Protein 4AN8 (pdb70)

Secondary structure (DSSP, 8-state):
--EEETTTSS-EEEEETTEEEEE-HHHHHHTGGG-SEE--S-HHHHHHHHHHHHHHHHHHTT---SHHHHHHHHHHTS--HHHHHHHHHHHGGG-EEE-SS--TTSBTTS--SS-EEGGGGS--B---PPBPHHHHHHHHHHHHHHPPPEEEEETTEEEEPPPTTSSSPEEEEE-SSHHHHHHHH------TT---GGGSPPB-HHHHGGG--EEES--HHHHHT---EEEEEEE-SSSEEEEEEEE-PEEEP-S---TT--EEE-TTS-EEE----SSS-GGGGTTTTSGGGT-B--HHHHHHHHHHHHHHTTT-----EEEEEEEEEETTEEEEEEEEEEE--TTTTSHHHHHHHHHHHHHHHHHHHHHHHHHHHHHHHH--HHHHHHHHHHSSHHHHHHHHHHHHHHHHHHTTTSTTHHHHHHHHHHHHHHHHHHHHHHHHTT-STTHHHHHHHHHHHHHHHHH-/-EEETTTSS-EEEEETTEEEEE-HHHHHHTGGG-SEE--S-HHHHHHHHHHHHHHHHHHTT---SHHHHHHHHHHTS--HHHHHHHHHHHGGG-EEE-SS--TTS-TT--SSSPEEGGGTS-----PPBPHHHHHHHHHHHHHHPPPEEEEETTEEEE---TTSSS-EEEEE-SSHHHHHHHH------TT---GGGSPPP-HHHHGGG--EEES--HHHHHT---EEEEEEE-SSSEEEEEEEE-PEEEP-S---TT--EEE-SSS-EEE---BTTB-GGGGTTTTSGGGT-B--HHHHHHHHHHHHHHHTT-----EEEEEEEEEETTEEEEEEEEEEE--TTTTSHHHHHHHHHHHHHHHHHHHHHHHHHHHHHHHH--HHHHHHHHHHHHHHHHHTTTT-THHHHHHHHHHHHHHHHHHHHHHHHHTTSGGGHHHHHHHHHHHHHH-

Foldseek 3Di:
DQADFQQADFQFWFAAPNDTTGGGLLCCAQVQLRTQAGDDPFLLLRVLVLLLSLLLVCVLVQWPQDLVQLVVCVVVVHDDNVSSVVSCVVLRSQRGCDDCFHHHLAANPQDPPPWAWLCVLDADALVFDFAFSSVSVSSSSSSQAAQDKAADPPLQDGIFHGRNANFFKFKFKHFRTRSVRSSLQRFTDHQPPADAQSVDGHDHSVCCGNLNAEDACAHARNSSRPSAWHWRFDDPPRGTTTIRTGDGNHYDYDPDDHLGWKWFADPVRDIDIQGDADQDDSCLCVLRSDVVNVMPDRNSLVSSLVSQQVCVVVVVHGFMKIWIWHFHADRSHTNGTDIDIAGNANPCPDPQLSVLSVVLSVLLVVLLVLQLVLLQLLLVQLCVVVVSVCRSVVQQQNVQLVVLVVVVVRVLNNVSNDPCSSVSSLVSSLCSNVVSVVSRCVVLVPDPSSVRSVVVSVVSSVVSNVVD/DADFQQADFQFWFAAPNDTTGGGLVCCAAVFQRTQARDDPFLLLRVLVLLVNLLLVCVLVQWPQDLVVLLVCVVVVHDPNVSSVVSCVVLRLQRACDDCFHHHLAANPQDPPPWDWLCVLPADLVFDFAASSRSVSSSSSSQAAQAWDADPPLADGIAHGQLAVWFKFKQKHDRTRSVSSSLQRQTDHQPPADAPSVDGRDHSVCCRNLNAEDACDHQRPSSRPSRWHWAFDDPPRGTTTIRTGGGHHYDYDDDDHLRWKWFQDPPRDIDTQGDADPDDSCLCVLRQAVVNPIPDRNSLVSSLVSLLVQVVVPHDDFMKIKIWHFHADRNHTNGTDIDIAGNANPCRDPLLSVLSVVLSCVLVVLLVLQVVLVVLLVVQLCQQNVQLVVQCSVCVSVLNNVSSDNVSVVVSVVSNVVSNVVSVVVVVVVLPPDPSSVRSVVVSVVSSVVSD

B-factor: mean 44.82, std 24.58, range [6.21, 211.68]

Radius of gyration: 32.59 Å; Cα contacts (8 Å, |Δi|>4): 1817; chains: 2; bounding box: 91×69×100 Å

Nearest PDB structures (foldseek):
  4an8-assembly1_A  TM=1.002E+00  e=1.949E-86  Thermus thermophilus HB8
  4ej3-assembly2_B  TM=9.986E-01  e=8.217E-79  Thermus thermophilus HB8
  4f3e-assembly2_B  TM=9.969E-01  e=1.191E-77  Thermus thermophilus HB8
  4an8-assembly2_B  TM=9.994E-01  e=1.235E-75  Thermus thermophilus HB8
  4h3t-assembly1_A  TM=8.002E-01  e=7.094E-26  Acidimicrobium ferrooxidans DSM 10331

Organism: Thermus thermophilus (strain ATCC 27634 / DSM 579 / HB8) (NCBI:txid300852)

InterPro domains:
  IPR013381 CRISPR-associated protein Cse1 [PF09481] (8-464)
  IPR013381 CRISPR-associated protein Cse1 [TIGR02547] (8-481)
  IPR013381 CRISPR-associated protein Cse1 [cd09669] (8-481)

Solvent-accessible surface area: 40034 Å² total; per-residue (Å²): 182,99,60,30,4,1,14,84,67,70,0,1,9,0,28,73,85,69,158,72,35,69,7,4,0,8,62,0,2,30,82,1,93,67,1,40,80,2,57,10,131,33,11,0,32,4,0,4,1,5,3,4,0,0,0,0,0,0,38,14,27,45,1,2,121,55,41,106,47,0,12,47,26,28,117,156,34,21,8,46,68,99,50,0,119,94,17,9,106,188,36,92,89,49,0,16,0,16,33,88,101,8,9,4,12,11,4,19,69,1,52,109,140,115,46,38,51,22,48,86,2,74,45,134,96,93,211,52,86,82,0,76,28,11,79,0,3,23,3,0,11,7,16,6,12,3,4,32,12,24,120,20,179,56,62,72,11,43,57,11,102,52,2,25,2,0,33,9,0,0,0,1,0,14,10,104,33,0,8,28,2,0,0,0,1,1,18,49,11,77,26,116,135,12,16,0,14,4,52,40,106,43,20,67,25,36,72,2,56,46,15,150,26,105,54,65,50,47,10,33,0,51,6,14,6,6,6,4,15,0,0,44,4,25,56,76,49,95,0,0,82,73,0,1,3,0,2,7,4,26,36,79,182,47,76,52,80,11,6,1,8,0,34,84,36,50,119,173,47,75,73,86,50,4,100,5,41,110,163,82,14,4,6,37,16,0,9,8,0,1,25,70,57,4,4,63,11,0,25,0,0,89,11,0,22,70,1,16,25,71,1,68,126,77,55,70,107,33,182,14,49,1,36,0,0,0,4,4,18,71,142,60,121,9,56,57,31,46,70,38,80,13,34,7,8,47,14,1,41,59,98,77,0,16,59,1,0,60,105,0,6,125,44,1,56,103,9,5,115,15,0,86,90,0,2,78,63,3,2,122,19,17,79,202,131,138,74,38,63,163,16,23,123,60,7,14,1,54,165,44,0,32,130,28,0,60,52,7,0,42,139,6,0,49,118,0,43,91,134,56,1,21,70,78,1,73,99,14,0,75,34,3,0,91,104,0,7,128,14,0,106,150,75,0,54,115,20,94,144,17,92,135,1,21,54,88,2,66,127,30,8,39,160,33,25,61,160,43,140,74,29,8,0,5,84,64,72,0,0,10,0,33,85,85,70,167,76,34,73,8,5,0,8,73,0,2,33,99,2,92,64,1,38,81,0,53,9,130,23,6,1,33,3,1,3,1,3,4,2,0,0,0,0,0,0,37,13,27,44,1,1,134,57,71,92,48,0,13,50,23,28,102,136,40,16,10,40,48,94,49,0,117,89,19,8,110,178,23,87,85,42,0,34,0,22,36,99,110,8,10,3,15,14,5,16,66,2,40,113,131,129,46,43,52,24,44,80,4,54,41,112,134,200,47,84,78,1,74,31,10,81,0,0,17,1,0,9,6,13,6,10,4,3,30,13,25,117,21,181,56,67,73,13,38,71,14,101,53,2,26,2,0,41,11,0,0,0,2,0,10,14,95,31,0,12,28,2,0,0,0,1,0,13,43,11,75,34,126,122,11,15,0,14,3,54,36,104,42,23,84,26,31,47,2,77,48,10,163,21,102,55,66,46,44,12,36,0,50,7,14,4,5,8,6,13,2,0,59,4,19,56,81,51,91,0,0,74,78,0,2,4,0,4,8,3,33,34,82,150,21,114,50,87,12,5,1,8,0,36,64,30,35,114,139,31,73,47,88,50,2,110,3,39,100,152,86,18,4,6,39,13,0,4,23,0,0,65,117,37,1,3,36,9,0,23,0,0,89,13,0,13,73,5,23,18,82,5,89,114,87,57,88,130,34,176,11,31,0,32,0,1,0,3,5,17,71,138,67,122,8,70,49,43,49,73,33,81,14,31,5,14,44,9,0,45,55,110,93,0,14,64,0,0,33,75,0,7,106,52,1,46,128,22,6,118,15,1,81,88,1,30,94,59,15,56,134,35,42,164,95,4,56,139,33,1,37,118,27,0,61,45,9,0,42,140,3,0,53,105,0,88,66,108,64,0,7,81,73,2,100,108,23,8,92,33,4,0,67,91,0,6,117,18,10,93,169,106,1,50,103,26,92,185,27,77,152,0,23,57,106,1,74,137,40,9,42,168,40,91

CATH classification: 1.10.132.100

Structure (mmCIF, N/CA/C/O backbone):
data_4AN8
#
_entry.id   4AN8
#
_cell.length_a   94.360
_cell.length_b   48.110
_cell.length_c   129.780
_cell.angle_alpha   90.00
_cell.angle_beta   97.03
_cell.angle_gamma   90.00
#
_symmetry.space_group_name_H-M   'P 1 21 1'
#
loop_
_entity.id
_entity.type
_entity.pdbx_description
1 polymer CSE1
2 non-polymer 'ACETATE ION'
3 water water
#
loop_
_atom_site.group_PDB
_atom_site.id
_atom_site.type_symbol
_atom_site.label_atom_id
_atom_site.label_alt_id
_atom_site.label_comp_id
_atom_site.label_asym_id
_atom_site.label_entity_id
_atom_site.label_seq_id
_atom_site.pdbx_PDB_ins_code
_atom_site.Cartn_x
_atom_site.Cartn_y
_atom_site.Cartn_z
_atom_site.occupancy
_atom_site.B_iso_or_equiv
_atom_site.auth_seq_id
_atom_site.auth_comp_id
_atom_site.auth_asym_id
_atom_site.auth_atom_id
_atom_site.pdbx_PDB_model_num
ATOM 1 N N . LEU A 1 8 ? 1.490 10.318 83.329 1.00 57.99 4 LEU A N 1
ATOM 2 C CA . LEU A 1 8 ? 0.538 9.522 82.551 1.00 57.99 4 LEU A CA 1
ATOM 3 C C . LEU A 1 8 ? 0.718 9.805 81.067 1.00 57.99 4 LEU A C 1
ATOM 4 O O . LEU A 1 8 ? 1.071 8.930 80.302 1.00 57.99 4 LEU A O 1
ATOM 9 N N . GLU A 1 9 ? 0.457 11.039 80.672 1.00 44.90 5 GLU A N 1
ATOM 10 C CA . GLU A 1 9 ? 0.852 11.546 79.371 1.00 44.90 5 GLU A CA 1
ATOM 11 C C . GLU A 1 9 ? 2.299 12.014 79.541 1.00 44.90 5 GLU A C 1
ATOM 12 O O . GLU A 1 9 ? 2.558 12.944 80.298 1.00 44.90 5 GLU A O 1
ATOM 18 N N . LYS A 1 10 ? 3.252 11.361 78.882 1.00 25.84 6 LYS A N 1
ATOM 19 C CA . LYS A 1 10 ? 4.663 11.669 79.136 1.00 25.84 6 LYS A CA 1
ATOM 20 C C . LYS A 1 10 ? 5.624 11.452 77.949 1.00 25.84 6 LYS A C 1
ATOM 21 O O . LYS A 1 10 ? 5.440 10.544 77.137 1.00 25.84 6 LYS A O 1
ATOM 27 N N . PHE A 1 11 ? 6.628 12.328 77.859 1.00 22.31 7 PHE A N 1
ATOM 28 C CA . PHE A 1 11 ? 7.753 12.196 76.941 1.00 22.31 7 PHE A CA 1
ATOM 29 C C . PHE A 1 11 ? 7.385 12.244 75.449 1.00 22.31 7 PHE A C 1
ATOM 30 O O . PHE A 1 11 ? 7.400 11.240 74.734 1.00 22.31 7 PHE A O 1
ATOM 38 N N . ASN A 1 12 ? 7.096 13.442 74.984 1.00 22.32 8 ASN A N 1
ATOM 39 C CA . ASN A 1 12 ? 6.750 13.650 73.604 1.00 22.32 8 ASN A CA 1
ATOM 40 C C . ASN A 1 12 ? 7.996 13.623 72.690 1.00 22.32 8 ASN A C 1
ATOM 41 O O . ASN A 1 12 ? 8.986 14.332 72.920 1.00 22.32 8 ASN A O 1
ATOM 46 N N . LEU A 1 13 ? 7.941 12.799 71.648 1.00 21.65 9 LEU A N 1
ATOM 47 C CA . LEU A 1 13 ? 9.102 12.629 70.790 1.00 21.65 9 LEU A CA 1
ATOM 48 C C . LEU A 1 13 ? 9.352 13.825 69.886 1.00 21.65 9 LEU A C 1
ATOM 49 O O . LEU A 1 13 ? 10.395 13.914 69.232 1.00 21.65 9 LEU A O 1
ATOM 54 N N . ILE A 1 14 ? 8.403 14.746 69.831 1.00 21.47 10 ILE A N 1
ATOM 55 C CA . ILE A 1 14 ? 8.613 15.945 69.024 1.00 21.47 10 ILE A CA 1
ATOM 56 C C . ILE A 1 14 ? 9.479 16.961 69.754 1.00 21.47 10 ILE A C 1
ATOM 57 O O . ILE A 1 14 ? 10.226 17.697 69.118 1.00 21.47 10 ILE A O 1
ATOM 62 N N . ASP A 1 15 ? 9.411 16.971 71.083 1.00 37.87 11 ASP A N 1
ATOM 63 C CA . ASP A 1 15 ? 10.063 18.019 71.858 1.00 37.87 11 ASP A CA 1
ATOM 64 C C . ASP A 1 15 ? 11.215 17.559 72.751 1.00 37.87 11 ASP A C 1
ATOM 65 O O . ASP A 1 15 ? 12.078 18.356 73.120 1.00 37.87 11 ASP A O 1
ATOM 70 N N . GLU A 1 16 ? 11.246 16.283 73.095 1.00 29.05 12 GLU A N 1
ATOM 71 C CA . GLU A 1 16 ? 12.254 15.813 74.040 1.00 29.05 12 GLU A CA 1
ATOM 72 C C . GLU A 1 16 ? 13.529 15.315 73.358 1.00 29.05 12 GLU A C 1
ATOM 73 O O . GLU A 1 16 ? 13.513 14.863 72.210 1.00 29.05 12 GLU A O 1
ATOM 79 N N . PRO A 1 17 ? 14.651 15.404 74.066 1.00 29.66 13 PRO A N 1
ATOM 80 C CA . PRO A 1 17 ? 15.903 14.956 73.448 1.00 29.66 13 PRO A CA 1
ATOM 81 C C . PRO A 1 17 ? 16.002 13.438 73.402 1.00 29.66 13 PRO A C 1
ATOM 82 O O . PRO A 1 17 ? 16.015 12.822 74.445 1.00 29.66 13 PRO A O 1
ATOM 86 N N . TRP A 1 18 ? 16.057 12.838 72.221 1.00 22.05 14 TRP A N 1
ATOM 87 C CA . TRP A 1 18 ? 16.197 11.382 72.133 1.00 22.05 14 TRP A CA 1
ATOM 88 C C . TRP A 1 18 ? 16.927 10.954 70.869 1.00 22.05 14 TRP A C 1
ATOM 89 O O . TRP A 1 18 ? 17.354 9.812 70.763 1.00 22.05 14 TRP A O 1
ATOM 100 N N . ILE A 1 19 ? 17.068 11.878 69.918 1.00 20.43 15 ILE A N 1
ATOM 101 C CA . ILE A 1 19 ? 17.741 11.614 68.648 1.00 20.43 15 ILE A CA 1
ATOM 102 C C . ILE A 1 19 ? 19.197 12.095 68.738 1.00 20.43 15 ILE A C 1
ATOM 103 O O . ILE A 1 19 ? 19.462 13.300 68.849 1.00 20.43 15 ILE A O 1
ATOM 108 N N . PRO A 1 20 ? 20.153 11.154 68.710 1.00 25.35 16 PRO A N 1
ATOM 109 C CA . PRO A 1 20 ? 21.558 11.551 68.845 1.00 25.35 16 PRO A CA 1
ATOM 110 C C . PRO A 1 20 ? 22.127 12.117 67.546 1.00 25.35 16 PRO A C 1
ATOM 111 O O . PRO A 1 20 ? 22.250 11.371 66.565 1.00 25.35 16 PRO A O 1
ATOM 115 N N . VAL A 1 21 ? 22.486 13.401 67.541 1.00 26.92 17 VAL A N 1
ATOM 116 C CA . VAL A 1 21 ? 23.073 14.014 66.352 1.00 26.92 17 VAL A CA 1
ATOM 117 C C . VAL A 1 21 ? 24.431 14.662 66.655 1.00 26.92 17 VAL A C 1
ATOM 118 O O . VAL A 1 21 ? 24.656 15.171 67.749 1.00 26.92 17 VAL A O 1
ATOM 122 N N . LEU A 1 22 ? 25.326 14.661 65.680 1.00 31.68 18 LEU A N 1
ATOM 123 C CA . LEU A 1 22 ? 26.619 15.303 65.847 1.00 31.68 18 LEU A CA 1
ATOM 124 C C . LEU A 1 22 ? 26.485 16.800 65.582 1.00 31.68 18 LEU A C 1
ATOM 125 O O . LEU A 1 22 ? 25.987 17.225 64.531 1.00 31.68 18 LEU A O 1
ATOM 130 N N . LYS A 1 23 ? 26.890 17.610 66.551 1.00 32.39 19 LYS A N 1
ATOM 131 C CA . LYS A 1 23 ? 26.823 19.057 66.404 1.00 32.39 19 LYS A CA 1
ATOM 132 C C . LYS A 1 23 ? 28.092 19.689 66.947 1.00 32.39 19 LYS A C 1
ATOM 133 O O . LYS A 1 23 ? 28.422 19.512 68.117 1.00 32.39 19 LYS A O 1
ATOM 139 N N . GLY A 1 24 ? 28.806 20.424 66.102 1.00 41.51 20 GLY A N 1
ATOM 140 C CA . GLY A 1 24 ? 30.067 21.021 66.501 1.00 41.51 20 GLY A CA 1
ATOM 141 C C . GLY A 1 24 ? 31.006 19.997 67.111 1.00 41.51 20 GLY A C 1
ATOM 142 O O . GLY A 1 24 ? 31.693 20.284 68.084 1.00 41.51 20 GLY A O 1
ATOM 143 N N . GLY A 1 25 ? 31.018 18.789 66.557 1.00 41.89 21 GLY A N 1
ATOM 144 C CA . GLY A 1 25 ? 31.921 17.745 67.021 1.00 41.89 21 GLY A CA 1
ATOM 145 C C . GLY A 1 25 ? 31.490 16.969 68.257 1.00 41.89 21 GLY A C 1
ATOM 146 O O . GLY A 1 25 ? 32.179 16.037 68.675 1.00 41.89 21 GLY A O 1
ATOM 147 N N . ARG A 1 26 ? 30.361 17.337 68.857 1.00 35.29 22 ARG A N 1
ATOM 148 C CA . ARG A 1 26 ? 29.866 16.592 70.019 1.00 35.29 22 ARG A CA 1
ATOM 149 C C . ARG A 1 26 ? 28.444 16.040 69.812 1.00 35.29 22 ARG A C 1
ATOM 150 O O . ARG A 1 26 ? 27.637 16.603 69.049 1.00 35.29 22 ARG A O 1
ATOM 158 N N . VAL A 1 27 ? 28.150 14.927 70.484 1.00 32.34 23 VAL A N 1
ATOM 159 C CA . VAL A 1 27 ? 26.841 14.303 70.365 1.00 32.34 23 VAL A CA 1
ATOM 160 C C . VAL A 1 27 ? 25.822 14.917 71.315 1.00 32.34 23 VAL A C 1
ATOM 161 O O . VAL A 1 27 ? 25.996 14.911 72.520 1.00 32.34 23 VAL A O 1
ATOM 165 N N . VAL A 1 28 ? 24.763 15.473 70.760 1.00 26.51 24 VAL A N 1
ATOM 166 C CA . VAL A 1 28 ? 23.684 15.997 71.585 1.00 26.51 24 VAL A CA 1
ATOM 167 C C . VAL A 1 28 ? 22.413 15.257 71.193 1.00 26.51 24 VAL A C 1
ATOM 168 O O . VAL A 1 28 ? 22.406 14.531 70.216 1.00 26.51 24 VAL A O 1
ATOM 172 N N . GLU A 1 29 ? 21.352 15.420 71.965 1.00 30.51 25 GLU A N 1
ATOM 173 C CA . GLU A 1 29 ? 20.102 14.764 71.627 1.00 30.51 25 GLU A CA 1
ATOM 174 C C . GLU A 1 29 ? 19.008 15.799 71.450 1.00 30.51 25 GLU A C 1
ATOM 175 O O . GLU A 1 29 ? 18.892 16.752 72.233 1.00 30.51 25 GLU A O 1
ATOM 181 N N . VAL A 1 30 ? 18.238 15.613 70.384 1.00 20.37 26 VAL A N 1
ATOM 182 C CA . VAL A 1 30 ? 17.185 16.518 70.003 1.00 20.37 26 VAL A CA 1
ATOM 183 C C . VAL A 1 30 ? 15.891 15.733 69.752 1.00 20.37 26 VAL A C 1
ATOM 184 O O . VAL A 1 30 ? 15.899 14.487 69.680 1.00 20.37 26 VAL A O 1
ATOM 188 N N . GLY A 1 31 ? 14.787 16.460 69.649 1.00 23.26 27 GLY A N 1
ATOM 189 C CA . GLY A 1 31 ? 13.509 15.866 69.325 1.00 23.26 27 GLY A CA 1
ATOM 190 C C . GLY A 1 31 ? 13.284 16.010 67.836 1.00 23.26 27 GLY A C 1
ATOM 191 O O . GLY A 1 31 ? 14.120 16.596 67.129 1.00 23.26 27 GLY A O 1
ATOM 192 N N . ILE A 1 32 ? 12.168 15.473 67.354 1.00 25.30 28 ILE A N 1
ATOM 193 C CA . ILE A 1 32 ? 11.866 15.476 65.933 1.00 25.30 28 ILE A CA 1
ATOM 194 C C . ILE A 1 32 ? 11.757 16.894 65.380 1.00 25.30 28 ILE A C 1
ATOM 195 O O . ILE A 1 32 ? 12.244 17.165 64.289 1.00 25.30 28 ILE A O 1
ATOM 200 N N . GLY A 1 33 ? 11.124 17.806 66.124 1.00 22.53 29 GLY A N 1
ATOM 201 C CA . GLY A 1 33 ? 10.975 19.171 65.653 1.00 22.53 29 GLY A CA 1
ATOM 202 C C . GLY A 1 33 ? 12.298 19.848 65.295 1.00 22.53 29 GLY A C 1
ATOM 203 O O . GLY A 1 33 ? 12.484 20.345 64.183 1.00 22.53 29 GLY A O 1
ATOM 204 N N . GLU A 1 34 ? 13.221 19.865 66.243 1.00 24.70 30 GLU A N 1
ATOM 205 C CA . GLU A 1 34 ? 14.531 20.450 66.027 1.00 24.70 30 GLU A CA 1
ATOM 206 C C . GLU A 1 34 ? 15.339 19.709 64.956 1.00 24.70 30 GLU A C 1
ATOM 207 O O . GLU A 1 34 ? 16.055 20.326 64.170 1.00 24.70 30 GLU A O 1
ATOM 213 N N . ALA A 1 35 ? 15.246 18.387 64.938 1.00 24.88 31 ALA A N 1
ATOM 214 C CA . ALA A 1 35 ? 15.968 17.611 63.953 1.00 24.88 31 ALA A CA 1
ATOM 215 C C . ALA A 1 35 ? 15.585 18.057 62.543 1.00 24.88 31 ALA A C 1
ATOM 216 O O . ALA A 1 35 ? 16.431 18.129 61.674 1.00 24.88 31 ALA A O 1
ATOM 218 N N . LEU A 1 36 ? 14.307 18.350 62.332 1.00 25.81 32 LEU A N 1
ATOM 219 C CA . LEU A 1 36 ? 13.798 18.740 61.021 1.00 25.81 32 LEU A CA 1
ATOM 220 C C . LEU A 1 36 ? 14.025 20.223 60.711 1.00 25.81 32 LEU A C 1
ATOM 221 O O . LEU A 1 36 ? 14.643 20.563 59.715 1.00 25.81 32 LEU A O 1
ATOM 226 N N . LEU A 1 37 ? 13.531 21.094 61.584 1.00 28.85 33 LEU A N 1
ATOM 227 C CA . LEU A 1 37 ? 13.606 22.536 61.392 1.00 28.85 33 LEU A CA 1
ATOM 228 C C . LEU A 1 37 ? 15.036 23.052 61.413 1.00 28.85 33 LEU A C 1
ATOM 229 O O . LEU A 1 37 ? 15.341 24.054 60.805 1.00 28.85 33 LEU A O 1
ATOM 234 N N . ARG A 1 38 ? 15.921 22.356 62.100 1.00 28.04 34 ARG A N 1
ATOM 235 C CA . ARG A 1 38 ? 17.321 22.785 62.140 1.00 28.04 34 ARG A CA 1
ATOM 236 C C . ARG A 1 38 ? 18.282 21.710 61.628 1.00 28.04 34 ARG A C 1
ATOM 237 O O . ARG A 1 38 ? 19.408 21.611 62.099 1.00 28.04 34 ARG A O 1
ATOM 245 N N . ALA A 1 39 ? 17.840 20.935 60.638 1.00 30.74 35 ALA A N 1
ATOM 246 C CA . ALA A 1 39 ? 18.647 19.835 60.102 1.00 30.74 35 ALA A CA 1
ATOM 247 C C . ALA A 1 39 ? 20.039 20.273 59.650 1.00 30.74 35 ALA A C 1
ATOM 248 O O . ALA A 1 39 ? 21.021 19.554 59.863 1.00 30.74 35 ALA A O 1
ATOM 250 N N . HIS A 1 40 ? 20.124 21.454 59.043 1.00 30.79 36 HIS A N 1
ATOM 251 C CA . HIS A 1 40 ? 21.388 21.943 58.494 1.00 30.79 36 HIS A CA 1
ATOM 252 C C . HIS A 1 40 ? 22.481 22.096 59.553 1.00 30.79 36 HIS A C 1
ATOM 253 O O . HIS A 1 40 ? 23.658 22.069 59.231 1.00 30.79 36 HIS A O 1
ATOM 260 N N . GLU A 1 41 ? 22.101 22.250 60.817 1.00 32.83 37 GLU A N 1
ATOM 261 C CA . GLU A 1 41 ? 23.093 22.472 61.871 1.00 32.83 37 GLU A CA 1
ATOM 262 C C . GLU A 1 41 ? 23.841 21.210 62.316 1.00 32.83 37 GLU A C 1
ATOM 263 O O . GLU A 1 41 ? 24.887 21.319 62.952 1.00 32.83 37 GLU A O 1
ATOM 269 N N . PHE A 1 42 ? 23.314 20.021 61.999 1.00 25.09 38 PHE A N 1
ATOM 270 C CA . PHE A 1 42 ? 23.948 18.762 62.451 1.00 25.09 38 PHE A CA 1
ATOM 271 C C . PHE A 1 42 ? 24.683 18.021 61.346 1.00 25.09 38 PHE A C 1
ATOM 272 O O . PHE A 1 42 ? 24.198 17.922 60.219 1.00 25.09 38 PHE A O 1
ATOM 280 N N . ALA A 1 43 ? 25.851 17.488 61.669 1.00 23.68 39 ALA A N 1
ATOM 281 C CA . ALA A 1 43 ? 26.632 16.773 60.668 1.00 23.68 39 ALA A CA 1
ATOM 282 C C . ALA A 1 43 ? 25.875 15.516 60.255 1.00 23.68 39 ALA A C 1
ATOM 283 O O . ALA A 1 43 ? 25.850 15.139 59.079 1.00 23.68 39 ALA A O 1
ATOM 285 N N . ARG A 1 44 ? 25.249 14.871 61.229 1.00 23.32 40 ARG A N 1
ATOM 286 C CA . ARG A 1 44 ? 24.527 13.634 60.967 1.00 23.32 40 ARG A CA 1
ATOM 287 C C . ARG A 1 44 ? 23.881 13.089 62.238 1.00 23.32 40 ARG A C 1
ATOM 288 O O . ARG A 1 44 ? 24.166 13.549 63.354 1.00 23.32 40 ARG A O 1
ATOM 296 N N . ILE A 1 45 ? 23.007 12.107 62.048 1.00 17.42 41 ILE A N 1
ATOM 297 C CA . ILE A 1 45 ? 22.529 11.294 63.138 1.00 17.42 41 ILE A CA 1
ATOM 298 C C . ILE A 1 45 ? 23.671 10.370 63.494 1.00 17.42 41 ILE A C 1
ATOM 299 O O . ILE A 1 45 ? 24.268 9.752 62.607 1.00 17.42 41 ILE A O 1
ATOM 304 N N . GLU A 1 46 ? 23.986 10.306 64.785 1.00 20.91 42 GLU A N 1
ATOM 305 C CA . GLU A 1 46 ? 25.208 9.697 65.271 1.00 20.91 42 GLU A CA 1
ATOM 306 C C . GLU A 1 46 ? 24.934 8.636 66.339 1.00 20.91 42 GLU A C 1
ATOM 307 O O . GLU A 1 46 ? 24.639 8.949 67.500 1.00 20.91 42 GLU A O 1
ATOM 313 N N . THR A 1 47 ? 25.067 7.378 65.958 1.00 22.81 43 THR A N 1
ATOM 314 C CA . THR A 1 47 ? 24.819 6.299 66.881 1.00 22.81 43 THR A CA 1
ATOM 315 C C . THR A 1 47 ? 25.747 5.140 66.557 1.00 22.81 43 THR A C 1
ATOM 316 O O . THR A 1 47 ? 26.091 4.926 65.396 1.00 22.81 43 THR A O 1
ATOM 320 N N . PRO A 1 48 ? 26.170 4.391 67.580 1.00 25.55 44 PRO A N 1
ATOM 321 C CA . PRO A 1 48 ? 26.943 3.183 67.290 1.00 25.55 44 PRO A CA 1
ATOM 322 C C . PRO A 1 48 ? 26.109 2.115 66.573 1.00 25.55 44 PRO A C 1
ATOM 323 O O . PRO A 1 48 ? 26.662 1.317 65.824 1.00 25.55 44 PRO A O 1
ATOM 327 N N . SER A 1 49 ? 24.798 2.109 66.789 1.00 18.33 45 SER A N 1
ATOM 328 C CA . SER A 1 49 ? 23.922 1.145 66.121 1.00 18.33 45 SER A CA 1
ATOM 329 C C . SER A 1 49 ? 23.447 1.525 64.721 1.00 18.33 45 SER A C 1
ATOM 330 O O . SER A 1 49 ? 22.706 2.496 64.543 1.00 18.33 45 SER A O 1
ATOM 333 N N . PRO A 1 50 ? 23.820 0.723 63.723 1.00 19.34 46 PRO A N 1
ATOM 334 C CA . PRO A 1 50 ? 23.347 0.994 62.358 1.00 19.34 46 PRO A CA 1
ATOM 335 C C . PRO A 1 50 ? 21.818 0.843 62.210 1.00 19.34 46 PRO A C 1
ATOM 336 O O . PRO A 1 50 ? 21.231 1.467 61.311 1.00 19.34 46 PRO A O 1
ATOM 340 N N . LEU A 1 51 ? 21.187 0.029 63.060 1.00 18.57 47 LEU A N 1
ATOM 341 C CA . LEU A 1 51 ? 19.735 -0.117 63.022 1.00 18.57 47 LEU A CA 1
ATOM 342 C C . LEU A 1 51 ? 19.088 1.170 63.538 1.00 18.57 47 LEU A C 1
ATOM 343 O O . LEU A 1 51 ? 18.118 1.647 62.969 1.00 18.57 47 LEU A O 1
ATOM 348 N N . GLU A 1 52 ? 19.626 1.716 64.620 1.00 20.61 48 GLU A N 1
ATOM 349 C CA . GLU A 1 52 ? 19.170 2.998 65.146 1.00 20.61 48 GLU A CA 1
ATOM 350 C C . GLU A 1 52 ? 19.255 4.084 64.096 1.00 20.61 48 GLU A C 1
ATOM 351 O O . GLU A 1 52 ? 18.306 4.829 63.880 1.00 20.61 48 GLU A O 1
ATOM 357 N N . GLU A 1 53 ? 20.400 4.176 63.438 1.00 19.37 49 GLU A N 1
ATOM 358 C CA . GLU A 1 53 ? 20.579 5.175 62.398 1.00 19.37 49 GLU A CA 1
ATOM 359 C C . GLU A 1 53 ? 19.516 5.007 61.304 1.00 19.37 49 GLU A C 1
ATOM 360 O O . GLU A 1 53 ? 18.938 5.993 60.837 1.00 19.37 49 GLU A O 1
ATOM 366 N N . ALA A 1 54 ? 19.285 3.765 60.877 1.00 15.16 50 ALA A N 1
ATOM 367 C CA . ALA A 1 54 ? 18.357 3.504 59.773 1.00 15.16 50 ALA A CA 1
ATOM 368 C C . ALA A 1 54 ? 16.952 3.986 60.117 1.00 15.16 50 ALA A C 1
ATOM 369 O O . ALA A 1 54 ? 16.357 4.753 59.361 1.00 15.16 50 ALA A O 1
ATOM 371 N N . VAL A 1 55 ? 16.454 3.560 61.277 1.00 13.32 51 VAL A N 1
ATOM 372 C CA . VAL A 1 55 ? 15.076 3.878 61.659 1.00 13.32 51 VAL A CA 1
ATOM 373 C C . VAL A 1 55 ? 14.874 5.333 62.032 1.00 13.32 51 VAL A C 1
ATOM 374 O O . VAL A 1 55 ? 13.812 5.878 61.762 1.00 13.32 51 VAL A O 1
ATOM 378 N N . LEU A 1 56 ? 15.883 5.982 62.604 1.00 16.64 52 LEU A N 1
ATOM 379 C CA . LEU A 1 56 ? 15.750 7.401 62.919 1.00 16.64 52 LEU A CA 1
ATOM 380 C C . LEU A 1 56 ? 15.559 8.228 61.635 1.00 16.64 52 LEU A C 1
ATOM 381 O O . LEU A 1 56 ? 14.671 9.093 61.581 1.00 16.64 52 LEU A O 1
ATOM 386 N N . HIS A 1 57 ? 16.333 7.929 60.591 1.00 19.71 53 HIS A N 1
ATOM 387 C CA . HIS A 1 57 ? 16.115 8.568 59.291 1.00 19.71 53 HIS A CA 1
ATOM 388 C C . HIS A 1 57 ? 14.747 8.245 58.717 1.00 19.71 53 HIS A C 1
ATOM 389 O O . HIS A 1 57 ? 14.112 9.128 58.145 1.00 19.71 53 HIS A O 1
ATOM 396 N N . ARG A 1 58 ? 14.301 6.992 58.841 1.00 20.44 54 ARG A N 1
ATOM 397 C CA . ARG A 1 58 ? 13.013 6.593 58.233 1.00 20.44 54 ARG A CA 1
ATOM 398 C C . ARG A 1 58 ? 11.813 7.254 58.919 1.00 20.44 54 ARG A C 1
ATOM 399 O O . ARG A 1 58 ? 10.860 7.638 58.255 1.00 20.44 54 ARG A O 1
ATOM 407 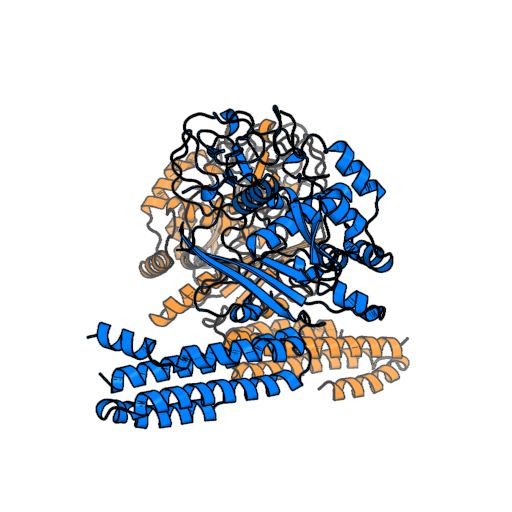N N . LEU A 1 59 ? 11.873 7.391 60.238 1.00 17.47 55 LEU A N 1
ATOM 408 C CA . LEU A 1 59 ? 10.872 8.157 60.970 1.00 17.47 55 LEU A CA 1
ATOM 409 C C . LEU A 1 59 ? 10.850 9.651 60.529 1.00 17.47 55 LEU A C 1
ATOM 410 O O . LEU A 1 59 ? 9.787 10.212 60.240 1.00 17.47 55 LEU A O 1
ATOM 415 N N . LEU A 1 60 ? 12.023 10.281 60.447 1.00 17.46 56 LEU A N 1
ATOM 416 C CA . LEU A 1 60 ? 12.089 11.672 60.007 1.00 17.46 56 LEU A CA 1
ATOM 417 C C . LEU A 1 60 ? 11.523 11.831 58.595 1.00 17.46 56 LEU A C 1
ATOM 418 O O . LEU A 1 60 ? 10.766 12.768 58.331 1.00 17.46 56 LEU A O 1
ATOM 423 N N . LEU A 1 61 ? 11.920 10.928 57.695 1.00 16.84 57 LEU A N 1
ATOM 424 C CA . LEU A 1 61 ? 11.409 10.924 56.326 1.00 16.84 57 LEU A CA 1
ATOM 425 C C . LEU A 1 61 ? 9.883 10.741 56.268 1.00 16.84 57 LEU A C 1
ATOM 426 O O . LEU A 1 61 ? 9.214 11.380 55.467 1.00 16.84 57 LEU A O 1
ATOM 431 N N . ALA A 1 62 ? 9.347 9.851 57.108 1.00 18.48 58 ALA A N 1
ATOM 432 C CA . ALA A 1 62 ? 7.908 9.644 57.163 1.00 18.48 58 ALA A CA 1
ATOM 433 C C . ALA A 1 62 ? 7.249 10.974 57.485 1.00 18.48 58 ALA A C 1
ATOM 434 O O . ALA A 1 62 ? 6.341 11.406 56.783 1.00 18.48 58 ALA A O 1
ATOM 436 N N . VAL A 1 63 ? 7.724 11.629 58.545 1.00 24.13 59 VAL A N 1
ATOM 437 C CA . VAL A 1 63 ? 7.170 12.913 58.923 1.00 24.13 59 VAL A CA 1
ATOM 438 C C . VAL A 1 63 ? 7.269 13.949 57.787 1.00 24.13 59 VAL A C 1
ATOM 439 O O . VAL A 1 63 ? 6.296 14.639 57.493 1.00 24.13 59 VAL A O 1
ATOM 443 N N . LEU A 1 64 ? 8.437 14.053 57.157 1.00 24.34 60 LEU A N 1
ATOM 444 C CA . LEU A 1 64 ? 8.639 15.009 56.067 1.00 24.34 60 LEU A CA 1
ATOM 445 C C . LEU A 1 64 ? 7.700 14.782 54.898 1.00 24.34 60 LEU A C 1
ATOM 446 O O . LEU A 1 64 ? 7.080 15.723 54.405 1.00 24.34 60 LEU A O 1
ATOM 451 N N . HIS A 1 65 ? 7.606 13.538 54.439 1.00 23.20 61 HIS A N 1
ATOM 452 C CA . HIS A 1 65 ? 6.742 13.220 53.317 1.00 23.20 61 HIS A CA 1
ATOM 453 C C . HIS A 1 65 ? 5.288 13.610 53.577 1.00 23.20 61 HIS A C 1
ATOM 454 O O . HIS A 1 65 ? 4.606 14.087 52.684 1.00 23.20 61 HIS A O 1
ATOM 461 N N . ARG A 1 66 ? 4.804 13.384 54.787 1.00 22.19 62 ARG A N 1
ATOM 462 C CA . ARG A 1 66 ? 3.419 13.666 55.072 1.00 22.19 62 ARG A CA 1
ATOM 463 C C . ARG A 1 66 ? 3.228 15.165 55.281 1.00 22.19 62 ARG A C 1
ATOM 464 O O . ARG A 1 66 ? 2.320 15.757 54.721 1.00 22.19 62 ARG A O 1
ATOM 472 N N . ALA A 1 67 ? 4.105 15.775 56.074 1.00 25.16 63 ALA A N 1
ATOM 473 C CA . ALA A 1 67 ? 3.994 17.199 56.357 1.00 25.16 63 ALA A CA 1
ATOM 474 C C . ALA A 1 67 ? 4.117 18.047 55.102 1.00 25.16 63 ALA A C 1
ATOM 475 O O . ALA A 1 67 ? 3.430 19.046 54.980 1.00 25.16 63 ALA A O 1
ATOM 477 N N . LEU A 1 68 ? 4.976 17.647 54.169 1.00 25.10 64 LEU A N 1
ATOM 478 C CA . LEU A 1 68 ? 5.190 18.413 52.938 1.00 25.10 64 LEU A CA 1
ATOM 479 C C . LEU A 1 68 ? 4.359 17.854 51.783 1.00 25.10 64 LEU A C 1
ATOM 480 O O . LEU A 1 68 ? 4.357 18.398 50.686 1.00 25.10 64 LEU A O 1
ATOM 485 N N . SER A 1 69 ? 3.680 16.746 52.029 1.00 33.89 65 SER A N 1
ATOM 486 C CA . SER A 1 69 ? 2.831 16.164 51.015 1.00 33.89 65 SER A CA 1
ATOM 487 C C . SER A 1 69 ? 3.596 15.999 49.702 1.00 33.89 65 SER A C 1
ATOM 488 O O . SER A 1 69 ? 3.076 16.266 48.626 1.00 33.89 65 SER A O 1
ATOM 491 N N . GLY A 1 70 ? 4.845 15.557 49.807 1.00 28.01 66 GLY A N 1
ATOM 492 C CA . GLY A 1 70 ? 5.766 15.475 48.674 1.00 28.01 66 GLY A CA 1
ATOM 493 C C . GLY A 1 70 ? 7.107 14.937 49.163 1.00 28.01 66 GLY A C 1
ATOM 494 O O . GLY A 1 70 ? 7.146 14.213 50.150 1.00 28.01 66 GLY A O 1
ATOM 495 N N . PRO A 1 71 ? 8.217 15.315 48.503 1.00 25.36 67 PRO A N 1
ATOM 496 C CA . PRO A 1 71 ? 8.255 16.249 47.370 1.00 25.36 67 PRO A CA 1
ATOM 497 C C . PRO A 1 71 ? 7.660 15.591 46.147 1.00 25.36 67 PRO A C 1
ATOM 498 O O . PRO A 1 71 ? 7.927 14.416 45.922 1.00 25.36 67 PRO A O 1
ATOM 502 N N . ARG A 1 72 ? 6.847 16.320 45.388 1.00 34.39 68 ARG A N 1
ATOM 503 C CA . ARG A 1 72 ? 6.263 15.779 44.169 1.00 34.39 68 ARG A CA 1
ATOM 504 C C . ARG A 1 72 ? 7.293 15.700 43.061 1.00 34.39 68 ARG A C 1
ATOM 505 O O . ARG A 1 72 ? 7.155 14.922 42.134 1.00 34.39 68 ARG A O 1
ATOM 513 N N . CYS A 1 73 ? 8.319 16.529 43.140 1.00 27.13 69 CYS A N 1
ATOM 514 C CA . CYS A 1 73 ? 9.287 16.616 42.050 1.00 27.13 69 CYS A CA 1
ATOM 515 C C . CYS A 1 73 ? 10.677 16.742 42.608 1.00 27.13 69 CYS A C 1
ATOM 516 O O . CYS A 1 73 ? 10.836 17.324 43.665 1.00 27.13 69 CYS A O 1
ATOM 519 N N . PRO A 1 74 ? 11.685 16.222 41.886 1.00 31.71 70 PRO A N 1
ATOM 520 C CA . PRO A 1 74 ? 13.067 16.400 42.335 1.00 31.71 70 PRO A CA 1
ATOM 521 C C . PRO A 1 74 ? 13.406 17.883 42.393 1.00 31.71 70 PRO A C 1
ATOM 522 O O . PRO A 1 74 ? 14.183 18.279 43.261 1.00 31.71 70 PRO A O 1
ATOM 526 N N . GLU A 1 75 ? 12.823 18.693 41.509 1.00 34.39 71 GLU A N 1
ATOM 527 C CA . GLU A 1 75 ? 13.037 20.145 41.529 1.00 34.39 71 GLU A CA 1
ATOM 528 C C . GLU A 1 75 ? 12.760 20.764 42.909 1.00 34.39 71 GLU A C 1
ATOM 529 O O . GLU A 1 75 ? 13.509 21.635 43.375 1.00 34.39 71 GLU A O 1
ATOM 535 N N . ASP A 1 76 ? 11.693 20.311 43.561 1.00 34.07 72 ASP A N 1
ATOM 536 C CA . ASP A 1 76 ? 11.378 20.758 44.912 1.00 34.07 72 ASP A CA 1
ATOM 537 C C . ASP A 1 76 ? 12.512 20.476 45.888 1.00 34.07 72 ASP A C 1
ATOM 538 O O . ASP A 1 76 ? 12.818 21.303 46.742 1.00 34.07 72 ASP A O 1
ATOM 543 N N . VAL A 1 77 ? 13.131 19.308 45.770 1.00 25.12 73 VAL A N 1
ATOM 544 C CA . VAL A 1 77 ? 14.191 18.934 46.698 1.00 25.12 73 VAL A CA 1
ATOM 545 C C . VAL A 1 77 ? 15.367 19.877 46.482 1.00 25.12 73 VAL A C 1
ATOM 546 O O . VAL A 1 77 ? 16.008 20.318 47.436 1.00 25.12 73 VAL A O 1
ATOM 550 N N . LEU A 1 78 ? 15.624 20.186 45.213 1.00 28.35 74 LEU A N 1
ATOM 551 C CA . LEU A 1 78 ? 16.679 21.107 44.804 1.00 28.35 74 LEU A CA 1
ATOM 552 C C . LEU A 1 78 ? 16.469 22.506 45.377 1.00 28.35 74 LEU A C 1
ATOM 553 O O . LEU A 1 78 ? 17.392 23.112 45.936 1.00 28.35 74 LEU A O 1
ATOM 558 N N . ASP A 1 79 ? 15.254 23.015 45.230 1.00 37.73 75 ASP A N 1
ATOM 559 C CA . ASP A 1 79 ? 14.878 24.253 45.892 1.00 37.73 75 ASP A CA 1
ATOM 560 C C . ASP A 1 79 ? 15.296 24.219 47.360 1.00 37.73 75 ASP A C 1
ATOM 561 O O . ASP A 1 79 ? 16.026 25.096 47.816 1.00 37.73 75 ASP A O 1
ATOM 566 N N . TRP A 1 80 ? 14.824 23.220 48.107 1.00 31.31 76 TRP A N 1
ATOM 567 C CA . TRP A 1 80 ? 15.096 23.187 49.540 1.00 31.31 76 TRP A CA 1
ATOM 568 C C . TRP A 1 80 ? 16.583 23.106 49.789 1.00 31.31 76 TRP A C 1
ATOM 569 O O . TRP A 1 80 ? 17.078 23.626 50.778 1.00 31.31 76 TRP A O 1
ATOM 580 N N . TRP A 1 81 ? 17.292 22.448 48.888 1.00 31.64 77 TRP A N 1
ATOM 581 C CA . TRP A 1 81 ? 18.739 22.372 48.990 1.00 31.64 77 TRP A CA 1
ATOM 582 C C . TRP A 1 81 ? 19.323 23.775 48.847 1.00 31.64 77 TRP A C 1
ATOM 583 O O . TRP A 1 81 ? 20.150 24.190 49.645 1.00 31.64 77 TRP A O 1
ATOM 594 N N . ARG A 1 82 ? 18.901 24.487 47.805 1.00 37.89 78 ARG A N 1
ATOM 595 C CA . ARG A 1 82 ? 19.370 25.851 47.561 1.00 37.89 78 ARG A CA 1
ATOM 596 C C . ARG A 1 82 ? 19.080 26.775 48.747 1.00 37.89 78 ARG A C 1
ATOM 597 O O . ARG A 1 82 ? 19.959 27.512 49.193 1.00 37.89 78 ARG A O 1
ATOM 605 N N . LYS A 1 83 ? 17.857 26.724 49.265 1.00 39.56 79 LYS A N 1
ATOM 606 C CA . LYS A 1 83 ? 17.453 27.604 50.363 1.00 39.56 79 LYS A CA 1
ATOM 607 C C . LYS A 1 83 ? 18.096 27.240 51.692 1.00 39.56 79 LYS A C 1
ATOM 608 O O . LYS A 1 83 ? 18.091 28.039 52.626 1.00 39.56 79 LYS A O 1
ATOM 614 N N . GLY A 1 84 ? 18.660 26.038 51.782 1.00 29.78 80 GLY A N 1
ATOM 615 C CA . GLY A 1 84 ? 19.300 25.632 53.016 1.00 29.78 80 GLY A CA 1
ATOM 616 C C . GLY A 1 84 ? 18.325 25.186 54.091 1.00 29.78 80 GLY A C 1
ATOM 617 O O . GLY A 1 84 ? 18.656 25.188 55.274 1.00 29.78 80 GLY A O 1
ATOM 618 N N . GLY A 1 85 ? 17.127 24.768 53.703 1.00 28.09 81 GLY A N 1
ATOM 619 C CA . GLY A 1 85 ? 16.175 24.305 54.703 1.00 28.09 81 GLY A CA 1
ATOM 620 C C . GLY A 1 85 ? 14.851 23.882 54.107 1.00 28.09 81 GLY A C 1
ATOM 621 O O . GLY A 1 85 ? 14.570 24.228 52.959 1.00 28.09 81 GLY A O 1
ATOM 622 N N . PHE A 1 86 ? 14.066 23.116 54.873 1.00 30.21 82 PHE A N 1
ATOM 623 C CA . PHE A 1 86 ? 12.705 22.735 54.499 1.00 30.21 82 PHE A CA 1
ATOM 624 C C . PHE A 1 86 ? 11.740 23.877 54.780 1.00 30.21 82 PHE A C 1
ATOM 625 O O . PHE A 1 86 ? 12.004 24.709 55.651 1.00 30.21 82 PHE A O 1
ATOM 633 N N . PRO A 1 87 ? 10.599 23.898 54.070 1.00 34.03 83 PRO A N 1
ATOM 634 C CA . PRO A 1 87 ? 9.479 24.756 54.462 1.00 34.03 83 PRO A CA 1
ATOM 635 C C . PRO A 1 87 ? 9.119 24.492 55.919 1.00 34.03 83 PRO A C 1
ATOM 636 O O . PRO A 1 87 ? 8.854 23.337 56.286 1.00 34.03 83 PRO A O 1
ATOM 640 N N . GLN A 1 88 ? 9.113 25.546 56.731 1.00 43.17 84 GLN A N 1
ATOM 641 C CA . GLN A 1 88 ? 8.976 25.408 58.178 1.00 43.17 84 GLN A CA 1
ATOM 642 C C . GLN A 1 88 ? 7.535 25.307 58.650 1.00 43.17 84 GLN A C 1
ATOM 643 O O . GLN A 1 88 ? 7.225 24.547 59.566 1.00 43.17 84 GLN A O 1
ATOM 649 N N . ASP A 1 89 ? 6.661 26.092 58.037 1.00 34.72 85 ASP A N 1
ATOM 650 C CA . ASP A 1 89 ? 5.273 26.167 58.470 1.00 34.72 85 ASP A CA 1
ATOM 651 C C . ASP A 1 89 ? 4.517 24.862 58.264 1.00 34.72 85 ASP A C 1
ATOM 652 O O . ASP A 1 89 ? 3.853 24.391 59.182 1.00 34.72 85 ASP A O 1
ATOM 657 N N . PRO A 1 90 ? 4.610 24.270 57.059 1.00 27.46 86 PRO A N 1
ATOM 658 C CA . PRO A 1 90 ? 4.013 22.945 56.870 1.00 27.46 86 PRO A CA 1
ATOM 659 C C . PRO A 1 90 ? 4.487 21.956 57.941 1.00 27.46 86 PRO A C 1
ATOM 660 O O . PRO A 1 90 ? 3.683 21.201 58.477 1.00 27.46 86 PRO A O 1
ATOM 664 N N . ILE A 1 91 ? 5.773 21.962 58.254 1.00 27.05 87 ILE A N 1
ATOM 665 C CA . ILE A 1 91 ? 6.282 21.058 59.274 1.00 27.05 87 ILE A CA 1
ATOM 666 C C . ILE A 1 91 ? 5.700 21.360 60.673 1.00 27.05 87 ILE A C 1
ATOM 667 O O . ILE A 1 91 ? 5.235 20.452 61.376 1.00 27.05 87 ILE A O 1
ATOM 672 N N . ARG A 1 92 ? 5.720 22.628 61.075 1.00 31.59 88 ARG A N 1
ATOM 673 C CA . ARG A 1 92 ? 5.094 23.025 62.330 1.00 31.59 88 ARG A CA 1
ATOM 674 C C . ARG A 1 92 ? 3.611 22.672 62.379 1.00 31.59 88 ARG A C 1
ATOM 675 O O . ARG A 1 92 ? 3.135 22.131 63.366 1.00 31.59 88 ARG A O 1
ATOM 683 N N . ASP A 1 93 ? 2.874 22.979 61.320 1.00 31.70 89 ASP A N 1
ATOM 684 C CA . ASP A 1 93 ? 1.462 22.636 61.290 1.00 31.70 89 ASP A CA 1
ATOM 685 C C . ASP A 1 93 ? 1.211 21.132 61.458 1.00 31.70 89 ASP A C 1
ATOM 686 O O . ASP A 1 93 ? 0.409 20.721 62.285 1.00 31.70 89 ASP A O 1
ATOM 691 N N . TYR A 1 94 ? 1.895 20.318 60.665 1.00 23.56 90 TYR A N 1
ATOM 692 C CA . TYR A 1 94 ? 1.771 18.872 60.775 1.00 23.56 90 TYR A CA 1
ATOM 693 C C . TYR A 1 94 ? 2.102 18.376 62.181 1.00 23.56 90 TYR A C 1
ATOM 694 O O . TYR A 1 94 ? 1.335 17.624 62.770 1.00 23.56 90 TYR A O 1
ATOM 703 N N . LEU A 1 95 ? 3.216 18.831 62.746 1.00 29.96 91 LEU A N 1
ATOM 704 C CA . LEU A 1 95 ? 3.603 18.408 64.095 1.00 29.96 91 LEU A CA 1
ATOM 705 C C . LEU A 1 95 ? 2.608 18.841 65.199 1.00 29.96 91 LEU A C 1
ATOM 706 O O . LEU A 1 95 ? 2.376 18.122 66.183 1.00 29.96 91 LEU A O 1
ATOM 711 N N . ASN A 1 96 ? 2.026 20.025 65.040 1.00 32.88 92 ASN A N 1
ATOM 712 C CA . ASN A 1 96 ? 1.017 20.502 65.979 1.00 32.88 92 ASN A CA 1
ATOM 713 C C . ASN A 1 96 ? -0.250 19.683 65.869 1.00 32.88 92 ASN A C 1
ATOM 714 O O . ASN A 1 96 ? -0.848 19.324 66.875 1.00 32.88 92 ASN A O 1
ATOM 719 N N . ARG A 1 97 ? -0.648 19.361 64.645 1.00 25.25 93 ARG A N 1
ATOM 720 C CA . ARG A 1 97 ? -1.820 18.507 64.434 1.00 25.25 93 ARG A CA 1
ATOM 721 C C . ARG A 1 97 ? -1.681 17.081 65.012 1.00 25.25 93 ARG A C 1
ATOM 722 O O . ARG A 1 97 ? -2.651 16.524 65.511 1.00 25.25 93 ARG A O 1
ATOM 730 N N . PHE A 1 98 ? -0.485 16.480 64.933 1.00 24.39 94 PHE A N 1
ATOM 731 C CA . PHE A 1 98 ? -0.326 15.092 65.391 1.00 24.39 94 PHE A CA 1
ATOM 732 C C . PHE A 1 98 ? 0.430 14.939 66.704 1.00 24.39 94 PHE A C 1
ATOM 733 O O . PHE A 1 98 ? 0.637 13.834 67.188 1.00 24.39 94 PHE A O 1
ATOM 741 N N . ARG A 1 99 ? 0.784 16.069 67.294 1.00 27.89 95 ARG A N 1
ATOM 742 C CA A ARG A 1 99 ? 1.510 16.088 68.558 0.50 27.89 95 ARG A CA 1
ATOM 743 C CA B ARG A 1 99 ? 1.502 16.104 68.566 0.50 27.89 95 ARG A CA 1
ATOM 744 C C . ARG A 1 99 ? 0.971 15.094 69.593 1.00 27.89 95 ARG A C 1
ATOM 745 O O . ARG A 1 99 ? 1.734 14.416 70.273 1.00 27.89 95 ARG A O 1
ATOM 760 N N . ASP A 1 100 ? -0.341 14.998 69.720 1.00 24.52 96 ASP A N 1
ATOM 761 C CA . ASP A 1 100 ? -0.885 14.112 70.750 1.00 24.52 96 ASP A CA 1
ATOM 762 C C . ASP A 1 100 ? -0.711 12.628 70.433 1.00 24.52 96 ASP A C 1
ATOM 763 O O . ASP A 1 100 ? -1.051 11.777 71.264 1.00 24.52 96 ASP A O 1
ATOM 768 N N . ARG A 1 101 ? -0.162 12.321 69.258 1.00 20.97 97 ARG A N 1
ATOM 769 C CA . ARG A 1 101 ? 0.159 10.933 68.913 1.00 20.97 97 ARG A CA 1
ATOM 770 C C . ARG A 1 101 ? 1.657 10.586 69.108 1.00 20.97 97 ARG A C 1
ATOM 771 O O . ARG A 1 101 ? 2.080 9.454 68.852 1.00 20.97 97 ARG A O 1
ATOM 779 N N . PHE A 1 102 ? 2.443 11.541 69.597 1.00 23.88 98 PHE A N 1
ATOM 780 C CA . PHE A 1 102 ? 3.890 11.343 69.705 1.00 23.88 98 PHE A CA 1
ATOM 781 C C . PHE A 1 102 ? 4.395 11.232 71.122 1.00 23.88 98 PHE A C 1
ATOM 782 O O . PHE A 1 102 ? 5.598 11.300 71.363 1.00 23.88 98 PHE A O 1
ATOM 790 N N . PHE A 1 103 ? 3.481 11.054 72.065 1.00 20.36 99 PHE A N 1
ATOM 791 C CA . PHE A 1 103 ? 3.886 10.749 73.434 1.00 20.36 99 PHE A CA 1
ATOM 792 C C . PHE A 1 103 ? 4.287 9.283 73.543 1.00 20.36 99 PHE A C 1
ATOM 793 O O . PHE A 1 103 ? 3.582 8.381 73.067 1.00 20.36 99 PHE A O 1
ATOM 801 N N . LEU A 1 104 ? 5.433 9.059 74.183 1.00 27.34 100 LEU A N 1
ATOM 802 C CA . LEU A 1 104 ? 5.931 7.713 74.414 1.00 27.34 100 LEU A CA 1
ATOM 803 C C . LEU A 1 104 ? 5.026 6.956 75.395 1.00 27.34 100 LEU A C 1
ATOM 804 O O . LEU A 1 104 ? 4.859 5.746 75.279 1.00 27.34 100 LEU A O 1
ATOM 809 N N . PHE A 1 105 ? 4.482 7.670 76.379 1.00 23.39 101 PHE A N 1
ATOM 810 C CA . PHE A 1 105 ? 3.493 7.114 77.325 1.00 23.39 101 PHE A CA 1
ATOM 811 C C . PHE A 1 105 ? 2.212 7.947 77.248 1.00 23.39 101 PHE A C 1
ATOM 812 O O . PHE A 1 105 ? 2.249 9.187 77.282 1.00 23.39 101 PHE A O 1
ATOM 820 N N . HIS A 1 106 ? 1.084 7.258 77.120 1.00 28.90 102 HIS A N 1
ATOM 821 C CA . HIS A 1 106 ? -0.181 7.911 76.841 1.00 28.90 102 HIS A CA 1
ATOM 822 C C . HIS A 1 106 ? -1.299 6.943 77.166 1.00 28.90 102 HIS A C 1
ATOM 823 O O . HIS A 1 106 ? -1.209 5.762 76.838 1.00 28.90 102 HIS A O 1
ATOM 830 N N . PRO A 1 107 ? -2.367 7.430 77.808 1.00 31.71 103 PRO A N 1
ATOM 831 C CA . PRO A 1 107 ? -3.425 6.484 78.200 1.00 31.71 103 PRO A CA 1
ATOM 832 C C . PRO A 1 107 ? -4.206 5.917 77.011 1.00 31.71 103 PRO A C 1
ATOM 833 O O . PRO A 1 107 ? -4.771 4.843 77.155 1.00 31.71 103 PRO A O 1
ATOM 837 N N . GLU A 1 108 ? -4.204 6.605 75.867 1.00 33.71 104 GLU A N 1
ATOM 838 C CA . GLU A 1 108 ? -5.028 6.229 74.721 1.00 33.71 104 GLU A CA 1
ATOM 839 C C . GLU A 1 108 ? -4.247 5.873 73.455 1.00 33.71 104 GLU A C 1
ATOM 840 O O . GLU A 1 108 ? -4.653 4.980 72.695 1.00 33.71 104 GLU A O 1
ATOM 846 N N . ALA A 1 109 ? -3.157 6.590 73.199 1.00 22.74 105 ALA A N 1
ATOM 847 C CA . ALA A 1 109 ? -2.446 6.444 71.929 1.00 22.74 105 ALA A CA 1
ATOM 848 C C . ALA A 1 109 ? -0.915 6.534 72.062 1.00 22.74 105 ALA A C 1
ATOM 849 O O . ALA A 1 109 ? -0.284 7.337 71.394 1.00 22.74 105 ALA A O 1
ATOM 851 N N . PRO A 1 110 ? -0.312 5.693 72.904 1.00 22.05 106 PRO A N 1
ATOM 852 C CA . PRO A 1 110 ? 1.143 5.826 73.011 1.00 22.05 106 PRO A CA 1
ATOM 853 C C . PRO A 1 110 ? 1.817 5.524 71.661 1.00 22.05 106 PRO A C 1
ATOM 854 O O . PRO A 1 110 ? 1.331 4.686 70.905 1.00 22.05 106 PRO A O 1
ATOM 858 N N . PHE A 1 111 ? 2.900 6.233 71.357 1.00 19.11 107 PHE A N 1
ATOM 859 C CA . PHE A 1 111 ? 3.558 6.159 70.059 1.00 19.11 107 PHE A CA 1
ATOM 860 C C . PHE A 1 111 ? 4.039 4.734 69.710 1.00 19.11 107 PHE A C 1
ATOM 861 O O . PHE A 1 111 ? 4.797 4.096 70.471 1.00 19.11 107 PHE A O 1
ATOM 869 N N . LEU A 1 112 ? 3.583 4.231 68.575 1.00 22.59 108 LEU A N 1
ATOM 870 C CA . LEU A 1 112 ? 3.970 2.897 68.079 1.00 22.59 108 LEU A CA 1
ATOM 871 C C . LEU A 1 112 ? 3.694 1.751 69.061 1.00 22.59 108 LEU A C 1
ATOM 872 O O . LEU A 1 112 ? 4.355 0.718 69.015 1.00 22.5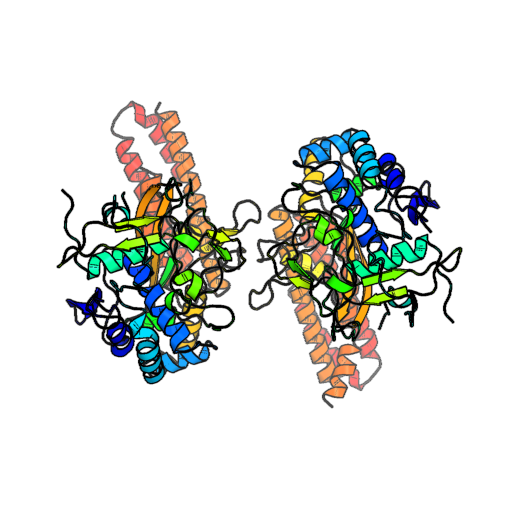9 108 LEU A O 1
ATOM 877 N N . GLN A 1 113 ? 2.694 1.914 69.914 1.00 18.86 109 GLN A N 1
ATOM 878 C CA . GLN A 1 113 ? 2.442 0.941 70.967 1.00 18.86 109 GLN A CA 1
ATOM 879 C C . GLN A 1 113 ? 0.950 0.595 71.061 1.00 18.86 109 GLN A C 1
ATOM 880 O O . GLN A 1 113 ? 0.146 1.123 70.307 1.00 18.86 109 GLN A O 1
ATOM 886 N N . VAL A 1 114 ? 0.597 -0.307 71.969 1.00 26.73 110 VAL A N 1
ATOM 887 C CA . VAL A 1 114 ? -0.783 -0.767 72.113 1.00 26.73 110 VAL A CA 1
ATOM 888 C C . VAL A 1 114 ? -1.207 -0.421 73.527 1.00 26.73 110 VAL A C 1
ATOM 889 O O . VAL A 1 114 ? -0.677 -0.988 74.491 1.00 26.73 110 VAL A O 1
ATOM 893 N N . ALA A 1 115 ? -2.140 0.519 73.654 1.00 26.29 111 ALA A N 1
ATOM 894 C CA . ALA A 1 115 ? -2.461 1.112 74.938 1.00 26.29 111 ALA A CA 1
ATOM 895 C C . ALA A 1 115 ? -2.990 0.096 75.931 1.00 26.29 111 ALA A C 1
ATOM 896 O O . ALA A 1 115 ? -2.768 0.242 77.122 1.00 26.29 111 ALA A O 1
ATOM 898 N N . ASP A 1 116 ? -3.682 -0.931 75.448 1.00 29.31 112 ASP A N 1
ATOM 899 C CA . ASP A 1 116 ? -4.321 -1.881 76.350 1.00 29.31 112 ASP A CA 1
ATOM 900 C C . ASP A 1 116 ? -3.682 -3.269 76.410 1.00 29.31 112 ASP A C 1
ATOM 901 O O . ASP A 1 116 ? -4.334 -4.236 76.814 1.00 29.31 112 ASP A O 1
ATOM 906 N N . LEU A 1 117 ? -2.416 -3.373 76.008 1.00 33.54 113 LEU A N 1
ATOM 907 C CA . LEU A 1 117 ? -1.659 -4.567 76.341 1.00 33.54 113 LEU A CA 1
ATOM 908 C C . LEU A 1 117 ? -1.644 -4.615 77.857 1.00 33.54 113 LEU A C 1
ATOM 909 O O . LEU A 1 117 ? -1.421 -3.602 78.498 1.00 33.54 113 LEU A O 1
ATOM 914 N N . PRO A 1 118 ? -1.927 -5.779 78.439 1.00 38.59 114 PRO A N 1
ATOM 915 C CA . PRO A 1 118 ? -1.845 -5.939 79.894 1.00 38.59 114 PRO A CA 1
ATOM 916 C C . PRO A 1 118 ? -0.441 -5.694 80.451 1.00 38.59 114 PRO A C 1
ATOM 917 O O . PRO A 1 118 ? 0.539 -5.971 79.771 1.00 38.59 114 PRO A O 1
ATOM 921 N N . GLU A 1 119 ? -0.356 -5.189 81.679 1.00 56.81 115 GLU A N 1
ATOM 922 C CA . GLU A 1 119 ? 0.927 -4.948 82.334 1.00 56.81 115 GLU A CA 1
ATOM 923 C C . GLU A 1 119 ? 1.430 -6.181 83.055 1.00 56.81 115 GLU A C 1
ATOM 924 O O . GLU A 1 119 ? 2.538 -6.183 83.581 1.00 56.81 115 GLU A O 1
ATOM 930 N N . GLU A 1 120 ? 0.605 -7.221 83.098 1.00 40.87 116 GLU A N 1
ATOM 931 C CA . GLU A 1 120 ? 0.921 -8.427 83.860 1.00 40.87 116 GLU A CA 1
ATOM 932 C C . GLU A 1 120 ? 1.827 -9.395 83.111 1.00 40.87 116 GLU A C 1
ATOM 933 O O . GLU A 1 120 ? 1.619 -9.677 81.928 1.00 40.87 116 GLU A O 1
ATOM 939 N N . ASN A 1 121 ? 2.820 -9.923 83.823 1.00 50.84 117 ASN A N 1
ATOM 940 C CA . ASN A 1 121 ? 3.766 -10.829 83.227 1.00 50.84 117 ASN A CA 1
ATOM 941 C C . ASN A 1 121 ? 4.455 -10.315 81.952 1.00 50.84 117 ASN A C 1
ATOM 942 O O . ASN A 1 121 ? 4.365 -10.901 80.894 1.00 50.84 117 ASN A O 1
ATOM 947 N N . PRO A 1 122 ? 5.138 -9.198 82.115 1.00 40.06 118 PRO A N 1
ATOM 948 C CA . PRO A 1 122 ? 5.786 -8.453 81.057 1.00 40.06 118 PRO A CA 1
ATOM 949 C C . PRO A 1 122 ? 7.108 -9.026 80.630 1.00 40.06 118 PRO A C 1
ATOM 950 O O . PRO A 1 122 ? 7.584 -9.896 81.263 1.00 40.06 118 PRO A O 1
ATOM 954 N N . LEU A 1 123 ? 7.658 -8.560 79.528 1.00 27.97 119 LEU A N 1
ATOM 955 C CA . LEU A 1 123 ? 8.983 -8.935 79.088 1.00 27.97 119 LEU A CA 1
ATOM 956 C C . LEU A 1 123 ? 9.950 -7.808 79.356 1.00 27.97 119 LEU A C 1
ATOM 957 O O . LEU A 1 123 ? 9.567 -6.698 79.444 1.00 27.97 119 LEU A O 1
ATOM 962 N N . PRO A 1 124 ? 11.243 -8.143 79.530 1.00 24.57 120 PRO A N 1
ATOM 963 C CA . PRO A 1 124 ? 12.277 -7.114 79.720 1.00 24.57 120 PRO A CA 1
ATOM 964 C C . PRO A 1 124 ? 12.434 -6.345 78.431 1.00 24.57 120 PRO A C 1
ATOM 965 O O . PRO A 1 124 ? 12.308 -6.960 77.369 1.00 24.57 120 PRO A O 1
ATOM 969 N N . TRP A 1 125 ? 12.703 -5.044 78.514 1.00 24.50 121 TRP A N 1
ATOM 970 C CA . TRP A 1 125 ? 12.877 -4.231 77.318 1.00 24.50 121 TRP A CA 1
ATOM 971 C C . TRP A 1 125 ? 14.028 -4.744 76.477 1.00 24.50 121 TRP A C 1
ATOM 972 O O . TRP A 1 125 ? 14.115 -4.437 75.290 1.00 24.50 121 TRP A O 1
ATOM 983 N N . SER A 1 126 ? 14.900 -5.550 77.074 1.00 29.35 122 SER A N 1
ATOM 984 C CA . SER A 1 126 ? 16.031 -6.110 76.335 1.00 29.35 122 SER A CA 1
ATOM 985 C C . SER A 1 126 ? 15.603 -6.904 75.092 1.00 29.35 122 SER A C 1
ATOM 986 O O . SER A 1 126 ? 16.367 -7.018 74.141 1.00 29.35 122 SER A O 1
ATOM 989 N N . LYS A 1 127 ? 14.383 -7.448 75.108 1.00 23.17 123 LYS A N 1
ATOM 990 C CA . LYS A 1 127 ? 13.816 -8.161 73.960 1.00 23.17 123 LYS A CA 1
ATOM 991 C C . LYS A 1 127 ? 13.646 -7.260 72.698 1.00 23.17 123 LYS A C 1
ATOM 992 O O . LYS A 1 127 ? 13.533 -7.751 71.569 1.00 23.17 123 LYS A O 1
ATOM 998 N N . LEU A 1 128 ? 13.610 -5.943 72.897 1.00 22.95 124 LEU A N 1
ATOM 999 C CA . LEU A 1 128 ? 13.525 -5.006 71.784 1.00 22.95 124 LEU A CA 1
ATOM 1000 C C . LEU A 1 128 ? 14.825 -4.925 71.010 1.00 22.95 124 LEU A C 1
ATOM 1001 O O . LEU A 1 128 ? 14.845 -4.462 69.865 1.00 22.95 124 LEU A O 1
ATOM 1006 N N . LEU A 1 129 ? 15.913 -5.373 71.635 1.00 27.53 125 LEU A N 1
ATOM 1007 C CA . LEU A 1 129 ? 17.245 -5.208 71.070 1.00 27.53 125 LEU A CA 1
ATOM 1008 C C . LEU A 1 129 ? 17.730 -6.461 70.353 1.00 27.53 125 LEU A C 1
ATOM 1009 O O . LEU A 1 129 ? 17.383 -7.579 70.723 1.00 27.53 125 LEU A O 1
ATOM 1014 N N . PRO A 1 130 ? 18.554 -6.275 69.323 1.00 33.19 126 PRO A N 1
ATOM 1015 C CA . PRO A 1 130 ? 19.143 -7.414 68.614 1.00 33.19 126 PRO A CA 1
ATOM 1016 C C . PRO A 1 130 ? 20.027 -8.232 69.547 1.00 33.19 126 PRO A C 1
ATOM 1017 O O . PRO A 1 130 ? 20.831 -7.655 70.276 1.00 33.19 126 PRO A O 1
ATOM 1021 N N . GLU A 1 131 ? 19.841 -9.548 69.531 1.00 58.26 127 GLU A N 1
ATOM 1022 C CA . GLU A 1 131 ? 20.691 -10.482 70.253 1.00 58.26 127 GLU A CA 1
ATOM 1023 C C . GLU A 1 131 ? 21.639 -11.100 69.253 1.00 58.26 127 GLU A C 1
ATOM 1024 O O . GLU A 1 131 ? 21.249 -11.989 68.493 1.00 58.26 127 GLU A O 1
ATOM 1030 N N . LEU A 1 132 ? 22.877 -10.626 69.241 1.00 69.28 128 LEU A N 1
ATOM 1031 C CA . LEU A 1 132 ? 23.870 -11.139 68.311 1.00 69.28 128 LEU A CA 1
ATOM 1032 C C . LEU A 1 132 ? 24.187 -12.610 68.604 1.00 69.28 128 LEU A C 1
ATOM 1033 O O . LEU A 1 132 ? 24.567 -12.960 69.725 1.00 69.28 128 LEU A O 1
ATOM 1038 N N . ALA A 1 133 ? 24.010 -13.460 67.592 1.00 85.18 129 ALA A N 1
ATOM 1039 C CA . ALA A 1 133 ? 24.183 -14.903 67.734 1.00 85.18 129 ALA A CA 1
ATOM 1040 C C . ALA A 1 133 ? 23.174 -15.490 68.718 1.00 85.18 129 ALA A C 1
ATOM 1041 O O . ALA A 1 133 ? 21.961 -15.407 68.508 1.00 85.18 129 ALA A O 1
ATOM 1043 N N . ASN A 1 148 ? 21.433 -7.412 86.875 1.00 78.52 144 ASN A N 1
ATOM 1044 C CA . ASN A 1 148 ? 20.994 -8.050 85.638 1.00 78.52 144 ASN A CA 1
ATOM 1045 C C . ASN A 1 148 ? 20.493 -7.054 84.596 1.00 78.52 144 ASN A C 1
ATOM 1046 O O . ASN A 1 148 ? 21.224 -6.677 83.684 1.00 78.52 144 ASN A O 1
ATOM 1051 N N . LEU A 1 149 ? 19.235 -6.639 84.748 1.00 35.35 145 LEU A N 1
ATOM 1052 C CA . LEU A 1 149 ? 18.537 -5.834 83.746 1.00 35.35 145 LEU A CA 1
ATOM 1053 C C . LEU A 1 149 ? 18.504 -4.378 84.142 1.00 35.35 145 LEU A C 1
ATOM 1054 O O . LEU A 1 149 ? 17.881 -4.010 85.131 1.00 35.35 145 LEU A O 1
ATOM 1059 N N . PRO A 1 150 ? 19.163 -3.539 83.346 1.00 29.05 146 PRO A N 1
ATOM 1060 C CA . PRO A 1 150 ? 19.238 -2.098 83.617 1.00 29.05 146 PRO A CA 1
ATOM 1061 C C . PRO A 1 150 ? 17.953 -1.364 83.221 1.00 29.05 146 PRO A C 1
ATOM 1062 O O . PRO A 1 150 ? 17.197 -1.826 82.376 1.00 29.05 146 PRO A O 1
ATOM 1066 N N . LYS A 1 151 ? 17.714 -0.234 83.858 1.00 31.46 147 LYS A N 1
ATOM 1067 C CA . LYS A 1 151 ? 16.636 0.643 83.482 1.00 31.46 147 LYS A CA 1
ATOM 1068 C C . LYS A 1 151 ? 17.068 1.503 82.283 1.00 31.46 147 LYS A C 1
ATOM 1069 O O . LYS A 1 151 ? 18.067 2.216 82.342 1.00 31.46 147 LYS A O 1
ATOM 1075 N N . ALA A 1 152 ? 16.314 1.430 81.194 1.00 26.36 148 ALA A N 1
ATOM 1076 C CA . ALA A 1 152 ? 16.520 2.340 80.073 1.00 26.36 148 ALA A CA 1
ATOM 1077 C C . ALA A 1 152 ? 15.996 3.721 80.420 1.00 26.36 148 ALA A C 1
ATOM 1078 O O . ALA A 1 152 ? 15.007 3.850 81.143 1.00 26.36 148 ALA A O 1
ATOM 1080 N N . THR A 1 153 ? 16.649 4.754 79.899 1.00 19.77 149 THR A N 1
ATOM 1081 C CA . THR A 1 153 ? 16.040 6.079 79.888 1.00 19.77 149 THR A CA 1
ATOM 1082 C C . THR A 1 153 ? 14.929 6.077 78.853 1.00 19.77 149 THR A C 1
ATOM 1083 O O . THR A 1 153 ? 14.885 5.204 78.000 1.00 19.77 149 THR A O 1
ATOM 1087 N N . TYR A 1 154 ? 14.041 7.058 78.917 1.00 22.83 150 TYR A N 1
ATOM 1088 C CA . TYR A 1 154 ? 12.995 7.181 77.915 1.00 22.83 150 TYR A CA 1
ATOM 1089 C C . TYR A 1 154 ? 13.589 7.207 76.509 1.00 22.83 150 TYR A C 1
ATOM 1090 O O . TYR A 1 154 ? 13.064 6.550 75.608 1.00 22.83 150 TYR A O 1
ATOM 1099 N N . ALA A 1 155 ? 14.688 7.945 76.328 1.00 19.88 151 ALA A N 1
ATOM 1100 C CA . ALA A 1 155 ? 15.295 8.083 75.006 1.00 19.88 151 ALA A CA 1
ATOM 1101 C C . ALA A 1 155 ? 15.751 6.721 74.498 1.00 19.88 151 ALA A C 1
ATOM 1102 O O . ALA A 1 155 ? 15.524 6.390 73.351 1.00 19.88 151 ALA A O 1
ATOM 1104 N N . GLN A 1 156 ? 16.366 5.915 75.357 1.00 20.47 152 GLN A N 1
ATOM 1105 C CA . GLN A 1 156 ? 16.819 4.600 74.919 1.00 20.47 152 GLN A CA 1
ATOM 1106 C C . GLN A 1 156 ? 15.645 3.652 74.642 1.00 20.47 152 GLN A C 1
ATOM 1107 O O . GLN A 1 156 ? 15.729 2.833 73.738 1.00 20.47 152 GLN A O 1
ATOM 1113 N N . ALA A 1 157 ? 14.561 3.746 75.416 1.00 21.41 153 ALA A N 1
ATOM 1114 C CA . ALA A 1 157 ? 13.403 2.888 75.153 1.00 21.41 153 ALA A CA 1
ATOM 1115 C C . ALA A 1 157 ? 12.736 3.290 73.844 1.00 21.41 153 ALA A C 1
ATOM 1116 O O . ALA A 1 157 ? 12.320 2.451 73.066 1.00 21.41 153 ALA A O 1
ATOM 1118 N N . ALA A 1 158 ? 12.645 4.581 73.596 1.00 17.40 154 ALA A N 1
ATOM 1119 C CA . ALA A 1 158 ? 12.084 5.054 72.328 1.00 17.40 154 ALA A CA 1
ATOM 1120 C C . ALA A 1 158 ? 12.882 4.496 71.149 1.00 17.40 154 ALA A C 1
ATOM 1121 O O . ALA A 1 158 ? 12.306 3.941 70.203 1.00 17.40 154 ALA A O 1
ATOM 1123 N N . ARG A 1 159 ? 14.214 4.599 71.229 1.00 17.57 155 ARG A N 1
ATOM 1124 C CA . ARG A 1 159 ? 15.044 4.089 70.143 1.00 17.57 155 ARG A CA 1
ATOM 1125 C C . ARG A 1 159 ? 14.961 2.566 69.963 1.00 17.57 155 ARG A C 1
ATOM 1126 O O . ARG A 1 159 ? 14.924 2.079 68.847 1.00 17.57 155 ARG A O 1
ATOM 1134 N N . ALA A 1 160 ? 14.935 1.826 71.062 1.00 15.60 156 ALA A N 1
ATOM 1135 C CA . ALA A 1 160 ? 14.836 0.384 70.989 1.00 15.60 156 ALA A CA 1
ATOM 1136 C C . ALA A 1 160 ? 13.471 -0.011 70.386 1.00 15.60 156 ALA A C 1
ATOM 1137 O O . ALA A 1 160 ? 13.378 -0.931 69.584 1.00 15.60 156 ALA A O 1
ATOM 1139 N N . LEU A 1 161 ? 12.417 0.707 70.766 1.00 15.78 157 LEU A N 1
ATOM 1140 C CA . LEU A 1 161 ? 11.099 0.470 70.180 1.00 15.78 157 LEU A CA 1
ATOM 1141 C C . LEU A 1 161 ? 11.168 0.576 68.661 1.00 15.78 157 LEU A C 1
ATOM 1142 O O . LEU A 1 161 ? 10.726 -0.308 67.944 1.00 15.78 157 LEU A O 1
ATOM 1147 N N . LEU A 1 162 ? 11.734 1.672 68.179 1.00 20.20 158 LEU A N 1
ATOM 1148 C CA . LEU A 1 162 ? 11.773 1.963 66.762 1.00 20.20 158 LEU A CA 1
ATOM 1149 C C . LEU A 1 162 ? 12.582 0.909 66.043 1.00 20.20 158 LEU A C 1
ATOM 1150 O O . LEU A 1 162 ? 12.202 0.444 64.992 1.00 20.20 158 LEU A O 1
ATOM 1155 N N . VAL A 1 163 ? 13.715 0.531 66.620 1.00 15.18 159 VAL A N 1
ATOM 1156 C CA . VAL A 1 163 ? 14.521 -0.474 65.972 1.00 15.18 159 VAL A CA 1
ATOM 1157 C C . VAL A 1 163 ? 13.709 -1.765 65.849 1.00 15.18 159 VAL A C 1
ATOM 1158 O O . VAL A 1 163 ? 13.661 -2.376 64.784 1.00 15.18 159 VAL A O 1
ATOM 1162 N N . HIS A 1 164 ? 13.074 -2.171 66.943 1.00 16.51 160 HIS A N 1
ATOM 1163 C CA . HIS A 1 164 ? 12.383 -3.463 66.951 1.00 16.51 160 HIS A CA 1
ATOM 1164 C C . HIS A 1 164 ? 11.268 -3.541 65.919 1.00 16.51 160 HIS A C 1
ATOM 1165 O O . HIS A 1 164 ? 11.087 -4.569 65.290 1.00 16.51 160 HIS A O 1
ATOM 1172 N N . GLN A 1 165 ? 10.530 -2.450 65.740 1.00 24.49 161 GLN A N 1
ATOM 1173 C CA . GLN A 1 165 ? 9.416 -2.404 64.781 1.00 24.49 161 GLN A CA 1
ATOM 1174 C C . GLN A 1 165 ? 9.873 -2.501 63.323 1.00 24.49 161 GLN A C 1
ATOM 1175 O O . GLN A 1 165 ? 9.087 -2.903 62.447 1.00 24.49 161 GLN A O 1
ATOM 1181 N N . ALA A 1 166 ? 11.121 -2.103 63.040 1.00 19.12 162 ALA A N 1
ATOM 1182 C CA . ALA A 1 166 ? 11.591 -2.157 61.659 1.00 19.12 162 ALA A CA 1
ATOM 1183 C C . ALA A 1 166 ? 12.338 -3.462 61.382 1.00 19.12 162 ALA A C 1
ATOM 1184 O O . ALA A 1 166 ? 12.255 -4.008 60.279 1.00 19.12 162 ALA A O 1
ATOM 1186 N N . PHE A 1 167 ? 13.039 -3.980 62.394 1.00 17.06 163 PHE A N 1
ATOM 1187 C CA . PHE A 1 167 ? 14.000 -5.067 62.175 1.00 17.06 163 PHE A CA 1
ATOM 1188 C C . PHE A 1 167 ? 13.704 -6.438 62.843 1.00 17.06 163 PHE A C 1
ATOM 1189 O O . PHE A 1 167 ? 14.456 -7.399 62.628 1.00 17.06 163 PHE A O 1
ATOM 1197 N N . ALA A 1 168 ? 12.652 -6.535 63.656 1.00 17.20 164 ALA A N 1
ATOM 1198 C CA . ALA A 1 168 ? 12.361 -7.831 64.291 1.00 17.20 164 ALA A CA 1
ATOM 1199 C C . ALA A 1 168 ? 12.212 -8.918 63.232 1.00 17.20 164 ALA A C 1
ATOM 1200 O O . ALA A 1 168 ? 11.367 -8.823 62.334 1.00 17.20 164 ALA A O 1
ATOM 1202 N N . PRO A 1 169 ? 13.056 -9.948 63.322 1.00 22.57 165 PRO A N 1
ATOM 1203 C CA . PRO A 1 169 ? 12.909 -11.156 62.506 1.00 22.57 165 PRO A CA 1
ATOM 1204 C C . PRO A 1 169 ? 11.693 -11.963 62.967 1.00 22.57 165 PRO A C 1
ATOM 1205 O O . PRO A 1 169 ? 11.366 -11.950 64.162 1.00 22.57 165 PRO A O 1
ATOM 1209 N N . GLY A 1 170 ? 11.024 -12.633 62.027 1.00 23.94 166 GLY A N 1
ATOM 1210 C CA . GLY A 1 170 ? 9.935 -13.534 62.372 1.00 23.94 166 GLY A CA 1
ATOM 1211 C C . GLY A 1 170 ? 10.406 -14.669 63.271 1.00 23.94 166 GLY A C 1
ATOM 1212 O O . GLY A 1 170 ? 11.601 -14.948 63.360 1.00 23.94 166 GLY A O 1
ATOM 1213 N N . GLY A 1 171 ? 9.476 -15.344 63.933 1.00 30.29 167 GLY A N 1
ATOM 1214 C CA . GLY A 1 171 ? 9.833 -16.465 64.785 1.00 30.29 167 GLY A CA 1
ATOM 1215 C C . GLY A 1 171 ? 8.814 -16.703 65.886 1.00 30.29 167 GLY A C 1
ATOM 1216 O O . GLY A 1 171 ? 7.729 -16.113 65.889 1.00 30.29 167 GLY A O 1
ATOM 1217 N N . LEU A 1 172 ? 9.171 -17.560 66.832 1.00 32.53 168 LEU A N 1
ATOM 1218 C CA . LEU A 1 172 ? 8.251 -17.957 67.888 1.00 32.53 168 LEU A CA 1
ATOM 1219 C C . LEU A 1 172 ? 7.759 -16.759 68.686 1.00 32.53 168 LEU A C 1
ATOM 1220 O O . LEU A 1 172 ? 8.538 -15.885 69.025 1.00 32.53 168 LEU A O 1
ATOM 1225 N N . LEU A 1 173 ? 6.467 -16.734 68.990 1.00 27.96 169 LEU A N 1
ATOM 1226 C CA . LEU A 1 173 ? 5.875 -15.672 69.798 1.00 27.96 169 LEU A CA 1
ATOM 1227 C C . LEU A 1 173 ? 4.997 -16.255 70.919 1.00 27.96 169 LEU A C 1
ATOM 1228 O O . LEU A 1 173 ? 5.188 -15.950 72.099 1.00 27.96 169 LEU A O 1
ATOM 1233 N N . ARG A 1 174 ? 4.015 -17.076 70.546 1.00 32.91 170 ARG A N 1
ATOM 1234 C CA . ARG A 1 174 ? 3.161 -17.750 71.532 1.00 32.91 170 ARG A CA 1
ATOM 1235 C C . ARG A 1 174 ? 2.565 -16.798 72.557 1.00 32.91 170 ARG A C 1
ATOM 1236 O O . ARG A 1 174 ? 2.677 -16.994 73.762 1.00 32.91 170 ARG A O 1
ATOM 1244 N N . ARG A 1 175 ? 1.917 -15.762 72.052 1.00 23.93 171 ARG A N 1
ATOM 1245 C CA . ARG A 1 175 ? 1.241 -14.799 72.908 1.00 23.93 171 ARG A CA 1
ATOM 1246 C C . ARG A 1 175 ? -0.042 -14.334 72.233 1.00 23.93 171 ARG A C 1
ATOM 1247 O O . ARG A 1 175 ? -0.114 -14.200 70.997 1.00 23.93 171 ARG A O 1
ATOM 1255 N N . TYR A 1 176 ? -1.059 -14.115 73.064 1.00 24.63 172 TYR A N 1
ATOM 1256 C CA . TYR A 1 176 ? -2.348 -13.628 72.613 1.00 24.63 172 TYR A CA 1
ATOM 1257 C C . TYR A 1 176 ? -2.827 -14.281 71.323 1.00 24.63 172 TYR A C 1
ATOM 1258 O O . TYR A 1 176 ? -3.339 -13.597 70.428 1.00 24.63 172 TYR A O 1
ATOM 1267 N N . GLY A 1 177 ? -2.666 -15.604 71.249 1.00 34.05 173 GLY A N 1
ATOM 1268 C CA . GLY A 1 177 ? -3.248 -16.406 70.189 1.00 34.05 173 GLY A CA 1
ATOM 1269 C C . GLY A 1 177 ? -2.424 -16.503 68.918 1.00 34.05 173 GLY A C 1
ATOM 1270 O O . GLY A 1 177 ? -2.888 -17.052 67.917 1.00 34.05 173 GLY A O 1
ATOM 1271 N N . VAL A 1 178 ? -1.203 -15.972 68.948 1.00 28.50 174 VAL A N 1
ATOM 1272 C CA . VAL A 1 178 ? -0.336 -15.989 67.782 1.00 28.50 174 VAL A CA 1
ATOM 1273 C C . VAL A 1 178 ? 0.888 -16.845 68.098 1.00 28.50 174 VAL A C 1
ATOM 1274 O O . VAL A 1 178 ? 1.666 -16.542 69.006 1.00 28.50 174 VAL A O 1
ATOM 1278 N N . GLY A 1 179 ? 1.041 -17.936 67.361 1.00 28.89 175 GLY A N 1
ATOM 1279 C CA . GLY A 1 179 ? 2.129 -18.861 67.600 1.00 28.89 175 GLY A CA 1
ATOM 1280 C C . GLY A 1 179 ? 3.457 -18.292 67.126 1.00 28.89 175 GLY A C 1
ATOM 1281 O O . GLY A 1 179 ? 4.436 -18.288 67.864 1.00 28.89 175 GLY A O 1
ATOM 1282 N N . SER A 1 180 ? 3.496 -17.805 65.890 1.00 27.95 176 SER A N 1
ATOM 1283 C CA . SER A 1 180 ? 4.723 -17.215 65.390 1.00 27.95 176 SER A CA 1
ATOM 1284 C C . SER A 1 180 ? 4.466 -15.908 64.650 1.00 27.95 176 SER A C 1
ATOM 1285 O O . SER A 1 180 ? 3.458 -15.745 63.984 1.00 27.95 176 SER A O 1
ATOM 1288 N N . ALA A 1 181 ? 5.392 -14.971 64.797 1.00 23.52 177 ALA A N 1
ATOM 1289 C CA . ALA A 1 181 ? 5.277 -13.667 64.163 1.00 23.52 177 ALA A CA 1
ATOM 1290 C C . ALA A 1 181 ? 6.066 -13.641 62.861 1.00 23.52 177 ALA A C 1
ATOM 1291 O O . ALA A 1 181 ? 7.004 -14.418 62.672 1.00 23.52 177 ALA A O 1
ATOM 1293 N N . LYS A 1 182 ? 5.676 -12.750 61.964 1.00 24.33 178 LYS A N 1
ATOM 1294 C CA . LYS A 1 182 ? 6.373 -12.540 60.699 1.00 24.33 178 LYS A CA 1
ATOM 1295 C C . LYS A 1 182 ? 7.515 -11.536 60.881 1.00 24.33 178 LYS A C 1
ATOM 1296 O O . LYS A 1 182 ? 7.579 -10.835 61.890 1.00 24.33 178 LYS A O 1
ATOM 1302 N N . ASP A 1 183 ? 8.393 -11.480 59.882 1.00 21.71 179 ASP A N 1
ATOM 1303 C CA . ASP A 1 183 ? 9.439 -10.470 59.783 1.00 21.71 179 ASP A CA 1
ATOM 1304 C C . ASP A 1 183 ? 8.830 -9.068 59.786 1.00 21.71 179 ASP A C 1
ATOM 1305 O O . ASP A 1 183 ? 7.821 -8.807 59.112 1.00 21.71 179 ASP A O 1
ATOM 1310 N N . ALA A 1 184 ? 9.450 -8.178 60.540 1.00 19.65 180 ALA A N 1
ATOM 1311 C CA . ALA A 1 184 ? 9.179 -6.762 60.411 1.00 19.65 180 ALA A CA 1
ATOM 1312 C C . ALA A 1 184 ? 9.665 -6.397 59.022 1.00 19.65 180 ALA A C 1
ATOM 1313 O O . ALA A 1 184 ? 10.359 -7.206 58.383 1.00 19.65 180 ALA A O 1
ATOM 1315 N N . PRO A 1 185 ? 9.298 -5.204 58.523 1.00 22.57 181 PRO A N 1
ATOM 1316 C CA . PRO A 1 185 ? 9.471 -4.931 57.084 1.00 22.57 181 PRO A CA 1
ATOM 1317 C C . PRO A 1 185 ? 10.903 -4.911 56.563 1.00 22.57 181 PRO A C 1
ATOM 1318 O O . PRO A 1 185 ? 11.126 -5.274 55.405 1.00 22.57 181 PRO A O 1
ATOM 1322 N N . VAL A 1 186 ? 11.866 -4.457 57.357 1.00 22.01 182 VAL A N 1
ATOM 1323 C CA . VAL A 1 186 ? 13.233 -4.433 56.864 1.00 22.01 182 VAL A CA 1
ATOM 1324 C C . VAL A 1 186 ? 14.169 -5.321 57.664 1.00 22.01 182 VAL A C 1
ATOM 1325 O O . VAL A 1 186 ? 15.353 -5.066 57.735 1.00 22.01 182 VAL A O 1
ATOM 1329 N N . ALA A 1 187 ? 13.635 -6.385 58.242 1.00 18.99 183 ALA A N 1
ATOM 1330 C CA . ALA A 1 187 ? 14.457 -7.374 58.938 1.00 18.99 183 ALA A CA 1
ATOM 1331 C C . ALA A 1 187 ? 15.607 -7.932 58.085 1.00 18.99 183 ALA A C 1
ATOM 1332 O O . ALA A 1 187 ? 16.713 -8.148 58.604 1.00 18.99 183 ALA A O 1
ATOM 1334 N N . ARG A 1 188 ? 15.344 -8.153 56.795 1.00 20.47 184 ARG A N 1
ATOM 1335 C CA . ARG A 1 188 ? 16.275 -8.865 55.907 1.00 20.47 184 ARG A CA 1
ATOM 1336 C C . ARG A 1 188 ? 17.131 -7.989 54.982 1.00 20.47 184 ARG A C 1
ATOM 1337 O O . ARG A 1 188 ? 18.292 -8.302 54.745 1.00 20.47 184 ARG A O 1
ATOM 1345 N N . PRO A 1 189 ? 16.541 -6.928 54.398 1.00 17.57 185 PRO A N 1
ATOM 1346 C CA . PRO A 1 189 ? 17.283 -6.330 53.293 1.00 17.57 185 PRO A CA 1
ATOM 1347 C C . PRO A 1 189 ? 18.305 -5.348 53.780 1.00 17.57 185 PRO A C 1
ATOM 1348 O O . PRO A 1 189 ? 18.183 -4.810 54.885 1.00 17.57 185 PRO A O 1
ATOM 1352 N N . ALA A 1 190 ? 19.296 -5.114 52.940 1.00 21.62 186 ALA A N 1
ATOM 1353 C CA . ALA A 1 190 ? 20.277 -4.077 53.173 1.00 21.62 186 ALA A CA 1
ATOM 1354 C C . ALA A 1 190 ? 19.643 -2.739 52.818 1.00 21.62 186 ALA A C 1
ATOM 1355 O O . ALA A 1 190 ? 18.988 -2.627 51.796 1.00 21.62 186 ALA A O 1
ATOM 1357 N N . LEU A 1 191 ? 19.826 -1.728 53.654 1.00 18.20 187 LEU A N 1
ATOM 1358 C CA . LEU A 1 191 ? 19.219 -0.422 53.379 1.00 18.20 187 LEU A CA 1
ATOM 1359 C C . LEU A 1 191 ? 20.220 0.571 52.775 1.00 18.20 187 LEU A C 1
ATOM 1360 O O . LEU A 1 191 ? 21.313 0.764 53.324 1.00 18.20 187 LEU A O 1
ATOM 1365 N N . PHE A 1 192 ? 19.842 1.189 51.656 1.00 17.34 188 PHE A N 1
ATOM 1366 C CA . PHE A 1 192 ? 20.678 2.207 51.019 1.00 17.34 188 PHE A CA 1
ATOM 1367 C C . PHE A 1 192 ? 20.343 3.605 51.518 1.00 17.34 188 PHE A C 1
ATOM 1368 O O . PHE A 1 192 ? 19.222 4.110 51.319 1.00 17.34 188 PHE A O 1
ATOM 1376 N N . LEU A 1 193 ? 21.324 4.228 52.159 1.00 18.07 189 LEU A N 1
ATOM 1377 C CA . LEU A 1 193 ? 21.129 5.564 52.705 1.00 18.07 189 LEU A CA 1
ATOM 1378 C C . LEU A 1 193 ? 22.184 6.544 52.226 1.00 18.07 189 LEU A C 1
ATOM 1379 O O . LEU A 1 193 ? 23.209 6.722 52.874 1.00 18.07 189 LEU A O 1
ATOM 1384 N N . PRO A 1 194 ? 21.946 7.185 51.077 1.00 19.61 190 PRO A N 1
ATOM 1385 C CA . PRO A 1 194 ? 22.859 8.234 50.627 1.00 19.61 190 PRO A CA 1
ATOM 1386 C C . PRO A 1 194 ? 22.996 9.300 51.708 1.00 19.61 190 PRO A C 1
ATOM 1387 O O . PRO A 1 194 ? 22.047 9.569 52.455 1.00 19.61 190 PRO A O 1
ATOM 1391 N N . THR A 1 195 ? 24.181 9.893 51.792 1.00 25.72 191 THR A N 1
ATOM 1392 C CA . THR A 1 195 ? 24.523 10.737 52.917 1.00 25.72 191 THR A CA 1
ATOM 1393 C C . THR A 1 195 ? 25.265 11.965 52.421 1.00 25.72 191 THR A C 1
ATOM 1394 O O . THR A 1 195 ? 26.134 11.862 51.542 1.00 25.72 191 THR A O 1
ATOM 1398 N N . GLY A 1 196 ? 24.889 13.128 52.951 1.00 22.78 192 GLY A N 1
ATOM 1399 C CA . GLY A 1 196 ? 25.514 14.373 52.550 1.00 22.78 192 GLY A CA 1
ATOM 1400 C C . GLY A 1 196 ? 26.404 14.888 53.652 1.00 22.78 192 GLY A C 1
ATOM 1401 O O . GLY A 1 196 ? 26.863 14.104 54.487 1.00 22.78 192 GLY A O 1
ATOM 1402 N N . GLN A 1 197 ? 26.615 16.197 53.700 1.00 24.68 193 GLN A N 1
ATOM 1403 C CA . GLN A 1 197 ? 27.573 16.763 54.656 1.00 24.68 193 GLN A CA 1
ATOM 1404 C C . GLN A 1 197 ? 26.897 17.266 55.925 1.00 24.68 193 GLN A C 1
ATOM 1405 O O . GLN A 1 197 ? 27.555 17.588 56.905 1.00 24.68 193 GLN A O 1
ATOM 1411 N N . ASN A 1 198 ? 25.573 17.356 55.889 1.00 20.21 194 ASN A N 1
ATOM 1412 C CA . ASN A 1 198 ? 24.816 17.599 57.102 1.00 20.21 194 ASN A CA 1
ATOM 1413 C C . ASN A 1 198 ? 23.519 16.830 57.008 1.00 20.21 194 ASN A C 1
ATOM 1414 O O . ASN A 1 198 ? 23.219 16.233 55.977 1.00 20.21 194 ASN A O 1
ATOM 1419 N N . LEU A 1 199 ? 22.762 16.851 58.092 1.00 18.00 195 LEU A N 1
ATOM 1420 C CA . LEU A 1 199 ? 21.527 16.107 58.181 1.00 18.00 195 LEU A CA 1
ATOM 1421 C C . LEU A 1 199 ? 20.512 16.607 57.160 1.00 18.00 195 LEU A C 1
ATOM 1422 O O . LEU A 1 199 ? 19.738 15.813 56.613 1.00 18.00 195 LEU A O 1
ATOM 1427 N N . LEU A 1 200 ? 20.483 17.913 56.905 1.00 19.55 196 LEU A N 1
ATOM 1428 C CA . LEU A 1 200 ? 19.583 18.413 55.868 1.00 19.55 196 LEU A CA 1
ATOM 1429 C C . LEU A 1 200 ? 19.871 17.745 54.537 1.00 19.55 196 LEU A C 1
ATOM 1430 O O . LEU A 1 200 ? 18.953 17.254 53.876 1.00 19.55 196 LEU A O 1
ATOM 1435 N N . GLU A 1 201 ? 21.135 17.710 54.139 1.00 19.63 197 GLU A N 1
ATOM 1436 C CA . GLU A 1 201 ? 21.480 17.119 52.847 1.00 19.63 197 GLU A CA 1
ATOM 1437 C C . GLU A 1 201 ? 21.080 15.646 52.815 1.00 19.63 197 GLU A C 1
ATOM 1438 O O . GLU A 1 201 ? 20.505 15.159 51.827 1.00 19.63 197 GLU A O 1
ATOM 1444 N N . THR A 1 202 ? 21.375 14.950 53.912 1.00 21.14 198 THR A N 1
ATOM 1445 C CA . THR A 1 202 ? 21.094 13.528 53.981 1.00 21.14 198 THR A CA 1
ATOM 1446 C C . THR A 1 202 ? 19.590 13.269 53.822 1.00 21.14 198 THR A C 1
ATOM 1447 O O . THR A 1 202 ? 19.192 12.504 52.947 1.00 21.14 198 THR A O 1
ATOM 1451 N N . LEU A 1 203 ? 18.766 13.925 54.628 1.00 22.00 199 LEU A N 1
ATOM 1452 C CA . LEU A 1 203 ? 17.319 13.834 54.423 1.00 22.00 199 LEU A CA 1
ATOM 1453 C C . LEU A 1 203 ? 16.922 14.145 52.975 1.00 22.00 199 LEU A C 1
ATOM 1454 O O . LEU A 1 203 ? 16.163 13.396 52.367 1.00 22.00 199 LEU A O 1
ATOM 1459 N N . LEU A 1 204 ? 17.439 15.231 52.404 1.00 22.38 200 LEU A N 1
ATOM 1460 C CA . LEU A 1 204 ? 17.121 15.570 51.007 1.00 22.38 200 LEU A CA 1
ATOM 1461 C C . LEU A 1 204 ? 17.519 14.475 49.983 1.00 22.38 200 LEU A C 1
ATOM 1462 O O . LEU A 1 204 ? 16.792 14.224 49.009 1.00 22.38 200 LEU A O 1
ATOM 1467 N N . LEU A 1 205 ? 18.682 13.849 50.206 1.00 19.77 201 LEU A N 1
ATOM 1468 C CA . LEU A 1 205 ? 19.176 12.792 49.348 1.00 19.77 201 LEU A CA 1
ATOM 1469 C C . LEU A 1 205 ? 18.329 11.521 49.441 1.00 19.77 201 LEU A C 1
ATOM 1470 O O . LEU A 1 205 ? 18.431 10.651 48.580 1.00 19.77 201 LEU A O 1
ATOM 1475 N N . ASN A 1 206 ? 17.486 11.423 50.472 1.00 19.07 202 ASN A N 1
ATOM 1476 C CA . ASN A 1 206 ? 16.628 10.247 50.650 1.00 19.07 202 ASN A CA 1
ATOM 1477 C C . ASN A 1 206 ? 15.153 10.566 50.445 1.00 19.07 202 ASN A C 1
ATOM 1478 O O . ASN A 1 206 ? 14.310 9.675 50.570 1.00 19.07 202 ASN A O 1
ATOM 1483 N N . LEU A 1 207 ? 14.855 11.829 50.119 1.00 23.48 203 LEU A N 1
ATOM 1484 C CA . LEU A 1 207 ? 13.466 12.245 49.899 1.00 23.48 203 LEU A CA 1
ATOM 1485 C C . LEU A 1 207 ? 13.012 12.004 48.476 1.00 23.48 203 LEU A C 1
ATOM 1486 O O . LEU A 1 207 ? 12.851 12.942 47.702 1.00 23.48 203 LEU A O 1
ATOM 1491 N N . VAL A 1 208 ? 12.787 10.734 48.157 1.00 24.32 204 VAL A N 1
ATOM 1492 C CA . VAL A 1 208 ? 12.332 10.297 46.850 1.00 24.32 204 VAL A CA 1
ATOM 1493 C C . VAL A 1 208 ? 10.930 10.855 46.549 1.00 24.32 204 VAL A C 1
ATOM 1494 O O . VAL A 1 208 ? 10.066 10.900 47.446 1.00 24.32 204 VAL A O 1
ATOM 1498 N N . PRO A 1 209 ? 10.711 11.307 45.298 1.00 24.49 205 PRO A N 1
ATOM 1499 C CA . PRO A 1 209 ? 9.421 11.907 44.921 1.00 24.49 205 PRO A CA 1
ATOM 1500 C C . PRO A 1 209 ? 8.283 11.064 45.417 1.00 24.49 205 PRO A C 1
ATOM 1501 O O . PRO A 1 209 ? 8.290 9.841 45.255 1.00 24.49 205 PRO A O 1
ATOM 1505 N N . TYR A 1 210 ? 7.324 11.728 46.049 1.00 23.56 206 TYR A N 1
ATOM 1506 C CA . TYR A 1 210 ? 6.273 11.051 46.779 1.00 23.56 206 TYR A CA 1
ATOM 1507 C C . TYR A 1 210 ? 4.943 11.729 46.522 1.00 23.56 206 TYR A C 1
ATOM 1508 O O . TYR A 1 210 ? 4.895 12.950 46.409 1.00 23.56 206 TYR A O 1
ATOM 1517 N N . THR A 1 211 ? 3.888 10.925 46.416 1.00 25.70 207 THR A N 1
ATOM 1518 C CA . THR A 1 211 ? 2.509 11.395 46.527 1.00 25.70 207 THR A CA 1
ATOM 1519 C C . THR A 1 211 ? 1.810 10.669 47.680 1.00 25.70 207 THR A C 1
ATOM 1520 O O . THR A 1 211 ? 2.006 9.473 47.859 1.00 25.70 207 THR A O 1
ATOM 1524 N N . PRO A 1 212 ? 1.012 11.397 48.476 1.00 34.62 208 PRO A N 1
ATOM 1525 C CA . PRO A 1 212 ? 0.413 10.853 49.706 1.00 34.62 208 PRO A CA 1
ATOM 1526 C C . PRO A 1 212 ? -0.707 9.835 49.519 1.00 34.62 208 PRO A C 1
ATOM 1527 O O . PRO A 1 212 ? -1.065 9.153 50.491 1.00 34.62 208 PRO A O 1
ATOM 1531 N N . GLU A 1 213 ? -1.250 9.716 48.313 1.00 40.65 209 GLU A N 1
ATOM 1532 C CA . GLU A 1 213 ? -2.456 8.907 48.132 1.00 40.65 209 GLU A CA 1
ATOM 1533 C C . GLU A 1 213 ? -2.309 7.441 48.590 1.00 40.65 209 GLU A C 1
ATOM 1534 O O . GLU A 1 213 ? -1.372 6.750 48.191 1.00 40.65 209 GLU A O 1
ATOM 1540 N N . ASP A 1 214 ? -3.237 6.977 49.423 1.00 46.70 210 ASP A N 1
ATOM 1541 C CA . ASP A 1 214 ? -3.319 5.557 49.782 1.00 46.70 210 ASP A CA 1
ATOM 1542 C C . ASP A 1 214 ? -2.219 5.163 50.753 1.00 46.70 210 ASP A C 1
ATOM 1543 O O . ASP A 1 214 ? -1.826 4.000 50.838 1.00 46.70 210 ASP A O 1
ATOM 1548 N N . ASP A 1 215 ? -1.711 6.145 51.480 1.00 32.12 211 ASP A N 1
ATOM 1549 C CA . ASP A 1 215 ? -0.630 5.901 52.398 1.00 32.12 211 ASP A CA 1
ATOM 1550 C C . ASP A 1 215 ? -0.936 6.704 53.640 1.00 32.12 211 ASP A C 1
ATOM 1551 O O . ASP A 1 215 ? -1.657 7.694 53.582 1.00 32.12 211 ASP A O 1
ATOM 1556 N N . ALA A 1 216 ? -0.403 6.259 54.767 1.00 20.46 212 ALA A N 1
ATOM 1557 C CA . ALA A 1 216 ? -0.555 6.973 56.017 1.00 20.46 212 ALA A CA 1
ATOM 1558 C C . ALA A 1 216 ? 0.400 6.318 56.998 1.00 20.46 212 ALA A C 1
ATOM 1559 O O . ALA A 1 216 ? 0.516 5.095 57.026 1.00 20.46 212 ALA A O 1
ATOM 1561 N N . PRO A 1 217 ? 1.105 7.129 57.777 1.00 23.65 213 PRO A N 1
ATOM 1562 C CA . PRO A 1 217 ? 1.943 6.579 58.842 1.00 23.65 213 PRO A CA 1
ATOM 1563 C C . PRO A 1 217 ? 1.054 6.137 60.008 1.00 23.65 213 PRO A C 1
ATOM 1564 O O . PRO A 1 217 ? -0.134 6.512 60.066 1.00 23.65 213 PRO A O 1
ATOM 1568 N N . ILE A 1 218 ? 1.631 5.354 60.918 1.00 23.77 214 ILE A N 1
ATOM 1569 C CA . ILE A 1 218 ? 0.885 4.759 62.003 1.00 23.77 214 ILE A CA 1
ATOM 1570 C C . ILE A 1 218 ? 0.117 5.796 62.827 1.00 23.77 214 ILE A C 1
ATOM 1571 O O . ILE A 1 218 ? -0.960 5.491 63.344 1.00 23.77 214 ILE A O 1
ATOM 1576 N N . TRP A 1 219 ? 0.640 7.019 62.945 1.00 24.18 215 TRP A N 1
ATOM 1577 C CA . TRP A 1 219 ? -0.016 8.023 63.784 1.00 24.18 215 TRP A CA 1
ATOM 1578 C C . TRP A 1 219 ? -1.200 8.744 63.114 1.00 24.18 215 TRP A C 1
ATOM 1579 O O . TRP A 1 219 ? -1.902 9.506 63.777 1.00 24.18 215 TRP A O 1
ATOM 1590 N N . GLU A 1 220 ? -1.423 8.492 61.824 1.00 25.07 216 GLU A N 1
ATOM 1591 C CA . GLU A 1 220 ? -2.531 9.088 61.082 1.00 25.07 216 GLU A CA 1
ATOM 1592 C C . GLU A 1 220 ? -3.777 8.186 61.041 1.00 25.07 216 GLU A C 1
ATOM 1593 O O . GLU A 1 220 ? -4.803 8.562 60.478 1.00 25.07 216 GLU A O 1
ATOM 1599 N N . VAL A 1 221 ? -3.666 6.995 61.620 1.00 22.32 217 VAL A N 1
ATOM 1600 C CA . VAL A 1 221 ? -4.775 6.064 61.708 1.00 22.32 217 VAL A CA 1
ATOM 1601 C C . VAL A 1 221 ? -5.063 5.816 63.200 1.00 22.32 217 VAL A C 1
ATOM 1602 O O . VAL A 1 221 ? -4.270 6.198 64.062 1.00 22.32 217 VAL A O 1
ATOM 1606 N N . PRO A 1 222 ? -6.224 5.226 63.511 1.00 28.64 218 PRO A N 1
ATOM 1607 C CA . PRO A 1 222 ? -6.598 5.108 64.923 1.00 28.64 218 PRO A CA 1
ATOM 1608 C C . PRO A 1 222 ? -5.644 4.184 65.675 1.00 28.64 218 PRO A C 1
ATOM 1609 O O . PRO A 1 222 ? -5.088 3.256 65.073 1.00 28.64 218 PRO A O 1
ATOM 1613 N N . PRO A 1 223 ? -5.444 4.443 66.973 1.00 27.04 219 PRO A N 1
ATOM 1614 C CA . PRO A 1 223 ? -4.519 3.629 67.771 1.00 27.04 219 PRO A CA 1
ATOM 1615 C C . PRO A 1 223 ? -4.943 2.174 67.746 1.00 27.04 219 PRO A C 1
ATOM 1616 O O . PRO A 1 223 ? -6.115 1.867 67.585 1.00 27.04 219 PRO A O 1
ATOM 1620 N N . LEU A 1 224 ? -3.986 1.274 67.868 1.00 28.90 220 LEU A N 1
ATOM 1621 C CA . LEU A 1 224 ? -4.288 -0.138 67.754 1.00 28.90 220 LEU A CA 1
ATOM 1622 C C . LEU A 1 224 ? -4.668 -0.630 69.116 1.00 28.90 220 LEU A C 1
ATOM 1623 O O . LEU A 1 224 ? -4.126 -0.148 70.107 1.00 28.90 220 LEU A O 1
ATOM 1628 N N . ARG A 1 225 ? -5.589 -1.588 69.170 1.00 26.46 221 ARG A N 1
ATOM 1629 C CA . ARG A 1 225 ? -6.015 -2.173 70.447 1.00 26.46 221 ARG A CA 1
ATOM 1630 C C . ARG A 1 225 ? -5.709 -3.664 70.471 1.00 26.46 221 ARG A C 1
ATOM 1631 O O . ARG A 1 225 ? -5.595 -4.302 69.414 1.00 26.46 221 ARG A O 1
ATOM 1639 N N . LEU A 1 226 ? -5.564 -4.230 71.659 1.00 21.72 222 LEU A N 1
ATOM 1640 C CA . LEU A 1 226 ? -5.216 -5.639 71.761 1.00 21.72 222 LEU A CA 1
ATOM 1641 C C . LEU A 1 226 ? -6.218 -6.528 71.018 1.00 21.72 222 LEU A C 1
ATOM 1642 O O . LEU A 1 226 ? -5.828 -7.488 70.314 1.00 21.72 222 LEU A O 1
ATOM 1647 N N . GLY A 1 227 ? -7.510 -6.191 71.148 1.00 25.32 223 GLY A N 1
ATOM 1648 C CA . GLY A 1 227 ? -8.568 -6.949 70.514 1.00 25.32 223 GLY A CA 1
ATOM 1649 C C . GLY A 1 227 ? -8.444 -7.008 69.006 1.00 25.32 223 GLY A C 1
ATOM 1650 O O . GLY A 1 227 ? -8.952 -7.940 68.375 1.00 25.32 223 GLY A O 1
ATOM 1651 N N . ASP A 1 228 ? -7.762 -6.032 68.412 1.00 22.46 224 ASP A N 1
ATOM 1652 C CA . ASP A 1 228 ? -7.563 -6.053 66.946 1.00 22.46 224 ASP A CA 1
ATOM 1653 C C . ASP A 1 228 ? -6.356 -6.880 66.514 1.00 22.46 224 ASP A C 1
ATOM 1654 O O . ASP A 1 228 ? -6.194 -7.189 65.347 1.00 22.46 224 ASP A O 1
ATOM 1659 N N . LEU A 1 229 ? -5.526 -7.251 67.476 1.00 25.22 225 LEU A N 1
ATOM 1660 C CA . LEU A 1 229 ? -4.250 -7.841 67.147 1.00 25.22 225 LEU A CA 1
ATOM 1661 C C . LEU A 1 229 ? -4.184 -9.300 67.553 1.00 25.22 225 LEU A C 1
ATOM 1662 O O . LEU A 1 229 ? -3.486 -10.081 66.931 1.00 25.22 225 LEU A O 1
ATOM 1667 N N . GLU A 1 230 ? -4.889 -9.686 68.603 1.00 27.35 226 GLU A N 1
ATOM 1668 C CA . GLU A 1 230 ? -4.817 -11.088 69.006 1.00 27.35 226 GLU A CA 1
ATOM 1669 C C . GLU A 1 230 ? -5.324 -12.010 67.894 1.00 27.35 226 GLU A C 1
ATOM 1670 O O . GLU A 1 230 ? -6.119 -11.596 67.059 1.00 27.35 226 GLU A O 1
ATOM 1676 N N . GLY A 1 231 ? -4.856 -13.252 67.892 1.00 31.85 227 GLY A N 1
ATOM 1677 C CA . GLY A 1 231 ? -5.182 -14.188 66.831 1.00 31.85 227 GLY A CA 1
ATOM 1678 C C . GLY A 1 231 ? -4.764 -13.651 65.471 1.00 31.85 227 GLY A C 1
ATOM 1679 O O . GLY A 1 231 ? -5.077 -14.232 64.431 1.00 31.85 227 GLY A O 1
ATOM 1680 N N . ALA A 1 232 ? -4.048 -12.534 65.469 1.00 26.62 228 ALA A N 1
ATOM 1681 C CA . ALA A 1 232 ? -3.626 -11.913 64.228 1.00 26.62 228 ALA A CA 1
ATOM 1682 C C . ALA A 1 232 ? -4.797 -11.414 63.405 1.00 26.62 228 ALA A C 1
ATOM 1683 O O . ALA A 1 232 ? -4.768 -11.490 62.179 1.00 26.62 228 ALA A O 1
ATOM 1685 N N . ARG A 1 233 ? -5.797 -10.836 64.059 1.00 30.16 229 ARG A N 1
ATOM 1686 C CA . ARG A 1 233 ? -6.997 -10.397 63.322 1.00 30.16 229 ARG A CA 1
ATOM 1687 C C . ARG A 1 233 ? -6.778 -9.288 62.320 1.00 30.16 229 ARG A C 1
ATOM 1688 O O . ARG A 1 233 ? -7.543 -9.180 61.374 1.00 30.16 229 ARG A O 1
ATOM 1696 N N . THR A 1 234 ? -5.757 -8.455 62.523 1.00 25.94 230 THR A N 1
ATOM 1697 C CA . THR A 1 234 ? -5.513 -7.333 61.616 1.00 25.94 230 THR A CA 1
ATOM 1698 C C . THR A 1 234 ? -4.413 -7.630 60.621 1.00 25.94 230 THR A C 1
ATOM 1699 O O . THR A 1 234 ? -3.294 -7.933 61.001 1.00 25.94 230 THR A O 1
ATOM 1703 N N . LYS A 1 235 ? -4.732 -7.520 59.337 1.00 26.72 231 LYS A N 1
ATOM 1704 C CA . LYS A 1 235 ? -3.777 -7.830 58.290 1.00 26.72 231 LYS A CA 1
ATOM 1705 C C . LYS A 1 235 ? -3.784 -6.700 57.302 1.00 26.72 231 LYS A C 1
ATOM 1706 O O . LYS A 1 235 ? -4.843 -6.291 56.825 1.00 26.72 231 LYS A O 1
ATOM 1712 N N . TRP A 1 236 ? -2.605 -6.163 57.015 1.00 25.06 232 TRP A N 1
ATOM 1713 C CA . TRP A 1 236 ? -2.498 -5.036 56.099 1.00 25.06 232 TRP A CA 1
ATOM 1714 C C . TRP A 1 236 ? -1.582 -5.409 54.957 1.00 25.06 232 TRP A C 1
ATOM 1715 O O . TRP A 1 236 ? -0.524 -6.001 55.171 1.00 25.06 232 TRP A O 1
ATOM 1726 N N . PRO A 1 237 ? -1.977 -5.041 53.739 1.00 23.63 233 PRO A N 1
ATOM 1727 C CA . PRO A 1 237 ? -1.017 -5.196 52.647 1.00 23.63 233 PRO A CA 1
ATOM 1728 C C . PRO A 1 237 ? 0.192 -4.330 52.968 1.00 23.63 233 PRO A C 1
ATOM 1729 O O . PRO A 1 237 ? 0.026 -3.254 53.512 1.00 23.63 233 PRO A O 1
ATOM 1733 N N . LEU A 1 238 ? 1.391 -4.828 52.684 1.00 22.67 234 LEU A N 1
ATOM 1734 C CA . LEU A 1 238 ? 2.633 -4.143 53.007 1.00 22.67 234 LEU A CA 1
ATOM 1735 C C . LEU A 1 238 ? 2.943 -3.156 51.900 1.00 22.67 234 LEU A C 1
ATOM 1736 O O . LEU A 1 238 ? 3.792 -3.396 51.040 1.00 22.67 234 LEU A O 1
ATOM 1741 N N . THR A 1 239 ? 2.226 -2.041 51.901 1.00 18.24 235 THR A N 1
ATOM 1742 C CA . THR A 1 239 ? 2.381 -1.058 50.847 1.00 18.24 235 THR A CA 1
ATOM 1743 C C . THR A 1 239 ? 2.183 0.328 51.421 1.00 18.24 235 THR A C 1
ATOM 1744 O O . THR A 1 239 ? 1.645 0.475 52.511 1.00 18.24 235 THR A O 1
ATOM 1748 N N . GLY A 1 240 ? 2.588 1.353 50.689 1.00 27.10 236 GLY A N 1
ATOM 1749 C CA . GLY A 1 240 ? 2.522 2.706 51.214 1.00 27.10 236 GLY A CA 1
ATOM 1750 C C . GLY A 1 240 ? 3.831 3.050 51.898 1.00 27.10 236 GLY A C 1
ATOM 1751 O O . GLY A 1 240 ? 4.198 2.435 52.901 1.00 27.10 236 GLY A O 1
ATOM 1752 N N . ARG A 1 241 ? 4.542 4.034 51.357 1.00 21.82 237 ARG A N 1
ATOM 1753 C CA . ARG A 1 241 ? 5.884 4.342 51.828 1.00 21.82 237 ARG A CA 1
ATOM 1754 C C . ARG A 1 241 ? 5.943 4.624 53.333 1.00 21.82 237 ARG A C 1
ATOM 1755 O O . ARG A 1 241 ? 6.732 4.014 54.046 1.00 21.82 237 ARG A O 1
ATOM 1763 N N . THR A 1 242 ? 5.122 5.546 53.820 1.00 14.96 238 THR A N 1
ATOM 1764 C CA . THR A 1 242 ? 5.221 5.915 55.222 1.00 14.96 238 THR A CA 1
ATOM 1765 C C . THR A 1 242 ? 4.547 4.903 56.111 1.00 14.96 238 THR A C 1
ATOM 1766 O O . THR A 1 242 ? 4.875 4.809 57.299 1.00 14.96 238 THR A O 1
ATOM 1770 N N . ARG A 1 243 ? 3.611 4.137 55.554 1.00 19.05 239 ARG A N 1
ATOM 1771 C CA . ARG A 1 243 ? 2.967 3.079 56.341 1.00 19.05 239 ARG A CA 1
ATOM 1772 C C . ARG A 1 243 ? 4.035 2.021 56.599 1.00 19.05 239 ARG A C 1
ATOM 1773 O O . ARG A 1 243 ? 4.176 1.508 57.686 1.00 19.05 239 ARG A O 1
ATOM 1781 N N . VAL A 1 244 ? 4.798 1.704 55.574 1.00 16.51 240 VAL A N 1
ATOM 1782 C CA . VAL A 1 244 ? 5.909 0.785 55.743 1.00 16.51 240 VAL A CA 1
ATOM 1783 C C . VAL A 1 244 ? 7.051 1.326 56.628 1.00 16.51 240 VAL A C 1
ATOM 1784 O O . VAL A 1 244 ? 7.545 0.604 57.463 1.00 16.51 240 VAL A O 1
ATOM 1788 N N . TYR A 1 245 ? 7.422 2.595 56.478 1.00 19.31 241 TYR A N 1
ATOM 1789 C CA . TYR A 1 245 ? 8.414 3.239 57.360 1.00 19.31 241 TYR A CA 1
ATOM 1790 C C . TYR A 1 245 ? 8.021 3.191 58.839 1.00 19.31 241 TYR A C 1
ATOM 1791 O O . TYR A 1 245 ? 8.873 3.215 59.730 1.00 19.31 241 TYR A O 1
ATOM 1800 N N . THR A 1 246 ? 6.722 3.181 59.108 1.00 17.41 242 THR A N 1
ATOM 1801 C CA . THR A 1 246 ? 6.269 3.221 60.486 1.00 17.41 242 THR A CA 1
ATOM 1802 C C . THR A 1 246 ? 5.443 1.988 60.836 1.00 17.41 242 THR A C 1
ATOM 1803 O O . THR A 1 246 ? 4.582 2.039 61.690 1.00 17.41 242 THR A O 1
ATOM 1807 N N . TRP A 1 247 ? 5.723 0.879 60.163 1.00 17.65 243 TRP A N 1
ATOM 1808 C CA . TRP A 1 247 ? 4.967 -0.343 60.361 1.00 17.65 243 TRP A CA 1
ATOM 1809 C C . TRP A 1 247 ? 4.914 -0.837 61.818 1.00 17.65 243 TRP A C 1
ATOM 1810 O O . TRP A 1 247 ? 5.954 -0.949 62.486 1.00 17.65 243 TRP A O 1
ATOM 1821 N N . PRO A 1 248 ? 3.701 -1.203 62.302 1.00 17.98 244 PRO A N 1
ATOM 1822 C CA . PRO A 1 248 ? 3.614 -1.799 63.643 1.00 17.98 244 PRO A CA 1
ATOM 1823 C C . PRO A 1 248 ? 3.813 -3.320 63.628 1.00 17.98 244 PRO A C 1
ATOM 1824 O O . PRO A 1 248 ? 2.834 -4.065 63.595 1.00 17.98 244 PRO A O 1
ATOM 1828 N N . ALA A 1 249 ? 5.065 -3.784 63.670 1.00 20.56 245 ALA A N 1
ATOM 1829 C CA . ALA A 1 249 ? 5.355 -5.208 63.491 1.00 20.56 245 ALA A CA 1
ATOM 1830 C C . ALA A 1 249 ? 5.027 -6.045 64.724 1.00 20.56 245 ALA A C 1
ATOM 1831 O O . ALA A 1 249 ? 4.746 -7.240 64.619 1.00 20.56 245 ALA A O 1
ATOM 1833 N N . ARG A 1 250 ? 5.098 -5.418 65.894 1.00 13.74 246 ARG A N 1
ATOM 1834 C CA . ARG A 1 250 ? 4.817 -6.108 67.128 1.00 12.21 246 ARG A CA 1
ATOM 1835 C C . ARG A 1 250 ? 3.931 -5.225 67.981 1.00 12.84 246 ARG A C 1
ATOM 1836 O O . ARG A 1 250 ? 3.962 -4.010 67.836 1.00 14.43 246 ARG A O 1
ATOM 1844 N N . GLY A 1 251 ? 3.144 -5.841 68.871 1.00 19.69 247 GLY A N 1
ATOM 1845 C CA . GLY A 1 251 ? 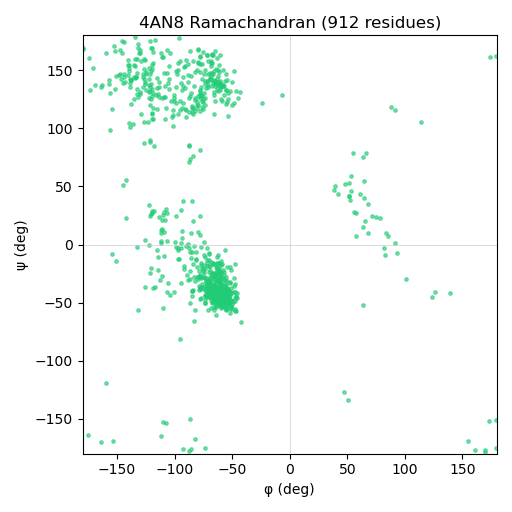2.435 -5.086 69.888 1.00 19.82 247 GLY A CA 1
ATOM 1846 C C . GLY A 1 251 ? 3.401 -4.840 71.022 1.00 19.28 247 GLY A C 1
ATOM 1847 O O . GLY A 1 251 ? 4.010 -5.774 71.548 1.00 20.58 247 GLY A O 1
ATOM 1848 N N . VAL A 1 252 ? 3.567 -3.580 71.408 1.00 14.93 248 VAL A N 1
ATOM 1849 C CA . VAL A 1 252 ? 4.460 -3.262 72.509 1.00 14.36 248 VAL A CA 1
ATOM 1850 C C . VAL A 1 252 ? 3.789 -2.223 73.363 1.00 13.58 248 VAL A C 1
ATOM 1851 O O . VAL A 1 252 ? 3.113 -1.323 72.848 1.00 15.62 248 VAL A O 1
ATOM 1855 N N . ARG A 1 253 ? 3.958 -2.344 74.675 1.00 26.74 249 ARG A N 1
ATOM 1856 C CA . ARG A 1 253 ? 3.610 -1.248 75.565 1.00 27.16 249 ARG A CA 1
ATOM 1857 C C . ARG A 1 253 ? 4.659 -1.080 76.652 1.00 26.02 249 ARG A C 1
ATOM 1858 O O . ARG A 1 253 ? 4.666 -1.835 77.643 1.00 27.46 249 ARG A O 1
ATOM 1866 N N . LEU A 1 254 ? 5.529 -0.091 76.466 1.00 21.62 250 LEU A N 1
ATOM 1867 C CA . LEU A 1 254 ? 6.559 0.202 77.458 1.00 20.71 250 LEU A CA 1
ATOM 1868 C C . LEU A 1 254 ? 5.896 0.574 78.775 1.00 21.79 250 LEU A C 1
ATOM 1869 O O . LEU A 1 254 ? 4.932 1.327 78.795 1.00 21.97 250 LEU A O 1
ATOM 1874 N N . LEU A 1 255 ? 6.422 0.039 79.867 1.00 25.59 251 LEU A N 1
ATOM 1875 C CA . LEU A 1 255 ? 5.914 0.349 81.194 1.00 26.46 251 LEU A CA 1
ATOM 1876 C C . LEU A 1 255 ? 6.824 1.389 81.895 1.00 25.83 251 LEU A C 1
ATOM 1877 O O . LEU A 1 255 ? 8.035 1.195 82.019 1.00 27.12 251 LEU A O 1
ATOM 1882 N N . ASP A 1 256 ? 6.227 2.482 82.357 1.00 34.46 252 ASP A N 1
ATOM 1883 C CA . ASP A 1 256 ? 6.971 3.573 82.963 1.00 34.20 252 ASP A CA 1
ATOM 1884 C C . ASP A 1 256 ? 7.282 3.267 84.434 1.00 34.29 252 ASP A C 1
ATOM 1885 O O . ASP A 1 256 ? 6.369 3.151 85.262 1.00 35.80 252 ASP A O 1
ATOM 1890 N N . GLU A 1 257 ? 8.570 3.128 84.746 1.00 36.56 253 GLU A N 1
ATOM 1891 C CA . GLU A 1 257 ? 9.039 2.929 86.124 1.00 36.56 253 GLU A CA 1
ATOM 1892 C C . GLU A 1 257 ? 8.980 4.207 86.953 1.00 36.56 253 GLU A C 1
ATOM 1893 O O . GLU A 1 257 ? 9.192 4.173 88.151 1.00 36.56 253 GLU A O 1
ATOM 1899 N N . GLY A 1 258 ? 8.707 5.336 86.314 1.00 31.93 254 GLY A N 1
ATOM 1900 C CA . GLY A 1 258 ? 8.695 6.612 87.007 1.00 31.93 254 GLY A CA 1
ATOM 1901 C C . GLY A 1 258 ? 9.651 7.592 86.351 1.00 31.93 254 GLY A C 1
ATOM 1902 O O . GLY A 1 258 ? 9.302 8.758 86.114 1.00 31.93 254 GLY A O 1
ATOM 1903 N N . ASP A 1 259 ? 10.856 7.115 86.040 1.00 30.03 255 ASP A N 1
ATOM 1904 C CA . ASP A 1 259 ? 11.824 7.922 85.301 1.00 30.03 255 ASP A CA 1
ATOM 1905 C C . ASP A 1 259 ? 12.621 7.079 84.297 1.00 30.03 255 ASP A C 1
ATOM 1906 O O . ASP A 1 259 ? 13.722 7.448 83.912 1.00 30.03 255 ASP A O 1
ATOM 1911 N N . GLY A 1 260 ? 12.063 5.942 83.898 1.00 34.99 256 GLY A N 1
ATOM 1912 C CA . GLY A 1 260 ? 12.723 5.029 82.987 1.00 34.99 256 GLY A CA 1
ATOM 1913 C C . GLY A 1 260 ? 11.882 3.791 82.704 1.00 34.99 256 GLY A C 1
ATOM 1914 O O . GLY A 1 260 ? 10.733 3.665 83.156 1.00 34.99 256 GLY A O 1
ATOM 1915 N N . VAL A 1 261 ? 12.466 2.861 81.956 1.00 26.35 257 VAL A N 1
ATOM 1916 C CA . VAL A 1 261 ? 11.747 1.665 81.540 1.00 26.35 257 VAL A CA 1
ATOM 1917 C C . VAL A 1 261 ? 12.589 0.424 81.787 1.00 26.35 257 VAL A C 1
ATOM 1918 O O . VAL A 1 261 ? 13.772 0.392 81.447 1.00 26.35 257 VAL A O 1
ATOM 1922 N N . ARG A 1 262 ? 11.968 -0.597 82.371 1.00 22.45 258 ARG A N 1
ATOM 1923 C CA . ARG A 1 262 ? 12.598 -1.906 82.520 1.00 22.45 258 ARG A CA 1
ATOM 1924 C C . ARG A 1 262 ? 11.850 -3.000 81.761 1.00 22.45 258 ARG A C 1
ATOM 1925 O O . ARG A 1 262 ? 12.466 -3.927 81.258 1.00 22.45 258 ARG A O 1
ATOM 1933 N N . PHE A 1 263 ? 10.522 -2.903 81.730 1.00 21.22 259 PHE A N 1
ATOM 1934 C CA . PHE A 1 263 ? 9.641 -3.955 81.218 1.00 21.22 259 PHE A CA 1
ATOM 1935 C C . PHE A 1 263 ? 8.595 -3.435 80.233 1.00 21.22 259 PHE A C 1
ATOM 1936 O O . PHE A 1 263 ? 8.339 -2.235 80.146 1.00 21.22 259 PHE A O 1
ATOM 1944 N N . MET A 1 264 ? 7.986 -4.364 79.500 1.00 25.24 260 MET A N 1
ATOM 1945 C CA . MET A 1 264 ? 7.009 -4.035 78.484 1.00 25.24 260 MET A CA 1
ATOM 1946 C C . MET A 1 264 ? 5.949 -5.135 78.354 1.00 25.24 260 MET A C 1
ATOM 1947 O O . MET A 1 264 ? 6.242 -6.326 78.518 1.00 25.24 260 MET A O 1
ATOM 1952 N N . GLY A 1 265 ? 4.718 -4.725 78.059 1.00 27.29 261 GLY A N 1
ATOM 1953 C CA . GLY A 1 265 ? 3.702 -5.646 77.591 1.00 27.29 261 GLY A CA 1
ATOM 1954 C C . GLY A 1 265 ? 4.107 -5.945 76.169 1.00 27.29 261 GLY A C 1
ATOM 1955 O O . GLY A 1 265 ? 4.711 -5.083 75.522 1.00 27.29 261 GLY A O 1
ATOM 1956 N N . TYR A 1 266 ? 3.788 -7.142 75.683 1.00 25.16 262 TYR A N 1
ATOM 1957 C CA . TYR A 1 266 ? 4.283 -7.609 74.400 1.00 25.16 262 TYR A CA 1
ATOM 1958 C C . TYR A 1 266 ? 3.315 -8.601 73.751 1.00 25.16 262 TYR A C 1
ATOM 1959 O O . TYR A 1 266 ? 2.824 -9.515 74.409 1.00 25.16 262 TYR A O 1
ATOM 1968 N N . GLY A 1 267 ? 3.038 -8.407 72.463 1.00 21.84 263 GLY A N 1
ATOM 1969 C CA . GLY A 1 267 ? 2.190 -9.312 71.699 1.00 21.84 263 GLY A CA 1
ATOM 1970 C C . GLY A 1 267 ? 2.326 -9.109 70.199 1.00 21.84 263 GLY A C 1
ATOM 1971 O O . GLY A 1 267 ? 3.198 -8.389 69.746 1.00 21.84 263 GLY A O 1
ATOM 1972 N N . PRO A 1 268 ? 1.446 -9.732 69.409 1.00 22.24 264 PRO A N 1
ATOM 1973 C CA . PRO A 1 268 ? 1.424 -9.487 67.954 1.00 22.24 264 PRO A CA 1
ATOM 1974 C C . PRO A 1 268 ? 0.956 -8.028 67.767 1.00 22.24 264 PRO A C 1
ATOM 1975 O O . PRO A 1 268 ? 0.300 -7.556 68.688 1.00 22.24 264 PRO A O 1
ATOM 1979 N N . GLY A 1 269 ? 1.223 -7.284 66.699 1.00 32.79 265 GLY A N 1
ATOM 1980 C CA . GLY A 1 269 ? 1.681 -7.694 65.406 1.00 32.79 265 GLY A CA 1
ATOM 1981 C C . GLY A 1 269 ? 0.546 -7.388 64.434 1.00 32.79 265 GLY A C 1
ATOM 1982 O O . GLY A 1 269 ? -0.445 -8.081 64.447 1.00 32.79 265 GLY A O 1
ATOM 1983 N N . VAL A 1 270 ? 0.652 -6.350 63.613 1.00 24.61 266 VAL A N 1
ATOM 1984 C CA . VAL A 1 270 ? -0.153 -6.329 62.392 1.00 24.61 266 VAL A CA 1
ATOM 1985 C C . VAL A 1 270 ? 0.479 -7.241 61.339 1.00 24.61 266 VAL A C 1
ATOM 1986 O O . VAL A 1 270 ? 1.673 -7.156 61.047 1.00 24.61 266 VAL A O 1
ATOM 1990 N N . GLU A 1 271 ? -0.334 -8.117 60.761 1.00 28.33 267 GLU A N 1
ATOM 1991 C CA . GLU A 1 271 ? 0.155 -9.085 59.770 1.00 28.33 267 GLU A CA 1
ATOM 1992 C C . GLU A 1 271 ? 0.407 -8.461 58.413 1.00 28.33 267 GLU A C 1
ATOM 1993 O O . GLU A 1 271 ? -0.498 -7.901 57.825 1.00 28.33 267 GLU A O 1
ATOM 1999 N N . PRO A 1 272 ? 1.637 -8.594 57.899 1.00 29.83 268 PRO A N 1
ATOM 2000 C CA . PRO A 1 272 ? 1.980 -8.071 56.572 1.00 29.83 268 PRO A CA 1
ATOM 2001 C C . PRO A 1 272 ? 1.406 -8.945 55.461 1.00 29.83 268 PRO A C 1
ATOM 2002 O O . PRO A 1 272 ? 1.668 -10.134 55.427 1.00 29.83 268 PRO A O 1
ATOM 2006 N N . LEU A 1 273 ? 0.603 -8.369 54.584 1.00 33.53 269 LEU A N 1
ATOM 2007 C CA . LEU A 1 273 ? 0.136 -9.087 53.407 1.00 33.53 269 LEU A CA 1
ATOM 2008 C C . LEU A 1 273 ? 0.999 -8.716 52.208 1.00 33.53 269 LEU A C 1
ATOM 2009 O O . LEU A 1 273 ? 1.464 -7.577 52.103 1.00 33.53 269 LEU A O 1
ATOM 2014 N N . GLU A 1 274 ? 1.205 -9.670 51.304 1.00 36.51 270 GLU A N 1
ATOM 2015 C CA . GLU A 1 274 ? 2.050 -9.452 50.127 1.00 36.51 270 GLU A CA 1
ATOM 2016 C C . GLU A 1 274 ? 1.533 -8.327 49.230 1.00 36.51 270 GLU A C 1
ATOM 2017 O O . GLU A 1 274 ? 0.336 -8.196 49.011 1.00 36.51 270 GLU A O 1
ATOM 2023 N N . ALA A 1 275 ? 2.445 -7.509 48.721 1.00 28.80 271 ALA A N 1
ATOM 2024 C CA . ALA A 1 275 ? 2.070 -6.422 47.835 1.00 28.80 271 ALA A CA 1
ATOM 2025 C C . ALA A 1 275 ? 3.226 -6.106 46.910 1.00 28.80 271 ALA A C 1
ATOM 2026 O O . ALA A 1 275 ? 4.329 -6.622 47.089 1.00 28.80 271 ALA A O 1
ATOM 2028 N N . THR A 1 276 ? 2.975 -5.266 45.911 1.00 32.32 272 THR A N 1
ATOM 2029 C CA . THR A 1 276 ? 4.011 -4.929 44.936 1.00 32.32 272 THR A CA 1
ATOM 2030 C C . THR A 1 276 ? 5.041 -3.904 45.459 1.00 32.32 272 THR A C 1
ATOM 2031 O O . THR A 1 276 ? 6.199 -3.884 45.027 1.00 32.32 272 THR A O 1
ATOM 2035 N N . HIS A 1 277 ? 4.620 -3.076 46.405 1.00 26.53 273 HIS A N 1
ATOM 2036 C CA . HIS A 1 277 ? 5.479 -2.054 46.994 1.00 26.53 273 HIS A CA 1
ATOM 2037 C C . HIS A 1 277 ? 6.894 -2.520 47.325 1.00 26.53 273 HIS A C 1
ATOM 2038 O O . HIS A 1 277 ? 7.096 -3.542 47.958 1.00 26.53 273 HIS A O 1
ATOM 2045 N N . ARG A 1 278 ? 7.875 -1.746 46.901 1.00 25.46 274 ARG A N 1
ATOM 2046 C CA . ARG A 1 278 ? 9.258 -1.966 47.300 1.00 25.46 274 ARG A CA 1
ATOM 2047 C C . ARG A 1 278 ? 9.705 -0.755 48.095 1.00 25.46 274 ARG A C 1
ATOM 2048 O O . ARG A 1 278 ? 9.532 0.377 47.666 1.00 25.46 274 ARG A O 1
ATOM 2056 N N . ASP A 1 279 ? 10.260 -0.993 49.269 1.00 24.57 275 ASP A N 1
ATOM 2057 C CA . ASP A 1 279 ? 10.762 0.097 50.098 1.00 24.57 275 ASP A CA 1
ATOM 2058 C C . ASP A 1 279 ? 11.855 0.871 49.329 1.00 24.57 275 ASP A C 1
ATOM 2059 O O . ASP A 1 279 ? 12.698 0.283 48.662 1.00 24.57 275 ASP A O 1
ATOM 2064 N N . PRO A 1 280 ? 11.812 2.206 49.391 1.00 18.55 276 PRO A N 1
ATOM 2065 C CA . PRO A 1 280 ? 12.795 3.046 48.687 1.00 18.55 276 PRO A CA 1
ATOM 2066 C C . PRO A 1 280 ? 14.244 2.704 49.049 1.00 18.55 276 PRO A C 1
ATOM 2067 O O . PRO A 1 280 ? 15.129 2.931 48.236 1.00 18.55 276 PRO A O 1
ATOM 2071 N N . MET A 1 281 ? 14.502 2.186 50.246 1.00 15.47 277 MET A N 1
ATOM 2072 C CA . MET A 1 281 ? 15.888 1.939 50.628 1.00 15.77 277 MET A CA 1
ATOM 2073 C C . MET A 1 281 ? 16.383 0.558 50.209 1.00 15.24 277 MET A C 1
ATOM 2074 O O . MET A 1 281 ? 17.543 0.191 50.448 1.00 16.11 277 MET A O 1
ATOM 2079 N N . VAL A 1 282 ? 15.503 -0.206 49.565 1.00 18.33 278 VAL A N 1
ATOM 2080 C CA . VAL A 1 282 ? 15.785 -1.599 49.298 1.00 17.96 278 VAL A CA 1
ATOM 2081 C C . VAL A 1 282 ? 16.067 -1.823 47.825 1.00 18.88 278 VAL A C 1
ATOM 2082 O O . VAL A 1 282 ? 15.366 -1.291 46.975 1.00 19.65 278 VAL A O 1
ATOM 2086 N N . ALA A 1 283 ? 17.097 -2.611 47.524 1.00 16.12 279 ALA A N 1
ATOM 2087 C CA . ALA A 1 283 ? 17.471 -2.956 46.159 1.00 16.79 279 ALA A CA 1
ATOM 2088 C C . ALA A 1 283 ? 17.198 -4.435 45.860 1.00 17.20 279 ALA A C 1
ATOM 2089 O O . ALA A 1 283 ? 17.041 -5.250 46.764 1.00 17.27 279 ALA A O 1
ATOM 2091 N N . GLN A 1 284 ? 17.136 -4.794 44.586 1.00 25.26 280 GLN A N 1
ATOM 2092 C CA . GLN A 1 284 ? 16.843 -6.178 44.242 1.00 24.47 280 GLN A CA 1
ATOM 2093 C C . GLN A 1 284 ? 17.773 -6.693 43.155 1.00 23.76 280 GLN A C 1
ATOM 2094 O O . GLN A 1 284 ? 18.385 -5.908 42.410 1.00 25.42 280 GLN A O 1
ATOM 2100 N N . ARG A 1 285 ? 17.868 -8.018 43.093 1.00 25.36 281 ARG A N 1
ATOM 2101 C CA A ARG A 1 285 ? 18.724 -8.713 42.149 0.50 25.36 281 ARG A CA 1
ATOM 2102 C CA B ARG A 1 285 ? 18.700 -8.703 42.109 0.50 25.36 281 ARG A CA 1
ATOM 2103 C C . ARG A 1 285 ? 18.005 -9.994 41.696 1.00 25.36 281 ARG A C 1
ATOM 2104 O O . ARG A 1 285 ? 17.056 -10.453 42.360 1.00 25.36 281 ARG A O 1
ATOM 2119 N N . LEU A 1 286 ? 18.444 -10.591 40.599 1.00 35.99 282 LEU A N 1
ATOM 2120 C CA . LEU A 1 286 ? 17.895 -11.891 40.195 1.00 35.99 282 LEU A CA 1
ATOM 2121 C C . LEU A 1 286 ? 18.740 -13.028 40.764 1.00 35.99 282 LEU A C 1
ATOM 2122 O O . LEU A 1 286 ? 19.956 -12.906 40.857 1.00 35.99 282 LEU A O 1
ATOM 2127 N N . ASP A 1 287 ? 18.107 -14.129 41.154 1.00 44.86 283 ASP A N 1
ATOM 2128 C CA . ASP A 1 287 ? 18.875 -15.332 41.470 1.00 44.86 283 ASP A CA 1
ATOM 2129 C C . ASP A 1 287 ? 19.127 -16.111 40.175 1.00 44.86 283 ASP A C 1
ATOM 2130 O O . ASP A 1 287 ? 18.762 -15.654 39.085 1.00 44.86 283 ASP A O 1
ATOM 2135 N N . ALA A 1 288 ? 19.745 -17.282 40.291 1.00 67.30 284 ALA A N 1
ATOM 2136 C CA . ALA A 1 288 ? 20.050 -18.075 39.109 1.00 67.30 284 ALA A CA 1
ATOM 2137 C C . ALA A 1 288 ? 18.788 -18.508 38.353 1.00 67.30 284 ALA A C 1
ATOM 2138 O O . ALA A 1 288 ? 18.841 -18.733 37.148 1.00 67.30 284 ALA A O 1
ATOM 2140 N N . LYS A 1 289 ? 17.651 -18.609 39.036 1.00 51.62 285 LYS A N 1
ATOM 2141 C CA . LYS A 1 289 ? 16.456 -18.947 38.339 1.00 51.62 285 LYS A CA 1
ATOM 2142 C C . LYS A 1 289 ? 15.604 -17.762 37.878 1.00 51.62 285 LYS A C 1
ATOM 2143 O O . LYS A 1 289 ? 14.478 -17.939 37.485 1.00 51.62 285 LYS A O 1
ATOM 2149 N N . GLY A 1 290 ? 16.135 -16.544 37.940 1.00 52.58 286 GLY A N 1
ATOM 2150 C CA . GLY A 1 290 ? 15.330 -15.385 37.590 1.00 52.58 286 GLY A CA 1
ATOM 2151 C C . GLY A 1 290 ? 14.234 -15.023 38.590 1.00 52.58 286 GLY A C 1
ATOM 2152 O O . GLY A 1 290 ? 13.229 -14.401 38.234 1.00 52.58 286 GLY A O 1
ATOM 2153 N N . ASN A 1 291 ? 14.409 -15.408 39.850 1.00 57.52 287 ASN A N 1
ATOM 2154 C CA . ASN A 1 291 ? 13.560 -14.872 40.917 1.00 57.52 287 ASN A CA 1
ATOM 2155 C C . ASN A 1 291 ? 14.167 -13.584 41.471 1.00 57.52 287 ASN A C 1
ATOM 2156 O O . ASN A 1 291 ? 15.383 -13.500 41.618 1.00 57.52 287 ASN A O 1
ATOM 2161 N N . LEU A 1 292 ? 13.332 -12.586 41.761 1.00 40.43 288 LEU A N 1
ATOM 2162 C CA . LEU A 1 292 ? 13.809 -11.351 42.398 1.00 40.43 288 LEU A CA 1
ATOM 2163 C C . LEU A 1 292 ? 14.033 -11.518 43.898 1.00 40.43 288 LEU A C 1
ATOM 2164 O O . LEU A 1 292 ? 13.146 -11.947 44.634 1.00 40.43 288 LEU A O 1
ATOM 2169 N N . LEU A 1 293 ? 15.237 -11.175 44.339 1.00 28.40 289 LEU A N 1
ATOM 2170 C CA . LEU A 1 293 ? 15.587 -11.233 45.753 1.00 28.40 289 LEU A CA 1
ATOM 2171 C C . LEU A 1 293 ? 16.092 -9.863 46.176 1.00 28.40 289 LEU A C 1
ATOM 2172 O O . LEU A 1 293 ? 16.734 -9.171 45.394 1.00 28.40 289 LEU A O 1
ATOM 2177 N N . VAL A 1 294 ? 15.826 -9.488 47.420 1.00 29.09 290 VAL A N 1
ATOM 2178 C CA . VAL A 1 294 ? 16.365 -8.256 47.978 1.00 29.09 290 VAL A CA 1
ATOM 2179 C C . VAL A 1 294 ? 17.878 -8.363 48.178 1.00 29.09 290 VAL A C 1
ATOM 2180 O O . VAL A 1 294 ? 18.387 -9.435 48.494 1.00 29.09 290 VAL A O 1
ATOM 2184 N N . LEU A 1 295 ? 18.611 -7.277 47.953 1.00 23.35 291 LEU A N 1
ATOM 2185 C CA . LEU A 1 295 ? 20.014 -7.266 48.345 1.00 23.35 291 LEU A CA 1
ATOM 2186 C C . LEU A 1 295 ? 20.078 -7.340 49.857 1.00 23.35 291 LEU A C 1
ATOM 2187 O O . LEU A 1 295 ? 19.269 -6.743 50.571 1.00 23.35 291 LEU A O 1
ATOM 2192 N N . ARG A 1 296 ? 21.052 -8.094 50.337 1.00 22.53 292 ARG A N 1
ATOM 2193 C CA . ARG A 1 296 ? 21.046 -8.546 51.705 1.00 22.53 292 ARG A CA 1
ATOM 2194 C C . ARG A 1 296 ? 22.502 -8.562 52.158 1.00 22.53 292 ARG A C 1
ATOM 2195 O O . ARG A 1 296 ? 23.378 -8.932 51.396 1.00 22.53 292 ARG A O 1
ATOM 2203 N N . LEU A 1 297 ? 22.778 -8.128 53.372 1.00 29.98 293 LEU A N 1
ATOM 2204 C CA . LEU A 1 297 ? 24.142 -8.216 53.863 1.00 29.98 293 LEU A CA 1
ATOM 2205 C C . LEU A 1 297 ? 24.454 -9.675 54.190 1.00 29.98 293 LEU A C 1
ATOM 2206 O O . LEU A 1 297 ? 23.609 -10.411 54.700 1.00 29.98 293 LEU A O 1
ATOM 2211 N N . SER A 1 298 ? 25.666 -10.108 53.881 1.00 33.19 294 SER A N 1
ATOM 2212 C CA . SER A 1 298 ? 26.016 -11.507 54.084 1.00 33.19 294 SER A CA 1
ATOM 2213 C C . SER A 1 298 ? 27.206 -11.659 55.023 1.00 33.19 294 SER A C 1
ATOM 2214 O O . SER A 1 298 ? 28.116 -10.822 55.044 1.00 33.19 294 SER A O 1
ATOM 2217 N N . GLU A 1 299 ? 27.185 -12.748 55.785 1.00 71.29 295 GLU A N 1
ATOM 2218 C CA . GLU A 1 299 ? 28.186 -13.016 56.809 1.00 71.29 295 GLU A CA 1
ATOM 2219 C C . GLU A 1 299 ? 29.620 -12.896 56.311 1.00 71.29 295 GLU A C 1
ATOM 2220 O O . GLU A 1 299 ? 30.452 -12.253 56.952 1.00 71.29 295 GLU A O 1
ATOM 2226 N N . GLU A 1 300 ? 29.927 -13.507 55.177 1.00 67.98 296 GLU A N 1
ATOM 2227 C CA . GLU A 1 300 ? 31.310 -13.463 54.728 1.00 67.98 296 GLU A CA 1
ATOM 2228 C C . GLU A 1 300 ? 31.523 -12.824 53.347 1.00 67.98 296 GLU A C 1
ATOM 2229 O O . GLU A 1 300 ? 32.622 -12.357 53.042 1.00 67.98 296 GLU A O 1
ATOM 2235 N N . ARG A 1 301 ? 30.462 -12.765 52.542 1.00 42.73 297 ARG A N 1
ATOM 2236 C CA . ARG A 1 301 ? 30.516 -12.160 51.213 1.00 42.73 297 ARG A CA 1
ATOM 2237 C C . ARG A 1 301 ? 30.429 -10.623 51.209 1.00 42.73 297 ARG A C 1
ATOM 2238 O O . ARG A 1 301 ? 29.450 -10.041 51.650 1.00 42.73 297 ARG A O 1
ATOM 2246 N N . SER A 1 302 ? 31.460 -9.978 50.681 1.00 27.66 298 SER A N 1
ATOM 2247 C CA . SER A 1 302 ? 31.505 -8.522 50.553 1.00 27.66 298 SER A CA 1
ATOM 2248 C C . SER A 1 302 ? 30.271 -7.980 49.858 1.00 27.66 298 SER A C 1
ATOM 2249 O O . SER A 1 302 ? 29.882 -8.465 48.804 1.00 27.66 298 SER A O 1
ATOM 2252 N N . PHE A 1 303 ? 29.670 -6.948 50.434 1.00 19.07 299 PHE A N 1
ATOM 2253 C CA . PHE A 1 303 ? 28.420 -6.428 49.909 1.00 19.07 299 PHE A CA 1
ATOM 2254 C C . PHE A 1 303 ? 28.509 -5.808 48.498 1.00 19.07 299 PHE A C 1
ATOM 2255 O O . PHE A 1 303 ? 27.602 -5.966 47.680 1.00 19.07 299 PHE A O 1
ATOM 2263 N N . TRP A 1 304 ? 29.592 -5.099 48.217 1.00 21.87 300 TRP A N 1
ATOM 2264 C CA . TRP A 1 304 ? 29.743 -4.422 46.934 1.00 21.87 300 TRP A CA 1
ATOM 2265 C C . TRP A 1 304 ? 29.728 -5.421 45.778 1.00 21.87 300 TRP A C 1
ATOM 2266 O O . TRP A 1 304 ? 29.549 -5.042 44.615 1.00 21.87 300 TRP A O 1
ATOM 2277 N N . ARG A 1 305 ? 29.907 -6.695 46.103 1.00 28.55 301 ARG A N 1
ATOM 2278 C CA . ARG A 1 305 ? 29.875 -7.742 45.090 1.00 28.55 301 ARG A CA 1
ATOM 2279 C C . ARG A 1 305 ? 28.520 -7.865 44.416 1.00 28.55 301 ARG A C 1
ATOM 2280 O O . ARG A 1 305 ? 28.413 -8.433 43.340 1.00 28.55 301 ARG A O 1
ATOM 2288 N N . ASP A 1 306 ? 27.484 -7.341 45.055 1.00 25.64 302 ASP A N 1
ATOM 2289 C CA . ASP A 1 306 ? 26.154 -7.339 44.458 1.00 25.64 302 ASP A CA 1
ATOM 2290 C C . ASP A 1 306 ? 25.832 -6.045 43.707 1.00 25.64 302 ASP A C 1
ATOM 2291 O O . ASP A 1 306 ? 24.715 -5.901 43.209 1.00 25.64 302 ASP A O 1
ATOM 2296 N N . PHE A 1 307 ? 26.768 -5.100 43.642 1.00 30.41 303 PHE A N 1
ATOM 2297 C CA . PHE A 1 307 ? 26.454 -3.788 43.067 1.00 30.41 303 PHE A CA 1
ATOM 2298 C C . PHE A 1 307 ? 26.108 -3.772 41.557 1.00 30.41 303 PHE A C 1
ATOM 2299 O O . PHE A 1 307 ? 25.432 -2.846 41.102 1.00 30.41 303 PHE A O 1
ATOM 2307 N N . SER A 1 308 ? 26.574 -4.745 40.774 1.00 24.47 304 SER A N 1
ATOM 2308 C CA . SER A 1 308 ? 26.206 -4.786 39.353 1.00 24.47 304 SER A CA 1
ATOM 2309 C C . SER A 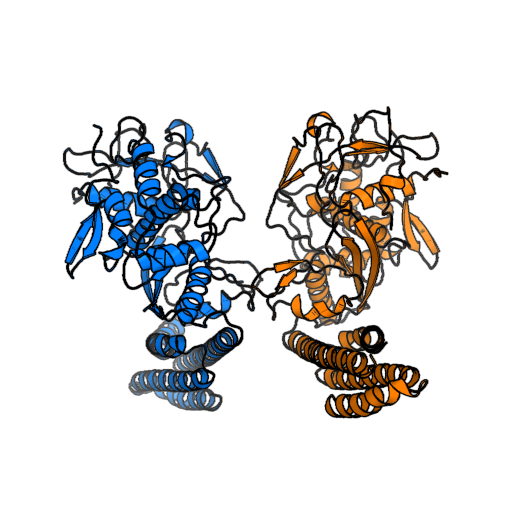1 308 ? 24.913 -5.577 39.145 1.00 24.47 304 SER A C 1
ATOM 2310 O O . SER A 1 308 ? 24.142 -5.285 38.238 1.00 24.47 304 SER A O 1
ATOM 2313 N N . ALA A 1 309 ? 24.672 -6.557 40.007 1.00 23.18 305 ALA A N 1
ATOM 2314 C CA . ALA A 1 309 ? 23.464 -7.354 39.932 1.00 23.18 305 ALA A CA 1
ATOM 2315 C C . ALA A 1 309 ? 22.197 -6.570 40.326 1.00 23.18 305 ALA A C 1
ATOM 2316 O O . ALA A 1 309 ? 21.094 -6.985 39.984 1.00 23.18 305 ALA A O 1
ATOM 2318 N N . MET A 1 310 ? 22.343 -5.452 41.023 1.00 29.45 306 MET A N 1
ATOM 2319 C CA . MET A 1 310 ? 21.165 -4.665 41.382 1.00 29.45 306 MET A CA 1
ATOM 2320 C C . MET A 1 310 ? 20.686 -3.785 40.203 1.00 29.45 306 MET A C 1
ATOM 2321 O O . MET A 1 310 ? 19.547 -3.325 40.189 1.00 29.45 306 MET A O 1
ATOM 2326 N N . LEU A 1 311 ? 21.579 -3.562 39.238 1.00 28.64 307 LEU A N 1
ATOM 2327 C CA . LEU A 1 311 ? 21.295 -2.840 37.987 1.00 28.64 307 LEU A CA 1
ATOM 2328 C C . LEU A 1 311 ? 20.228 -3.493 37.095 1.00 28.64 307 LEU A C 1
ATOM 2329 O O . LEU A 1 311 ? 20.194 -4.725 36.931 1.00 28.64 307 LEU A O 1
ATOM 2334 N N . PRO A 1 312 ? 19.340 -2.668 36.522 1.00 34.56 308 PRO A N 1
ATOM 2335 C CA . PRO A 1 312 ? 18.322 -3.183 35.585 1.00 34.56 308 PRO A CA 1
ATOM 2336 C C . PRO A 1 312 ? 18.939 -4.004 34.441 1.00 34.56 308 PRO A C 1
ATOM 2337 O O . PRO A 1 312 ? 18.423 -5.074 34.107 1.00 34.56 308 PRO A O 1
ATOM 2341 N N . ARG A 1 313 ? 20.026 -3.509 33.855 1.00 32.01 309 ARG A N 1
ATOM 2342 C CA . ARG A 1 313 ? 20.706 -4.223 32.773 1.00 32.01 309 ARG A CA 1
ATOM 2343 C C . ARG A 1 313 ? 21.023 -5.678 33.156 1.00 32.01 309 ARG A C 1
ATOM 2344 O O . ARG A 1 313 ? 21.264 -6.517 32.281 1.00 32.01 309 ARG A O 1
ATOM 2352 N N . GLN A 1 314 ? 21.036 -5.977 34.454 1.00 26.69 310 GLN A N 1
ATOM 2353 C CA . GLN A 1 314 ? 21.316 -7.340 34.902 1.00 26.69 310 GLN A CA 1
ATOM 2354 C C . GLN A 1 314 ? 20.074 -7.993 35.459 1.00 26.69 310 GLN A C 1
ATOM 2355 O O . GLN A 1 314 ? 20.137 -9.062 36.058 1.00 26.69 310 GLN A O 1
ATOM 2361 N N . GLY A 1 315 ? 18.934 -7.352 35.257 1.00 33.42 311 GLY A N 1
ATOM 2362 C CA . GLY A 1 315 ? 17.693 -7.887 35.772 1.00 33.42 311 GLY A CA 1
ATOM 2363 C C . GLY A 1 315 ? 17.371 -7.375 37.157 1.00 33.42 311 GLY A C 1
ATOM 2364 O O . GLY A 1 315 ? 16.359 -7.756 37.724 1.00 33.42 311 GLY A O 1
ATOM 2365 N N . GLY A 1 316 ? 18.220 -6.512 37.706 1.00 33.97 312 GLY A N 1
ATOM 2366 C CA . GLY A 1 316 ? 18.051 -6.098 39.096 1.00 33.97 312 GLY A CA 1
ATOM 2367 C C . GLY A 1 316 ? 17.227 -4.830 39.280 1.00 33.97 312 GLY A C 1
ATOM 2368 O O . GLY A 1 316 ? 16.685 -4.294 38.316 1.00 33.97 312 GLY A O 1
ATOM 2369 N N . LYS A 1 317 ? 17.118 -4.361 40.523 1.00 28.62 313 LYS A N 1
ATOM 2370 C CA . LYS A 1 317 ? 16.570 -3.025 40.787 1.00 28.62 313 LYS A CA 1
ATOM 2371 C C . LYS A 1 317 ? 17.373 -2.213 41.804 1.00 28.62 313 LYS A C 1
ATOM 2372 O O . LYS A 1 317 ? 17.614 -2.653 42.916 1.00 28.62 313 LYS A O 1
ATOM 2378 N N . VAL A 1 318 ? 17.769 -1.016 41.399 1.00 21.66 314 VAL A N 1
ATOM 2379 C CA . VAL A 1 318 ? 18.468 -0.086 42.266 1.00 21.66 314 VAL A CA 1
ATOM 2380 C C . VAL A 1 318 ? 17.518 0.427 43.353 1.00 21.66 314 VAL A C 1
ATOM 2381 O O . VAL A 1 318 ? 16.306 0.522 43.153 1.00 21.66 314 VAL A O 1
ATOM 2385 N N . ALA A 1 319 ? 18.045 0.715 44.529 1.00 18.30 315 ALA A N 1
ATOM 2386 C CA . ALA A 1 319 ? 17.211 1.333 45.553 1.00 18.30 315 ALA A CA 1
ATOM 2387 C C . ALA A 1 319 ? 16.803 2.719 45.044 1.00 18.30 315 ALA A C 1
ATOM 2388 O O . ALA A 1 319 ? 17.641 3.437 44.459 1.00 18.30 315 ALA A O 1
ATOM 2390 N N . ALA A 1 320 ? 15.536 3.088 45.273 1.00 23.65 316 ALA A N 1
ATOM 2391 C CA . ALA A 1 320 ? 15.012 4.400 44.869 1.00 23.65 316 ALA A CA 1
ATOM 2392 C C . ALA A 1 320 ? 15.788 5.573 45.497 1.00 23.65 316 ALA A C 1
ATOM 2393 O O . ALA A 1 320 ? 16.070 6.573 44.818 1.00 23.65 316 ALA A O 1
ATOM 2395 N N . THR A 1 321 ? 16.148 5.450 46.778 1.00 22.42 317 THR A N 1
ATOM 2396 C CA . THR A 1 321 ? 16.977 6.477 47.412 1.00 22.42 317 THR A CA 1
ATOM 2397 C C . THR A 1 321 ? 18.269 6.696 46.648 1.00 22.42 317 THR A C 1
ATOM 2398 O O . THR A 1 321 ? 18.722 7.826 46.499 1.00 22.42 317 THR A O 1
ATOM 2402 N N . LEU A 1 322 ? 18.887 5.621 46.182 1.00 19.38 318 LEU A N 1
ATOM 2403 C CA . LEU A 1 322 ? 20.156 5.734 45.439 1.00 19.38 318 LEU A CA 1
ATOM 2404 C C . LEU A 1 322 ? 19.903 6.314 44.038 1.00 19.38 318 LEU A C 1
ATOM 2405 O O . LEU A 1 322 ? 20.650 7.155 43.559 1.00 19.38 318 LEU A O 1
ATOM 2410 N N . GLU A 1 323 ? 18.825 5.895 43.398 1.00 24.85 319 GLU A N 1
ATOM 2411 C CA . GLU A 1 323 ? 18.465 6.488 42.111 1.00 24.85 319 GLU A CA 1
ATOM 2412 C C . GLU A 1 323 ? 18.227 7.983 42.273 1.00 24.85 319 GLU A C 1
ATOM 2413 O O . GLU A 1 323 ? 18.708 8.781 41.480 1.00 24.85 319 GLU A O 1
ATOM 2419 N N . HIS A 1 324 ? 17.491 8.356 43.316 1.00 21.34 320 HIS A N 1
ATOM 2420 C CA . HIS A 1 324 ? 17.155 9.765 43.580 1.00 21.34 320 HIS A CA 1
ATOM 2421 C C . HIS A 1 324 ? 18.405 10.589 43.938 1.00 21.34 320 HIS A C 1
ATOM 2422 O O . HIS A 1 324 ? 18.613 11.668 43.391 1.00 21.34 320 HIS A O 1
ATOM 2429 N N . ALA A 1 325 ? 19.245 10.069 44.831 1.00 22.61 321 ALA A N 1
ATOM 2430 C CA . ALA A 1 325 ? 20.470 10.769 45.207 1.00 22.61 321 ALA A CA 1
ATOM 2431 C C . ALA A 1 325 ? 21.365 10.985 43.977 1.00 22.61 321 ALA A C 1
ATOM 2432 O O . ALA A 1 325 ? 21.881 12.083 43.755 1.00 22.61 321 ALA A O 1
ATOM 2434 N N . GLU A 1 326 ? 21.528 9.938 43.182 1.00 32.37 322 GLU A N 1
ATOM 2435 C CA A GLU A 1 326 ? 22.336 10.023 41.968 0.50 32.37 322 GLU A CA 1
ATOM 2436 C CA B GLU A 1 326 ? 22.315 10.007 41.955 0.50 32.37 322 GLU A CA 1
ATOM 2437 C C . GLU A 1 326 ? 21.832 11.154 41.062 1.00 32.37 322 GLU A C 1
ATOM 2438 O O . GLU A 1 326 ? 22.611 12.010 40.637 1.00 32.37 322 GLU A O 1
ATOM 2449 N N . ASN A 1 327 ? 20.532 11.171 40.783 1.00 36.43 323 ASN A N 1
ATOM 2450 C CA . ASN A 1 327 ? 19.935 12.220 39.964 1.00 36.43 323 ASN A CA 1
ATOM 2451 C C . ASN A 1 327 ? 20.146 13.614 40.579 1.00 36.43 323 ASN A C 1
ATOM 2452 O O . ASN A 1 327 ? 20.626 14.540 39.915 1.00 36.43 323 ASN A O 1
ATOM 2457 N N . LEU A 1 328 ? 19.813 13.756 41.855 1.00 29.55 324 LEU A N 1
ATOM 2458 C CA . LEU A 1 328 ? 20.094 14.994 42.550 1.00 29.55 324 LEU A CA 1
ATOM 2459 C C . LEU A 1 328 ? 21.570 15.403 42.416 1.00 29.55 324 LEU A C 1
ATOM 2460 O O . LEU A 1 328 ? 21.887 16.584 42.251 1.00 29.55 324 LEU A O 1
ATOM 2465 N N . GLN A 1 329 ? 22.477 14.440 42.501 1.00 33.45 325 GLN A N 1
ATOM 2466 C CA . GLN A 1 329 ? 23.890 14.792 42.464 1.00 33.45 325 GLN A CA 1
ATOM 2467 C C . GLN A 1 329 ? 24.273 15.388 41.109 1.00 33.45 325 GLN A C 1
ATOM 2468 O O . GLN A 1 329 ? 25.090 16.306 41.031 1.00 33.45 325 GLN A O 1
ATOM 2474 N N . GLY A 1 330 ? 23.675 14.861 40.046 1.00 42.01 326 GLY A N 1
ATOM 2475 C CA . GLY A 1 330 ? 23.863 15.408 38.713 1.00 42.01 326 GLY A CA 1
ATOM 2476 C C . GLY A 1 330 ? 23.354 16.838 38.587 1.00 42.01 326 GLY A C 1
ATOM 2477 O O . GLY A 1 330 ? 24.058 17.711 38.088 1.00 42.01 326 GLY A O 1
ATOM 2478 N N . GLU A 1 331 ? 22.134 17.076 39.058 1.00 42.41 327 GLU A N 1
ATOM 2479 C CA . GLU A 1 331 ? 21.526 18.406 39.006 1.00 42.41 327 GLU A CA 1
ATOM 2480 C C . GLU A 1 331 ? 22.283 19.443 39.857 1.00 42.41 327 GLU A C 1
ATOM 2481 O O . GLU A 1 331 ? 22.320 20.630 39.524 1.00 42.41 327 GLU A O 1
ATOM 2487 N N . LEU A 1 332 ? 22.895 19.001 40.948 1.00 53.31 328 LEU A N 1
ATOM 2488 C CA . LEU A 1 332 ? 23.682 19.913 41.753 1.00 53.31 328 LEU A CA 1
ATOM 2489 C C . LEU A 1 332 ? 24.962 20.244 41.001 1.00 53.31 328 LEU A C 1
ATOM 2490 O O . LEU A 1 332 ? 25.528 21.326 41.166 1.00 53.31 328 LEU A O 1
ATOM 2495 N N . GLU A 1 333 ? 25.415 19.309 40.174 1.00 62.89 329 GLU A N 1
ATOM 2496 C CA . GLU A 1 333 ? 26.632 19.504 39.391 1.00 62.89 329 GLU A CA 1
ATOM 2497 C C . GLU A 1 333 ? 26.435 20.505 38.261 1.00 62.89 329 GLU A C 1
ATOM 2498 O O . GLU A 1 333 ? 27.344 21.262 37.933 1.00 62.89 329 GLU A O 1
ATOM 2504 N N . ASP A 1 334 ? 25.250 20.508 37.663 1.00 65.52 330 ASP A N 1
ATOM 2505 C CA . ASP A 1 334 ? 24.956 21.431 36.566 1.00 65.52 330 ASP A CA 1
ATOM 2506 C C . ASP A 1 334 ? 24.737 22.844 37.098 1.00 65.52 330 ASP A C 1
ATOM 2507 O O . ASP A 1 334 ? 24.437 23.767 36.346 1.00 65.52 330 ASP A O 1
ATOM 2512 N N . GLU A 1 335 ? 24.886 23.008 38.406 1.00 57.36 331 GLU A N 1
ATOM 2513 C CA . GLU A 1 335 ? 24.627 24.283 39.055 1.00 57.36 331 GLU A CA 1
ATOM 2514 C C . GLU A 1 335 ? 25.876 24.737 39.789 1.00 57.36 331 GLU A C 1
ATOM 2515 O O . GLU A 1 335 ? 25.890 25.800 40.403 1.00 57.36 331 GLU A O 1
ATOM 2521 N N . GLY A 1 336 ? 26.924 23.923 39.723 1.00 72.57 332 GLY A N 1
ATOM 2522 C CA . GLY A 1 336 ? 28.161 24.218 40.414 1.00 72.57 332 GLY A CA 1
ATOM 2523 C C . GLY A 1 336 ? 28.016 24.137 41.920 1.00 72.57 332 GLY A C 1
ATOM 2524 O O . GLY A 1 336 ? 28.924 24.532 42.651 1.00 72.57 332 GLY A O 1
ATOM 2525 N N . LEU A 1 337 ? 26.876 23.625 42.385 1.00 58.83 333 LEU A N 1
ATOM 2526 C CA . LEU A 1 337 ? 26.617 23.464 43.814 1.00 58.83 333 LEU A CA 1
ATOM 2527 C C . LEU A 1 337 ? 27.212 22.164 44.353 1.00 58.83 333 LEU A C 1
ATOM 2528 O O . LEU A 1 337 ? 26.787 21.672 45.403 1.00 58.83 333 LEU A O 1
ATOM 2533 N N . GLU A 1 338 ? 28.184 21.606 43.635 1.00 98.91 334 GLU A N 1
ATOM 2534 C CA . GLU A 1 338 ? 28.755 20.307 43.988 1.00 98.91 334 GLU A CA 1
ATOM 2535 C C . GLU A 1 338 ? 29.066 20.166 45.479 1.00 98.91 334 GLU A C 1
ATOM 2536 O O . GLU A 1 338 ? 29.772 20.992 46.059 1.00 98.91 334 GLU A O 1
ATOM 2542 N N . GLY A 1 339 ? 28.527 19.113 46.089 1.00 76.88 335 GLY A N 1
ATOM 2543 C CA . GLY A 1 339 ? 28.821 18.789 47.473 1.00 76.88 335 GLY A CA 1
ATOM 2544 C C . GLY A 1 339 ? 29.412 17.396 47.631 1.00 76.88 335 GLY A C 1
ATOM 2545 O O . GLY A 1 339 ? 29.511 16.631 46.663 1.00 76.88 335 GLY A O 1
ATOM 2546 N N . ARG A 1 340 ? 29.804 17.067 48.859 1.00 54.18 336 ARG A N 1
ATOM 2547 C CA . ARG A 1 340 ? 30.387 15.762 49.169 1.00 54.18 336 ARG A CA 1
ATOM 2548 C C . ARG A 1 340 ? 29.313 14.740 49.581 1.00 54.18 336 ARG A C 1
ATOM 2549 O O . ARG A 1 340 ? 28.719 14.828 50.652 1.00 54.18 336 ARG A O 1
ATOM 2557 N N . ILE A 1 341 ? 29.066 13.769 48.712 1.00 38.08 337 ILE A N 1
ATOM 2558 C CA . ILE A 1 341 ? 27.976 12.832 48.912 1.00 38.08 337 ILE A CA 1
ATOM 2559 C C . ILE A 1 341 ? 28.459 11.375 49.004 1.00 38.08 337 ILE A C 1
ATOM 2560 O O . ILE A 1 341 ? 29.162 10.901 48.116 1.00 38.08 337 ILE A O 1
ATOM 2565 N N . THR A 1 342 ? 28.106 10.670 50.086 1.00 26.70 338 THR A N 1
ATOM 2566 C CA . THR A 1 342 ? 28.502 9.265 50.204 1.00 26.70 338 THR A CA 1
ATOM 2567 C C . THR A 1 342 ? 27.309 8.316 50.254 1.00 26.70 338 THR A C 1
ATOM 2568 O O . THR A 1 342 ? 26.159 8.750 50.268 1.00 26.70 338 THR A O 1
ATOM 2572 N N . LEU A 1 343 ? 27.587 7.020 50.284 1.00 24.95 339 LEU A N 1
ATOM 2573 C CA . LEU A 1 343 ? 26.525 6.022 50.416 1.00 24.95 339 LEU A CA 1
ATOM 2574 C C . LEU A 1 343 ? 26.748 5.172 51.651 1.00 24.95 339 LEU A C 1
ATOM 2575 O O . LEU A 1 343 ? 27.789 4.499 51.775 1.00 24.95 339 LEU A O 1
ATOM 2580 N N . ARG A 1 344 ? 25.790 5.198 52.575 1.00 22.62 340 ARG A N 1
ATOM 2581 C CA . ARG A 1 344 ? 25.840 4.270 53.698 1.00 22.62 340 ARG A CA 1
ATOM 2582 C C . ARG A 1 344 ? 24.935 3.070 53.460 1.00 22.62 340 ARG A C 1
ATOM 2583 O O . ARG A 1 344 ? 23.810 3.221 52.978 1.00 22.62 340 ARG A O 1
ATOM 2591 N N . VAL A 1 345 ? 25.427 1.879 53.760 1.00 24.25 341 VAL A N 1
ATOM 2592 C CA . VAL A 1 345 ? 24.575 0.702 53.740 1.00 24.25 341 VAL A CA 1
ATOM 2593 C C . VAL A 1 345 ? 24.386 0.231 55.175 1.00 24.25 341 VAL A C 1
ATOM 2594 O O . VAL A 1 345 ? 25.359 0.050 55.906 1.00 24.25 341 VAL A O 1
ATOM 2598 N N . LEU A 1 346 ? 23.130 0.078 55.578 1.00 22.54 342 LEU A N 1
ATOM 2599 C CA . LEU A 1 346 ? 22.766 -0.323 56.939 1.00 22.54 342 LEU A CA 1
ATOM 2600 C C . LEU A 1 346 ? 21.850 -1.545 56.913 1.00 22.54 342 LEU A C 1
ATOM 2601 O O . LEU A 1 346 ? 20.951 -1.631 56.081 1.00 22.54 342 LEU A O 1
ATOM 2606 N N . GLY A 1 347 ? 22.060 -2.480 57.827 1.00 20.19 343 GLY A N 1
ATOM 2607 C CA . GLY A 1 347 ? 21.211 -3.659 57.905 1.00 20.19 343 GLY A CA 1
ATOM 2608 C C . GLY A 1 347 ? 21.737 -4.755 58.836 1.00 20.19 343 GLY A C 1
ATOM 2609 O O . GLY A 1 347 ? 22.761 -4.582 59.489 1.00 20.19 343 GLY A O 1
ATOM 2610 N N . GLN A 1 348 ? 21.022 -5.879 58.891 1.00 18.51 344 GLN A N 1
ATOM 2611 C CA . GLN A 1 348 ? 21.396 -7.001 59.740 1.00 18.51 344 GLN A CA 1
ATOM 2612 C C . GLN A 1 348 ? 21.866 -8.121 58.856 1.00 18.51 344 GLN A C 1
ATOM 2613 O O . GLN A 1 348 ? 21.341 -8.297 57.767 1.00 18.51 344 GLN A O 1
ATOM 2619 N N . VAL A 1 349 ? 22.817 -8.903 59.344 1.00 23.77 345 VAL A N 1
ATOM 2620 C CA . VAL A 1 349 ? 23.089 -10.188 58.723 1.00 23.77 345 VAL A CA 1
ATOM 2621 C C . VAL A 1 349 ? 22.234 -11.186 59.478 1.00 23.77 345 VAL A C 1
ATOM 2622 O O . VAL A 1 349 ? 22.333 -11.297 60.707 1.00 23.77 345 VAL A O 1
ATOM 2626 N N . SER A 1 350 ? 21.366 -11.891 58.779 1.00 28.73 346 SER A N 1
ATOM 2627 C CA . SER A 1 350 ? 20.436 -12.715 59.521 1.00 28.73 346 SER A CA 1
ATOM 2628 C C . SER A 1 350 ? 20.354 -14.127 58.995 1.00 28.73 346 SER A C 1
ATOM 2629 O O . SER A 1 350 ? 20.854 -14.440 57.921 1.00 28.73 346 SER A O 1
ATOM 2632 N N . ASP A 1 351 ? 19.691 -14.969 59.775 1.00 43.61 347 ASP A N 1
ATOM 2633 C CA . ASP A 1 351 ? 19.536 -16.369 59.447 1.00 43.61 347 ASP A CA 1
ATOM 2634 C C . ASP A 1 351 ? 18.285 -16.844 60.172 1.00 43.61 347 ASP A C 1
ATOM 2635 O O . ASP A 1 351 ? 18.321 -17.123 61.386 1.00 43.61 347 ASP A O 1
ATOM 2640 N N . GLN A 1 352 ? 17.168 -16.892 59.448 1.00 32.96 348 GLN A N 1
ATOM 2641 C CA . GLN A 1 352 ? 15.886 -17.178 60.081 1.00 32.96 348 GLN A CA 1
ATOM 2642 C C . GLN A 1 352 ? 15.722 -16.233 61.277 1.00 32.96 348 GLN A C 1
ATOM 2643 O O . GLN A 1 352 ? 15.991 -15.032 61.176 1.00 32.96 348 GLN A O 1
ATOM 2649 N N . ALA A 1 353 ? 15.306 -16.777 62.418 1.00 38.70 349 ALA A N 1
ATOM 2650 C CA . ALA A 1 353 ? 15.056 -15.960 63.608 1.00 38.70 349 ALA A CA 1
ATOM 2651 C C . ALA A 1 353 ? 16.343 -15.402 64.224 1.00 38.70 349 ALA A C 1
ATOM 2652 O O . ALA A 1 353 ? 16.294 -14.588 65.154 1.00 38.70 349 ALA A O 1
ATOM 2654 N N . LYS A 1 354 ? 17.493 -15.848 63.716 1.00 32.37 350 LYS A N 1
ATOM 2655 C CA . LYS A 1 354 ? 18.770 -15.396 64.268 1.00 32.37 350 LYS A CA 1
ATOM 2656 C C . LYS A 1 354 ? 19.333 -14.139 63.577 1.00 32.37 350 LYS A C 1
ATOM 2657 O O . LYS A 1 354 ? 19.338 -14.026 62.349 1.00 32.37 350 LYS A O 1
ATOM 2663 N N . VAL A 1 355 ? 19.791 -13.191 64.383 1.00 31.21 351 VAL A N 1
ATOM 2664 C CA . VAL A 1 355 ? 20.511 -12.054 63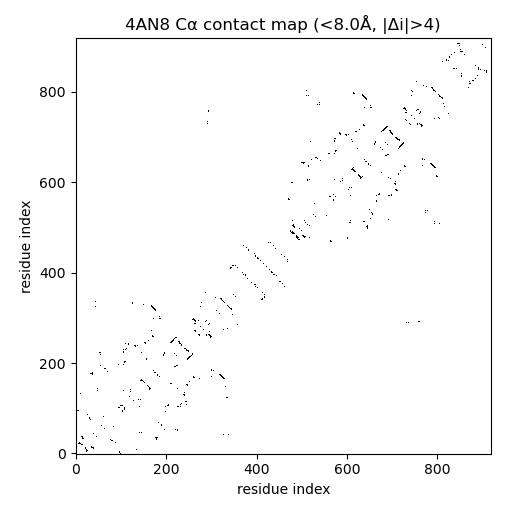.860 1.00 31.21 351 VAL A CA 1
ATOM 2665 C C . VAL A 1 355 ? 21.997 -12.309 64.120 1.00 31.21 351 VAL A C 1
ATOM 2666 O O . VAL A 1 355 ? 22.432 -12.280 65.264 1.00 31.21 351 VAL A O 1
ATOM 2670 N N . LEU A 1 356 ? 22.773 -12.571 63.070 1.00 36.12 352 LEU A N 1
ATOM 2671 C CA . LEU A 1 356 ? 24.191 -12.898 63.241 1.00 36.12 352 LEU A CA 1
ATOM 2672 C C . LEU A 1 356 ? 25.069 -11.684 63.474 1.00 36.12 352 LEU A C 1
ATOM 2673 O O . LEU A 1 356 ? 26.151 -11.785 64.067 1.00 36.12 352 LEU A O 1
ATOM 2678 N N . ASP A 1 357 ? 24.633 -10.537 62.975 1.00 32.38 353 ASP A N 1
ATOM 2679 C CA . ASP A 1 357 ? 25.508 -9.374 62.941 1.00 32.38 353 ASP A CA 1
ATOM 2680 C C . ASP A 1 357 ? 24.739 -8.151 62.460 1.00 32.38 353 ASP A C 1
ATOM 2681 O O . ASP A 1 357 ? 23.687 -8.262 61.820 1.00 32.38 353 ASP A O 1
ATOM 2686 N N . ILE A 1 358 ? 25.293 -6.988 62.765 1.00 30.78 354 ILE A N 1
ATOM 2687 C CA . ILE A 1 358 ? 24.703 -5.723 62.394 1.00 30.78 354 ILE A CA 1
ATOM 2688 C C . ILE A 1 358 ? 25.820 -4.885 61.787 1.00 30.78 354 ILE A C 1
ATOM 2689 O O . ILE A 1 358 ? 26.901 -4.793 62.344 1.00 30.78 354 ILE A O 1
ATOM 2694 N N . ARG A 1 359 ? 25.582 -4.320 60.611 1.00 25.61 355 ARG A N 1
ATOM 2695 C CA . ARG A 1 359 ? 26.667 -3.706 59.859 1.00 25.61 355 ARG A CA 1
ATOM 2696 C C . ARG A 1 359 ? 26.324 -2.345 59.280 1.00 25.61 355 ARG A C 1
ATOM 2697 O O . ARG A 1 359 ? 25.190 -2.115 58.840 1.00 25.61 355 ARG A O 1
ATOM 2705 N N . ARG A 1 360 ? 27.333 -1.471 59.287 1.00 25.43 356 ARG A N 1
ATOM 2706 C CA . ARG A 1 360 ? 27.315 -0.179 58.631 1.00 25.43 356 ARG A CA 1
ATOM 2707 C C . ARG A 1 360 ? 28.424 -0.157 57.577 1.00 25.43 356 ARG A C 1
ATOM 2708 O O . ARG A 1 360 ? 29.603 -0.277 57.897 1.00 25.43 356 ARG A O 1
ATOM 2716 N N . GLU A 1 361 ? 28.057 -0.016 56.311 1.00 26.09 357 GLU A N 1
ATOM 2717 C CA . GLU A 1 361 ? 29.085 0.138 55.287 1.00 26.09 357 GLU A CA 1
ATOM 2718 C C . GLU A 1 361 ? 29.042 1.502 54.603 1.00 26.09 357 GLU A C 1
ATOM 2719 O O . GLU A 1 361 ? 27.983 2.064 54.396 1.00 26.09 357 GLU A O 1
ATOM 2725 N N . VAL A 1 362 ? 30.211 2.039 54.284 1.00 24.70 358 VAL A N 1
ATOM 2726 C CA . VAL A 1 362 ? 30.292 3.349 53.686 1.00 24.70 358 VAL A CA 1
ATOM 2727 C C . VAL A 1 362 ? 30.993 3.240 52.326 1.00 24.70 358 VAL A C 1
ATOM 2728 O O . VAL A 1 362 ? 32.040 2.592 52.198 1.00 24.70 358 VAL A O 1
ATOM 2732 N N . TYR A 1 363 ? 30.402 3.851 51.305 1.00 24.01 359 TYR A N 1
ATOM 2733 C CA . TYR A 1 363 ? 30.989 3.828 49.966 1.00 24.01 359 TYR A CA 1
ATOM 2734 C C . TYR A 1 363 ? 30.929 5.225 49.394 1.00 24.01 359 TYR A C 1
ATOM 2735 O O . TYR A 1 363 ? 30.076 6.017 49.786 1.00 24.01 359 TYR A O 1
ATOM 2744 N N . PRO A 1 364 ? 31.844 5.543 48.471 1.00 27.73 360 PRO A N 1
ATOM 2745 C CA . PRO A 1 364 ? 31.618 6.781 47.726 1.00 27.73 360 PRO A CA 1
ATOM 2746 C C . PRO A 1 364 ? 30.329 6.643 46.934 1.00 27.73 360 PRO A C 1
ATOM 2747 O O . PRO A 1 364 ? 29.838 5.524 46.739 1.00 27.73 360 PRO A O 1
ATOM 2751 N N . LEU A 1 365 ? 29.763 7.769 46.524 1.00 28.69 361 LEU A N 1
ATOM 2752 C CA . LEU A 1 365 ? 28.611 7.775 45.639 1.00 28.69 361 LEU A CA 1
ATOM 2753 C C . LEU A 1 365 ? 29.010 8.552 44.391 1.00 28.69 361 LEU A C 1
ATOM 2754 O O . LEU A 1 365 ? 28.852 9.771 44.323 1.00 28.69 361 LEU A O 1
ATOM 2759 N N . PRO A 1 366 ? 29.555 7.844 43.404 1.00 36.78 362 PRO A N 1
ATOM 2760 C CA . PRO A 1 366 ? 30.172 8.427 42.199 1.00 36.78 362 PRO A CA 1
ATOM 2761 C C . PRO A 1 366 ? 29.151 9.221 41.389 1.00 36.78 362 PRO A C 1
ATOM 2762 O O . PRO A 1 366 ? 28.031 8.761 41.247 1.00 36.78 362 PRO A O 1
ATOM 2766 N N . SER A 1 367 ? 29.534 10.369 40.847 1.00 87.36 363 SER A N 1
ATOM 2767 C CA . SER A 1 367 ? 28.574 11.257 40.194 1.00 87.36 363 SER A CA 1
ATOM 2768 C C . SER A 1 367 ? 27.820 10.634 39.011 1.00 87.36 363 SER A C 1
ATOM 2769 O O . SER A 1 367 ? 26.627 10.883 38.832 1.00 87.36 363 SER A O 1
ATOM 2772 N N . GLY A 1 368 ? 28.506 9.830 38.207 1.00 40.62 364 GLY A N 1
ATOM 2773 C CA . GLY A 1 368 ? 27.885 9.279 37.013 1.00 40.62 364 GLY A CA 1
ATOM 2774 C C . GLY A 1 368 ? 27.569 7.800 37.127 1.00 40.62 364 GLY A C 1
ATOM 2775 O O . GLY A 1 368 ? 27.549 7.082 36.128 1.00 40.62 364 GLY A O 1
ATOM 2776 N N . LEU A 1 369 ? 27.292 7.353 38.349 1.00 33.45 365 LEU A N 1
ATOM 2777 C CA . LEU A 1 369 ? 27.170 5.930 38.631 1.00 33.45 365 LEU A CA 1
ATOM 2778 C C . LEU A 1 369 ? 26.141 5.269 37.717 1.00 33.45 365 LEU A C 1
ATOM 2779 O O . LEU A 1 369 ? 26.392 4.192 37.173 1.00 33.45 365 LEU A O 1
ATOM 2784 N N . LEU A 1 370 ? 25.001 5.917 37.508 1.00 37.74 366 LEU A N 1
ATOM 2785 C CA . LEU A 1 370 ? 23.924 5.274 36.752 1.00 37.74 366 LEU A CA 1
ATOM 2786 C C . LEU A 1 370 ? 23.885 5.601 35.254 1.00 37.74 366 LEU A C 1
ATOM 2787 O O . LEU A 1 370 ? 22.823 5.594 34.639 1.00 37.74 366 LEU A O 1
ATOM 2792 N N . THR A 1 371 ? 25.045 5.878 34.667 1.00 38.50 367 THR A N 1
ATOM 2793 C CA . THR A 1 371 ? 25.164 6.016 33.210 1.00 38.50 367 THR A CA 1
ATOM 2794 C C . THR A 1 371 ? 25.611 4.675 32.614 1.00 38.50 367 THR A C 1
ATOM 2795 O O . THR A 1 371 ? 26.187 3.851 33.322 1.00 38.50 367 THR A O 1
ATOM 2799 N N . PRO A 1 372 ? 25.344 4.447 31.312 1.00 36.49 368 PRO A N 1
ATOM 2800 C CA . PRO A 1 372 ? 25.709 3.189 30.634 1.00 36.49 368 PRO A CA 1
ATOM 2801 C C . PRO A 1 372 ? 27.199 2.859 30.704 1.00 36.49 368 PRO A C 1
ATOM 2802 O O . PRO A 1 372 ? 27.569 1.700 30.851 1.00 36.49 368 PRO A O 1
ATOM 2806 N N . LYS A 1 373 ? 28.047 3.871 30.593 1.00 34.54 369 LYS A N 1
ATOM 2807 C CA . LYS A 1 373 ? 29.481 3.644 30.631 1.00 34.54 369 LYS A CA 1
ATOM 2808 C C . LYS A 1 373 ? 29.911 3.193 32.027 1.00 34.54 369 LYS A C 1
ATOM 2809 O O . LYS A 1 373 ? 30.531 2.140 32.176 1.00 34.54 369 LYS A O 1
ATOM 2815 N N . ALA A 1 374 ? 29.570 3.985 33.044 1.00 31.61 370 ALA A N 1
ATOM 2816 C CA . ALA A 1 374 ? 29.855 3.592 34.418 1.00 31.61 370 ALA A CA 1
ATOM 2817 C C . ALA A 1 374 ? 29.271 2.211 34.725 1.00 31.61 370 ALA A C 1
ATOM 2818 O O . ALA A 1 374 ? 29.943 1.374 35.314 1.00 31.61 370 ALA A O 1
ATOM 2820 N N . GLU A 1 375 ? 28.032 1.958 34.319 1.00 32.38 371 GLU A N 1
ATOM 2821 C CA . GLU A 1 375 ? 27.425 0.661 34.614 1.00 32.38 371 GLU A CA 1
ATOM 2822 C C . GLU A 1 375 ? 28.226 -0.439 33.929 1.00 32.38 371 GLU A C 1
ATOM 2823 O O . GLU A 1 375 ? 28.442 -1.509 34.494 1.00 32.38 371 GLU A O 1
ATOM 2829 N N . GLU A 1 376 ? 28.684 -0.148 32.714 1.00 37.86 372 GLU A N 1
ATOM 2830 C CA . GLU A 1 376 ? 29.478 -1.083 31.932 1.00 37.86 372 GLU A CA 1
ATOM 2831 C C . GLU A 1 376 ? 30.785 -1.373 32.650 1.00 37.86 372 GLU A C 1
ATOM 2832 O O . GLU A 1 376 ? 31.169 -2.533 32.811 1.00 37.86 372 GLU A O 1
ATOM 2838 N N . ASN A 1 377 ? 31.459 -0.318 33.091 1.00 33.89 373 ASN A N 1
ATOM 2839 C CA . ASN A 1 377 ? 32.698 -0.477 33.848 1.00 33.89 373 ASN A CA 1
ATOM 2840 C C . ASN A 1 377 ? 32.511 -1.303 35.121 1.00 33.89 373 ASN A C 1
ATOM 2841 O O . ASN A 1 377 ? 33.342 -2.158 35.443 1.00 33.89 373 ASN A O 1
ATOM 2846 N N . LEU A 1 378 ? 31.422 -1.045 35.836 1.00 32.52 374 LEU A N 1
ATOM 2847 C CA . LEU A 1 378 ? 31.148 -1.750 37.082 1.00 32.52 374 LEU A CA 1
ATOM 2848 C C . LEU A 1 378 ? 30.921 -3.228 36.795 1.00 32.52 374 LEU A C 1
ATOM 2849 O O . LEU A 1 378 ? 31.448 -4.089 37.491 1.00 32.52 374 LEU A O 1
ATOM 2854 N N . GLU A 1 379 ? 30.150 -3.515 35.752 1.00 37.57 375 GLU A N 1
ATOM 2855 C CA . GLU A 1 379 ? 29.899 -4.888 35.337 1.00 37.57 375 GLU A CA 1
ATOM 2856 C C . GLU A 1 379 ? 31.221 -5.633 35.060 1.00 37.57 375 GLU A C 1
ATOM 2857 O O . GLU A 1 379 ? 31.439 -6.738 35.550 1.00 37.57 375 GLU A O 1
ATOM 2863 N N . LYS A 1 380 ? 32.102 -5.025 34.274 1.00 31.94 376 LYS A N 1
ATOM 2864 C CA . LYS A 1 380 ? 33.391 -5.646 33.957 1.00 31.94 376 LYS A CA 1
ATOM 2865 C C . LYS A 1 380 ? 34.253 -5.829 35.207 1.00 31.94 376 LYS A C 1
ATOM 2866 O O . LYS A 1 380 ? 34.808 -6.893 35.433 1.00 31.94 376 LYS A O 1
ATOM 2872 N N . ALA A 1 381 ? 34.388 -4.764 35.992 1.00 31.40 377 ALA A N 1
ATOM 2873 C CA . ALA A 1 381 ? 35.237 -4.783 37.174 1.00 31.40 377 ALA A CA 1
ATOM 2874 C C . ALA A 1 381 ? 34.842 -5.940 38.070 1.00 31.40 377 ALA A C 1
ATOM 2875 O O . ALA A 1 381 ? 35.697 -6.665 38.575 1.00 31.40 377 ALA A O 1
ATOM 2877 N N . LEU A 1 382 ? 33.537 -6.112 38.263 1.00 28.43 378 LEU A N 1
ATOM 2878 C CA . LEU A 1 382 ? 33.059 -7.115 39.198 1.00 28.43 378 LEU A CA 1
ATOM 2879 C C . LEU A 1 382 ? 33.221 -8.499 38.602 1.00 28.43 378 LEU A C 1
ATOM 2880 O O . LEU A 1 382 ? 33.365 -9.480 39.321 1.00 28.43 378 LEU A O 1
ATOM 2885 N N . LYS A 1 383 ? 33.178 -8.577 37.282 1.00 32.73 379 LYS A N 1
ATOM 2886 C CA . LYS A 1 383 ? 33.251 -9.865 36.604 1.00 32.73 379 LYS A CA 1
ATOM 2887 C C . LYS A 1 383 ? 34.687 -10.387 36.670 1.00 32.73 379 LYS A C 1
ATOM 2888 O O . LYS A 1 383 ? 34.920 -11.536 37.029 1.00 32.73 379 LYS A O 1
ATOM 2894 N N . MET A 1 384 ? 35.641 -9.528 36.345 1.00 34.19 380 MET A N 1
ATOM 2895 C CA . MET A 1 384 ? 37.044 -9.864 36.522 1.00 34.19 380 MET A CA 1
ATOM 2896 C C . MET A 1 384 ? 37.282 -10.376 37.937 1.00 34.19 380 MET A C 1
ATOM 2897 O O . MET A 1 384 ? 37.824 -11.471 38.120 1.00 34.19 380 MET A O 1
ATOM 2902 N N . ALA A 1 385 ? 36.866 -9.595 38.941 1.00 27.15 381 ALA A N 1
ATOM 2903 C CA . ALA A 1 385 ? 37.141 -9.934 40.325 1.00 27.15 381 ALA A CA 1
ATOM 2904 C C . ALA A 1 385 ? 36.528 -11.286 40.668 1.00 27.15 381 ALA A C 1
ATOM 2905 O O . ALA A 1 385 ? 37.157 -12.094 41.359 1.00 27.15 381 ALA A O 1
ATOM 2907 N N . GLU A 1 386 ? 35.338 -11.574 40.141 1.00 24.64 382 GLU A N 1
ATOM 2908 C CA . GLU A 1 386 ? 34.711 -12.881 40.415 1.00 24.64 382 GLU A CA 1
ATOM 2909 C C . GLU A 1 386 ? 35.412 -14.048 39.721 1.00 24.64 382 GLU A C 1
ATOM 2910 O O . GLU A 1 386 ? 35.484 -15.152 40.268 1.00 24.64 382 GLU A O 1
ATOM 2916 N N . GLU A 1 387 ? 35.914 -13.822 38.517 1.00 36.91 383 GLU A N 1
ATOM 2917 C CA . GLU A 1 387 ? 36.547 -14.902 37.782 1.00 36.91 383 GLU A CA 1
ATOM 2918 C C . GLU A 1 387 ? 37.861 -15.277 38.467 1.00 36.91 383 GLU A C 1
ATOM 2919 O O . GLU A 1 387 ? 38.157 -16.449 38.674 1.00 36.91 383 GLU A O 1
ATOM 2925 N N . LEU A 1 388 ? 38.637 -14.263 38.825 1.00 30.82 384 LEU A N 1
ATOM 2926 C CA . LEU A 1 388 ? 39.886 -14.481 39.508 1.00 30.82 384 LEU A CA 1
ATOM 2927 C C . LEU A 1 388 ? 39.630 -15.193 40.843 1.00 30.82 384 LEU A C 1
ATOM 2928 O O . LEU A 1 388 ? 40.295 -16.188 41.164 1.00 30.82 384 LEU A O 1
ATOM 2933 N N . GLY A 1 389 ? 38.626 -14.722 41.589 1.00 31.24 385 GLY A N 1
ATOM 2934 C CA . GLY A 1 389 ? 38.314 -15.280 42.895 1.00 31.24 385 GLY A CA 1
ATOM 2935 C C . GLY A 1 389 ? 37.879 -16.724 42.798 1.00 31.24 385 GLY A C 1
ATOM 2936 O O . GLY A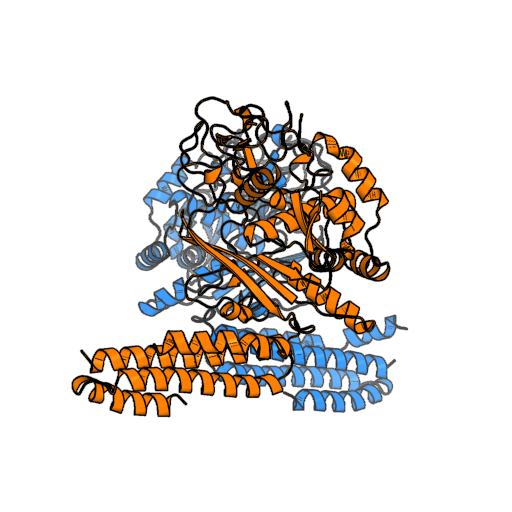 1 389 ? 38.099 -17.519 43.718 1.00 31.24 385 GLY A O 1
ATOM 2937 N N . GLN A 1 390 ? 37.254 -17.071 41.680 1.00 30.90 386 GLN A N 1
ATOM 2938 C CA . GLN A 1 390 ? 36.862 -18.450 41.417 1.00 30.90 386 GLN A CA 1
ATOM 2939 C C . GLN A 1 390 ? 38.114 -19.312 41.101 1.00 30.90 386 GLN A C 1
ATOM 2940 O O . GLN A 1 390 ? 38.247 -20.454 41.566 1.00 30.90 386 GLN A O 1
ATOM 2946 N N . GLY A 1 391 ? 39.026 -18.748 40.317 1.00 33.31 387 GLY A N 1
ATOM 2947 C CA . GLY A 1 391 ? 40.310 -19.373 40.064 1.00 33.31 387 GLY A CA 1
ATOM 2948 C C . GLY A 1 391 ? 41.065 -19.606 41.358 1.00 33.31 387 GLY A C 1
ATOM 2949 O O . GLY A 1 391 ? 41.599 -20.696 41.578 1.00 33.31 387 GLY A O 1
ATOM 2950 N N . LEU A 1 392 ? 41.092 -18.596 42.228 1.00 35.71 388 LEU A N 1
ATOM 2951 C CA . LEU A 1 392 ? 41.730 -18.729 43.541 1.00 35.71 388 LEU A CA 1
ATOM 2952 C C . LEU A 1 392 ? 41.062 -19.792 44.400 1.00 35.71 388 LEU A C 1
ATOM 2953 O O . LEU A 1 392 ? 41.745 -20.591 45.045 1.00 35.71 388 LEU A O 1
ATOM 2958 N N . LYS A 1 393 ? 39.733 -19.805 44.425 1.00 31.46 389 LYS A N 1
ATOM 2959 C CA . LYS A 1 393 ? 39.017 -20.826 45.185 1.00 31.46 389 LYS A CA 1
ATOM 2960 C C . LYS A 1 393 ? 39.381 -22.234 44.688 1.00 31.46 389 LYS A C 1
ATOM 2961 O O . LYS A 1 393 ? 39.506 -23.182 45.472 1.00 31.46 389 LYS A O 1
ATOM 2967 N N . HIS A 1 394 ? 39.545 -22.373 43.383 1.00 31.27 390 HIS A N 1
ATOM 2968 C CA . HIS A 1 394 ? 39.868 -23.672 42.826 1.00 31.27 390 HIS A CA 1
ATOM 2969 C C . HIS A 1 394 ? 41.296 -24.042 43.220 1.00 31.27 390 HIS A C 1
ATOM 2970 O O . HIS A 1 394 ? 41.578 -25.176 43.620 1.00 31.27 390 HIS A O 1
ATOM 2977 N N . LEU A 1 395 ? 42.188 -23.069 43.117 1.00 30.97 391 LEU A N 1
ATOM 2978 C CA . LEU A 1 395 ? 43.560 -23.254 43.549 1.00 30.97 391 LEU A CA 1
ATOM 2979 C C . LEU A 1 395 ? 43.586 -23.768 44.999 1.00 30.97 391 LEU A C 1
ATOM 2980 O O . LEU A 1 395 ? 44.241 -24.772 45.294 1.00 30.97 391 LEU A O 1
ATOM 2985 N N . ALA A 1 396 ? 42.849 -23.105 45.894 1.00 35.59 392 ALA A N 1
ATOM 2986 C CA . ALA A 1 396 ? 42.816 -23.493 47.305 1.00 35.59 392 ALA A CA 1
ATOM 2987 C C . ALA A 1 396 ? 42.311 -24.916 47.491 1.00 35.59 392 ALA A C 1
ATOM 2988 O O . ALA A 1 396 ? 42.817 -25.654 48.333 1.00 35.59 392 ALA A O 1
ATOM 2990 N N . GLN A 1 397 ? 41.313 -25.305 46.704 1.00 43.28 393 GLN A N 1
ATOM 2991 C CA . GLN A 1 397 ? 40.826 -26.686 46.720 1.00 43.28 393 GLN A CA 1
ATOM 2992 C C . GLN A 1 397 ? 41.909 -27.695 46.303 1.00 43.28 393 GLN A C 1
ATOM 2993 O O . GLN A 1 397 ? 42.068 -28.738 46.944 1.00 43.28 393 GLN A O 1
ATOM 2999 N N . GLU A 1 398 ? 42.643 -27.386 45.229 1.00 35.10 394 GLU A N 1
ATOM 3000 C CA . GLU A 1 398 ? 43.698 -28.278 44.748 1.00 35.10 394 GLU A CA 1
ATOM 3001 C C . GLU A 1 398 ? 44.876 -28.357 45.749 1.00 35.10 394 GLU A C 1
ATOM 3002 O O . GLU A 1 398 ? 45.487 -29.412 45.924 1.00 35.10 394 GLU A O 1
ATOM 3008 N N . VAL A 1 399 ? 45.191 -27.246 46.407 1.00 36.32 395 VAL A N 1
ATOM 3009 C CA . VAL A 1 399 ? 46.194 -27.287 47.459 1.00 36.32 395 VAL A CA 1
ATOM 3010 C C . VAL A 1 399 ? 45.761 -28.241 48.558 1.00 36.32 395 VAL A C 1
ATOM 3011 O O . VAL A 1 399 ? 46.491 -29.175 48.894 1.00 36.32 395 VAL A O 1
ATOM 3015 N N . ALA A 1 400 ? 44.565 -28.024 49.098 1.00 42.31 396 ALA A N 1
ATOM 3016 C CA . ALA A 1 400 ? 44.061 -28.873 50.171 1.00 42.31 396 ALA A CA 1
ATOM 3017 C C . ALA A 1 400 ? 44.118 -30.353 49.798 1.00 42.31 396 ALA A C 1
ATOM 3018 O O . ALA A 1 400 ? 44.533 -31.180 50.600 1.00 42.31 396 ALA A O 1
ATOM 3020 N N . LYS A 1 401 ? 43.713 -30.686 48.579 1.00 45.00 397 LYS A N 1
ATOM 3021 C CA . LYS A 1 401 ? 43.711 -32.080 48.140 1.00 45.00 397 LYS A CA 1
ATOM 3022 C C . LYS A 1 401 ? 45.126 -32.649 48.017 1.00 45.00 397 LYS A C 1
ATOM 3023 O O . LYS A 1 401 ? 45.373 -33.806 48.374 1.00 45.00 397 LYS A O 1
ATOM 3029 N N . ALA A 1 402 ? 46.049 -31.838 47.511 1.00 51.77 398 ALA A N 1
ATOM 3030 C CA . ALA A 1 402 ? 47.435 -32.259 47.380 1.00 51.77 398 ALA A CA 1
ATOM 3031 C C . ALA A 1 402 ? 48.022 -32.596 48.747 1.00 51.77 398 ALA A C 1
ATOM 3032 O O . ALA A 1 402 ? 48.780 -33.553 48.893 1.00 51.77 398 ALA A O 1
ATOM 3034 N N . VAL A 1 403 ? 47.658 -31.810 49.749 1.00 51.78 399 VAL A N 1
ATOM 3035 C CA . VAL A 1 403 ? 48.157 -32.022 51.097 1.00 51.78 399 VAL A CA 1
ATOM 3036 C C . VAL A 1 403 ? 47.680 -33.336 51.715 1.00 51.78 399 VAL A C 1
ATOM 3037 O O . VAL A 1 403 ? 48.473 -34.104 52.246 1.00 51.78 399 VAL A O 1
ATOM 3041 N N . VAL A 1 404 ? 46.385 -33.604 51.629 1.00 56.47 400 VAL A N 1
ATOM 3042 C CA . VAL A 1 404 ? 45.780 -34.701 52.380 1.00 56.47 400 VAL A CA 1
ATOM 3043 C C . VAL A 1 404 ? 45.818 -36.074 51.694 1.00 56.47 400 VAL A C 1
ATOM 3044 O O . VAL A 1 404 ? 46.022 -36.190 50.484 1.00 56.47 400 VAL A O 1
ATOM 3048 N N . TYR A 1 416 ? 37.591 -38.319 56.310 1.00 123.65 412 TYR A N 1
ATOM 3049 C CA . TYR A 1 416 ? 38.651 -37.496 55.736 1.00 123.65 412 TYR A CA 1
ATOM 3050 C C . TYR A 1 416 ? 38.104 -36.253 55.036 1.00 123.65 412 TYR A C 1
ATOM 3051 O O . TYR A 1 416 ? 38.665 -35.168 55.173 1.00 123.65 412 TYR A O 1
ATOM 3060 N N . LEU A 1 417 ? 37.011 -36.410 54.290 1.00 92.02 413 LEU A N 1
ATOM 3061 C CA . LEU A 1 417 ? 36.374 -35.279 53.617 1.00 92.02 413 LEU A CA 1
ATOM 3062 C C . LEU A 1 417 ? 36.209 -34.103 54.582 1.00 92.02 413 LEU A C 1
ATOM 3063 O O . LEU A 1 417 ? 35.979 -32.965 54.166 1.00 92.02 413 LEU A O 1
ATOM 3068 N N . GLU A 1 418 ? 36.321 -34.395 55.875 1.00 211.68 414 GLU A N 1
ATOM 3069 C CA . GLU A 1 418 ? 36.301 -33.372 56.913 1.00 211.68 414 GLU A CA 1
ATOM 3070 C C . GLU A 1 418 ? 37.666 -32.700 56.994 1.00 211.68 414 GLU A C 1
ATOM 3071 O O . GLU A 1 418 ? 37.768 -31.489 57.190 1.00 211.68 414 GLU A O 1
ATOM 3077 N N . GLU A 1 419 ? 38.714 -33.503 56.844 1.00 125.50 415 GLU A N 1
ATOM 3078 C CA . GLU A 1 419 ? 40.084 -33.008 56.885 1.00 125.50 415 GLU A CA 1
ATOM 3079 C C . GLU A 1 419 ? 40.326 -31.909 55.849 1.00 125.50 415 GLU A C 1
ATOM 3080 O O . GLU A 1 419 ? 40.838 -30.839 56.179 1.00 125.50 415 GLU A O 1
ATOM 3086 N N . LEU A 1 420 ? 39.956 -32.178 54.600 1.00 83.82 416 LEU A N 1
ATOM 3087 C CA . LEU A 1 420 ? 40.103 -31.200 53.528 1.00 83.82 416 LEU A CA 1
ATOM 3088 C C . LEU A 1 420 ? 39.511 -29.861 53.936 1.00 83.82 416 LEU A C 1
ATOM 3089 O O . LEU A 1 420 ? 40.183 -28.828 53.882 1.00 83.82 416 LEU A O 1
ATOM 3094 N N . THR A 1 421 ? 38.240 -29.900 54.331 1.00 154.28 417 THR A N 1
ATOM 3095 C CA . THR A 1 421 ? 37.476 -28.715 54.709 1.00 154.28 417 THR A CA 1
ATOM 3096 C C . THR A 1 421 ? 38.276 -27.739 55.565 1.00 154.28 417 THR A C 1
ATOM 3097 O O . THR A 1 421 ? 38.568 -26.623 55.135 1.00 154.28 417 THR A O 1
ATOM 3101 N N . LYS A 1 422 ? 38.615 -28.160 56.780 1.00 125.69 418 LYS A N 1
ATOM 3102 C CA . LYS A 1 422 ? 39.405 -27.329 57.682 1.00 125.69 418 LYS A CA 1
ATOM 3103 C C . LYS A 1 422 ? 40.618 -26.756 56.963 1.00 125.69 418 LYS A C 1
ATOM 3104 O O . LYS A 1 422 ? 40.974 -25.590 57.147 1.00 125.69 418 LYS A O 1
ATOM 3110 N N . LEU A 1 423 ? 41.246 -27.587 56.139 1.00 82.73 419 LEU A N 1
ATOM 3111 C CA . LEU A 1 423 ? 42.466 -27.198 55.450 1.00 82.73 419 LEU A CA 1
ATOM 3112 C C . LEU A 1 423 ? 42.227 -26.050 54.470 1.00 82.73 419 LEU A C 1
ATOM 3113 O O . LEU A 1 423 ? 42.813 -24.980 54.615 1.00 82.73 419 LEU A O 1
ATOM 3118 N N . ALA A 1 424 ? 41.367 -26.267 53.478 1.00 81.25 420 ALA A N 1
ATOM 3119 C CA . ALA A 1 424 ? 41.078 -25.225 52.491 1.00 81.25 420 ALA A CA 1
ATOM 3120 C C . ALA A 1 424 ? 40.576 -23.955 53.171 1.00 81.25 420 ALA A C 1
ATOM 3121 O O . ALA A 1 424 ? 40.961 -22.844 52.805 1.00 81.25 420 ALA A O 1
ATOM 3123 N N . ASN A 1 425 ? 39.717 -24.130 54.169 1.00 89.84 421 ASN A N 1
ATOM 3124 C CA . ASN A 1 425 ? 39.185 -23.005 54.919 1.00 89.84 421 ASN A CA 1
ATOM 3125 C C . ASN A 1 425 ? 40.278 -22.259 55.672 1.00 89.84 421 ASN A C 1
ATOM 3126 O O . ASN A 1 425 ? 40.242 -21.032 55.766 1.00 89.84 421 ASN A O 1
ATOM 3131 N N . SER A 1 426 ? 41.253 -23.000 56.198 1.00 72.21 422 SER A N 1
ATOM 3132 C CA . SER A 1 426 ? 42.326 -22.391 56.979 1.00 72.21 422 SER A CA 1
ATOM 3133 C C . SER A 1 426 ? 43.346 -21.655 56.108 1.00 72.21 422 SER A C 1
ATOM 3134 O O . SER A 1 426 ? 44.048 -20.763 56.590 1.00 72.21 422 SER A O 1
ATOM 3137 N N . LEU A 1 427 ? 43.424 -22.018 54.829 1.00 48.54 423 LEU A N 1
ATOM 3138 C CA . LEU A 1 427 ? 44.322 -21.325 53.910 1.00 48.54 423 LEU A CA 1
ATOM 3139 C C . LEU A 1 427 ? 43.872 -19.879 53.790 1.00 48.54 423 LEU A C 1
ATOM 3140 O O . LEU A 1 427 ? 42.688 -19.618 53.642 1.00 48.54 423 LEU A O 1
ATOM 3145 N N . PRO A 1 428 ? 44.813 -18.933 53.868 1.00 42.33 424 PRO A N 1
ATOM 3146 C CA . PRO A 1 428 ? 44.502 -17.498 53.808 1.00 42.33 424 PRO A CA 1
ATOM 3147 C C . PRO A 1 428 ? 44.223 -16.956 52.404 1.00 42.33 424 PRO A C 1
ATOM 3148 O O . PRO A 1 428 ? 44.089 -15.746 52.238 1.00 42.33 424 PRO A O 1
ATOM 3152 N N . LEU A 1 429 ? 44.121 -17.823 51.406 1.00 36.59 425 LEU A N 1
ATOM 3153 C CA . LEU A 1 429 ? 44.093 -17.343 50.030 1.00 36.59 425 LEU A CA 1
ATOM 3154 C C . LEU A 1 429 ? 42.835 -16.505 49.675 1.00 36.59 425 LEU A C 1
ATOM 3155 O O . LEU A 1 429 ? 42.945 -15.357 49.237 1.00 36.59 425 LEU A O 1
ATOM 3160 N N . GLU A 1 430 ? 41.650 -17.075 49.869 1.00 36.46 426 GLU A N 1
ATOM 3161 C CA . GLU A 1 430 ? 40.420 -16.405 49.448 1.00 36.46 426 GLU A CA 1
ATOM 3162 C C . GLU A 1 430 ? 40.083 -15.238 50.363 1.00 36.46 426 GLU A C 1
ATOM 3163 O O . GLU A 1 430 ? 39.687 -14.165 49.900 1.00 36.46 426 GLU A O 1
ATOM 3169 N N . ARG A 1 431 ? 40.233 -15.461 51.664 1.00 34.44 427 ARG A N 1
ATOM 3170 C CA . ARG A 1 431 ? 39.993 -14.424 52.657 1.00 34.44 427 ARG A CA 1
ATOM 3171 C C . ARG A 1 431 ? 40.820 -13.181 52.361 1.00 34.44 427 ARG A C 1
ATOM 3172 O O . ARG A 1 431 ? 40.301 -12.065 52.403 1.00 34.44 427 ARG A O 1
ATOM 3180 N N . LEU A 1 432 ? 42.097 -13.353 52.030 1.00 30.52 428 LEU A N 1
ATOM 3181 C CA . LEU A 1 432 ? 42.948 -12.178 51.820 1.00 30.52 428 LEU A CA 1
ATOM 3182 C C . LEU A 1 432 ? 42.723 -11.487 50.477 1.00 30.52 428 LEU A C 1
ATOM 3183 O O . LEU A 1 432 ? 42.777 -10.266 50.384 1.00 30.52 428 LEU A O 1
ATOM 3188 N N . TYR A 1 433 ? 42.489 -12.268 49.432 1.00 23.22 429 TYR A N 1
ATOM 3189 C CA . TYR A 1 433 ? 42.117 -11.694 48.146 1.00 23.22 429 TYR A CA 1
ATOM 3190 C C . TYR A 1 433 ? 40.936 -10.723 48.354 1.00 23.22 429 TYR A C 1
ATOM 3191 O O . TYR A 1 433 ? 41.031 -9.541 48.055 1.00 23.22 429 TYR A O 1
ATOM 3200 N N . TRP A 1 434 ? 39.830 -11.232 48.888 1.00 28.18 430 TRP A N 1
ATOM 3201 C CA . TRP A 1 434 ? 38.629 -10.415 49.086 1.00 28.18 430 TRP A CA 1
ATOM 3202 C C . TRP A 1 434 ? 38.837 -9.262 50.072 1.00 28.18 430 TRP A C 1
ATOM 3203 O O . TRP A 1 434 ? 38.413 -8.135 49.824 1.00 28.18 430 TRP A O 1
ATOM 3214 N N . HIS A 1 435 ? 39.520 -9.534 51.174 1.00 30.07 431 HIS A N 1
ATOM 3215 C CA . HIS A 1 435 ? 39.839 -8.473 52.122 1.00 30.07 431 HIS A CA 1
ATOM 3216 C C . HIS A 1 435 ? 40.643 -7.347 51.473 1.00 30.07 431 HIS A C 1
ATOM 3217 O O . HIS A 1 435 ? 40.399 -6.160 51.722 1.00 30.07 431 HIS A O 1
ATOM 3224 N N . ALA A 1 436 ? 41.605 -7.710 50.639 1.00 30.67 432 ALA A N 1
ATOM 3225 C CA . ALA A 1 436 ? 42.386 -6.692 49.947 1.00 30.67 432 ALA A CA 1
ATOM 3226 C C . ALA A 1 436 ? 41.510 -5.871 49.028 1.00 30.67 432 ALA A C 1
ATOM 3227 O O . ALA A 1 436 ? 41.687 -4.658 48.917 1.00 30.67 432 ALA A O 1
ATOM 3229 N N . LEU A 1 437 ? 40.573 -6.532 48.347 1.00 25.35 433 LEU A N 1
ATOM 3230 C CA . LEU A 1 437 ? 39.667 -5.840 47.413 1.00 25.35 433 LEU A CA 1
ATOM 3231 C C . LEU A 1 437 ? 38.638 -4.946 48.134 1.00 25.35 433 LEU A C 1
ATOM 3232 O O . LEU A 1 437 ? 38.233 -3.911 47.601 1.00 25.35 433 LEU A O 1
ATOM 3237 N N . ASP A 1 438 ? 38.228 -5.336 49.339 1.00 32.90 434 ASP A N 1
ATOM 3238 C CA . ASP A 1 438 ? 37.401 -4.455 50.172 1.00 32.90 434 ASP A CA 1
ATOM 3239 C C . ASP A 1 438 ? 38.058 -3.082 50.362 1.00 32.90 434 ASP A C 1
ATOM 3240 O O . ASP A 1 438 ? 37.380 -2.063 50.301 1.00 32.90 434 ASP A O 1
ATOM 3245 N N . GLY A 1 439 ? 39.379 -3.061 50.577 1.00 34.40 435 GLY A N 1
ATOM 3246 C CA . GLY A 1 439 ? 40.126 -1.820 50.643 1.00 34.40 435 GLY A CA 1
ATOM 3247 C C . GLY A 1 439 ? 40.305 -1.138 49.295 1.00 34.40 435 GLY A C 1
ATOM 3248 O O . GLY A 1 439 ? 40.368 0.089 49.207 1.00 34.40 435 GLY A O 1
ATOM 3249 N N . ALA A 1 440 ? 40.397 -1.922 48.226 1.00 32.02 436 ALA A N 1
ATOM 3250 C CA . ALA A 1 440 ? 40.621 -1.330 46.915 1.00 32.02 436 ALA A CA 1
ATOM 3251 C C . ALA A 1 440 ? 39.325 -0.848 46.269 1.00 32.02 436 ALA A C 1
ATOM 3252 O O . ALA A 1 440 ? 39.342 0.077 45.448 1.00 32.02 436 ALA A O 1
ATOM 3254 N N . PHE A 1 441 ? 38.205 -1.475 46.616 1.00 28.83 437 PHE A N 1
ATOM 3255 C CA . PHE A 1 441 ? 36.960 -1.147 45.922 1.00 28.83 437 PHE A CA 1
ATOM 3256 C C . PHE A 1 441 ? 36.540 0.329 45.923 1.00 28.83 437 PHE A C 1
ATOM 3257 O O . PHE A 1 441 ? 36.156 0.845 44.874 1.00 28.83 437 PHE A O 1
ATOM 3265 N N . PRO A 1 442 ? 36.588 1.002 47.088 1.00 36.44 438 PRO A N 1
ATOM 3266 C CA . PRO A 1 442 ? 36.185 2.420 47.153 1.00 36.44 438 PRO A CA 1
ATOM 3267 C C . PRO A 1 442 ? 36.936 3.315 46.181 1.00 36.44 438 PRO A C 1
ATOM 3268 O O . PRO A 1 442 ? 36.323 4.231 45.629 1.00 36.44 438 PRO A O 1
ATOM 3272 N N . ARG A 1 443 ? 38.233 3.070 45.993 1.00 37.88 439 ARG A N 1
ATOM 3273 C CA . ARG A 1 443 ? 39.064 3.885 45.097 1.00 37.88 439 ARG A CA 1
ATOM 3274 C C . ARG A 1 443 ? 38.598 3.697 43.669 1.00 37.88 439 ARG A C 1
ATOM 3275 O O . ARG A 1 443 ? 38.368 4.657 42.950 1.00 37.88 439 ARG A O 1
ATOM 3283 N N . PHE A 1 444 ? 38.446 2.445 43.261 1.00 26.81 440 PHE A N 1
ATOM 3284 C CA . PHE A 1 444 ? 37.882 2.162 41.948 1.00 26.81 440 PHE A CA 1
ATOM 3285 C C . PHE A 1 444 ? 36.470 2.759 41.820 1.00 26.81 440 PHE A C 1
ATOM 3286 O O . PHE A 1 444 ? 36.166 3.450 40.847 1.00 26.81 440 PHE A O 1
ATOM 3294 N N . PHE A 1 445 ? 35.620 2.499 42.817 1.00 28.37 441 PHE A N 1
ATOM 3295 C CA . PHE A 1 445 ? 34.210 2.881 42.747 1.00 28.37 441 PHE A CA 1
ATOM 3296 C C . PHE A 1 445 ? 34.044 4.375 42.529 1.00 28.37 441 PHE A C 1
ATOM 3297 O O . PHE A 1 445 ? 33.229 4.806 41.705 1.00 28.37 441 PHE A O 1
ATOM 3305 N N . ALA A 1 446 ? 34.824 5.167 43.253 1.00 34.81 442 ALA A N 1
ATOM 3306 C CA . ALA A 1 446 ? 34.771 6.607 43.064 1.00 34.81 442 ALA A CA 1
ATOM 3307 C C . ALA A 1 446 ? 35.088 7.028 41.613 1.00 34.81 442 ALA A C 1
ATOM 3308 O O . ALA A 1 446 ? 34.694 8.112 41.182 1.00 34.81 442 ALA A O 1
ATOM 3310 N N . ARG A 1 447 ? 35.783 6.179 40.854 1.00 39.97 443 ARG A N 1
ATOM 3311 C CA . ARG A 1 447 ? 36.160 6.553 39.486 1.00 39.97 443 ARG A CA 1
ATOM 3312 C C . ARG A 1 447 ? 35.461 5.708 38.417 1.00 39.97 443 ARG A C 1
ATOM 3313 O O . ARG A 1 447 ? 35.932 5.596 37.288 1.00 39.97 443 ARG A O 1
ATOM 3321 N N . VAL A 1 448 ? 34.319 5.132 38.767 1.00 39.87 444 VAL A N 1
ATOM 3322 C CA . VAL A 1 448 ? 33.675 4.167 37.890 1.00 39.87 444 VAL A CA 1
ATOM 3323 C C . VAL A 1 448 ? 33.297 4.748 36.518 1.00 39.87 444 VAL A C 1
ATOM 3324 O O . VAL A 1 448 ? 33.135 4.008 35.552 1.00 39.87 444 VAL A O 1
ATOM 3328 N N . GLU A 1 449 ? 33.156 6.067 36.436 1.00 54.08 445 GLU A N 1
ATOM 3329 C CA . GLU A 1 449 ? 32.768 6.711 35.181 1.00 54.08 445 GLU A CA 1
ATOM 3330 C C . GLU A 1 449 ? 33.904 6.690 34.148 1.00 54.08 445 GLU A C 1
ATOM 3331 O O . GLU A 1 449 ? 33.683 6.404 32.977 1.00 54.08 445 GLU A O 1
ATOM 3337 N N . GLU A 1 450 ? 35.114 7.006 34.601 1.00 47.96 446 GLU A N 1
ATOM 3338 C CA . GLU A 1 450 ? 36.303 7.046 33.756 1.00 47.96 446 GLU A CA 1
ATOM 3339 C C . GLU A 1 450 ? 36.669 5.694 33.166 1.00 47.96 446 GLU A C 1
ATOM 3340 O O . GLU A 1 450 ? 36.641 4.682 33.865 1.00 47.96 446 GLU A O 1
ATOM 3346 N N . GLU A 1 451 ? 37.030 5.689 31.882 1.00 74.94 447 GLU A N 1
ATOM 3347 C CA . GLU A 1 451 ? 37.520 4.488 31.199 1.00 74.94 447 GLU A CA 1
ATOM 3348 C C . GLU A 1 451 ? 38.785 3.946 31.862 1.00 74.94 447 GLU A C 1
ATOM 3349 O O . GLU A 1 451 ? 38.956 2.736 32.007 1.00 74.94 447 GLU A O 1
ATOM 3355 N N . ALA A 1 452 ? 39.667 4.858 32.258 1.00 53.86 448 ALA A N 1
ATOM 3356 C CA . ALA A 1 452 ? 40.923 4.516 32.913 1.00 53.86 448 ALA A CA 1
ATOM 3357 C C . ALA A 1 452 ? 40.753 3.565 34.105 1.00 53.86 448 ALA A C 1
ATOM 3358 O O . ALA A 1 452 ? 41.699 2.889 34.514 1.00 53.86 448 ALA A O 1
ATOM 3360 N N . SER A 1 453 ? 39.553 3.532 34.670 1.00 46.62 449 SER A N 1
ATOM 3361 C CA . SER A 1 453 ? 39.347 2.916 35.984 1.00 46.62 449 SER A CA 1
ATOM 3362 C C . SER A 1 453 ? 39.501 1.392 35.993 1.00 46.62 449 SER A C 1
ATOM 3363 O O . SER A 1 453 ? 39.932 0.829 36.987 1.00 46.62 449 SER A O 1
ATOM 3366 N N . LEU A 1 454 ? 39.146 0.729 34.897 1.00 42.06 450 LEU A N 1
ATOM 3367 C CA . LEU A 1 454 ? 39.320 -0.721 34.810 1.00 42.06 450 LEU A CA 1
ATOM 3368 C C . LEU A 1 454 ? 40.769 -1.095 35.038 1.00 42.06 450 LEU A C 1
ATOM 3369 O O . LEU A 1 454 ? 41.070 -2.101 35.693 1.00 42.06 450 LEU A O 1
ATOM 3374 N N . ASP A 1 455 ? 41.662 -0.273 34.499 1.00 52.30 451 ASP A N 1
ATOM 3375 C CA . ASP A 1 455 ? 43.090 -0.525 34.600 1.00 52.30 451 ASP A CA 1
ATOM 3376 C C . ASP A 1 455 ? 43.556 -0.462 36.044 1.00 52.30 451 ASP A C 1
ATOM 3377 O O . ASP A 1 455 ? 44.325 -1.313 36.487 1.00 52.30 451 ASP A O 1
ATOM 3382 N N . LEU A 1 456 ? 43.093 0.538 36.782 1.00 43.46 452 LEU A N 1
ATOM 3383 C CA . LEU A 1 456 ? 43.409 0.608 38.202 1.00 43.46 452 LEU A CA 1
ATOM 3384 C C . LEU A 1 456 ? 42.917 -0.662 38.896 1.00 43.46 452 LEU A C 1
ATOM 3385 O O . LEU A 1 456 ? 43.588 -1.212 39.767 1.00 43.46 452 LEU A O 1
ATOM 3390 N N . TRP A 1 457 ? 41.751 -1.144 38.484 1.00 35.57 453 TRP A N 1
ATOM 3391 C CA . TRP A 1 457 ? 41.142 -2.286 39.141 1.00 35.57 453 TRP A CA 1
ATOM 3392 C C . TRP A 1 457 ? 41.995 -3.520 38.888 1.00 35.57 453 TRP A C 1
ATOM 3393 O O . TRP A 1 457 ? 42.274 -4.298 39.812 1.00 35.57 453 TRP A O 1
ATOM 3404 N N . ARG A 1 458 ? 42.412 -3.688 37.635 1.00 34.69 454 ARG A N 1
ATOM 3405 C CA . ARG A 1 458 ? 43.236 -4.833 37.250 1.00 34.69 454 ARG A CA 1
ATOM 3406 C C . ARG A 1 458 ? 44.528 -4.844 38.048 1.00 34.69 454 ARG A C 1
ATOM 3407 O O . ARG A 1 458 ? 44.979 -5.898 38.497 1.00 34.69 454 ARG A O 1
ATOM 3415 N N . GLU A 1 459 ? 45.103 -3.668 38.253 1.00 36.93 455 GLU A N 1
ATOM 3416 C CA . GLU A 1 459 ? 46.267 -3.558 39.119 1.00 36.93 455 GLU A CA 1
ATOM 3417 C C . GLU A 1 459 ? 45.935 -4.024 40.536 1.00 36.93 455 GLU A C 1
ATOM 3418 O O . GLU A 1 459 ? 46.710 -4.761 41.161 1.00 36.93 455 GLU A O 1
ATOM 3424 N N . ALA A 1 460 ? 44.782 -3.600 41.046 1.00 31.06 456 ALA A N 1
ATOM 3425 C CA . ALA A 1 460 ? 44.396 -3.975 42.404 1.00 31.06 456 ALA A CA 1
ATOM 3426 C C . ALA A 1 460 ? 44.122 -5.469 42.488 1.00 31.06 456 ALA A C 1
ATOM 3427 O O . ALA A 1 460 ? 44.479 -6.108 43.465 1.00 31.06 456 ALA A O 1
ATOM 3429 N N . LEU A 1 461 ? 43.494 -6.026 41.456 1.00 32.91 457 LEU A N 1
ATOM 3430 C CA . LEU A 1 461 ? 43.273 -7.472 41.399 1.00 32.91 457 LEU A CA 1
ATOM 3431 C C . LEU A 1 461 ? 44.602 -8.238 41.472 1.00 32.91 457 LEU A C 1
ATOM 3432 O O . LEU A 1 461 ? 44.735 -9.224 42.204 1.00 32.91 457 LEU A O 1
ATOM 3437 N N . ARG A 1 462 ? 45.588 -7.770 40.714 1.00 38.87 458 ARG A N 1
ATOM 3438 C CA . ARG A 1 462 ? 46.905 -8.401 40.705 1.00 38.87 458 ARG A CA 1
ATOM 3439 C C . ARG A 1 462 ? 47.511 -8.391 42.112 1.00 38.87 458 ARG A C 1
ATOM 3440 O O . ARG A 1 462 ? 47.890 -9.436 42.652 1.00 38.87 458 ARG A O 1
ATOM 3448 N N . GLY A 1 463 ? 47.564 -7.209 42.718 1.00 38.78 459 GLY A N 1
ATOM 3449 C CA . GLY A 1 463 ? 48.142 -7.055 44.038 1.00 38.78 459 GLY A CA 1
ATOM 3450 C C . GLY A 1 463 ? 47.394 -7.852 45.078 1.00 38.78 459 GLY A C 1
ATOM 3451 O O . GLY A 1 463 ? 48.000 -8.423 45.996 1.00 38.78 459 GLY A O 1
ATOM 3452 N N . ALA A 1 464 ? 46.068 -7.891 44.959 1.00 32.20 460 ALA A N 1
ATOM 3453 C CA . ALA A 1 464 ? 45.272 -8.659 45.906 1.00 32.20 460 ALA A CA 1
ATOM 3454 C C . ALA A 1 464 ? 45.643 -10.133 45.808 1.00 32.20 460 ALA A C 1
ATOM 3455 O O . ALA A 1 464 ? 45.899 -10.785 46.820 1.00 32.20 460 ALA A O 1
ATOM 3457 N N . ALA A 1 465 ? 45.646 -10.657 44.583 1.00 27.31 461 ALA A N 1
ATOM 3458 C CA . ALA A 1 465 ? 46.003 -12.058 44.345 1.00 27.31 461 ALA A CA 1
ATOM 3459 C C . ALA A 1 465 ? 47.449 -12.379 44.801 1.00 27.31 461 ALA A C 1
ATOM 3460 O O . ALA A 1 465 ? 47.666 -13.330 45.563 1.00 27.31 461 ALA A O 1
ATOM 3462 N N . LEU A 1 466 ? 48.409 -11.569 44.349 1.00 42.52 462 LEU A N 1
ATOM 3463 C CA . LEU A 1 466 ? 49.825 -11.694 44.738 1.00 42.52 462 LEU A CA 1
ATOM 3464 C C . LEU A 1 466 ? 50.027 -11.656 46.239 1.00 42.52 462 LEU A C 1
ATOM 3465 O O . LEU A 1 466 ? 50.721 -12.495 46.797 1.00 42.52 462 LEU A O 1
ATOM 3470 N N . GLU A 1 467 ? 49.419 -10.675 46.890 1.00 45.02 463 GLU A N 1
ATOM 3471 C CA . GLU A 1 467 ? 49.482 -10.566 48.339 1.00 45.02 463 GLU A CA 1
ATOM 3472 C C . GLU A 1 467 ? 48.888 -11.790 49.035 1.00 45.02 463 GLU A C 1
ATOM 3473 O O . GLU A 1 467 ? 49.378 -12.219 50.072 1.00 45.02 463 GLU A O 1
ATOM 3479 N N . ALA A 1 468 ? 47.826 -12.356 48.473 1.00 35.17 464 ALA A N 1
ATOM 3480 C CA . ALA A 1 468 ? 47.148 -13.468 49.139 1.00 35.17 464 ALA A CA 1
ATOM 3481 C C . ALA A 1 468 ? 47.891 -14.786 48.936 1.00 35.17 464 ALA A C 1
ATOM 3482 O O . ALA A 1 468 ? 47.921 -15.643 49.820 1.00 35.17 464 ALA A O 1
ATOM 3484 N N . TRP A 1 469 ? 48.477 -14.953 47.759 1.00 38.57 465 TRP A N 1
ATOM 3485 C CA . TRP A 1 469 ? 49.233 -16.160 47.484 1.00 38.57 465 TRP A CA 1
ATOM 3486 C C . TRP A 1 469 ? 50.549 -16.146 48.296 1.00 38.57 465 TRP A C 1
ATOM 3487 O O . TRP A 1 469 ? 50.924 -17.156 48.912 1.00 38.57 465 TRP A O 1
ATOM 3498 N N . LYS A 1 470 ? 51.214 -14.990 48.328 1.00 46.57 466 LYS A N 1
ATOM 3499 C CA . LYS A 1 470 ? 52.378 -14.817 49.190 1.00 46.57 466 LYS A CA 1
ATOM 3500 C C . LYS A 1 470 ? 52.096 -15.327 50.596 1.00 46.57 466 LYS A C 1
ATOM 3501 O O . LYS A 1 470 ? 52.905 -16.046 51.177 1.00 46.57 466 LYS A O 1
ATOM 3507 N N . ALA A 1 471 ? 50.933 -14.975 51.134 1.00 44.04 467 ALA A N 1
ATOM 3508 C CA . ALA A 1 471 ? 50.584 -15.365 52.495 1.00 44.04 467 ALA A CA 1
ATOM 3509 C C . ALA A 1 471 ? 50.330 -16.857 52.612 1.00 44.04 467 ALA A C 1
ATOM 3510 O O . ALA A 1 471 ? 50.536 -17.453 53.667 1.00 44.04 467 ALA A O 1
ATOM 3512 N N . THR A 1 472 ? 49.872 -17.463 51.525 1.00 28.67 468 THR A N 1
ATOM 3513 C CA . THR A 1 472 ? 49.602 -18.906 51.507 1.00 28.67 468 THR A CA 1
ATOM 3514 C C . THR A 1 472 ? 50.913 -19.693 51.362 1.00 28.67 468 THR A C 1
ATOM 3515 O O . THR A 1 472 ? 51.061 -20.755 51.953 1.00 28.67 468 THR A O 1
ATOM 3519 N N . ARG A 1 473 ? 51.844 -19.167 50.562 1.00 32.31 469 ARG A N 1
ATOM 3520 C CA . ARG A 1 473 ? 53.201 -19.715 50.476 1.00 32.31 469 ARG A CA 1
ATOM 3521 C C . ARG A 1 473 ? 53.805 -19.787 51.870 1.00 32.31 469 ARG A C 1
ATOM 3522 O O . ARG A 1 473 ? 54.242 -20.849 52.322 1.00 32.31 469 ARG A O 1
ATOM 3530 N N . ARG A 1 474 ? 53.810 -18.640 52.546 1.00 49.07 470 ARG A N 1
ATOM 3531 C CA . ARG A 1 474 ? 54.285 -18.532 53.918 1.00 49.07 470 ARG A CA 1
ATOM 3532 C C . ARG A 1 474 ? 53.698 -19.638 54.793 1.00 49.07 470 ARG A C 1
ATOM 3533 O O . ARG A 1 474 ? 54.393 -20.229 55.617 1.00 49.07 470 ARG A O 1
ATOM 3541 N N . PHE A 1 475 ? 52.420 -19.930 54.596 1.00 52.13 471 PHE A N 1
ATOM 3542 C CA . PHE A 1 475 ? 51.742 -20.973 55.355 1.00 52.13 471 PHE A CA 1
ATOM 3543 C C . PHE A 1 475 ? 52.187 -22.353 54.880 1.00 52.13 471 PHE A C 1
ATOM 3544 O O . PHE A 1 475 ? 52.466 -23.250 55.679 1.00 52.13 471 PHE A O 1
ATOM 3552 N N . LEU A 1 476 ? 52.251 -22.529 53.565 1.00 36.63 472 LEU A N 1
ATOM 3553 C CA . LEU A 1 476 ? 52.632 -23.814 53.004 1.00 36.63 472 LEU A CA 1
ATOM 3554 C C . LEU A 1 476 ? 54.106 -24.157 53.231 1.00 36.63 472 LEU A C 1
ATOM 3555 O O . LEU A 1 476 ? 54.481 -25.324 53.229 1.00 36.63 472 LEU A O 1
ATOM 3560 N N . GLY A 1 477 ? 54.936 -23.142 53.431 1.00 52.69 473 GLY A N 1
ATOM 3561 C CA . GLY A 1 477 ? 56.368 -23.362 53.469 1.00 52.69 473 GLY A CA 1
ATOM 3562 C C . GLY A 1 477 ? 56.933 -23.902 54.770 1.00 52.69 473 GLY A C 1
ATOM 3563 O O . GLY A 1 477 ? 58.149 -23.934 54.929 1.00 52.69 473 GLY A O 1
ATOM 3564 N N . THR A 1 478 ? 56.076 -24.340 55.690 1.00 37.14 474 THR A N 1
ATOM 3565 C CA . THR A 1 478 ? 56.536 -24.715 57.028 1.00 37.14 474 THR A CA 1
ATOM 3566 C C . THR A 1 478 ? 56.488 -26.212 57.323 1.00 37.14 474 THR A C 1
ATOM 3567 O O . THR A 1 478 ? 56.978 -26.663 58.363 1.00 37.14 474 THR A O 1
ATOM 3571 N N . GLY A 1 479 ? 55.859 -26.982 56.444 1.00 35.47 475 GLY A N 1
ATOM 3572 C CA . GLY A 1 479 ? 55.768 -28.415 56.650 1.00 35.47 475 GLY A CA 1
ATOM 3573 C C . GLY A 1 479 ? 56.257 -29.142 55.410 1.00 35.47 475 GLY A C 1
ATOM 3574 O O . GLY A 1 479 ? 56.092 -28.643 54.294 1.00 35.47 475 GLY A O 1
ATOM 3575 N N . ALA A 1 480 ? 56.881 -30.301 55.608 1.00 28.71 476 ALA A N 1
ATOM 3576 C CA . ALA A 1 480 ? 57.341 -31.108 54.487 1.00 28.71 476 ALA A CA 1
ATOM 3577 C C . ALA A 1 480 ? 56.159 -31.621 53.671 1.00 28.71 476 ALA A C 1
ATOM 3578 O O . ALA A 1 480 ? 56.240 -31.689 52.451 1.00 28.71 476 ALA A O 1
ATOM 3580 N N . ARG A 1 481 ? 55.064 -31.963 54.350 1.00 49.69 477 ARG A N 1
ATOM 3581 C CA . ARG A 1 481 ? 53.865 -32.490 53.688 1.00 49.69 477 ARG A CA 1
ATOM 3582 C C . ARG A 1 481 ? 53.143 -31.429 52.844 1.00 49.69 477 ARG A C 1
ATOM 3583 O O . ARG A 1 481 ? 52.354 -31.754 51.964 1.00 49.69 477 ARG A O 1
ATOM 3591 N N . HIS A 1 482 ? 53.430 -30.161 53.106 1.00 46.84 478 HIS A N 1
ATOM 3592 C CA . HIS A 1 482 ? 52.788 -29.073 52.375 1.00 46.84 478 HIS A CA 1
ATOM 3593 C C . HIS A 1 482 ? 53.475 -28.744 51.051 1.00 46.84 478 HIS A C 1
ATOM 3594 O O . HIS A 1 482 ? 52.964 -27.946 50.276 1.00 46.84 478 HIS A O 1
ATOM 3601 N N . LEU A 1 483 ? 54.622 -29.362 50.785 1.00 38.92 479 LEU A N 1
ATOM 3602 C CA . LEU A 1 483 ? 55.471 -28.934 49.670 1.00 38.92 479 LEU A CA 1
ATOM 3603 C C . LEU A 1 483 ? 54.984 -29.350 48.279 1.00 38.92 479 LEU A C 1
ATOM 3604 O O . LEU A 1 483 ? 55.165 -28.603 47.308 1.00 38.92 479 LEU A O 1
ATOM 3609 N N . LYS A 1 484 ? 54.365 -30.520 48.168 1.00 39.78 480 LYS A N 1
ATOM 3610 C CA . LYS A 1 484 ? 53.817 -30.923 46.876 1.00 39.78 480 LYS A CA 1
ATOM 3611 C C . LYS A 1 484 ? 52.704 -29.960 46.429 1.00 39.78 480 LYS A C 1
ATOM 3612 O O . LYS A 1 484 ? 52.664 -29.513 45.269 1.00 39.78 480 LYS A O 1
ATOM 3618 N N . ALA A 1 485 ? 51.813 -29.648 47.365 1.00 38.67 481 ALA A N 1
ATOM 3619 C CA . ALA A 1 485 ? 50.716 -28.729 47.135 1.00 38.67 481 ALA A CA 1
ATOM 3620 C C . ALA A 1 485 ? 51.273 -27.390 46.733 1.00 38.67 481 ALA A C 1
ATOM 3621 O O . ALA A 1 485 ? 50.754 -26.725 45.839 1.00 38.67 481 ALA A O 1
ATOM 3623 N N . LEU A 1 486 ? 52.354 -26.992 47.392 1.00 36.12 482 LEU A N 1
ATOM 3624 C CA . LEU A 1 486 ? 52.974 -25.733 47.099 1.00 36.12 482 LEU A CA 1
ATOM 3625 C C . LEU A 1 486 ? 53.574 -25.648 45.734 1.00 36.12 482 LEU A C 1
ATOM 3626 O O . LEU A 1 486 ? 53.454 -24.658 45.081 1.00 36.12 482 LEU A O 1
ATOM 3631 N N . ALA A 1 487 ? 54.269 -26.697 45.305 1.00 32.49 483 ALA A N 1
ATOM 3632 C CA . ALA A 1 487 ? 54.883 -26.656 43.981 1.00 32.49 483 ALA A CA 1
ATOM 3633 C C . ALA A 1 487 ? 53.785 -26.595 42.923 1.00 32.49 483 ALA A C 1
ATOM 3634 O O . ALA A 1 487 ? 53.868 -25.802 41.998 1.00 32.49 483 ALA A O 1
ATOM 3636 N N . GLN A 1 488 ? 52.758 -27.433 43.073 1.00 40.15 484 GLN A N 1
ATOM 3637 C CA . GLN A 1 488 ? 51.638 -27.442 42.132 1.00 40.15 484 GLN A CA 1
ATOM 3638 C C . GLN A 1 488 ? 50.913 -26.101 42.132 1.00 40.15 484 GLN A C 1
ATOM 3639 O O . GLN A 1 488 ? 50.623 -25.541 41.073 1.00 40.15 484 GLN A O 1
ATOM 3645 N N . GLY A 1 489 ? 50.637 -25.589 43.330 1.00 36.76 485 GLY A N 1
ATOM 3646 C CA . GLY A 1 489 ? 49.904 -24.347 43.489 1.00 36.76 485 GLY A CA 1
ATOM 3647 C C . GLY A 1 489 ? 50.589 -23.148 42.873 1.00 36.76 485 GLY A C 1
ATOM 3648 O O . GLY A 1 489 ? 49.936 -22.332 42.207 1.00 36.76 485 GLY A O 1
ATOM 3649 N N . GLU A 1 490 ? 51.900 -23.030 43.093 1.00 45.09 486 GLU A N 1
ATOM 3650 C CA . GLU A 1 490 ? 52.683 -21.948 42.493 1.00 45.09 486 GLU A CA 1
ATOM 3651 C C . GLU A 1 490 ? 52.545 -21.949 40.964 1.00 45.09 486 GLU A C 1
ATOM 3652 O O . GLU A 1 490 ? 52.466 -20.884 40.334 1.00 45.09 486 GLU A O 1
ATOM 3658 N N . GLN A 1 491 ? 52.511 -23.140 40.368 1.00 47.67 487 GLN A N 1
ATOM 3659 C CA . GLN A 1 491 ? 52.372 -23.247 38.914 1.00 47.67 487 GLN A CA 1
ATOM 3660 C C . GLN A 1 491 ? 50.982 -22.798 38.468 1.00 47.67 487 GLN A C 1
ATOM 3661 O O . GLN A 1 491 ? 50.853 -22.001 37.540 1.00 47.67 487 GLN A O 1
ATOM 3667 N N . GLU A 1 492 ? 49.953 -23.306 39.148 1.00 42.57 488 GLU A N 1
ATOM 3668 C CA . GLU A 1 492 ? 48.558 -22.943 38.866 1.00 42.57 488 GLU A CA 1
ATOM 3669 C C . GLU A 1 492 ? 48.342 -21.450 39.084 1.00 42.57 488 GLU A C 1
ATOM 3670 O O . GLU A 1 492 ? 47.718 -20.771 38.266 1.00 42.57 488 GLU A O 1
ATOM 3676 N N . PHE A 1 493 ? 48.875 -20.937 40.187 1.00 44.39 489 PHE A N 1
ATOM 3677 C CA . PHE A 1 493 ? 48.746 -19.522 40.466 1.00 44.39 489 PHE A CA 1
ATOM 3678 C C . PHE A 1 493 ? 49.376 -18.715 39.351 1.00 44.39 489 PHE A C 1
ATOM 3679 O O . PHE A 1 493 ? 48.934 -17.608 39.056 1.00 44.39 489 PHE A O 1
ATOM 3687 N N . GLY A 1 494 ? 50.413 -19.271 38.731 1.00 47.56 490 GLY A N 1
ATOM 3688 C CA . GLY A 1 494 ? 51.063 -18.615 37.611 1.00 47.56 490 GLY A CA 1
ATOM 3689 C C . GLY A 1 494 ? 50.112 -18.531 36.437 1.00 47.56 490 GLY A C 1
ATOM 3690 O O . GLY A 1 494 ? 49.946 -17.474 35.834 1.00 47.56 490 GLY A O 1
ATOM 3691 N N . ARG A 1 495 ? 49.483 -19.652 36.108 1.00 48.59 491 ARG A N 1
ATOM 3692 C CA . ARG A 1 495 ? 48.431 -19.662 35.097 1.00 48.59 491 ARG A CA 1
ATOM 3693 C C . ARG A 1 495 ? 47.413 -18.537 35.326 1.00 48.59 491 ARG A C 1
ATOM 3694 O O . ARG A 1 495 ? 47.168 -17.730 34.427 1.00 48.59 491 ARG A O 1
ATOM 3702 N N . LEU A 1 496 ? 46.826 -18.488 36.527 1.00 52.76 492 LEU A N 1
ATOM 3703 C CA . LEU A 1 496 ? 45.795 -17.498 36.850 1.00 52.76 492 LEU A CA 1
ATOM 3704 C C . LEU A 1 496 ? 46.228 -16.062 36.556 1.00 52.76 492 LEU A C 1
ATOM 3705 O O . LEU A 1 496 ? 45.506 -15.314 35.899 1.00 52.76 492 LEU A O 1
ATOM 3710 N N . LEU A 1 497 ? 47.403 -15.683 37.045 1.00 69.72 493 LEU A N 1
ATOM 3711 C CA . LEU A 1 497 ? 47.909 -14.328 36.853 1.00 69.72 493 LEU A CA 1
ATOM 3712 C C . LEU A 1 497 ? 48.088 -13.991 35.381 1.00 69.72 493 LEU A C 1
ATOM 3713 O O . LEU A 1 497 ? 47.809 -12.873 34.956 1.00 69.72 493 LEU A O 1
ATOM 3718 N N . GLY A 1 498 ? 48.565 -14.959 34.608 1.00 75.07 494 GLY A N 1
ATOM 3719 C CA . GLY A 1 498 ? 48.789 -14.741 33.194 1.00 75.07 494 GLY A CA 1
ATOM 3720 C C . GLY A 1 498 ? 47.541 -14.216 32.520 1.00 75.07 494 GLY A C 1
ATOM 3721 O O . GLY A 1 498 ? 47.577 -13.200 31.825 1.00 75.07 494 GLY A O 1
ATOM 3722 N N . GLU A 1 499 ? 46.429 -14.909 32.745 1.00 89.79 495 GLU A N 1
ATOM 3723 C CA . GLU A 1 499 ? 45.171 -14.585 32.089 1.00 89.79 495 GLU A CA 1
ATOM 3724 C C . GLU A 1 499 ? 44.663 -13.199 32.468 1.00 89.79 495 GLU A C 1
ATOM 3725 O O . GLU A 1 499 ? 43.788 -12.645 31.805 1.00 89.79 495 GLU A O 1
ATOM 3731 N N . LEU A 1 500 ? 45.219 -12.638 33.533 1.00 85.10 496 LEU A N 1
ATOM 3732 C CA . LEU A 1 500 ? 44.795 -11.325 33.994 1.00 85.10 496 LEU A CA 1
ATOM 3733 C C . LEU A 1 500 ? 45.373 -10.214 33.114 1.00 85.10 496 LEU A C 1
ATOM 3734 O O . LEU A 1 500 ? 46.453 -10.353 32.532 1.00 85.10 496 LEU A O 1
ATOM 3739 N N . GLU B 1 9 ? -30.988 -23.505 28.068 1.00 56.35 5 GLU B N 1
ATOM 3740 C CA . GLU B 1 9 ? -29.781 -24.337 28.138 1.00 56.35 5 GLU B CA 1
ATOM 3741 C C . GLU B 1 9 ? -29.367 -24.908 26.775 1.00 56.35 5 GLU B C 1
ATOM 3742 O O . GLU B 1 9 ? -29.987 -25.851 26.280 1.00 56.35 5 GLU B O 1
ATOM 3748 N N . LYS B 1 10 ? -28.306 -24.355 26.184 1.00 46.87 6 LYS B N 1
ATOM 3749 C CA . LYS B 1 10 ? -28.009 -24.608 24.767 1.00 46.87 6 LYS B CA 1
ATOM 3750 C C . LYS B 1 10 ? -26.541 -24.395 24.336 1.00 46.87 6 LYS B C 1
ATOM 3751 O O . LYS B 1 10 ? -25.870 -23.466 24.785 1.00 46.87 6 LYS B O 1
ATOM 3757 N N . PHE B 1 11 ? -26.071 -25.268 23.450 1.00 36.33 7 PHE B N 1
ATOM 3758 C CA . PHE B 1 11 ? -24.737 -25.179 22.830 1.00 36.33 7 PHE B CA 1
ATOM 3759 C C . PHE B 1 11 ? -23.562 -25.371 23.785 1.00 36.33 7 PHE B C 1
ATOM 3760 O O . PHE B 1 11 ? -22.919 -24.404 24.179 1.00 36.33 7 PHE B O 1
ATOM 3768 N N . ASN B 1 12 ? -23.257 -26.613 24.132 1.00 32.67 8 ASN B N 1
ATOM 3769 C CA . ASN B 1 12 ? -22.140 -26.867 25.039 1.00 32.67 8 ASN B CA 1
ATOM 3770 C C . ASN B 1 12 ? -20.781 -26.839 24.333 1.00 32.67 8 ASN B C 1
ATOM 3771 O O . ASN B 1 12 ? -20.527 -27.626 23.416 1.00 32.67 8 ASN B O 1
ATOM 3776 N N . LEU B 1 13 ? -19.912 -25.935 24.773 1.00 34.61 9 LEU B N 1
ATOM 3777 C CA . LEU B 1 13 ? -18.634 -25.705 24.106 1.00 34.61 9 LEU B CA 1
ATOM 3778 C C . LEU B 1 13 ? -17.697 -26.917 24.128 1.00 34.61 9 LEU B C 1
ATOM 3779 O O . LEU B 1 13 ? -16.790 -27.022 23.305 1.00 34.61 9 LEU B O 1
ATOM 3784 N N . ILE B 1 14 ? -17.924 -27.835 25.064 1.00 37.09 10 ILE B N 1
ATOM 3785 C CA . ILE B 1 14 ? -17.157 -29.077 25.145 1.00 37.09 10 ILE B CA 1
ATOM 3786 C C . ILE B 1 14 ? -17.521 -30.064 24.036 1.00 37.09 10 ILE B C 1
ATOM 3787 O O . ILE B 1 14 ? -16.673 -30.844 23.586 1.00 37.09 10 ILE B O 1
ATOM 3792 N N . ASP B 1 15 ? -18.777 -30.029 23.599 1.00 48.34 11 ASP B N 1
ATOM 3793 C CA . ASP B 1 15 ? -19.287 -31.039 22.676 1.00 48.34 11 ASP B CA 1
ATOM 3794 C C . ASP B 1 15 ? -19.592 -30.527 21.268 1.00 48.34 11 ASP B C 1
ATOM 3795 O O . ASP B 1 15 ? -19.533 -31.295 20.310 1.00 48.34 11 ASP B O 1
ATOM 3800 N N . GLU B 1 16 ? -19.915 -29.242 21.141 1.00 39.68 12 GLU B N 1
ATOM 3801 C CA . GLU B 1 16 ? -20.283 -28.681 19.844 1.00 39.68 12 GLU B CA 1
ATOM 3802 C C . GLU B 1 16 ? -19.073 -28.245 19.032 1.00 39.68 12 GLU B C 1
ATOM 3803 O O . GLU B 1 16 ? -18.087 -27.770 19.589 1.00 39.68 12 GLU B O 1
ATOM 3809 N N . PRO B 1 17 ? -19.152 -28.403 17.702 1.00 48.62 13 PRO B N 1
ATOM 3810 C CA . PRO B 1 17 ? -18.144 -27.882 16.764 1.00 48.62 13 PRO B CA 1
ATOM 3811 C C . PRO B 1 17 ? -18.085 -26.346 16.735 1.00 48.62 13 PRO B C 1
ATOM 3812 O O . PRO B 1 17 ? -19.038 -25.705 16.296 1.00 48.62 13 PRO B O 1
ATOM 3816 N N . TRP B 1 18 ? -16.984 -25.764 17.206 1.00 34.88 14 TRP B N 1
ATOM 3817 C CA . TRP B 1 18 ? -16.813 -24.309 17.171 1.00 34.88 14 TRP B CA 1
ATOM 3818 C C . TRP B 1 18 ? -15.342 -23.932 17.163 1.00 34.88 14 TRP B C 1
ATOM 3819 O O . TRP B 1 18 ? -15.009 -22.766 17.002 1.00 34.88 14 TRP B O 1
ATOM 3830 N N . ILE B 1 19 ? -14.459 -24.909 17.348 1.00 29.17 15 ILE B N 1
ATOM 3831 C CA . ILE B 1 19 ? -13.021 -24.659 17.273 1.00 29.17 15 ILE B CA 1
ATOM 3832 C C . ILE B 1 19 ? -12.483 -25.123 15.904 1.00 29.17 15 ILE B C 1
ATOM 3833 O O . ILE B 1 19 ? -12.473 -26.316 15.600 1.00 29.17 15 ILE B O 1
ATOM 3838 N N . PRO B 1 20 ? -12.065 -24.173 15.064 1.00 25.58 16 PRO B N 1
ATOM 3839 C CA . PRO B 1 20 ? -11.564 -24.556 13.738 1.00 25.58 16 PRO B CA 1
ATOM 3840 C C . PRO B 1 20 ? -10.149 -25.134 13.797 1.00 25.58 16 PRO B C 1
ATOM 3841 O O . PRO B 1 20 ? -9.203 -24.447 14.199 1.00 25.58 16 PRO B O 1
ATOM 3845 N N . VAL B 1 21 ? -10.021 -26.389 13.391 1.00 29.10 17 VAL B N 1
ATOM 3846 C CA . VAL B 1 21 ? -8.741 -27.065 13.375 1.00 29.10 17 VAL B CA 1
ATOM 3847 C C . VAL B 1 21 ? -8.465 -27.664 11.997 1.00 29.10 17 VAL B C 1
ATOM 3848 O O . VAL B 1 21 ? -9.376 -28.148 11.323 1.00 29.10 17 VAL B O 1
ATOM 3852 N N . LEU B 1 22 ? -7.201 -27.626 11.600 1.00 36.19 18 LEU B N 1
ATOM 3853 C CA . LEU B 1 22 ? -6.748 -28.217 10.358 1.00 36.19 18 LEU B CA 1
ATOM 3854 C C . LEU B 1 22 ? -6.551 -29.721 10.547 1.00 36.19 18 LEU B C 1
ATOM 3855 O O . LEU B 1 22 ? -5.733 -30.158 11.362 1.00 36.19 18 LEU B O 1
ATOM 3860 N N . LYS B 1 23 ? -7.315 -30.511 9.805 1.00 44.71 19 LYS B N 1
ATOM 3861 C CA . LYS B 1 23 ? -7.225 -31.966 9.872 1.00 44.71 19 LYS B CA 1
ATOM 3862 C C . LYS B 1 23 ? -7.077 -32.559 8.467 1.00 44.71 19 LYS B C 1
ATOM 3863 O O . LYS B 1 23 ? -8.004 -32.490 7.653 1.00 44.71 19 LYS B O 1
ATOM 3869 N N . GLY B 1 24 ? -5.903 -33.126 8.190 1.00 48.60 20 GLY B N 1
ATOM 3870 C CA . GLY B 1 24 ? -5.597 -33.686 6.887 1.00 48.60 20 GLY B CA 1
ATOM 3871 C C . GLY B 1 24 ? -5.818 -32.718 5.742 1.00 48.60 20 GLY B C 1
ATOM 3872 O O . GLY B 1 24 ? -6.419 -33.079 4.730 1.00 48.60 20 GLY B O 1
ATOM 3873 N N . GLY B 1 25 ? -5.339 -31.486 5.909 1.00 49.65 21 GLY B N 1
ATOM 3874 C CA . GLY B 1 25 ? -5.457 -30.455 4.890 1.00 49.65 21 GLY B CA 1
ATOM 3875 C C . GLY B 1 25 ? -6.791 -29.719 4.858 1.00 49.65 21 GLY B C 1
ATOM 3876 O O . GLY B 1 25 ? -6.945 -28.722 4.152 1.00 49.65 21 GLY B O 1
ATOM 3877 N N . ARG B 1 26 ? -7.763 -30.207 5.619 1.00 35.64 22 ARG B N 1
ATOM 3878 C CA . ARG B 1 26 ? -9.093 -29.610 5.626 1.00 35.64 22 ARG B CA 1
ATOM 3879 C C . ARG B 1 26 ? -9.428 -28.970 6.988 1.00 35.64 22 ARG B C 1
ATOM 3880 O O . ARG B 1 26 ? -9.108 -29.533 8.046 1.00 35.64 22 ARG B O 1
ATOM 3888 N N . VAL B 1 27 ? -10.072 -27.806 6.962 1.00 39.94 23 VAL B N 1
ATOM 3889 C CA . VAL B 1 27 ? -10.513 -27.154 8.195 1.00 39.94 23 VAL B CA 1
ATOM 3890 C C . VAL B 1 27 ? -11.862 -27.671 8.690 1.00 39.94 23 VAL B C 1
ATOM 3891 O O . VAL B 1 27 ? -12.888 -27.432 8.064 1.00 39.94 23 VAL B O 1
ATOM 3895 N N . VAL B 1 28 ? -11.847 -28.363 9.826 1.00 39.78 24 VAL B N 1
ATOM 3896 C CA . VAL B 1 28 ? -13.065 -28.834 10.477 1.00 39.78 24 VAL B CA 1
ATOM 3897 C C . VAL B 1 28 ? -13.271 -28.083 11.793 1.00 39.78 24 VAL B C 1
ATOM 3898 O O . VAL B 1 28 ? -12.348 -27.439 12.310 1.00 39.78 24 VAL B O 1
ATOM 3902 N N . GLU B 1 29 ? -14.474 -28.160 12.345 1.00 37.12 25 GLU B N 1
ATOM 3903 C CA . GLU B 1 29 ? -14.701 -27.561 13.651 1.00 37.12 25 GLU B CA 1
ATOM 3904 C C . GLU B 1 29 ? -15.027 -28.629 14.692 1.00 37.12 25 GLU B C 1
ATOM 3905 O O . GLU B 1 29 ? -15.811 -29.552 14.439 1.00 37.12 25 GLU B O 1
ATOM 3911 N N . VAL B 1 30 ? -14.387 -28.501 15.850 1.00 35.58 26 VAL B N 1
ATOM 3912 C CA . VAL B 1 30 ? -14.526 -29.470 16.928 1.00 35.58 26 VAL B CA 1
ATOM 3913 C C . VAL B 1 30 ? -14.846 -28.760 18.244 1.00 35.58 26 VAL B C 1
ATOM 3914 O O . VAL B 1 30 ? -14.685 -27.535 18.356 1.00 35.58 26 VAL B O 1
ATOM 3918 N N . GLY B 1 31 ? -15.307 -29.521 19.230 1.00 32.27 27 GLY B N 1
ATOM 3919 C CA . GLY B 1 31 ? -15.523 -28.983 20.567 1.00 32.27 27 GLY B CA 1
ATOM 3920 C C . GLY B 1 31 ? -14.266 -29.065 21.423 1.00 32.27 27 GLY B C 1
ATOM 3921 O O . GLY B 1 31 ? -13.215 -29.493 20.935 1.00 32.27 27 GLY B O 1
ATOM 3922 N N . ILE B 1 32 ? -14.356 -28.652 22.691 1.00 29.53 28 ILE B N 1
ATOM 3923 C CA . ILE B 1 32 ? -13.182 -28.674 23.568 1.00 29.53 28 ILE B CA 1
ATOM 3924 C C . ILE B 1 32 ? -12.719 -30.108 23.815 1.00 29.53 28 ILE B C 1
ATOM 3925 O O . ILE B 1 32 ? -11.515 -30.394 23.823 1.00 29.53 28 ILE B O 1
ATOM 3930 N N . GLY B 1 33 ? -13.685 -31.006 23.987 1.00 36.21 29 GLY B N 1
ATOM 3931 C CA . GLY B 1 33 ? -13.402 -32.403 24.254 1.00 36.21 29 GLY B CA 1
ATOM 3932 C C . GLY B 1 33 ? -12.507 -33.011 23.200 1.00 36.21 29 GLY B C 1
ATOM 3933 O O . GLY B 1 33 ? -11.450 -33.555 23.513 1.00 36.21 29 GLY B O 1
ATOM 3934 N N . GLU B 1 34 ? -12.919 -32.913 21.939 1.00 42.11 30 GLU B N 1
ATOM 3935 C CA . GLU B 1 34 ? -12.149 -33.521 20.858 1.00 42.11 30 GLU B CA 1
ATOM 3936 C C . GLU B 1 34 ? -10.831 -32.783 20.635 1.00 42.11 30 GLU B C 1
ATOM 3937 O O . GLU B 1 34 ? -9.801 -33.404 20.399 1.00 42.11 30 GLU B O 1
ATOM 3943 N N . ALA B 1 35 ? -10.870 -31.458 20.721 1.00 34.65 31 ALA B N 1
ATOM 3944 C CA . ALA B 1 35 ? -9.655 -30.663 20.586 1.00 34.65 31 ALA B CA 1
ATOM 3945 C C . ALA B 1 35 ? -8.569 -31.129 21.555 1.00 34.65 31 ALA B C 1
ATOM 3946 O O . ALA B 1 35 ? -7.393 -31.140 21.221 1.00 34.65 31 ALA B O 1
ATOM 3948 N N . LEU B 1 36 ? -8.954 -31.508 22.762 1.00 35.76 32 LEU B N 1
ATOM 3949 C CA . LEU B 1 36 ? -7.942 -31.923 23.725 1.00 35.76 32 LEU B CA 1
ATOM 3950 C C . LEU B 1 36 ? -7.584 -33.398 23.557 1.00 35.76 32 LEU B C 1
ATOM 3951 O O . LEU B 1 36 ? -6.404 -33.767 23.547 1.00 35.76 32 LEU B O 1
ATOM 3956 N N . LEU B 1 37 ? -8.605 -34.231 23.397 1.00 36.84 33 LEU B N 1
ATOM 3957 C CA . LEU B 1 37 ? -8.412 -35.676 23.407 1.00 36.84 33 LEU B CA 1
ATOM 3958 C C . LEU B 1 37 ? -7.820 -36.214 22.090 1.00 36.84 33 LEU B C 1
ATOM 3959 O O . LEU B 1 37 ? -7.100 -37.217 22.090 1.00 36.84 33 LEU B O 1
ATOM 3964 N N . ARG B 1 38 ? -8.098 -35.523 20.984 1.00 35.18 34 ARG B N 1
ATOM 3965 C CA . ARG B 1 38 ? -7.564 -35.907 19.680 1.00 35.18 34 ARG B CA 1
ATOM 3966 C C . ARG B 1 38 ? -6.530 -34.896 19.175 1.00 35.18 34 ARG B C 1
ATOM 3967 O O . ARG B 1 38 ? -6.245 -34.819 17.968 1.00 35.18 34 ARG B O 1
ATOM 3975 N N . ALA B 1 39 ? -5.956 -34.127 20.097 1.00 29.68 35 ALA B N 1
ATOM 3976 C CA . ALA B 1 39 ? -5.057 -33.037 19.717 1.00 29.68 35 ALA B CA 1
ATOM 3977 C C . ALA B 1 39 ? -3.985 -33.407 18.685 1.00 29.68 35 ALA B C 1
ATOM 3978 O O . ALA B 1 39 ? -3.601 -32.572 17.850 1.00 29.68 35 ALA B O 1
ATOM 3980 N N . HIS B 1 40 ? -3.485 -34.636 18.731 1.00 33.81 36 HIS B N 1
ATOM 3981 C CA . HIS B 1 40 ? -2.355 -34.972 17.874 1.00 33.81 36 HIS B CA 1
ATOM 3982 C C . HIS B 1 40 ? -2.822 -35.200 16.434 1.00 33.81 36 HIS B C 1
ATOM 3983 O O . HIS B 1 40 ? -2.020 -35.168 15.503 1.00 33.81 36 HIS B O 1
ATOM 3990 N N . GLU B 1 41 ? -4.126 -35.389 16.255 1.00 38.33 37 GLU B N 1
ATOM 3991 C CA . GLU B 1 41 ? -4.691 -35.547 14.923 1.00 38.33 37 GLU B CA 1
ATOM 3992 C C . GLU B 1 41 ? -4.757 -34.230 14.144 1.00 38.33 37 GLU B C 1
ATOM 3993 O O . GLU B 1 41 ? -4.895 -34.237 12.921 1.00 38.33 37 GLU B O 1
ATOM 3999 N N . PHE B 1 42 ? -4.657 -33.100 14.837 1.00 35.70 38 PHE B N 1
ATOM 4000 C CA . PHE B 1 42 ? -4.767 -31.807 14.154 1.00 35.70 38 PHE B CA 1
ATOM 4001 C C . PHE B 1 42 ? -3.416 -31.128 14.005 1.00 35.70 38 PHE B C 1
ATOM 4002 O O . PHE B 1 42 ? -2.570 -31.202 14.896 1.00 35.70 38 PHE B O 1
ATOM 4010 N N . ALA B 1 43 ? -3.208 -30.471 12.873 1.00 25.83 39 ALA B N 1
ATOM 4011 C CA . ALA B 1 43 ? -1.967 -29.751 12.649 1.00 25.83 39 ALA B CA 1
ATOM 4012 C C . ALA B 1 43 ? -1.948 -28.504 13.511 1.00 25.83 39 ALA B C 1
ATOM 4013 O O . ALA B 1 43 ? -0.900 -28.123 14.028 1.00 25.83 39 ALA B O 1
ATOM 4015 N N . ARG B 1 44 ? -3.106 -27.870 13.657 1.00 31.22 40 ARG B N 1
ATOM 4016 C CA . ARG B 1 44 ? -3.201 -26.630 14.408 1.00 31.22 40 ARG B CA 1
ATOM 4017 C C . ARG B 1 44 ? -4.629 -26.089 14.439 1.00 31.22 40 ARG B C 1
ATOM 4018 O O . ARG B 1 44 ? -5.525 -26.587 13.737 1.00 31.22 40 ARG B O 1
ATOM 4026 N N . ILE B 1 45 ? -4.834 -25.082 15.284 1.00 29.62 41 ILE B N 1
ATOM 4027 C CA . ILE B 1 45 ? -6.066 -24.322 15.292 1.00 29.62 41 ILE B CA 1
ATOM 4028 C C . ILE B 1 45 ? -5.898 -23.358 14.147 1.00 29.62 41 ILE B C 1
ATOM 4029 O O . ILE B 1 45 ? -4.881 -22.687 14.041 1.00 29.62 41 ILE B O 1
ATOM 4034 N N . GLU B 1 46 ? -6.886 -23.330 13.265 1.00 34.17 42 GLU B N 1
ATOM 4035 C CA . GLU B 1 46 ? -6.749 -22.674 11.967 1.00 34.17 42 GLU B CA 1
ATOM 4036 C C . GLU B 1 46 ? -7.831 -21.617 11.811 1.00 34.17 42 GLU B C 1
ATOM 4037 O O . GLU B 1 46 ? -8.991 -21.940 11.590 1.00 34.17 42 GLU B O 1
ATOM 4043 N N . THR B 1 47 ? -7.446 -20.355 11.939 1.00 35.85 43 THR B N 1
ATOM 4044 C CA . THR B 1 47 ? -8.406 -19.274 11.889 1.00 35.85 43 THR B CA 1
ATOM 4045 C C . THR B 1 47 ? -7.802 -18.040 11.257 1.00 35.85 43 THR B C 1
ATOM 4046 O O . THR B 1 47 ? -6.634 -17.735 11.476 1.00 35.85 43 THR B O 1
ATOM 4050 N N . PRO B 1 48 ? -8.596 -17.314 10.462 1.00 37.24 44 PRO B N 1
ATOM 4051 C CA . PRO B 1 48 ? -8.097 -16.070 9.866 1.00 37.24 44 PRO B CA 1
ATOM 4052 C C . PRO B 1 48 ? -7.699 -15.051 10.945 1.00 37.24 44 PRO B C 1
ATOM 4053 O O . PRO B 1 48 ? -6.760 -14.271 10.771 1.00 37.24 44 PRO B O 1
ATOM 4057 N N . SER B 1 49 ? -8.418 -15.069 12.063 1.00 34.51 45 SER B N 1
ATOM 4058 C CA . SER B 1 49 ? -8.166 -14.125 13.147 1.00 34.51 45 SER B CA 1
ATOM 4059 C C . SER B 1 49 ? -7.043 -14.552 14.113 1.00 34.51 45 SER B C 1
ATOM 4060 O O . SER B 1 49 ? -7.155 -15.567 14.788 1.00 34.51 45 SER B O 1
ATOM 4063 N N . PRO B 1 50 ? -5.967 -13.763 14.195 1.00 26.95 46 PRO B N 1
ATOM 4064 C CA . PRO B 1 50 ? -4.918 -13.991 15.202 1.00 26.95 46 PRO B CA 1
ATOM 4065 C C . PRO B 1 50 ? -5.473 -13.917 16.631 1.00 26.95 46 PRO B C 1
ATOM 4066 O O . PRO B 1 50 ? -4.993 -14.650 17.503 1.00 26.95 46 PRO B O 1
ATOM 4070 N N . LEU B 1 51 ? -6.452 -13.045 16.874 1.00 31.45 47 LEU B N 1
ATOM 4071 C CA . LEU B 1 51 ? -7.062 -12.958 18.202 1.00 31.45 47 LEU B CA 1
ATOM 4072 C C . LEU B 1 51 ? -7.752 -14.273 18.518 1.00 31.45 47 LEU B C 1
ATOM 4073 O O . LEU B 1 51 ? -7.569 -14.822 19.601 1.00 31.45 47 LEU B O 1
ATOM 4078 N N . GLU B 1 52 ? -8.543 -14.770 17.568 1.00 31.59 48 GLU B N 1
ATOM 4079 C CA . GLU B 1 52 ? -9.271 -16.023 17.756 1.00 31.59 48 GLU B CA 1
ATOM 4080 C C . GLU B 1 52 ? -8.299 -17.166 18.060 1.00 31.59 48 GLU B C 1
ATOM 4081 O O . GLU B 1 52 ? -8.522 -17.952 18.969 1.00 31.59 48 GLU B O 1
ATOM 4087 N N . GLU B 1 53 ? -7.224 -17.265 17.286 1.00 31.34 49 GLU B N 1
ATOM 4088 C CA . GLU B 1 53 ? -6.240 -18.312 17.508 1.00 31.34 49 GLU B CA 1
ATOM 4089 C C . GLU B 1 53 ? -5.645 -18.192 18.922 1.00 31.34 49 GLU B C 1
ATOM 4090 O O . GLU B 1 53 ? -5.456 -19.198 19.605 1.00 31.34 49 GLU B O 1
ATOM 4096 N N . ALA B 1 54 ? -5.354 -16.961 19.344 1.00 31.36 50 ALA B N 1
ATOM 4097 C CA . ALA B 1 54 ? -4.730 -16.728 20.641 1.00 31.36 50 ALA B CA 1
ATOM 4098 C C . ALA B 1 54 ? -5.623 -17.193 21.782 1.00 31.36 50 ALA B C 1
ATOM 4099 O O . ALA B 1 54 ? -5.184 -17.963 22.650 1.00 31.36 50 ALA B O 1
ATOM 4101 N N . VAL B 1 55 ? -6.875 -16.746 21.771 1.00 24.64 51 VAL B N 1
ATOM 4102 C CA . VAL B 1 55 ? -7.780 -17.038 22.874 1.00 24.64 51 VAL B CA 1
ATOM 4103 C C . VAL B 1 55 ? -8.165 -18.499 22.885 1.00 24.64 51 VAL B C 1
ATOM 4104 O O . VAL B 1 55 ? -8.407 -19.074 23.950 1.00 24.64 51 VAL B O 1
ATOM 4108 N N . LEU B 1 56 ? -8.237 -19.118 21.712 1.00 27.89 52 LEU B N 1
ATOM 4109 C CA . LEU B 1 56 ? -8.621 -20.526 21.670 1.00 27.89 52 LEU B CA 1
ATOM 4110 C C . LEU B 1 56 ? -7.532 -21.399 22.308 1.00 27.89 52 LEU B C 1
ATOM 4111 O O . LEU B 1 56 ? -7.841 -22.363 22.989 1.00 27.89 52 LEU B O 1
ATOM 4116 N N . HIS B 1 57 ? -6.266 -21.040 22.116 1.00 25.10 53 HIS B N 1
ATOM 4117 C CA . HIS B 1 57 ? -5.181 -21.731 22.795 1.00 25.10 53 HIS B CA 1
ATOM 4118 C C . HIS B 1 57 ? -5.243 -21.467 24.300 1.00 25.10 53 HIS B C 1
ATOM 4119 O O . HIS B 1 57 ? -5.105 -22.397 25.113 1.00 25.10 53 HIS B O 1
ATOM 4126 N N . ARG B 1 58 ? -5.448 -20.200 24.670 1.00 34.86 54 ARG B N 1
ATOM 4127 C CA . ARG B 1 58 ? -5.436 -19.808 26.077 1.00 34.86 54 ARG B CA 1
ATOM 4128 C C . ARG B 1 58 ? -6.518 -20.552 26.848 1.00 34.86 54 ARG B C 1
ATOM 4129 O O . ARG B 1 58 ? -6.299 -20.999 27.979 1.00 34.86 54 ARG B O 1
ATOM 4137 N N . LEU B 1 59 ? -7.677 -20.700 26.217 1.00 28.78 55 LEU B N 1
ATOM 4138 C CA . LEU B 1 59 ? -8.764 -21.465 26.799 1.00 28.78 55 LEU B CA 1
ATOM 4139 C C . LEU B 1 59 ? -8.436 -22.962 26.947 1.00 28.78 55 LEU B C 1
ATOM 4140 O O . LEU B 1 59 ? -8.675 -23.553 28.007 1.00 28.78 55 LEU B O 1
ATOM 4145 N N . LEU B 1 60 ? -7.907 -23.588 25.894 1.00 28.58 56 LEU B N 1
ATOM 4146 C CA . LEU B 1 60 ? -7.570 -25.018 25.980 1.00 28.58 56 LEU B CA 1
ATOM 4147 C C . LEU B 1 60 ? -6.548 -25.239 27.095 1.00 28.58 56 LEU B C 1
ATOM 4148 O O . LEU B 1 60 ? -6.634 -26.202 27.858 1.00 28.58 56 LEU B O 1
ATOM 4153 N N . LEU B 1 61 ? -5.600 -24.318 27.199 1.00 27.04 57 LEU B N 1
ATOM 4154 C CA . LEU B 1 61 ? -4.578 -24.393 28.229 1.00 27.04 57 LEU B CA 1
ATOM 4155 C C . LEU B 1 61 ? -5.144 -24.221 29.650 1.00 27.04 57 LEU B C 1
ATOM 4156 O O . LEU B 1 61 ? -4.643 -24.836 30.595 1.00 27.04 57 LEU B O 1
ATOM 4161 N N . ALA B 1 62 ? -6.169 -23.386 29.813 1.00 34.07 58 ALA B N 1
ATOM 4162 C CA . ALA B 1 62 ? -6.737 -23.196 31.145 1.00 34.07 58 ALA B CA 1
ATOM 4163 C C . ALA B 1 62 ? -7.426 -24.479 31.591 1.00 34.07 58 ALA B C 1
ATOM 4164 O O . ALA B 1 62 ? -7.308 -24.888 32.748 1.00 34.07 58 ALA B O 1
ATOM 4166 N N . VAL B 1 63 ? -8.132 -25.117 30.663 1.00 32.35 59 VAL B N 1
ATOM 4167 C CA . VAL B 1 63 ? -8.743 -26.414 30.933 1.00 32.35 59 VAL B CA 1
ATOM 4168 C C . VAL B 1 63 ? -7.664 -27.456 31.295 1.00 32.35 59 VAL B C 1
ATOM 4169 O O . VAL B 1 63 ? -7.759 -28.118 32.323 1.00 32.35 59 VAL B O 1
ATOM 4173 N N . LEU B 1 64 ? -6.632 -27.582 30.470 1.00 31.83 60 LEU B N 1
ATOM 4174 C CA . LEU B 1 64 ? -5.549 -28.529 30.743 1.00 31.83 60 LEU B CA 1
ATOM 4175 C C . LEU B 1 64 ? -4.897 -28.314 32.114 1.00 31.83 60 LEU B C 1
ATOM 4176 O O . LEU B 1 64 ? -4.826 -29.234 32.929 1.00 31.83 60 LEU B O 1
ATOM 4181 N N . HIS B 1 65 ? -4.401 -27.102 32.345 1.00 32.76 61 HIS B N 1
ATOM 4182 C CA . HIS B 1 65 ? -3.769 -26.743 33.602 1.00 32.76 61 HIS B CA 1
ATOM 4183 C C . HIS B 1 65 ? -4.588 -27.208 34.796 1.00 32.76 61 HIS B C 1
ATOM 4184 O O . HIS B 1 65 ? -4.040 -27.699 35.770 1.00 32.76 61 HIS B O 1
ATOM 4191 N N . ARG B 1 66 ? -5.904 -27.056 34.722 1.00 28.67 62 ARG B N 1
ATOM 4192 C CA . ARG B 1 66 ? -6.743 -27.349 35.864 1.00 28.67 62 ARG B CA 1
ATOM 4193 C C . ARG B 1 66 ? -7.092 -28.832 35.951 1.00 28.67 62 ARG B C 1
ATOM 4194 O O . ARG B 1 66 ? -7.134 -29.399 37.052 1.00 28.67 62 ARG B O 1
ATOM 4202 N N . ALA B 1 67 ? -7.352 -29.450 34.798 1.00 34.57 63 ALA B N 1
ATOM 4203 C CA . ALA B 1 67 ? -7.736 -30.856 34.750 1.00 34.57 63 ALA B CA 1
ATOM 4204 C C . ALA B 1 67 ? -6.551 -31.719 35.141 1.00 34.57 63 ALA B C 1
ATOM 4205 O O . ALA B 1 67 ? -6.706 -32.704 35.837 1.00 34.57 63 ALA B O 1
ATOM 4207 N N . LEU B 1 68 ? -5.363 -31.334 34.695 1.00 40.02 64 LEU B N 1
ATOM 4208 C CA . LEU B 1 68 ? -4.144 -32.049 35.051 1.00 40.02 64 LEU B CA 1
ATOM 4209 C C . LEU B 1 68 ? -3.534 -31.547 36.367 1.00 40.02 64 LEU B C 1
ATOM 4210 O O . LEU B 1 68 ? -2.539 -32.088 36.840 1.00 40.02 64 LEU B O 1
ATOM 4215 N N . SER B 1 69 ? -4.145 -30.519 36.953 1.00 39.89 65 SER B N 1
ATOM 4216 C CA . SER B 1 69 ? -3.593 -29.860 38.133 1.00 39.89 65 SER B CA 1
ATOM 4217 C C . SER B 1 69 ? -2.065 -29.713 38.047 1.00 39.89 65 SER B C 1
ATOM 4218 O O . SER B 1 69 ? -1.329 -30.060 38.974 1.00 39.89 65 SER B O 1
ATOM 4221 N N . GLY B 1 70 ? -1.610 -29.184 36.917 1.00 35.18 66 GLY B N 1
ATOM 4222 C CA . GLY B 1 70 ? -0.194 -29.051 36.611 1.00 35.18 66 GLY B CA 1
ATOM 4223 C C . GLY B 1 70 ? -0.043 -28.574 35.172 1.00 35.18 66 GLY B C 1
ATOM 4224 O O . GLY B 1 70 ? -0.941 -27.920 34.645 1.00 35.18 66 GLY B O 1
ATOM 4225 N N . PRO B 1 71 ? 1.070 -28.928 34.513 1.00 40.90 67 PRO B N 1
ATOM 4226 C CA . PRO B 1 71 ? 2.108 -29.813 35.054 1.00 40.90 67 PRO B CA 1
ATOM 4227 C C . PRO B 1 71 ? 2.930 -29.102 36.129 1.00 40.90 67 PRO B C 1
ATOM 4228 O O . PRO B 1 71 ? 3.330 -27.951 35.944 1.00 40.90 67 PRO B O 1
ATOM 4232 N N . ARG B 1 72 ? 3.166 -29.789 37.242 1.00 36.95 68 ARG B N 1
ATOM 4233 C CA . ARG B 1 72 ? 3.951 -29.248 38.354 1.00 36.95 68 ARG B CA 1
ATOM 4234 C C . ARG B 1 72 ? 5.422 -29.118 38.014 1.00 36.95 68 ARG B C 1
ATOM 4235 O O . ARG B 1 72 ? 6.081 -28.205 38.485 1.00 36.95 68 ARG B O 1
ATOM 4243 N N . CYS B 1 73 ? 5.936 -30.032 37.198 1.00 35.88 69 CYS B N 1
ATOM 4244 C CA . CYS B 1 73 ? 7.354 -30.031 36.874 1.00 35.88 69 CYS B CA 1
ATOM 4245 C C . CYS B 1 73 ? 7.548 -30.039 35.374 1.00 35.88 69 CYS B C 1
ATOM 4246 O O . CYS B 1 73 ? 6.738 -30.595 34.648 1.00 35.88 69 CYS B O 1
ATOM 4249 N N . PRO B 1 74 ? 8.653 -29.459 34.904 1.00 47.23 70 PRO B N 1
ATOM 4250 C CA . PRO B 1 74 ? 8.914 -29.491 33.462 1.00 47.23 70 PRO B CA 1
ATOM 4251 C C . PRO B 1 74 ? 9.017 -30.926 32.937 1.00 47.23 70 PRO B C 1
ATOM 4252 O O . PRO B 1 74 ? 8.703 -31.189 31.771 1.00 47.23 70 PRO B O 1
ATOM 4256 N N . GLU B 1 75 ? 9.440 -31.844 33.802 1.00 42.23 71 GLU B N 1
ATOM 4257 C CA . GLU B 1 75 ? 9.612 -33.247 33.417 1.00 42.23 71 GLU B CA 1
ATOM 4258 C C . GLU B 1 75 ? 8.283 -33.937 33.052 1.00 42.23 71 GLU B C 1
ATOM 4259 O O . GLU B 1 75 ? 8.270 -34.845 32.227 1.00 42.23 71 GLU B O 1
ATOM 4265 N N . ASP B 1 76 ? 7.178 -33.499 33.658 1.00 43.61 72 ASP B N 1
ATOM 4266 C CA . ASP B 1 76 ? 5.859 -34.048 33.333 1.00 43.61 72 ASP B CA 1
ATOM 4267 C C . ASP B 1 76 ? 5.521 -33.883 31.854 1.00 43.61 72 ASP B C 1
ATOM 4268 O O . ASP B 1 76 ? 5.000 -34.799 31.215 1.00 43.61 72 ASP B O 1
ATOM 4273 N N . VAL B 1 77 ? 5.812 -32.700 31.321 1.00 31.74 73 VAL B N 1
ATOM 4274 C CA . VAL B 1 77 ? 5.503 -32.361 29.940 1.00 31.74 73 VAL B CA 1
ATOM 4275 C C . VAL B 1 77 ? 6.414 -33.131 29.000 1.00 31.74 73 VAL B C 1
ATOM 4276 O O . VAL B 1 77 ? 5.971 -33.652 27.982 1.00 31.74 73 VAL B O 1
ATOM 4280 N N . LEU B 1 78 ? 7.696 -33.180 29.344 1.00 43.04 74 LEU B N 1
ATOM 4281 C CA . LEU B 1 78 ? 8.651 -33.998 28.618 1.00 43.04 74 LEU B CA 1
ATOM 4282 C C . LEU B 1 78 ? 8.140 -35.435 28.514 1.00 43.04 74 LEU B C 1
ATOM 4283 O O . LEU B 1 78 ? 8.166 -36.037 27.440 1.00 43.04 74 LEU B O 1
ATOM 4288 N N . ASP B 1 79 ? 7.644 -35.971 29.624 1.00 47.86 75 ASP B N 1
ATOM 4289 C CA . ASP B 1 79 ? 7.123 -37.328 29.627 1.00 47.86 75 ASP B CA 1
ATOM 4290 C C . ASP B 1 79 ? 5.898 -37.491 28.720 1.00 47.86 75 ASP B C 1
ATOM 4291 O O . ASP B 1 79 ? 5.859 -38.417 27.908 1.00 47.86 75 ASP B O 1
ATOM 4296 N N . TRP B 1 80 ? 4.906 -36.605 28.852 1.00 41.91 76 TRP B N 1
ATOM 4297 C CA . TRP B 1 80 ? 3.715 -36.657 28.000 1.00 41.91 76 TRP B CA 1
ATOM 4298 C C . TRP B 1 80 ? 4.042 -36.526 26.517 1.00 41.91 76 TRP B C 1
ATOM 4299 O O . TRP B 1 80 ? 3.345 -37.095 25.679 1.00 41.91 76 TRP B O 1
ATOM 4310 N N . TRP B 1 81 ? 5.064 -35.740 26.192 1.00 49.00 77 TRP B N 1
ATOM 4311 C CA . TRP B 1 81 ? 5.518 -35.626 24.805 1.00 49.00 77 TRP B CA 1
ATOM 4312 C C . TRP B 1 81 ? 5.945 -37.012 24.325 1.00 49.00 77 TRP B C 1
ATOM 4313 O O . TRP B 1 81 ? 5.496 -37.485 23.277 1.00 49.00 77 TRP B O 1
ATOM 4324 N N . ARG B 1 82 ? 6.789 -37.665 25.118 1.00 75.60 78 ARG B N 1
ATOM 4325 C CA . ARG B 1 82 ? 7.239 -39.018 24.808 1.00 75.60 78 ARG B CA 1
ATOM 4326 C C . ARG B 1 82 ? 6.085 -40.010 24.680 1.00 75.60 78 ARG B C 1
ATOM 4327 O O . ARG B 1 82 ? 5.968 -40.702 23.673 1.00 75.60 78 ARG B O 1
ATOM 4335 N N . LYS B 1 83 ? 5.234 -40.081 25.696 1.00 57.27 79 LYS B N 1
ATOM 4336 C CA . LYS B 1 83 ? 4.073 -40.961 25.634 1.00 57.27 79 LYS B CA 1
ATOM 4337 C C . LYS B 1 83 ? 3.170 -40.576 24.461 1.00 57.27 79 LYS B C 1
ATOM 4338 O O . LYS B 1 83 ? 2.295 -41.340 24.061 1.00 57.27 79 LYS B O 1
ATOM 4344 N N . GLY B 1 84 ? 3.399 -39.392 23.902 1.00 46.10 80 GLY B N 1
ATOM 4345 C CA . GLY B 1 84 ? 2.575 -38.880 22.826 1.00 46.10 80 GLY B CA 1
ATOM 4346 C C . GLY B 1 84 ? 1.156 -38.548 23.249 1.00 46.10 80 GLY B C 1
ATOM 4347 O O . GLY B 1 84 ? 0.226 -38.727 22.466 1.00 46.10 80 GLY B O 1
ATOM 4348 N N . GLY B 1 85 ? 0.965 -38.057 24.475 1.00 51.34 81 GLY B N 1
ATOM 4349 C CA . GLY B 1 85 ? -0.372 -37.660 24.888 1.00 51.34 81 GLY B CA 1
ATOM 4350 C C . GLY B 1 85 ? -0.562 -37.249 26.335 1.00 51.34 81 GLY B C 1
ATOM 4351 O O . GLY B 1 85 ? 0.273 -37.557 27.189 1.00 51.34 81 GLY B O 1
ATOM 4352 N N . PHE B 1 86 ? -1.664 -36.539 26.598 1.00 56.93 82 PHE B N 1
ATOM 4353 C CA . PHE B 1 86 ? -2.065 -36.184 27.962 1.00 56.93 82 PHE B CA 1
ATOM 4354 C C . PHE B 1 86 ? -2.697 -37.383 28.633 1.00 56.93 82 PHE B C 1
ATOM 4355 O O . PHE B 1 86 ? -3.360 -38.182 27.981 1.00 56.93 82 PHE B O 1
ATOM 4363 N N . PRO B 1 87 ? -2.526 -37.493 29.949 1.00 42.90 83 PRO B N 1
ATOM 4364 C CA . PRO B 1 87 ? -3.368 -38.403 30.717 1.00 42.90 83 PRO B CA 1
ATOM 4365 C C . PRO B 1 87 ? -4.821 -38.072 30.416 1.00 42.90 83 PRO B C 1
ATOM 4366 O O . PRO B 1 87 ? -5.309 -37.022 30.828 1.00 42.90 83 PRO B O 1
ATOM 4370 N N . GLN B 1 88 ? -5.516 -38.950 29.709 1.00 39.64 84 GLN B N 1
ATOM 4371 C CA . GLN B 1 88 ? -6.852 -38.609 29.224 1.00 39.64 84 GLN B CA 1
ATOM 4372 C C . GLN B 1 88 ? -7.993 -38.737 30.227 1.00 39.64 84 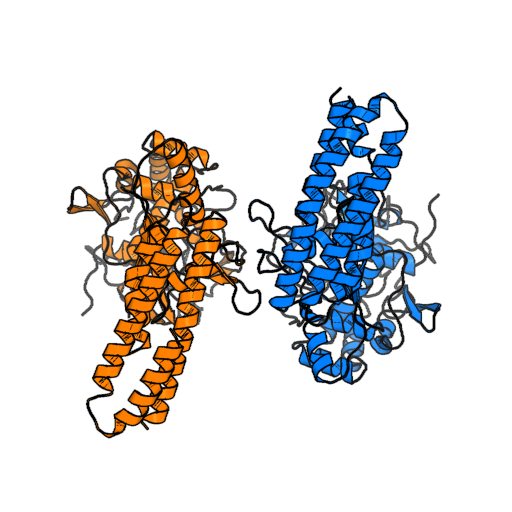GLN B C 1
ATOM 4373 O O . GLN B 1 88 ? -8.988 -38.012 30.132 1.00 39.64 84 GLN B O 1
ATOM 4379 N N . ASP B 1 89 ? -7.851 -39.625 31.200 1.00 36.50 85 ASP B N 1
ATOM 4380 C CA . ASP B 1 89 ? -8.904 -39.784 32.204 1.00 36.50 85 ASP B CA 1
ATOM 4381 C C . ASP B 1 89 ? -9.152 -38.523 33.042 1.00 36.50 85 ASP B C 1
ATOM 4382 O O . ASP B 1 89 ? -10.291 -38.088 33.193 1.00 36.50 85 ASP B O 1
ATOM 4387 N N . PRO B 1 90 ? -8.090 -37.914 33.580 1.00 41.85 86 PRO B N 1
ATOM 4388 C CA . PRO B 1 90 ? -8.369 -36.701 34.357 1.00 41.85 86 PRO B CA 1
ATOM 4389 C C . PRO B 1 90 ? -8.976 -35.578 33.511 1.00 41.85 86 PRO B C 1
ATOM 4390 O O . PRO B 1 90 ? -9.660 -34.726 34.067 1.00 41.85 86 PRO B O 1
ATOM 4394 N N . ILE B 1 91 ? -8.737 -35.578 32.200 1.00 30.09 87 ILE B N 1
ATOM 4395 C CA . ILE B 1 91 ? -9.370 -34.603 31.317 1.00 30.09 87 ILE B CA 1
ATOM 4396 C C . ILE B 1 91 ? -10.840 -34.945 31.142 1.00 30.09 87 ILE B C 1
ATOM 4397 O O . ILE B 1 91 ? -11.693 -34.065 31.230 1.00 30.09 87 ILE B O 1
ATOM 4402 N N . ARG B 1 92 ? -11.133 -36.221 30.924 1.00 40.27 88 ARG B N 1
ATOM 4403 C CA . ARG B 1 92 ? -12.515 -36.671 30.836 1.00 40.27 88 ARG B CA 1
ATOM 4404 C C . ARG B 1 92 ? -13.251 -36.378 32.130 1.00 40.27 88 ARG B C 1
ATOM 4405 O O . ARG B 1 92 ? -14.413 -35.991 32.116 1.00 40.27 88 ARG B O 1
ATOM 4413 N N . ASP B 1 93 ? -12.579 -36.563 33.256 1.00 36.69 89 ASP B N 1
ATOM 4414 C CA . ASP B 1 93 ? -13.243 -36.371 34.540 1.00 36.69 89 ASP B CA 1
ATOM 4415 C C . ASP B 1 93 ? -13.527 -34.890 34.790 1.00 36.69 89 ASP B C 1
ATOM 4416 O O . ASP B 1 93 ? -14.608 -34.514 35.248 1.00 36.69 89 ASP B O 1
ATOM 4421 N N . TYR B 1 94 ? -12.551 -34.048 34.483 1.00 30.06 90 TYR B N 1
ATOM 4422 C CA . TYR B 1 94 ? -12.723 -32.620 34.689 1.00 30.06 90 TYR B CA 1
ATOM 4423 C C . TYR B 1 94 ? -13.836 -32.056 33.814 1.00 30.06 90 TYR B C 1
ATOM 4424 O O . TYR B 1 94 ? -14.708 -31.338 34.299 1.00 30.06 90 TYR B O 1
ATOM 4433 N N . LEU B 1 95 ? -13.792 -32.389 32.529 1.00 34.98 91 LEU B N 1
ATOM 4434 C CA . LEU B 1 95 ? -14.822 -31.986 31.587 1.00 34.98 91 LEU B CA 1
ATOM 4435 C C . LEU B 1 95 ? -16.191 -32.456 32.053 1.00 34.98 91 LEU B C 1
ATOM 4436 O O . LEU B 1 95 ? -17.177 -31.754 31.895 1.00 34.98 91 LEU B O 1
ATOM 4441 N N . ASN B 1 96 ? -16.246 -33.655 32.614 1.00 47.74 92 ASN B N 1
ATOM 4442 C CA . ASN B 1 96 ? -17.501 -34.174 33.146 1.00 47.74 92 ASN B CA 1
ATOM 4443 C C . ASN B 1 96 ? -17.954 -33.379 34.372 1.00 47.74 92 ASN B C 1
ATOM 4444 O O . ASN B 1 96 ? -19.134 -33.087 34.520 1.00 47.74 92 ASN B O 1
ATOM 4449 N N . ARG B 1 97 ? -17.003 -33.020 35.234 1.00 42.32 93 ARG B N 1
ATOM 4450 C CA . ARG B 1 97 ? -17.294 -32.216 36.420 1.00 42.32 93 ARG B CA 1
ATOM 4451 C C . ARG B 1 97 ? -17.868 -30.831 36.089 1.00 42.32 93 ARG B C 1
ATOM 4452 O O . ARG B 1 97 ? -18.777 -30.352 36.758 1.00 42.32 93 ARG B O 1
ATOM 4460 N N . PHE B 1 98 ? -17.323 -30.173 35.073 1.00 28.27 94 PHE B N 1
ATOM 4461 C CA . PHE B 1 98 ? -17.665 -28.775 34.870 1.00 28.27 94 PHE B CA 1
ATOM 4462 C C . PHE B 1 98 ? -18.491 -28.531 33.614 1.00 28.27 94 PHE B C 1
ATOM 4463 O O . PHE B 1 98 ? -18.686 -27.400 33.203 1.00 28.27 94 PHE B O 1
ATOM 4471 N N . ARG B 1 99 ? -18.999 -29.607 33.034 1.00 40.74 95 ARG B N 1
ATOM 4472 C CA . ARG B 1 99 ? -19.829 -29.520 31.841 1.00 40.74 95 ARG B CA 1
ATOM 4473 C C . ARG B 1 99 ? -20.939 -28.453 31.948 1.00 40.74 95 ARG B C 1
ATOM 4474 O O . ARG B 1 99 ? -21.111 -27.630 31.049 1.00 40.74 95 ARG B O 1
ATOM 4482 N N . ASP B 1 100 ? -21.680 -28.460 33.049 1.00 37.97 96 ASP B N 1
ATOM 4483 C CA . ASP B 1 100 ? -22.796 -27.526 33.216 1.00 37.97 96 ASP B CA 1
ATOM 4484 C C . ASP B 1 100 ? -22.355 -26.060 33.221 1.00 37.97 96 ASP B C 1
ATOM 4485 O O . ASP B 1 100 ? -23.197 -25.162 33.207 1.00 37.97 96 ASP B O 1
ATOM 4490 N N . ARG B 1 101 ? -21.044 -25.809 33.262 1.00 38.79 97 ARG B N 1
ATOM 4491 C CA . ARG B 1 101 ? -20.557 -24.428 33.214 1.00 38.79 97 ARG B CA 1
ATOM 4492 C C . ARG B 1 101 ? -20.148 -24.035 31.778 1.00 38.79 97 ARG B C 1
ATOM 4493 O O . ARG B 1 101 ? -19.752 -22.887 31.520 1.00 38.79 97 ARG B O 1
ATOM 4501 N N . PHE B 1 102 ? -20.240 -24.980 30.847 1.00 39.56 98 PHE B N 1
ATOM 4502 C CA . PHE B 1 102 ? -19.771 -24.726 29.484 1.00 39.56 98 PHE B CA 1
ATOM 4503 C C . PHE B 1 102 ? -20.870 -24.538 28.433 1.00 39.56 98 PHE B C 1
ATOM 4504 O O . PHE B 1 102 ? -20.652 -24.811 27.252 1.00 39.56 98 PHE B O 1
ATOM 4512 N N . PHE B 1 103 ? -22.045 -24.079 28.845 1.00 30.12 99 PHE B N 1
ATOM 4513 C CA . PHE B 1 103 ? -23.098 -23.765 27.868 1.00 30.12 99 PHE B CA 1
ATOM 4514 C C . PHE B 1 103 ? -23.013 -22.304 27.496 1.00 30.12 99 PHE B C 1
ATOM 4515 O O . PHE B 1 103 ? -22.799 -21.433 28.358 1.00 30.12 99 PHE B O 1
ATOM 4523 N N . LEU B 1 104 ? -23.149 -22.051 26.199 1.00 29.11 100 LEU B N 1
ATOM 4524 C CA . LEU B 1 104 ? -23.127 -20.692 25.677 1.00 29.11 100 LEU B CA 1
ATOM 4525 C C . LEU B 1 104 ? -24.395 -19.968 26.131 1.00 29.11 100 LEU B C 1
ATOM 4526 O O . LEU B 1 104 ? -24.372 -18.762 26.413 1.00 29.11 100 LEU B O 1
ATOM 4531 N N . PHE B 1 105 ? -25.492 -20.727 26.184 1.00 32.00 101 PHE B N 1
ATOM 4532 C CA . PHE B 1 105 ? -26.753 -20.256 26.751 1.00 32.00 101 PHE B CA 1
ATOM 4533 C C . PHE B 1 105 ? -27.144 -21.131 27.950 1.00 32.00 101 PHE B C 1
ATOM 4534 O O . PHE B 1 105 ? -27.129 -22.373 27.874 1.00 32.00 101 PHE B O 1
ATOM 4542 N N . HIS B 1 106 ? -27.479 -20.473 29.058 1.00 31.48 102 HIS B N 1
ATOM 4543 C CA . HIS B 1 106 ? -27.808 -21.182 30.287 1.00 31.48 102 HIS B CA 1
ATOM 4544 C C . HIS B 1 106 ? -28.518 -20.243 31.264 1.00 31.48 102 HIS B C 1
ATOM 4545 O O . HIS B 1 106 ? -28.092 -19.096 31.456 1.00 31.48 102 HIS B O 1
ATOM 4552 N N . PRO B 1 107 ? -29.604 -20.717 31.890 1.00 41.12 103 PRO B N 1
ATOM 4553 C CA . PRO B 1 107 ? -30.401 -19.803 32.725 1.00 41.12 103 PRO B CA 1
ATOM 4554 C C . PRO B 1 107 ? -29.638 -19.176 33.915 1.00 41.12 103 PRO B C 1
ATOM 4555 O O . PRO B 1 107 ? -29.990 -18.070 34.320 1.00 41.12 103 PRO B O 1
ATOM 4559 N N . GLU B 1 108 ? -28.604 -19.841 34.438 1.00 37.55 104 GLU B N 1
ATOM 4560 C CA . GLU B 1 108 ? -27.898 -19.341 35.618 1.00 37.55 104 GLU B CA 1
ATOM 4561 C C . GLU B 1 108 ? -26.402 -19.099 35.408 1.00 37.55 104 GLU B C 1
ATOM 4562 O O . GLU B 1 108 ? -25.794 -18.278 36.106 1.00 37.55 104 GLU B O 1
ATOM 4568 N N . ALA B 1 109 ? -25.808 -19.799 34.446 1.00 41.01 105 ALA B N 1
ATOM 4569 C CA . ALA B 1 109 ? -24.350 -19.825 34.343 1.00 41.01 105 ALA B CA 1
ATOM 4570 C C . ALA B 1 109 ? -23.816 -19.876 32.910 1.00 41.01 105 ALA B C 1
ATOM 4571 O O . ALA B 1 109 ? -22.981 -20.725 32.600 1.00 41.01 105 ALA B O 1
ATOM 4573 N N . PRO B 1 110 ? -24.274 -18.963 32.033 1.00 37.18 106 PRO B N 1
ATOM 4574 C CA . PRO B 1 110 ? -23.848 -19.094 30.636 1.00 37.18 106 PRO B CA 1
ATOM 4575 C C . PRO B 1 110 ? -22.361 -18.813 30.545 1.00 37.18 106 PRO B C 1
ATOM 4576 O O . PRO B 1 110 ? -21.879 -17.916 31.247 1.00 37.18 106 PRO B O 1
ATOM 4580 N N . PHE B 1 111 ? -21.646 -19.562 29.699 1.00 32.80 107 PHE B N 1
ATOM 4581 C CA . PHE B 1 111 ? -20.191 -19.443 29.610 1.00 32.80 107 PHE B CA 1
ATOM 4582 C C . PHE B 1 111 ? -19.698 -17.998 29.453 1.00 32.80 107 PHE B C 1
ATOM 4583 O O . PHE B 1 111 ? -20.051 -17.322 28.491 1.00 32.80 107 PHE B O 1
ATOM 4591 N N . LEU B 1 112 ? -18.883 -17.538 30.406 1.00 37.01 108 LEU B N 1
ATOM 4592 C CA . LEU B 1 112 ? -18.197 -16.230 30.337 1.00 37.01 108 LEU B CA 1
ATOM 4593 C C . LEU B 1 112 ? -19.133 -15.031 30.177 1.00 37.01 108 LEU B C 1
ATOM 4594 O O . LEU B 1 112 ? -18.741 -13.993 29.641 1.00 37.01 108 LEU B O 1
ATOM 4599 N N . GLN B 1 113 ? -20.359 -15.178 30.660 1.00 40.48 109 GLN B N 1
ATOM 4600 C CA . GLN B 1 113 ? -21.385 -14.170 30.462 1.00 40.48 109 GLN B CA 1
ATOM 4601 C C . GLN B 1 113 ? -22.089 -13.854 31.780 1.00 40.48 109 GLN B C 1
ATOM 4602 O O . GLN B 1 113 ? -21.857 -14.533 32.787 1.00 40.48 109 GLN B O 1
ATOM 4608 N N . VAL B 1 114 ? -22.948 -12.831 31.765 1.00 39.93 110 VAL B N 1
ATOM 4609 C CA . VAL B 1 114 ? -23.714 -12.422 32.944 1.00 39.93 110 VAL B CA 1
ATOM 4610 C C . VAL B 1 114 ? -25.196 -12.771 32.798 1.00 39.93 110 VAL B C 1
ATOM 4611 O O . VAL B 1 114 ? -25.920 -12.139 32.023 1.00 39.93 110 VAL B O 1
ATOM 4615 N N . ALA B 1 115 ? -25.641 -13.770 33.558 1.00 40.17 111 ALA B N 1
ATOM 4616 C CA . ALA B 1 115 ? -26.982 -14.331 33.405 1.00 40.17 111 ALA B CA 1
ATOM 4617 C C . ALA B 1 115 ? -28.129 -13.323 33.532 1.00 40.17 111 ALA B C 1
ATOM 4618 O O . ALA B 1 115 ? -29.158 -13.479 32.886 1.00 40.17 111 ALA B O 1
ATOM 4620 N N . ASP B 1 116 ? -27.975 -12.304 34.363 1.00 42.73 112 ASP B N 1
ATOM 4621 C CA . ASP B 1 116 ? -29.091 -11.383 34.569 1.00 42.73 112 ASP B CA 1
ATOM 4622 C C . ASP B 1 116 ? -28.872 -9.994 33.951 1.00 42.73 112 ASP B C 1
ATOM 4623 O O . ASP B 1 116 ? -29.419 -8.994 34.422 1.00 42.73 112 ASP B O 1
ATOM 4628 N N . LEU B 1 117 ? -28.070 -9.940 32.889 1.00 38.07 113 LEU B N 1
ATOM 4629 C CA . LEU B 1 117 ? -28.025 -8.747 32.063 1.00 38.07 113 LEU B CA 1
ATOM 4630 C C . LEU B 1 117 ? -29.390 -8.635 31.387 1.00 38.07 113 LEU B C 1
ATOM 4631 O O . LEU B 1 117 ? -29.975 -9.650 31.001 1.00 38.07 113 LEU B O 1
ATOM 4636 N N . PRO B 1 118 ? -29.927 -7.413 31.303 1.00 62.08 114 PRO B N 1
ATOM 4637 C CA . PRO B 1 118 ? -31.272 -7.264 30.743 1.00 62.08 114 PRO B CA 1
ATOM 4638 C C . PRO B 1 118 ? -31.324 -7.386 29.223 1.00 62.08 114 PRO B C 1
ATOM 4639 O O . PRO B 1 118 ? -30.428 -6.935 28.502 1.00 62.08 114 PRO B O 1
ATOM 4643 N N . GLU B 1 119 ? -32.394 -8.019 28.758 1.00 59.68 115 GLU B N 1
ATOM 4644 C CA . GLU B 1 119 ? -32.650 -8.227 27.347 1.00 59.68 115 GLU B CA 1
ATOM 4645 C C . GLU B 1 119 ? -32.923 -6.895 26.644 1.00 59.68 115 GLU B C 1
ATOM 4646 O O . GLU B 1 119 ? -32.719 -6.767 25.441 1.00 59.68 115 GLU B O 1
ATOM 4652 N N . GLU B 1 120 ? -33.377 -5.904 27.406 1.00 77.15 116 GLU B N 1
ATOM 4653 C CA . GLU B 1 120 ? -33.806 -4.630 26.836 1.00 77.15 116 GLU B CA 1
ATOM 4654 C C . GLU B 1 120 ? -32.643 -3.725 26.461 1.00 77.15 116 GLU B C 1
ATOM 4655 O O . GLU B 1 120 ? -31.725 -3.518 27.256 1.00 77.15 116 GLU B O 1
ATOM 4661 N N . ASN B 1 121 ? -32.707 -3.176 25.249 1.00 68.50 117 ASN B N 1
ATOM 4662 C CA . ASN B 1 121 ? -31.689 -2.258 24.736 1.00 68.50 117 ASN B CA 1
ATOM 4663 C C . ASN B 1 121 ? -30.318 -2.905 24.562 1.00 68.50 117 ASN B C 1
ATOM 4664 O O . ASN B 1 121 ? -29.315 -2.412 25.089 1.00 68.50 117 ASN B O 1
ATOM 4669 N N . PRO B 1 122 ? -30.273 -4.011 23.809 1.00 50.71 118 PRO B N 1
ATOM 4670 C CA . PRO B 1 122 ? -29.029 -4.751 23.584 1.00 50.71 118 PRO B CA 1
ATOM 4671 C C . PRO B 1 122 ? -28.122 -4.055 22.573 1.00 50.71 118 PRO B C 1
ATOM 4672 O O . PRO B 1 122 ? -28.602 -3.289 21.742 1.00 50.71 118 PRO B O 1
ATOM 4676 N N . LEU B 1 123 ? -26.822 -4.319 22.654 1.00 47.65 119 LEU B N 1
ATOM 4677 C CA . LEU B 1 123 ? -25.884 -3.864 21.639 1.00 47.65 119 LEU B CA 1
ATOM 4678 C C . LEU B 1 123 ? -25.782 -4.945 20.562 1.00 47.65 119 LEU B C 1
ATOM 4679 O O . LEU B 1 123 ? -26.143 -6.099 20.806 1.00 47.65 119 LEU B O 1
ATOM 4684 N N . PRO B 1 124 ? -25.333 -4.573 19.351 1.00 42.20 120 PRO B N 1
ATOM 4685 C CA . PRO B 1 124 ? -25.076 -5.541 18.278 1.00 42.20 120 PRO B CA 1
ATOM 4686 C C . PRO B 1 124 ? -23.825 -6.378 18.579 1.00 42.20 120 PRO B C 1
ATOM 4687 O O . PRO B 1 124 ? -22.840 -5.843 19.087 1.00 42.20 120 PRO B O 1
ATOM 4691 N N . TRP B 1 125 ? -23.863 -7.669 18.267 1.00 49.04 121 TRP B N 1
ATOM 4692 C CA . TRP B 1 125 ? -22.755 -8.556 18.613 1.00 49.04 121 TRP B CA 1
ATOM 4693 C C . TRP B 1 125 ? -21.430 -8.089 18.022 1.00 49.04 121 TRP B C 1
ATOM 4694 O O . TRP B 1 125 ? -20.354 -8.408 18.544 1.00 49.04 121 TRP B O 1
ATOM 4705 N N . SER B 1 126 ? -21.524 -7.310 16.949 1.00 40.40 122 SER B N 1
ATOM 4706 C CA . SER B 1 126 ? -20.358 -6.783 16.259 1.00 40.40 122 SER B CA 1
ATOM 4707 C C . SER B 1 126 ? -19.494 -5.949 17.185 1.00 40.40 122 SER B C 1
ATOM 4708 O O . SER B 1 126 ? -18.327 -5.668 16.881 1.00 40.40 122 SER B O 1
ATOM 4711 N N . LYS B 1 127 ? -20.069 -5.547 18.315 1.00 42.34 123 LYS B N 1
ATOM 4712 C CA . LYS B 1 127 ? -19.335 -4.748 19.294 1.00 42.34 123 LYS B CA 1
ATOM 4713 C C . LYS B 1 127 ? -18.221 -5.585 19.924 1.00 42.34 123 LYS B C 1
ATOM 4714 O O . LYS B 1 127 ? -17.216 -5.047 20.391 1.00 42.34 123 LYS B O 1
ATOM 4720 N N . LEU B 1 128 ? -18.400 -6.905 19.911 1.00 41.96 124 LEU B N 1
ATOM 4721 C CA . LEU B 1 128 ? -17.382 -7.834 20.409 1.00 41.96 124 LEU B CA 1
ATOM 4722 C C . LEU B 1 128 ? -16.140 -7.854 19.524 1.00 41.96 124 LEU B C 1
ATOM 4723 O O . LEU B 1 128 ? -15.006 -7.937 20.017 1.00 41.96 124 LEU B O 1
ATOM 4728 N N . LEU B 1 129 ? -16.372 -7.782 18.214 1.00 47.63 125 LEU B N 1
ATOM 4729 C CA . LEU B 1 129 ? -15.309 -7.857 17.219 1.00 47.63 125 LEU B CA 1
ATOM 4730 C C . LEU B 1 129 ? -14.404 -6.632 17.241 1.00 47.63 125 LEU B C 1
ATOM 4731 O O . LEU B 1 129 ? -14.824 -5.543 17.633 1.00 47.63 125 LEU B O 1
ATOM 4736 N N . PRO B 1 130 ? -13.149 -6.804 16.816 1.00 41.39 126 PRO B N 1
ATOM 4737 C CA . PRO B 1 130 ? -12.285 -5.636 16.645 1.00 41.39 126 PRO B CA 1
ATOM 4738 C C . PRO B 1 130 ? -12.774 -4.846 15.428 1.00 41.39 126 PRO B C 1
ATOM 4739 O O . PRO B 1 130 ? -13.207 -5.454 14.437 1.00 41.39 126 PRO B O 1
ATOM 4743 N N . GLU B 1 131 ? -12.747 -3.520 15.525 1.00 74.74 127 GLU B N 1
ATOM 4744 C CA . GLU B 1 131 ? -13.206 -2.653 14.451 1.00 74.74 127 GLU B CA 1
ATOM 4745 C C . GLU B 1 131 ? -12.024 -1.810 14.013 1.00 74.74 127 GLU B C 1
ATOM 4746 O O . GLU B 1 131 ? -11.590 -0.905 14.731 1.00 74.74 127 GLU B O 1
ATOM 4752 N N . LEU B 1 132 ? -11.494 -2.116 12.838 1.00 72.16 128 LEU B N 1
ATOM 4753 C CA . LEU B 1 132 ? -10.269 -1.479 12.375 1.00 72.16 128 LEU B CA 1
ATOM 4754 C C . LEU B 1 132 ? -10.516 -0.076 11.816 1.00 72.16 128 LEU B C 1
ATOM 4755 O O . LEU B 1 132 ? -9.909 0.900 12.265 1.00 72.16 128 LEU B O 1
ATOM 4760 N N . ASN B 1 148 ? -26.093 -3.491 7.304 1.00 97.63 144 ASN B N 1
ATOM 4761 C CA . ASN B 1 148 ? -26.984 -4.553 7.754 1.00 97.63 144 ASN B CA 1
ATOM 4762 C C . ASN B 1 148 ? -26.255 -5.544 8.665 1.00 97.63 144 ASN B C 1
ATOM 4763 O O . ASN B 1 148 ? -25.192 -6.050 8.309 1.00 97.63 144 ASN B O 1
ATOM 4768 N N . LEU B 1 149 ? -26.828 -5.810 9.838 1.00 56.09 145 LEU B N 1
ATOM 4769 C CA . LEU B 1 149 ? -26.202 -6.681 10.843 1.00 56.09 145 LEU B CA 1
ATOM 4770 C C . LEU B 1 149 ? -26.554 -8.147 10.624 1.00 56.09 145 LEU B C 1
ATOM 4771 O O . LEU B 1 149 ? -27.714 -8.537 10.783 1.00 56.09 145 LEU B O 1
ATOM 4776 N N . PRO B 1 150 ? -25.542 -8.967 10.280 1.00 47.79 146 PRO B N 1
ATOM 4777 C CA . PRO B 1 150 ? -25.735 -10.387 9.979 1.00 47.79 146 PRO B CA 1
ATOM 4778 C C . PRO B 1 150 ? -25.897 -11.207 11.255 1.00 47.79 146 PRO B C 1
ATOM 4779 O O . PRO B 1 150 ? -25.534 -10.768 12.346 1.00 47.79 146 PRO B O 1
ATOM 4783 N N . LYS B 1 151 ? -26.448 -12.399 11.108 1.00 55.11 147 LYS B N 1
ATOM 4784 C CA . LYS B 1 151 ? -26.702 -13.249 12.244 1.00 55.11 147 LYS B CA 1
ATOM 4785 C C . LYS B 1 151 ? -25.506 -14.179 12.425 1.00 55.11 147 LYS B C 1
ATOM 4786 O O . LYS B 1 151 ? -25.194 -14.984 11.546 1.00 55.11 147 LYS B O 1
ATOM 4792 N N . ALA B 1 152 ? -24.829 -14.054 13.560 1.00 45.30 148 ALA B N 1
ATOM 4793 C CA . ALA B 1 152 ? -23.690 -14.906 13.856 1.00 45.30 148 ALA B CA 1
ATOM 4794 C C . ALA B 1 152 ? -24.197 -16.287 14.207 1.00 45.30 148 ALA B C 1
ATOM 4795 O O . ALA B 1 152 ? -25.196 -16.407 14.908 1.00 45.30 148 ALA B O 1
ATOM 4797 N N . THR B 1 153 ? -23.541 -17.334 13.711 1.00 33.06 149 THR B N 1
ATOM 4798 C CA . THR B 1 153 ? -23.797 -18.661 14.257 1.00 33.06 149 THR B CA 1
ATOM 4799 C C . THR B 1 153 ? -23.277 -18.717 15.699 1.00 33.06 149 THR B C 1
ATOM 4800 O O . THR B 1 153 ? -22.447 -17.891 16.116 1.00 33.06 149 THR B O 1
ATOM 4804 N N . TYR B 1 154 ? -23.744 -19.712 16.441 1.00 34.02 150 TYR B N 1
ATOM 4805 C CA . TYR B 1 154 ? -23.333 -19.913 17.829 1.00 34.02 150 TYR B CA 1
ATOM 4806 C C . TYR B 1 154 ? -21.817 -19.983 17.940 1.00 34.02 150 TYR B C 1
ATOM 4807 O O . TYR B 1 154 ? -21.214 -19.348 18.813 1.00 34.02 150 TYR B O 1
ATOM 4816 N N . ALA B 1 155 ? -21.204 -20.727 17.026 1.00 36.98 151 ALA B N 1
ATOM 4817 C CA . ALA B 1 155 ? -19.773 -20.930 17.060 1.00 36.98 151 ALA B CA 1
ATOM 4818 C C . ALA B 1 155 ? -19.039 -19.608 16.906 1.00 36.98 151 ALA B C 1
ATOM 4819 O O . ALA B 1 155 ? -17.996 -19.393 17.544 1.00 36.98 151 ALA B O 1
ATOM 4821 N N . GLN B 1 156 ? -19.582 -18.714 16.074 1.00 34.45 152 GLN B N 1
ATOM 4822 C CA . GLN B 1 156 ? -18.931 -17.420 15.834 1.00 34.45 152 GLN B CA 1
ATOM 4823 C C . GLN B 1 156 ? -19.170 -16.487 17.011 1.00 34.45 152 GLN B C 1
ATOM 4824 O O . GLN B 1 156 ? -18.297 -15.703 17.390 1.00 34.45 152 GLN B O 1
ATOM 4830 N N . ALA B 1 157 ? -20.359 -16.577 17.595 1.00 29.25 153 ALA B N 1
ATOM 4831 C CA . ALA B 1 157 ? -20.676 -15.768 18.762 1.00 29.25 153 ALA B CA 1
ATOM 4832 C C . ALA B 1 157 ? -19.711 -16.161 19.899 1.00 29.25 153 ALA B C 1
ATOM 4833 O O . ALA B 1 157 ? -19.071 -15.298 20.509 1.00 29.25 153 ALA B O 1
ATOM 4835 N N . ALA B 1 158 ? -19.577 -17.468 20.131 1.00 29.82 154 ALA B N 1
ATOM 4836 C CA . ALA B 1 158 ? -18.640 -17.982 21.137 1.00 29.82 154 ALA B CA 1
ATOM 4837 C C . ALA B 1 158 ? -17.224 -17.425 20.951 1.00 29.82 154 ALA B C 1
ATOM 4838 O O . ALA B 1 158 ? -16.608 -16.924 21.908 1.00 29.82 154 ALA B O 1
ATOM 4840 N N . ARG B 1 159 ? -16.725 -17.486 19.716 1.00 34.36 155 ARG B N 1
ATOM 4841 C CA . ARG B 1 159 ? -15.364 -17.061 19.447 1.00 34.36 155 ARG B CA 1
ATOM 4842 C C . ARG B 1 159 ? -15.247 -15.569 19.621 1.00 34.36 155 ARG B C 1
ATOM 4843 O O . ARG B 1 159 ? -14.221 -15.065 20.088 1.00 34.36 155 ARG B O 1
ATOM 4851 N N . ALA B 1 160 ? -16.304 -14.860 19.235 1.00 26.20 156 ALA B N 1
ATOM 4852 C CA . ALA B 1 160 ? -16.308 -13.408 19.345 1.00 26.20 156 ALA B CA 1
ATOM 4853 C C . ALA B 1 160 ? -16.289 -13.000 20.833 1.00 26.20 156 ALA B C 1
ATOM 4854 O O . ALA B 1 160 ? -15.488 -12.161 21.257 1.00 26.20 156 ALA B O 1
ATOM 4856 N N . LEU B 1 161 ? -17.152 -13.638 21.621 1.00 28.80 157 LEU B N 1
ATOM 4857 C CA . LEU B 1 161 ? -17.190 -13.447 23.071 1.00 28.80 157 LEU B CA 1
ATOM 4858 C C . LEU B 1 161 ? -15.782 -13.594 23.678 1.00 28.80 157 LEU B C 1
ATOM 4859 O O . LEU B 1 161 ? -15.297 -12.711 24.415 1.00 28.80 157 LEU B O 1
ATOM 4864 N N . LEU B 1 162 ? -15.120 -14.698 23.327 1.00 33.71 158 LEU B N 1
ATOM 4865 C CA . LEU B 1 162 ? -13.804 -15.028 23.860 1.00 33.71 158 LEU B CA 1
ATOM 4866 C C . LEU B 1 162 ? -12.727 -14.030 23.436 1.00 33.71 158 LEU B C 1
ATOM 4867 O O . LEU B 1 162 ? -11.849 -13.664 24.223 1.00 33.71 158 LEU B O 1
ATOM 4872 N N . VAL B 1 163 ? -12.790 -13.577 22.191 1.00 35.95 159 VAL B N 1
ATOM 4873 C CA . VAL B 1 163 ? -11.837 -12.574 21.742 1.00 35.95 159 VAL B CA 1
ATOM 4874 C C . VAL B 1 163 ? -12.020 -11.277 22.519 1.00 35.95 159 VAL B C 1
ATOM 4875 O O . VAL B 1 163 ? -11.044 -10.600 22.888 1.00 35.95 159 VAL B O 1
ATOM 4879 N N . HIS B 1 164 ? -13.275 -10.936 22.786 1.00 25.49 160 HIS B N 1
ATOM 4880 C CA . HIS B 1 164 ? -13.564 -9.652 23.415 1.00 25.49 160 HIS B CA 1
ATOM 4881 C C . HIS B 1 164 ? -13.095 -9.626 24.869 1.00 25.49 160 HIS B C 1
ATOM 4882 O O . HIS B 1 164 ? -12.565 -8.618 25.344 1.00 25.49 160 HIS B O 1
ATOM 4889 N N . GLN B 1 165 ? -13.286 -10.748 25.556 1.00 35.89 161 GLN B N 1
ATOM 4890 C CA . GLN B 1 165 ? -12.908 -10.889 26.949 1.00 35.89 161 GLN B CA 1
ATOM 4891 C C . GLN B 1 165 ? -11.396 -10.822 27.196 1.00 35.89 161 GLN B C 1
ATOM 4892 O O . GLN B 1 165 ? -10.968 -10.617 28.333 1.00 35.89 161 GLN B O 1
ATOM 4898 N N . ALA B 1 166 ? -10.594 -10.997 26.143 1.00 29.73 162 ALA B N 1
ATOM 4899 C CA . ALA B 1 166 ? -9.147 -10.945 26.296 1.00 29.73 162 ALA B CA 1
ATOM 4900 C C . ALA B 1 166 ? -8.561 -9.657 25.734 1.00 29.73 162 ALA B C 1
ATOM 4901 O O . ALA B 1 166 ? -7.580 -9.122 26.269 1.00 29.73 162 ALA B O 1
ATOM 4903 N N . PHE B 1 167 ? -9.180 -9.141 24.675 1.00 31.13 163 PHE B N 1
ATOM 4904 C CA . PHE B 1 167 ? -8.552 -8.078 23.885 1.00 31.13 163 PHE B CA 1
ATOM 4905 C C . PHE B 1 167 ? -9.265 -6.703 23.913 1.00 31.13 163 PHE B C 1
ATOM 4906 O O . PHE B 1 167 ? -8.704 -5.710 23.449 1.00 31.13 163 PHE B O 1
ATOM 4914 N N . ALA B 1 168 ? -10.482 -6.642 24.453 1.00 33.08 164 ALA B N 1
ATOM 4915 C CA . ALA B 1 168 ? -11.181 -5.352 24.602 1.00 33.08 164 ALA B CA 1
ATOM 4916 C C . ALA B 1 168 ? -10.294 -4.275 25.222 1.00 33.08 164 ALA B C 1
ATOM 4917 O O . ALA B 1 168 ? -9.794 -4.443 26.325 1.00 33.08 164 ALA B O 1
ATOM 4919 N N . PRO B 1 169 ? -10.094 -3.160 24.508 1.00 39.02 165 PRO B N 1
ATOM 4920 C CA . PRO B 1 169 ? -9.329 -2.064 25.105 1.00 39.02 165 PRO B CA 1
ATOM 4921 C C . PRO B 1 169 ? -10.224 -1.271 26.044 1.00 39.02 165 PRO B C 1
ATOM 4922 O O . PRO B 1 169 ? -11.455 -1.330 25.914 1.00 39.02 165 PRO B O 1
ATOM 4926 N N . GLY B 1 170 ? -9.616 -0.566 26.994 1.00 41.97 166 GLY B N 1
ATOM 4927 C CA . GLY B 1 170 ? -10.361 0.311 27.871 1.00 41.97 166 GLY B CA 1
ATOM 4928 C C . GLY B 1 170 ? -10.900 1.499 27.090 1.00 41.97 166 GLY B C 1
ATOM 4929 O O . GLY B 1 170 ? -10.389 1.849 26.018 1.00 41.97 166 GLY B O 1
ATOM 4930 N N . GLY B 1 171 ? -11.938 2.119 27.632 1.00 61.56 167 GLY B N 1
ATOM 4931 C CA . GLY B 1 171 ? -12.556 3.258 26.989 1.00 61.56 167 GLY B CA 1
ATOM 4932 C C . GLY B 1 171 ? -13.953 3.499 27.517 1.00 61.56 167 GLY B C 1
ATOM 4933 O O . GLY B 1 171 ? -14.412 2.803 28.423 1.00 61.56 167 GLY B O 1
ATOM 4934 N N . LEU B 1 172 ? -14.629 4.486 26.938 1.00 58.19 168 LEU B N 1
ATOM 4935 C CA . LEU B 1 172 ? -15.956 4.886 27.384 1.00 58.19 168 LEU B CA 1
ATOM 4936 C C . LEU B 1 172 ? -16.931 3.711 27.400 1.00 58.19 168 LEU B C 1
ATOM 4937 O O . LEU B 1 172 ? -17.148 3.061 26.382 1.00 58.19 168 LEU B O 1
ATOM 4942 N N . LEU B 1 173 ? -17.522 3.449 28.562 1.00 47.36 169 LEU B N 1
ATOM 4943 C CA . LEU B 1 173 ? -18.541 2.407 28.681 1.00 47.36 169 LEU B CA 1
ATOM 4944 C C . LEU B 1 173 ? -19.925 3.010 28.915 1.00 47.36 169 LEU B C 1
ATOM 4945 O O . LEU B 1 173 ? -20.866 2.709 28.175 1.00 47.36 169 LEU B O 1
ATOM 4950 N N . ARG B 1 174 ? -20.032 3.849 29.950 1.00 45.28 170 ARG B N 1
ATOM 4951 C CA . ARG B 1 174 ? -21.287 4.520 30.328 1.00 45.28 170 ARG B CA 1
ATOM 4952 C C . ARG B 1 174 ? -22.492 3.596 30.402 1.00 45.28 170 ARG B C 1
ATOM 4953 O O . ARG B 1 174 ? -23.529 3.866 29.789 1.00 45.28 170 ARG B O 1
ATOM 4961 N N . ARG B 1 175 ? -22.349 2.505 31.149 1.00 44.63 171 ARG B N 1
ATOM 4962 C CA . ARG B 1 175 ? -23.461 1.606 31.410 1.00 44.63 171 ARG B CA 1
ATOM 4963 C C . ARG B 1 175 ? -23.391 1.129 32.858 1.00 44.63 171 ARG B C 1
ATOM 4964 O O . ARG B 1 175 ? -22.301 0.970 33.410 1.00 44.63 171 ARG B O 1
ATOM 4972 N N . TYR B 1 176 ? -24.562 0.932 33.467 1.00 43.71 172 TYR B N 1
ATOM 4973 C CA . TYR B 1 176 ? -24.692 0.435 34.839 1.00 43.71 172 TYR B CA 1
ATOM 4974 C C . TYR B 1 176 ? -23.650 0.979 35.805 1.00 43.71 172 TYR B C 1
ATOM 4975 O O . TYR B 1 176 ? -23.042 0.216 36.545 1.00 43.71 172 TYR B O 1
ATOM 4984 N N . GLY B 1 177 ? -23.429 2.286 35.789 1.00 54.04 173 GLY B N 1
ATOM 4985 C CA . GLY B 1 177 ? -22.609 2.911 36.813 1.00 54.04 173 GLY B CA 1
ATOM 4986 C C . GLY B 1 177 ? -21.120 3.098 36.558 1.00 54.04 173 GLY B C 1
ATOM 4987 O O . GLY B 1 177 ? -20.428 3.729 37.361 1.00 54.04 173 GLY B O 1
ATOM 4988 N N . VAL B 1 178 ? -20.590 2.556 35.471 1.00 45.76 174 VAL B N 1
ATOM 4989 C CA . VAL B 1 178 ? -19.172 2.803 35.208 1.00 45.76 174 VAL B CA 1
ATOM 4990 C C . VAL B 1 178 ? -19.002 3.644 33.950 1.00 45.76 174 VAL B C 1
ATOM 4991 O O . VAL B 1 178 ? -19.675 3.421 32.949 1.00 45.76 174 VAL B O 1
ATOM 4995 N N . GLY B 1 179 ? -18.126 4.638 34.022 1.00 52.50 175 GLY B N 1
ATOM 4996 C CA . GLY B 1 179 ? -17.895 5.504 32.883 1.00 52.50 175 GLY B CA 1
ATOM 4997 C C . GLY B 1 179 ? -16.903 4.857 31.940 1.00 52.50 175 GLY B C 1
ATOM 4998 O O . GLY B 1 179 ? -17.243 4.483 30.812 1.00 52.50 175 GLY B O 1
ATOM 4999 N N . SER B 1 180 ? -15.676 4.708 32.425 1.00 52.83 176 SER B N 1
ATOM 5000 C CA . SER B 1 180 ? -14.591 4.148 31.632 1.00 52.83 176 SER B CA 1
ATOM 5001 C C . SER B 1 180 ? -14.247 2.737 32.103 1.00 52.83 176 SER B C 1
ATOM 5002 O O . SER B 1 180 ? -13.835 2.544 33.252 1.00 52.83 176 SER B O 1
ATOM 5005 N N . ALA B 1 181 ? -14.422 1.758 31.215 1.00 54.73 177 ALA B N 1
ATOM 5006 C CA . ALA B 1 181 ? -13.923 0.407 31.461 1.00 54.73 177 ALA B CA 1
ATOM 5007 C C . ALA B 1 181 ? -12.424 0.359 31.204 1.00 54.73 177 ALA B C 1
ATOM 5008 O O . ALA B 1 181 ? -11.864 1.240 30.550 1.00 54.73 177 ALA B O 1
ATOM 5010 N N . LYS B 1 182 ? -11.777 -0.677 31.723 1.00 36.17 178 LYS B N 1
ATOM 5011 C CA . LYS B 1 182 ? -10.330 -0.816 31.589 1.00 36.17 178 LYS B CA 1
ATOM 5012 C C . LYS B 1 182 ? -9.970 -1.909 30.594 1.00 36.17 178 LYS B C 1
ATOM 5013 O O . LYS B 1 182 ? -10.832 -2.689 30.168 1.00 36.17 178 LYS B O 1
ATOM 5019 N N . ASP B 1 183 ? -8.694 -1.937 30.210 1.00 37.79 179 ASP B N 1
ATOM 5020 C CA . ASP B 1 183 ? -8.192 -2.927 29.263 1.00 37.79 179 ASP B CA 1
ATOM 5021 C C . ASP B 1 183 ? -8.523 -4.316 29.755 1.00 37.79 179 ASP B C 1
ATOM 5022 O O . ASP B 1 183 ? -8.446 -4.596 30.960 1.00 37.79 179 ASP B O 1
ATOM 5027 N N . ALA B 1 184 ? -8.886 -5.185 28.815 1.00 29.00 180 ALA B N 1
ATOM 5028 C CA . ALA B 1 184 ? -8.839 -6.613 29.047 1.00 29.00 180 ALA B CA 1
ATOM 5029 C C . ALA B 1 184 ? -7.371 -7.014 29.188 1.00 29.00 180 ALA B C 1
ATOM 5030 O O . ALA B 1 184 ? -6.461 -6.263 28.787 1.00 29.00 180 ALA B O 1
ATOM 5032 N N . PRO B 1 185 ? -7.120 -8.212 29.738 1.00 26.90 181 PRO B N 1
ATOM 5033 C CA . PRO B 1 185 ? -5.762 -8.512 30.186 1.00 26.90 181 PRO B CA 1
ATOM 5034 C C . PRO B 1 185 ? -4.713 -8.418 29.084 1.00 26.90 181 PRO B C 1
ATOM 5035 O O . PRO B 1 185 ? -3.578 -8.028 29.369 1.00 26.90 181 PRO B O 1
ATOM 5039 N N . VAL B 1 186 ? -5.055 -8.784 27.851 1.00 38.53 182 VAL B N 1
ATOM 5040 C CA . VAL B 1 186 ? -4.036 -8.743 26.799 1.00 38.53 182 VAL B CA 1
ATOM 5041 C C . VAL B 1 186 ? -4.365 -7.805 25.625 1.00 38.53 182 VAL B C 1
ATOM 5042 O O . VAL B 1 186 ? -3.892 -7.994 24.512 1.00 38.53 182 VAL B O 1
ATOM 5046 N N . ALA B 1 187 ? -5.165 -6.780 25.907 1.00 35.50 183 ALA B N 1
ATOM 5047 C CA . ALA B 1 187 ? -5.469 -5.754 24.929 1.00 35.50 183 ALA B CA 1
ATOM 5048 C C . ALA B 1 187 ? -4.193 -5.187 24.322 1.00 35.50 183 ALA B C 1
ATOM 5049 O O . ALA B 1 187 ? -4.173 -4.828 23.148 1.00 35.50 183 ALA B O 1
ATOM 5051 N N . ARG B 1 188 ? -3.118 -5.131 25.100 1.00 32.89 184 ARG B N 1
ATOM 5052 C CA . ARG B 1 188 ? -1.925 -4.406 24.667 1.00 32.89 184 ARG B CA 1
ATOM 5053 C C . ARG B 1 188 ? -0.722 -5.230 24.175 1.00 32.89 184 ARG B C 1
ATOM 5054 O O . ARG B 1 188 ? -0.081 -4.837 23.196 1.00 32.89 184 ARG B O 1
ATOM 5062 N N . PRO B 1 189 ? -0.371 -6.332 24.874 1.00 27.72 185 PRO B N 1
ATOM 5063 C CA . PRO B 1 189 ? 0.940 -6.915 24.549 1.00 27.72 185 PRO B CA 1
ATOM 5064 C C . PRO B 1 189 ? 0.903 -7.929 23.411 1.00 27.72 185 PRO B C 1
ATOM 5065 O O . PRO B 1 189 ? -0.127 -8.546 23.110 1.00 27.72 185 PRO B O 1
ATOM 5069 N N . ALA B 1 190 ? 2.054 -8.080 22.773 1.00 31.66 186 ALA B N 1
ATOM 5070 C CA . ALA B 1 190 ? 2.258 -9.143 21.823 1.00 31.66 186 ALA B CA 1
ATOM 5071 C C . ALA B 1 190 ? 2.183 -10.466 22.586 1.00 31.66 186 ALA B C 1
ATOM 5072 O O . ALA B 1 190 ? 2.659 -10.554 23.713 1.00 31.66 186 ALA B O 1
ATOM 5074 N N . LEU B 1 191 ? 1.566 -11.489 22.003 1.00 31.00 187 LEU B N 1
ATOM 5075 C CA . LEU B 1 191 ? 1.517 -12.789 22.658 1.00 31.00 187 LEU B CA 1
ATOM 5076 C C . LEU B 1 191 ? 2.436 -13.785 21.944 1.00 31.00 187 LEU B C 1
ATOM 5077 O O . LEU B 1 191 ? 2.338 -13.965 20.726 1.00 31.00 187 LEU B O 1
ATOM 5082 N N . PHE B 1 192 ? 3.329 -14.412 22.715 1.00 31.89 188 PHE B N 1
ATOM 5083 C CA . PHE B 1 192 ? 4.254 -15.414 22.191 1.00 31.89 188 PHE B CA 1
ATOM 5084 C C . PHE B 1 192 ? 3.653 -16.816 22.278 1.00 31.89 188 PHE B C 1
ATOM 5085 O O . PHE B 1 192 ? 3.384 -17.313 23.368 1.00 31.89 188 PHE B O 1
ATOM 5093 N N . LEU B 1 193 ? 3.430 -17.433 21.118 1.00 29.41 189 LEU B N 1
ATOM 5094 C CA . LEU B 1 193 ? 2.814 -18.765 21.032 1.00 29.41 189 LEU B CA 1
ATOM 5095 C C . LEU B 1 193 ? 3.740 -19.762 20.320 1.00 29.41 189 LEU B C 1
ATOM 5096 O O . LEU B 1 193 ? 3.685 -19.933 19.097 1.00 29.41 189 LEU B O 1
ATOM 5101 N N . PRO B 1 194 ? 4.621 -20.414 21.083 1.00 30.40 190 PRO B N 1
ATOM 5102 C CA . PRO B 1 194 ? 5.410 -21.417 20.352 1.00 30.40 190 PRO B CA 1
ATOM 5103 C C . PRO B 1 194 ? 4.472 -22.485 19.802 1.00 30.40 190 PRO B C 1
ATOM 5104 O O . PRO B 1 194 ? 3.414 -22.767 20.378 1.00 30.40 190 PRO B O 1
ATOM 5108 N N . THR B 1 195 ? 4.863 -23.067 18.675 1.00 36.10 191 THR B N 1
ATOM 5109 C CA . THR B 1 195 ? 4.000 -23.983 17.953 1.00 36.10 191 THR B CA 1
ATOM 5110 C C . THR B 1 195 ? 4.816 -25.174 17.476 1.00 36.10 191 THR B C 1
ATOM 5111 O O . THR B 1 195 ? 5.968 -25.020 17.068 1.00 36.10 191 THR B O 1
ATOM 5115 N N . GLY B 1 196 ? 4.226 -26.362 17.534 1.00 33.96 192 GLY B N 1
ATOM 5116 C CA . GLY B 1 196 ? 4.887 -27.557 17.037 1.00 33.96 192 GLY B CA 1
ATOM 5117 C C . GLY B 1 196 ? 4.237 -28.079 15.777 1.00 33.96 192 GLY B C 1
ATOM 5118 O O . GLY B 1 196 ? 3.618 -27.322 15.032 1.00 33.96 192 GLY B O 1
ATOM 5119 N N . GLN B 1 197 ? 4.354 -29.385 15.559 1.00 37.63 193 GLN B N 1
ATOM 5120 C CA . GLN B 1 197 ? 3.911 -30.022 14.322 1.00 37.63 193 GLN B CA 1
ATOM 5121 C C . GLN B 1 197 ? 2.441 -30.404 14.355 1.00 37.63 193 GLN B C 1
ATOM 5122 O O . GLN B 1 197 ? 1.814 -30.576 13.312 1.00 37.63 193 GLN B O 1
ATOM 5128 N N . ASN B 1 198 ? 1.901 -30.567 15.555 1.00 34.34 194 ASN B N 1
ATOM 5129 C CA . ASN B 1 198 ? 0.471 -30.747 15.714 1.00 34.34 194 ASN B CA 1
ATOM 5130 C C . ASN B 1 198 ? -0.010 -30.087 17.010 1.00 34.34 194 ASN B C 1
ATOM 5131 O O . ASN B 1 198 ? 0.800 -29.579 17.791 1.00 34.34 194 ASN B O 1
ATOM 5136 N N . LEU B 1 199 ? -1.321 -30.086 17.226 1.00 27.56 195 LEU B N 1
ATOM 5137 C CA . LEU B 1 199 ? -1.900 -29.353 18.343 1.00 27.56 195 LEU B CA 1
ATOM 5138 C C . LEU B 1 199 ? -1.403 -29.898 19.688 1.00 27.56 195 LEU B C 1
ATOM 5139 O O . LEU B 1 199 ? -1.173 -29.131 20.633 1.00 27.56 195 LEU B O 1
ATOM 5144 N N . LEU B 1 200 ? -1.240 -31.220 19.779 1.00 30.79 196 LEU B N 1
ATOM 5145 C CA . LEU B 1 200 ? -0.682 -31.824 20.981 1.00 30.79 196 LEU B CA 1
ATOM 5146 C C . LEU B 1 200 ? 0.639 -31.168 21.345 1.00 30.79 196 LEU B C 1
ATOM 5147 O O . LEU B 1 200 ? 0.837 -30.759 22.491 1.00 30.79 196 LEU B O 1
ATOM 5152 N N . GLU B 1 201 ? 1.534 -31.052 20.371 1.00 28.56 197 GLU B N 1
ATOM 5153 C CA . GLU B 1 201 ? 2.866 -30.503 20.630 1.00 28.56 197 GLU B CA 1
ATOM 5154 C C . GLU B 1 201 ? 2.797 -29.025 20.967 1.00 28.56 197 GLU B C 1
ATOM 5155 O O . GLU B 1 201 ? 3.559 -28.520 21.791 1.00 28.56 197 GLU B O 1
ATOM 5161 N N . THR B 1 202 ? 1.884 -28.324 20.304 1.00 27.92 198 THR B N 1
ATOM 5162 C CA . THR B 1 202 ? 1.736 -26.902 20.510 1.00 27.92 198 THR B CA 1
ATOM 5163 C C . THR B 1 202 ? 1.241 -26.644 21.927 1.00 27.92 198 THR B C 1
ATOM 5164 O O . THR B 1 202 ? 1.795 -25.812 22.634 1.00 27.92 198 THR B O 1
ATOM 5168 N N . LEU B 1 203 ? 0.214 -27.370 22.345 1.00 30.85 199 LEU B N 1
ATOM 5169 C CA . LEU B 1 203 ? -0.231 -27.276 23.727 1.00 30.85 199 LEU B CA 1
ATOM 5170 C C . LEU B 1 203 ? 0.906 -27.604 24.718 1.00 30.85 199 LEU B C 1
ATOM 5171 O O . LEU B 1 203 ? 1.182 -26.803 25.609 1.00 30.85 199 LEU B O 1
ATOM 5176 N N . LEU B 1 204 ? 1.573 -28.748 24.553 1.00 36.63 200 LEU B N 1
ATOM 5177 C CA . LEU B 1 204 ? 2.714 -29.106 25.413 1.00 36.63 200 LEU B CA 1
ATOM 5178 C C . LEU B 1 204 ? 3.731 -27.976 25.492 1.00 36.63 200 LEU B C 1
ATOM 5179 O O . LEU B 1 204 ? 4.255 -27.674 26.567 1.00 36.63 200 LEU B O 1
ATOM 5184 N N . LEU B 1 205 ? 3.994 -27.341 24.353 1.00 31.56 201 LEU B N 1
ATOM 5185 C CA . LEU B 1 205 ? 4.941 -26.231 24.290 1.00 31.56 201 LEU B CA 1
ATOM 5186 C C . LEU B 1 205 ? 4.468 -24.986 25.054 1.00 31.56 201 LEU B C 1
ATOM 5187 O O . LEU B 1 205 ? 5.260 -24.087 25.350 1.00 31.56 201 LEU B O 1
ATOM 5192 N N . ASN B 1 206 ? 3.184 -24.921 25.373 1.00 36.54 202 ASN B N 1
ATOM 5193 C CA . ASN B 1 206 ? 2.673 -23.779 26.126 1.00 36.54 202 ASN B CA 1
ATOM 5194 C C . ASN B 1 206 ? 2.226 -24.150 27.535 1.00 36.54 202 ASN B C 1
ATOM 5195 O O . ASN B 1 206 ? 1.721 -23.305 28.258 1.00 36.54 202 ASN B O 1
ATOM 5200 N N . LEU B 1 207 ? 2.399 -25.410 27.923 1.00 28.93 203 LEU B N 1
ATOM 5201 C CA . LEU B 1 207 ? 1.994 -25.843 29.266 1.00 28.93 203 LEU B CA 1
ATOM 5202 C C . LEU B 1 207 ? 3.146 -25.599 30.215 1.00 28.93 203 LEU B C 1
ATOM 5203 O O . LEU B 1 207 ? 3.807 -26.535 30.653 1.00 28.93 203 LEU B O 1
ATOM 5208 N N . VAL B 1 208 ? 3.387 -24.323 30.491 1.00 26.77 204 VAL B N 1
ATOM 5209 C CA . VAL B 1 208 ? 4.390 -23.882 31.403 1.00 26.77 204 VAL B CA 1
ATOM 5210 C C . VAL B 1 208 ? 4.021 -24.403 32.765 1.00 26.77 204 VAL B C 1
ATOM 5211 O O . VAL B 1 208 ? 2.890 -24.460 33.096 1.00 26.77 204 VAL B O 1
ATOM 5215 N N . PRO B 1 209 ? 5.017 -24.792 33.525 1.00 32.29 205 PRO B N 1
ATOM 5216 C CA . PRO B 1 209 ? 4.839 -25.471 34.776 1.00 32.29 205 PRO B CA 1
ATOM 5217 C C . PRO B 1 209 ? 4.044 -24.613 35.688 1.00 32.29 205 PRO B C 1
ATOM 5218 O O . PRO B 1 209 ? 4.240 -23.449 35.763 1.00 32.29 205 PRO B O 1
ATOM 5222 N N . TYR B 1 210 ? 3.112 -25.266 36.357 1.00 32.16 206 TYR B N 1
ATOM 5223 C CA . TYR B 1 210 ? 1.984 -24.599 36.953 1.00 32.16 206 TYR B CA 1
ATOM 5224 C C . TYR B 1 210 ? 1.617 -25.273 38.275 1.00 32.16 206 TYR B C 1
ATOM 5225 O O . TYR B 1 210 ? 1.774 -26.483 38.432 1.00 32.16 206 TYR B O 1
ATOM 5234 N N . THR B 1 211 ? 1.140 -24.455 39.203 1.00 38.22 207 THR B N 1
ATOM 5235 C CA . THR B 1 211 ? 0.533 -24.847 40.447 1.00 38.22 207 THR B CA 1
ATOM 5236 C C . THR B 1 211 ? -0.808 -24.209 40.479 1.00 38.22 207 THR B C 1
ATOM 5237 O O . THR B 1 211 ? -0.927 -23.068 40.222 1.00 38.22 207 THR B O 1
ATOM 5241 N N . PRO B 1 212 ? -1.850 -24.984 40.828 1.00 38.51 208 PRO B N 1
ATOM 5242 C CA . PRO B 1 212 ? -3.235 -24.508 40.881 1.00 38.51 208 PRO B CA 1
ATOM 5243 C C . PRO B 1 212 ? -3.526 -23.673 42.109 1.00 38.51 208 PRO B C 1
ATOM 5244 O O . PRO B 1 212 ? -4.649 -23.179 42.262 1.00 38.51 208 PRO B O 1
ATOM 5248 N N . GLU B 1 213 ? -2.532 -23.525 42.976 1.00 48.41 209 GLU B N 1
ATOM 5249 C CA . GLU B 1 213 ? -2.706 -22.796 44.227 1.00 48.41 209 GLU B CA 1
ATOM 5250 C C . GLU B 1 213 ? -3.125 -21.340 43.993 1.00 48.41 209 GLU B C 1
ATOM 5251 O O . GLU B 1 213 ? -2.456 -20.596 43.262 1.00 48.41 209 GLU B O 1
ATOM 5257 N N . ASP B 1 214 ? -4.237 -20.949 44.616 1.00 52.44 210 ASP B N 1
ATOM 5258 C CA . ASP B 1 214 ? -4.701 -19.556 44.617 1.00 52.44 210 ASP B CA 1
ATOM 5259 C C . ASP B 1 214 ? -5.092 -19.061 43.221 1.00 52.44 210 ASP B C 1
ATOM 5260 O O . ASP B 1 214 ? -5.138 -17.857 42.953 1.00 52.44 210 ASP B O 1
ATOM 5265 N N . ASP B 1 215 ? -5.365 -20.004 42.331 1.00 37.29 211 ASP B N 1
ATOM 5266 C CA . ASP B 1 215 ? -5.776 -19.666 40.982 1.00 37.29 211 ASP B CA 1
ATOM 5267 C C . ASP B 1 215 ? -7.087 -20.401 40.714 1.00 37.29 211 ASP B C 1
ATOM 5268 O O . ASP B 1 215 ? -7.427 -21.361 41.407 1.00 37.29 211 ASP B O 1
ATOM 5273 N N . ALA B 1 216 ? -7.844 -19.930 39.742 1.00 37.57 212 ALA B N 1
ATOM 5274 C CA . ALA B 1 216 ? -9.055 -20.629 39.324 1.00 37.57 212 ALA B CA 1
ATOM 5275 C C . ALA B 1 216 ? -9.600 -19.931 38.091 1.00 37.57 212 ALA B C 1
ATOM 5276 O O . ALA B 1 216 ? -9.667 -18.708 38.052 1.00 37.57 212 ALA B O 1
ATOM 5278 N N . PRO B 1 217 ? -9.955 -20.708 37.062 1.00 33.31 213 PRO B N 1
ATOM 5279 C CA . PRO B 1 217 ? -10.591 -20.104 35.891 1.00 33.31 213 PRO B CA 1
ATOM 5280 C C . PRO B 1 217 ? -12.016 -19.691 36.254 1.00 33.31 213 PRO B C 1
ATOM 5281 O O . PRO B 1 217 ? -12.568 -20.187 37.248 1.00 33.31 213 PRO B O 1
ATOM 5285 N N . ILE B 1 218 ? -12.597 -18.823 35.432 1.00 33.23 214 ILE B N 1
ATOM 5286 C CA . ILE B 1 218 ? -13.909 -18.244 35.665 1.00 33.23 214 ILE B CA 1
ATOM 5287 C C . ILE B 1 218 ? -15.022 -19.269 35.946 1.00 33.23 214 ILE B C 1
ATOM 5288 O O . ILE B 1 218 ? -15.937 -18.988 36.726 1.00 33.23 214 ILE B O 1
ATOM 5293 N N . TRP B 1 219 ? -14.957 -20.452 35.339 1.00 31.20 215 TRP B N 1
ATOM 5294 C CA . TRP B 1 219 ? -16.054 -21.417 35.509 1.00 31.20 215 TRP B CA 1
ATOM 5295 C C . TRP B 1 219 ? -15.934 -22.246 36.801 1.00 31.20 215 TRP B C 1
ATOM 5296 O O . TRP B 1 219 ? -16.791 -23.107 37.059 1.00 31.20 215 TRP B O 1
ATOM 5307 N N . GLU B 1 220 ? -14.865 -22.011 37.570 1.00 45.31 216 GLU B N 1
ATOM 5308 C CA . GLU B 1 220 ? -14.642 -22.684 38.855 1.00 45.31 216 GLU B CA 1
ATOM 5309 C C . GLU B 1 220 ? -15.129 -21.801 40.012 1.00 45.31 216 GLU B C 1
ATOM 5310 O O . GLU B 1 220 ? -15.230 -22.248 41.158 1.00 45.31 216 GLU B O 1
ATOM 5316 N N . VAL B 1 221 ? -15.405 -20.538 39.712 1.00 32.68 217 VAL B N 1
ATOM 5317 C CA . VAL B 1 221 ? -16.029 -19.652 40.678 1.00 32.68 217 VAL B CA 1
ATOM 5318 C C . VAL B 1 221 ? -17.517 -19.458 40.334 1.00 32.68 217 VAL B C 1
ATOM 5319 O O . VAL B 1 221 ? -17.965 -19.804 39.240 1.00 32.68 217 VAL B O 1
ATOM 5323 N N . PRO B 1 222 ? -18.304 -18.936 41.281 1.00 32.07 218 PRO B N 1
ATOM 5324 C CA . PRO B 1 222 ? -19.745 -18.830 41.010 1.00 32.07 218 PRO B CA 1
ATOM 5325 C C . PRO B 1 222 ? -20.067 -17.824 39.909 1.00 32.07 218 PRO B C 1
ATOM 5326 O O . PRO B 1 222 ? -19.362 -16.831 39.782 1.00 32.07 218 PRO B O 1
ATOM 5330 N N . PRO B 1 223 ? -21.129 -18.079 39.135 1.00 40.19 219 PRO B N 1
ATOM 5331 C CA . PRO B 1 223 ? -21.531 -17.144 38.074 1.00 40.19 219 PRO B CA 1
ATOM 5332 C C . PRO B 1 223 ? -21.631 -15.728 38.625 1.00 40.19 219 PRO B C 1
ATOM 5333 O O . PRO B 1 223 ? -22.093 -15.545 39.748 1.00 40.19 219 PRO B O 1
ATOM 5337 N N . LEU B 1 224 ? -21.177 -14.742 37.860 1.00 32.22 220 LEU B N 1
ATOM 5338 C CA . LEU B 1 224 ? -21.298 -13.349 38.276 1.00 32.22 220 LEU B CA 1
ATOM 5339 C C . LEU B 1 224 ? -22.711 -12.824 37.995 1.00 32.22 220 LEU B C 1
ATOM 5340 O O . LEU B 1 224 ? -23.374 -13.275 37.067 1.00 32.22 220 LEU B O 1
ATOM 5345 N N . ARG B 1 225 ? -23.170 -11.883 38.813 1.00 45.41 221 ARG B N 1
ATOM 5346 C CA . ARG B 1 225 ? -24.487 -11.286 38.625 1.00 45.41 221 ARG B CA 1
ATOM 5347 C C . ARG B 1 225 ? -24.331 -9.800 38.393 1.00 45.41 221 ARG B C 1
ATOM 5348 O O . ARG B 1 225 ? -23.383 -9.185 38.889 1.00 45.41 221 ARG B O 1
ATOM 5356 N N . LEU B 1 226 ? -25.272 -9.223 37.653 1.00 39.65 222 LEU B N 1
ATOM 5357 C CA . LEU B 1 226 ? -25.242 -7.793 37.385 1.00 39.65 222 LEU B CA 1
ATOM 5358 C C . LEU B 1 226 ? -24.979 -6.984 38.657 1.00 39.65 222 LEU B C 1
ATOM 5359 O O . LEU B 1 226 ? -24.160 -6.052 38.658 1.00 39.65 222 LEU B O 1
ATOM 5364 N N . GLY B 1 227 ? -25.668 -7.354 39.739 1.00 42.01 223 GLY B N 1
ATOM 5365 C CA . GLY B 1 227 ? -25.485 -6.716 41.032 1.00 42.01 223 GLY B CA 1
ATOM 5366 C C . GLY B 1 227 ? -24.069 -6.726 41.571 1.00 42.01 223 GLY B C 1
ATOM 5367 O O . GLY B 1 227 ? -23.678 -5.818 42.302 1.00 42.01 223 GLY B O 1
ATOM 5368 N N . ASP B 1 228 ? -23.294 -7.750 41.233 1.00 40.70 224 ASP B N 1
ATOM 5369 C CA . ASP B 1 228 ? -21.893 -7.794 41.648 1.00 40.70 224 ASP B CA 1
ATOM 5370 C C . ASP B 1 228 ? -21.032 -6.839 40.808 1.00 40.70 224 ASP B C 1
ATOM 5371 O O . ASP B 1 228 ? -19.939 -6.437 41.215 1.00 40.70 224 ASP B O 1
ATOM 5376 N N . LEU B 1 229 ? -21.520 -6.470 39.629 1.00 38.65 225 LEU B N 1
ATOM 5377 C CA . LEU B 1 229 ? -20.656 -5.790 38.666 1.00 38.65 225 LEU B CA 1
ATOM 5378 C C . LEU B 1 229 ? -20.948 -4.292 38.523 1.00 38.65 225 LEU B C 1
ATOM 5379 O O . LEU B 1 229 ? -20.025 -3.492 38.431 1.00 38.65 225 LEU B O 1
ATOM 5384 N N . GLU B 1 230 ? -22.224 -3.916 38.504 1.00 41.68 226 GLU B N 1
ATOM 5385 C CA . GLU B 1 230 ? -22.571 -2.502 38.384 1.00 41.68 226 GLU B CA 1
ATOM 5386 C C . GLU B 1 230 ? -21.767 -1.655 39.383 1.00 41.68 226 GLU B C 1
ATOM 5387 O O . GLU B 1 230 ? -21.395 -2.126 40.454 1.00 41.68 226 GLU B O 1
ATOM 5393 N N . GLY B 1 231 ? -21.484 -0.417 39.015 1.00 42.66 227 GLY B N 1
ATOM 5394 C CA . GLY B 1 231 ? -20.703 0.457 39.865 1.00 42.66 227 GLY B CA 1
ATOM 5395 C C . GLY B 1 231 ? -19.298 -0.081 40.054 1.00 42.66 227 GLY B C 1
ATOM 5396 O O . GLY B 1 231 ? -18.568 0.357 40.950 1.00 42.66 227 GLY B O 1
ATOM 5397 N N . ALA B 1 232 ? -18.912 -1.037 39.211 1.00 51.34 228 ALA B N 1
ATOM 5398 C CA . ALA B 1 232 ? -17.584 -1.630 39.292 1.00 51.34 228 ALA B CA 1
ATOM 5399 C C . ALA B 1 232 ? -17.248 -2.115 40.706 1.00 51.34 228 ALA B C 1
ATOM 5400 O O . ALA B 1 232 ? -16.128 -1.940 41.181 1.00 51.34 228 ALA B O 1
ATOM 5402 N N . ARG B 1 233 ? -18.204 -2.740 41.378 1.00 57.38 229 ARG B N 1
ATOM 5403 C CA . ARG B 1 233 ? -17.956 -3.160 42.752 1.00 57.38 229 ARG B CA 1
ATOM 5404 C C . ARG B 1 233 ? -17.183 -4.482 42.906 1.00 57.38 229 ARG B C 1
ATOM 5405 O O . ARG B 1 233 ? -16.713 -4.784 43.999 1.00 57.38 229 ARG B O 1
ATOM 5413 N N . THR B 1 234 ? -17.041 -5.264 41.832 1.00 46.01 230 THR B N 1
ATOM 5414 C CA . THR B 1 234 ? -16.216 -6.472 41.903 1.00 46.01 230 THR B CA 1
ATOM 5415 C C . THR B 1 234 ? -14.809 -6.204 41.398 1.00 46.01 230 THR B C 1
ATOM 5416 O O . THR B 1 234 ? -14.623 -5.900 40.223 1.00 46.01 230 THR B O 1
ATOM 5420 N N . LYS B 1 235 ? -13.818 -6.321 42.278 1.00 43.29 231 LYS B N 1
ATOM 5421 C CA . LYS B 1 235 ? -12.435 -6.047 41.899 1.00 43.29 231 LYS B CA 1
ATOM 5422 C C . LYS B 1 235 ? -11.519 -7.195 42.324 1.00 43.29 231 LYS B C 1
ATOM 5423 O O . LYS B 1 235 ? -11.581 -7.645 43.470 1.00 43.29 231 LYS B O 1
ATOM 5429 N N . TRP B 1 236 ? -10.682 -7.662 41.393 1.00 38.43 232 TRP B N 1
ATOM 5430 C CA . TRP B 1 236 ? -9.785 -8.798 41.615 1.00 38.43 232 TRP B CA 1
ATOM 5431 C C . TRP B 1 236 ? -8.345 -8.401 41.285 1.00 38.43 232 TRP B C 1
ATOM 5432 O O . TRP B 1 236 ? -8.087 -7.706 40.298 1.00 38.43 232 TRP B O 1
ATOM 5443 N N . PRO B 1 237 ? -7.394 -8.830 42.116 1.00 42.18 233 PRO B N 1
ATOM 5444 C CA . PRO B 1 237 ? -6.013 -8.679 41.651 1.00 42.18 233 PRO B CA 1
ATOM 5445 C C . PRO B 1 237 ? -5.805 -9.457 40.349 1.00 42.18 233 PRO B C 1
ATOM 5446 O O . PRO B 1 237 ? -6.293 -10.579 40.203 1.00 42.18 233 PRO B O 1
ATOM 5450 N N . LEU B 1 238 ? -5.115 -8.837 39.398 1.00 35.02 234 LEU B N 1
ATOM 5451 C CA . LEU B 1 238 ? -4.894 -9.432 38.082 1.00 35.02 234 LEU B CA 1
ATOM 5452 C C . LEU B 1 238 ? -3.792 -10.472 38.213 1.00 35.02 234 LEU B C 1
ATOM 5453 O O . LEU B 1 238 ? -2.643 -10.210 37.911 1.00 35.02 234 LEU B O 1
ATOM 5458 N N . THR B 1 239 ? -4.148 -11.660 38.677 1.00 25.37 235 THR B N 1
ATOM 5459 C CA . THR B 1 239 ? -3.146 -12.662 39.019 1.00 25.37 235 THR B CA 1
ATOM 5460 C C . THR B 1 239 ? -3.818 -14.025 39.032 1.00 25.37 235 THR B C 1
ATOM 5461 O O . THR B 1 239 ? -5.052 -14.112 39.058 1.00 25.37 235 THR B O 1
ATOM 5465 N N . GLY B 1 240 ? -3.006 -15.083 39.015 1.00 32.25 236 GLY B N 1
ATOM 5466 C CA . GLY B 1 240 ? -3.502 -16.429 38.812 1.00 32.25 236 GLY B CA 1
ATOM 5467 C C . GLY B 1 240 ? -3.526 -16.670 37.313 1.00 32.25 236 GLY B C 1
ATOM 5468 O O . GLY B 1 240 ? -4.217 -15.947 36.577 1.00 32.25 236 GLY B O 1
ATOM 5469 N N . ARG B 1 241 ? -2.760 -17.660 36.854 1.00 34.96 237 ARG B N 1
ATOM 5470 C CA . ARG B 1 241 ? -2.565 -17.863 35.420 1.00 34.96 237 ARG B CA 1
ATOM 5471 C C . ARG B 1 241 ? -3.888 -18.103 34.714 1.00 34.96 237 ARG B C 1
ATOM 5472 O O . ARG B 1 241 ? -4.201 -17.416 33.741 1.00 34.96 237 ARG B O 1
ATOM 5480 N N . THR B 1 242 ? -4.667 -19.059 35.208 1.00 26.85 238 THR B N 1
ATOM 5481 C CA . THR B 1 242 ? -5.939 -19.382 34.565 1.00 26.85 238 THR B CA 1
ATOM 5482 C C . THR B 1 242 ? -7.046 -18.382 34.848 1.00 26.85 238 THR B C 1
ATOM 5483 O O . THR B 1 242 ? -8.034 -18.346 34.115 1.00 26.85 238 THR B O 1
ATOM 5487 N N . ARG B 1 243 ? -6.916 -17.595 35.918 1.00 32.91 239 ARG B N 1
ATOM 5488 C CA . ARG B 1 243 ? -7.877 -16.534 36.181 1.00 32.91 239 ARG B CA 1
ATOM 5489 C C . ARG B 1 243 ? -7.672 -15.468 35.101 1.00 32.91 239 ARG B C 1
ATOM 5490 O O . ARG B 1 243 ? -8.628 -14.905 34.555 1.00 32.91 239 ARG B O 1
ATOM 5498 N N . VAL B 1 244 ? -6.410 -15.214 34.778 1.00 32.06 240 VAL B N 1
ATOM 5499 C CA . VAL B 1 244 ? -6.095 -14.232 33.764 1.00 32.06 240 VAL B CA 1
ATOM 5500 C C . VAL B 1 244 ? -6.455 -14.693 32.333 1.00 32.06 240 VAL B C 1
ATOM 5501 O O . VAL B 1 244 ? -6.960 -13.879 31.558 1.00 32.06 240 VAL B O 1
ATOM 5505 N N . TYR B 1 245 ? -6.234 -15.979 32.014 1.00 29.84 241 TYR B N 1
ATOM 5506 C CA . TYR B 1 245 ? -6.638 -16.572 30.723 1.00 29.84 241 TYR B CA 1
ATOM 5507 C C . TYR B 1 245 ? -8.141 -16.507 30.496 1.00 29.84 241 TYR B C 1
ATOM 5508 O O . TYR B 1 245 ? -8.599 -16.527 29.362 1.00 29.84 241 TYR B O 1
ATOM 5517 N N . THR B 1 246 ? -8.913 -16.513 31.575 1.00 26.11 242 THR B N 1
ATOM 5518 C CA . THR B 1 246 ? -10.362 -16.536 31.440 1.00 26.11 242 THR B CA 1
ATOM 5519 C C . THR B 1 246 ? -10.995 -15.312 32.098 1.00 26.11 242 THR B C 1
ATOM 5520 O O . THR B 1 246 ? -12.155 -15.348 32.490 1.00 26.11 242 THR B O 1
ATOM 5524 N N . TRP B 1 247 ? -10.229 -14.224 32.186 1.00 35.73 243 TRP B N 1
ATOM 5525 C CA . TRP B 1 247 ? -10.698 -12.983 32.796 1.00 35.73 243 TRP B CA 1
ATOM 5526 C C . TRP B 1 247 ? -12.026 -12.474 32.201 1.00 35.73 243 TRP B C 1
ATOM 5527 O O . TRP B 1 247 ? -12.177 -12.380 30.983 1.00 35.73 243 TRP B O 1
ATOM 5538 N N . PRO B 1 248 ? -13.000 -12.150 33.068 1.00 33.39 244 PRO B N 1
ATOM 5539 C CA . PRO B 1 248 ? -14.267 -11.571 32.598 1.00 33.39 244 PRO B CA 1
ATOM 5540 C C . PRO B 1 248 ? -14.115 -10.060 32.502 1.00 33.39 244 PRO B C 1
ATOM 5541 O O . PRO B 1 248 ? -14.461 -9.350 33.456 1.00 33.39 244 PRO B O 1
ATOM 5545 N N . ALA B 1 249 ? -13.581 -9.580 31.379 1.00 35.07 245 ALA B N 1
ATOM 5546 C CA . ALA B 1 249 ? -13.213 -8.170 31.250 1.00 35.07 245 ALA B CA 1
ATOM 5547 C C . ALA B 1 249 ? -14.458 -7.304 31.104 1.00 35.07 245 ALA B C 1
ATOM 5548 O O . ALA B 1 249 ? -14.469 -6.146 31.524 1.00 35.07 245 ALA B O 1
ATOM 5550 N N . ARG B 1 250 ? -15.511 -7.889 30.536 1.00 26.36 246 ARG B N 1
ATOM 5551 C CA . ARG B 1 250 ? -16.738 -7.151 30.263 1.00 24.83 246 ARG B CA 1
ATOM 5552 C C . ARG B 1 250 ? -17.896 -8.052 30.584 1.00 25.46 246 ARG B C 1
ATOM 5553 O O . ARG B 1 250 ? -17.772 -9.260 30.471 1.00 27.05 246 ARG B O 1
ATOM 5561 N N . GLY B 1 251 ? -19.030 -7.470 30.967 1.00 34.46 247 GLY B N 1
ATOM 5562 C CA . GLY B 1 251 ? -20.238 -8.244 31.165 1.00 34.59 247 GLY B CA 1
ATOM 5563 C C . GLY B 1 251 ? -20.975 -8.365 29.853 1.00 34.05 247 GLY B C 1
ATOM 5564 O O . GLY B 1 251 ? -21.273 -7.351 29.215 1.00 35.35 247 GLY B O 1
ATOM 5565 N N . VAL B 1 252 ? -21.277 -9.596 29.450 1.00 30.14 248 VAL B N 1
ATOM 5566 C CA . VAL B 1 252 ? -21.966 -9.863 28.198 1.00 29.57 248 VAL B CA 1
ATOM 5567 C C . VAL B 1 252 ? -23.093 -10.858 28.397 1.00 28.79 248 VAL B C 1
ATOM 5568 O O . VAL B 1 252 ? -22.958 -11.790 29.173 1.00 30.83 248 VAL B O 1
ATOM 5572 N N . ARG B 1 253 ? -24.191 -10.689 27.681 1.00 32.79 249 ARG B N 1
ATOM 5573 C CA . ARG B 1 253 ? -25.188 -11.749 27.600 1.00 33.21 249 ARG B CA 1
ATOM 5574 C C . ARG B 1 253 ? -25.676 -11.912 26.165 1.00 32.07 249 ARG B C 1
ATOM 5575 O O . ARG B 1 253 ? -26.466 -11.092 25.670 1.00 33.51 249 ARG B O 1
ATOM 5583 N N . LEU B 1 254 ? -25.197 -12.957 25.493 1.00 41.00 250 LEU B N 1
ATOM 5584 C CA . LEU B 1 254 ? -25.631 -13.234 24.133 1.00 40.09 250 LEU B CA 1
ATOM 5585 C C . LEU B 1 254 ? -27.101 -13.592 24.179 1.00 41.17 250 LEU B C 1
ATOM 5586 O O . LEU B 1 254 ? -27.516 -14.423 24.977 1.00 41.35 250 LEU B O 1
ATOM 5591 N N . LEU B 1 255 ? -27.891 -12.930 23.345 1.00 43.53 251 LEU B N 1
ATOM 5592 C CA . LEU B 1 255 ? -29.310 -13.238 23.233 1.00 44.40 251 LEU B CA 1
ATOM 5593 C C . LEU B 1 255 ? -29.504 -14.193 22.077 1.00 43.77 251 LEU B C 1
ATOM 5594 O O . LEU B 1 255 ? -29.088 -13.912 20.952 1.00 45.06 251 LEU B O 1
ATOM 5599 N N . ASP B 1 256 ? -30.109 -15.339 22.354 1.00 57.59 252 ASP B N 1
ATOM 5600 C CA . ASP B 1 256 ? -30.380 -16.304 21.305 1.00 57.33 252 ASP B CA 1
ATOM 5601 C C . ASP B 1 256 ? -31.480 -15.761 20.400 1.00 57.42 252 ASP B C 1
ATOM 5602 O O . ASP B 1 256 ? -32.468 -15.214 20.879 1.00 58.93 252 ASP B O 1
ATOM 5607 N N . GLU B 1 257 ? -31.291 -15.896 19.092 1.00 50.55 253 GLU B N 1
ATOM 5608 C CA . GLU B 1 257 ? -32.296 -15.501 18.108 1.00 50.55 253 GLU B CA 1
ATOM 5609 C C . GLU B 1 257 ? -33.180 -16.707 17.802 1.00 50.55 253 GLU B C 1
ATOM 5610 O O . GLU B 1 257 ? -34.286 -16.571 17.288 1.00 50.55 253 GLU B O 1
ATOM 5616 N N . GLY B 1 258 ? -32.679 -17.892 18.133 1.00 55.64 254 GLY B N 1
ATOM 5617 C CA . GLY B 1 258 ? -33.360 -19.137 17.825 1.00 55.64 254 GLY B CA 1
ATOM 5618 C C . GLY B 1 258 ? -32.446 -20.083 17.070 1.00 55.64 254 GLY B C 1
ATOM 5619 O O . GLY B 1 258 ? -32.413 -21.286 17.338 1.00 55.64 254 GLY B O 1
ATOM 5620 N N . ASP B 1 259 ? -31.685 -19.525 16.134 1.00 74.70 255 ASP B N 1
ATOM 5621 C CA . ASP B 1 259 ? -30.779 -20.306 15.302 1.00 74.70 255 ASP B CA 1
ATOM 5622 C C . ASP B 1 259 ? -29.396 -19.666 15.232 1.00 74.70 255 ASP B C 1
ATOM 5623 O O . ASP B 1 259 ? -28.487 -20.206 14.606 1.00 74.70 255 ASP B O 1
ATOM 5628 N N . GLY B 1 260 ? -29.241 -18.515 15.877 1.00 41.99 256 GLY B N 1
ATOM 5629 C CA . GLY B 1 260 ? -28.006 -17.754 15.800 1.00 41.99 256 GLY B CA 1
ATOM 5630 C C . GLY B 1 260 ? -28.082 -16.559 16.716 1.00 41.99 256 GLY B C 1
ATOM 5631 O O . GLY B 1 260 ? -28.953 -16.507 17.571 1.00 41.99 256 GLY B O 1
ATOM 5632 N N . VAL B 1 261 ? -27.193 -15.591 16.543 1.00 41.96 257 VAL B N 1
ATOM 5633 C CA . VAL B 1 261 ? -27.164 -14.451 17.446 1.00 41.96 257 VAL B CA 1
ATOM 5634 C C . VAL B 1 261 ? -26.945 -13.121 16.724 1.00 41.96 257 VAL B C 1
ATOM 5635 O O . VAL B 1 261 ? -26.126 -13.041 15.796 1.00 41.96 257 VAL B O 1
ATOM 5639 N N . ARG B 1 262 ? -27.673 -12.084 17.155 1.00 37.09 258 ARG B N 1
ATOM 5640 C CA . ARG B 1 262 ? -27.521 -10.736 16.608 1.00 37.09 258 ARG B CA 1
ATOM 5641 C C . ARG B 1 262 ? -27.253 -9.673 17.683 1.00 37.09 258 ARG B C 1
ATOM 5642 O O . ARG B 1 262 ? -26.479 -8.729 17.454 1.00 37.09 258 ARG B O 1
ATOM 5650 N N . PHE B 1 263 ? -27.887 -9.823 18.849 1.00 49.06 259 PHE B N 1
ATOM 5651 C CA . PHE B 1 263 ? -27.788 -8.819 19.920 1.00 49.06 259 PHE B CA 1
ATOM 5652 C C . PHE B 1 263 ? -27.328 -9.366 21.280 1.00 49.06 259 PHE B C 1
ATOM 5653 O O . PHE B 1 263 ? -27.466 -10.554 21.564 1.00 49.06 259 PHE B O 1
ATOM 5661 N N . MET B 1 264 ? -26.806 -8.480 22.125 1.00 45.13 260 MET B N 1
ATOM 5662 C CA . MET B 1 264 ? -26.312 -8.884 23.439 1.00 45.13 260 MET B CA 1
ATOM 5663 C C . MET B 1 264 ? -26.577 -7.850 24.558 1.00 45.13 260 MET B C 1
ATOM 5664 O O . MET B 1 264 ? -26.437 -6.641 24.355 1.00 45.13 260 MET B O 1
ATOM 5669 N N . GLY B 1 265 ? -26.949 -8.327 25.745 1.00 35.78 261 GLY B N 1
ATOM 5670 C CA . GLY B 1 265 ? -26.843 -7.491 26.928 1.00 35.78 261 GLY B CA 1
ATOM 5671 C C . GLY B 1 265 ? -25.379 -7.177 27.160 1.00 35.78 261 GLY B C 1
ATOM 5672 O O . GLY B 1 265 ? -24.513 -7.974 26.807 1.00 35.78 261 GLY B O 1
ATOM 5673 N N . TYR B 1 266 ? -25.075 -6.039 27.762 1.00 37.98 262 TYR B N 1
ATOM 5674 C CA . TYR B 1 266 ? -23.688 -5.613 27.843 1.00 37.98 262 TYR B CA 1
ATOM 5675 C C . TYR B 1 266 ? -23.463 -4.660 29.018 1.00 37.98 262 TYR B C 1
ATOM 5676 O O . TYR B 1 266 ? -24.206 -3.702 29.196 1.00 37.98 262 TYR B O 1
ATOM 5685 N N . GLY B 1 267 ? -22.440 -4.933 29.824 1.00 49.52 263 GLY B N 1
ATOM 5686 C CA . GLY B 1 267 ? -22.123 -4.081 30.958 1.00 49.52 263 GLY B CA 1
ATOM 5687 C C . GLY B 1 267 ? -20.664 -4.120 31.388 1.00 49.52 263 GLY B C 1
ATOM 5688 O O . GLY B 1 267 ? -19.804 -4.668 30.692 1.00 49.52 263 GLY B O 1
ATOM 5689 N N . PRO B 1 268 ? -20.368 -3.528 32.552 1.00 36.20 264 PRO B N 1
ATOM 5690 C CA . PRO B 1 268 ? -19.012 -3.594 33.100 1.00 36.20 264 PRO B CA 1
ATOM 5691 C C . PRO B 1 268 ? -18.650 -5.020 33.547 1.00 36.20 264 PRO B C 1
ATOM 5692 O O . PRO B 1 268 ? -19.536 -5.843 33.824 1.00 36.20 264 PRO B O 1
ATOM 5696 N N . GLY B 1 269 ? -17.351 -5.304 33.597 1.00 44.84 265 GLY B N 1
ATOM 5697 C CA . GLY B 1 269 ? -16.868 -6.576 34.098 1.00 44.84 265 GLY B CA 1
ATOM 5698 C C . GLY B 1 269 ? -16.130 -6.400 35.412 1.00 44.84 265 GLY B C 1
ATOM 5699 O O . GLY B 1 269 ? -16.210 -5.360 36.069 1.00 44.84 265 GLY B O 1
ATOM 5700 N N . VAL B 1 270 ? -15.394 -7.424 35.792 1.00 35.86 266 VAL B N 1
ATOM 5701 C CA . VAL B 1 270 ? -14.555 -7.352 36.971 1.00 35.86 266 VAL B CA 1
ATOM 5702 C C . VAL B 1 270 ? -13.399 -6.367 36.768 1.00 35.86 266 VAL B C 1
ATOM 5703 O O . VAL B 1 270 ? -12.762 -6.338 35.713 1.00 35.86 266 VAL B O 1
ATOM 5707 N N . GLU B 1 271 ? -13.127 -5.544 37.767 1.00 40.34 267 GLU B N 1
ATOM 5708 C CA . GLU B 1 271 ? -12.043 -4.579 37.621 1.00 40.34 267 GLU B CA 1
ATOM 5709 C C . GLU B 1 271 ? -10.684 -5.153 38.022 1.00 40.34 267 GLU B C 1
ATOM 5710 O O . GLU B 1 271 ? -10.518 -5.714 39.111 1.00 40.34 267 GLU B O 1
ATOM 5716 N N . PRO B 1 272 ? -9.704 -5.028 37.125 1.00 54.08 268 PRO B N 1
ATOM 5717 C CA . PRO B 1 272 ? -8.376 -5.569 37.421 1.00 54.08 268 PRO B CA 1
ATOM 5718 C C . PRO B 1 272 ? -7.619 -4.693 38.413 1.00 54.08 268 PRO B C 1
ATOM 5719 O O . PRO B 1 272 ? -7.495 -3.502 38.168 1.00 54.08 268 PRO B O 1
ATOM 5723 N N . LEU B 1 273 ? -7.149 -5.273 39.515 1.00 36.64 269 LEU B N 1
ATOM 5724 C CA . LEU B 1 273 ? -6.239 -4.590 40.441 1.00 36.64 269 LEU B CA 1
ATOM 5725 C C . LEU B 1 273 ? -4.791 -4.975 40.152 1.00 36.64 269 LEU B C 1
ATOM 5726 O O . LEU B 1 273 ? -4.515 -6.095 39.708 1.00 36.64 269 LEU B O 1
ATOM 5731 N N . GLU B 1 274 ? -3.862 -4.064 40.432 1.00 48.35 270 GLU B N 1
ATOM 5732 C CA . GLU B 1 274 ? -2.453 -4.303 40.109 1.00 48.35 270 GLU B CA 1
ATOM 5733 C C . GLU B 1 274 ? -1.855 -5.457 40.908 1.00 48.35 270 GLU B C 1
ATOM 5734 O O . GLU B 1 274 ? -2.091 -5.595 42.102 1.00 48.35 270 GLU B O 1
ATOM 5740 N N . ALA B 1 275 ? -1.088 -6.297 40.226 1.00 53.87 271 ALA B N 1
ATOM 5741 C CA . ALA B 1 275 ? -0.441 -7.439 40.853 1.00 53.87 271 ALA B CA 1
ATOM 5742 C C . ALA B 1 275 ? 0.832 -7.748 40.069 1.00 53.87 271 ALA B C 1
ATOM 5743 O O . ALA B 1 275 ? 1.025 -7.229 38.964 1.00 53.87 271 ALA B O 1
ATOM 5745 N N . THR B 1 276 ? 1.712 -8.575 40.628 1.00 68.70 272 THR B N 1
ATOM 5746 C CA . THR B 1 276 ? 3.001 -8.814 39.980 1.00 68.70 272 THR B CA 1
ATOM 5747 C C . THR B 1 276 ? 2.856 -9.691 38.738 1.00 68.70 272 THR B C 1
ATOM 5748 O O . THR B 1 276 ? 3.515 -9.456 37.720 1.00 68.70 272 THR B O 1
ATOM 5752 N N . HIS B 1 277 ? 1.978 -10.686 38.830 1.00 47.35 273 HIS B N 1
ATOM 5753 C CA . HIS B 1 277 ? 1.722 -11.642 37.749 1.00 47.35 273 HIS B CA 1
ATOM 5754 C C . HIS B 1 277 ? 2.063 -11.152 36.341 1.00 47.35 273 HIS B C 1
ATOM 5755 O O . HIS B 1 277 ? 1.537 -10.151 35.870 1.00 47.35 273 HIS B O 1
ATOM 5762 N N . ARG B 1 278 ? 2.946 -11.870 35.667 1.00 39.06 274 ARG B N 1
ATOM 5763 C CA . ARG B 1 278 ? 3.173 -11.630 34.250 1.00 39.06 274 ARG B CA 1
ATOM 5764 C C . ARG B 1 278 ? 2.600 -12.818 33.479 1.00 39.06 274 ARG B C 1
ATOM 5765 O O . ARG B 1 278 ? 2.897 -13.972 33.781 1.00 39.06 274 ARG B O 1
ATOM 5773 N N . ASP B 1 279 ? 1.741 -12.531 32.507 1.00 29.93 275 ASP B N 1
ATOM 5774 C CA . ASP B 1 279 ? 1.137 -13.586 31.693 1.00 29.93 275 ASP B CA 1
ATOM 5775 C C . ASP B 1 279 ? 2.244 -14.416 31.042 1.00 29.93 275 ASP B C 1
ATOM 5776 O O . ASP B 1 279 ? 3.261 -13.871 30.636 1.00 29.93 275 ASP B O 1
ATOM 5781 N N . PRO B 1 280 ? 2.057 -15.739 30.962 1.00 30.72 276 PRO B N 1
ATOM 5782 C CA . PRO B 1 280 ? 3.095 -16.601 30.375 1.00 30.72 276 PRO B CA 1
ATOM 5783 C C . PRO B 1 280 ? 3.420 -16.267 28.905 1.00 30.72 276 PRO B C 1
ATOM 5784 O O . PRO B 1 280 ? 4.534 -16.558 28.461 1.00 30.72 276 PRO B O 1
ATOM 5788 N N . MET B 1 281 ? 2.488 -15.650 28.172 1.00 31.57 277 MET B N 1
ATOM 5789 C CA . MET B 1 281 ? 2.735 -15.310 26.760 1.00 31.87 277 MET B CA 1
ATOM 5790 C C . MET B 1 281 ? 3.349 -13.917 26.551 1.00 31.34 277 MET B C 1
ATOM 5791 O O . MET B 1 281 ? 3.647 -13.513 25.410 1.00 32.21 277 MET B O 1
ATOM 5796 N N . VAL B 1 282 ? 3.558 -13.194 27.653 1.00 28.03 278 VAL B N 1
ATOM 5797 C CA . VAL B 1 282 ? 3.973 -11.800 27.565 1.00 27.66 278 VAL B CA 1
ATOM 5798 C C . VAL B 1 282 ? 5.440 -11.617 27.902 1.00 28.58 278 VAL B C 1
ATOM 5799 O O . VAL B 1 282 ? 5.939 -12.179 28.873 1.00 29.35 278 VAL B O 1
ATOM 5803 N N . ALA B 1 283 ? 6.140 -10.847 27.082 1.00 33.83 279 ALA B N 1
ATOM 5804 C CA . ALA B 1 283 ? 7.551 -10.591 27.303 1.00 34.50 279 ALA B CA 1
ATOM 5805 C C . ALA B 1 283 ? 7.741 -9.145 27.712 1.00 34.91 279 ALA B C 1
ATOM 5806 O O . ALA B 1 283 ? 6.850 -8.325 27.504 1.00 34.98 279 ALA B O 1
ATOM 5808 N N . GLN B 1 284 ? 8.890 -8.836 28.312 1.00 34.65 280 GLN B N 1
ATOM 5809 C CA . GLN B 1 284 ? 9.190 -7.464 28.700 1.00 33.86 280 GLN B CA 1
ATOM 5810 C C . GLN B 1 284 ? 10.581 -7.031 28.281 1.00 33.15 280 GLN B C 1
ATOM 5811 O O . GLN B 1 284 ? 11.462 -7.857 28.018 1.00 34.81 280 GLN B O 1
ATOM 5817 N N . ARG B 1 285 ? 10.762 -5.719 28.211 1.00 30.70 281 ARG B N 1
ATOM 5818 C CA . ARG B 1 285 ? 12.070 -5.138 27.953 1.00 30.70 281 ARG B CA 1
ATOM 5819 C C . ARG B 1 285 ? 12.184 -3.797 28.677 1.00 30.70 281 ARG B C 1
ATOM 5820 O O . ARG B 1 285 ? 11.197 -3.228 29.178 1.00 30.70 281 ARG B O 1
ATOM 5828 N N . LEU B 1 286 ? 13.407 -3.309 28.721 1.00 34.95 282 LEU B N 1
ATOM 5829 C CA . LEU B 1 286 ? 13.711 -2.086 29.388 1.00 34.95 282 LEU B CA 1
ATOM 5830 C C . LEU B 1 286 ? 13.681 -0.897 28.460 1.00 34.95 282 LEU B C 1
ATOM 5831 O O . LEU B 1 286 ? 14.241 -0.923 27.399 1.00 34.95 282 LEU B O 1
ATOM 5836 N N . ASP B 1 287 ? 13.009 0.171 28.896 1.00 55.24 283 ASP B N 1
ATOM 5837 C CA . ASP B 1 287 ? 13.055 1.442 28.177 1.00 55.24 283 ASP B CA 1
ATOM 5838 C C . ASP B 1 287 ? 14.320 2.218 28.554 1.00 55.24 283 ASP B C 1
ATOM 5839 O O . ASP B 1 287 ? 15.230 1.658 29.172 1.00 55.24 283 ASP B O 1
ATOM 5844 N N . ALA B 1 288 ? 14.366 3.500 28.181 1.00 83.71 284 ALA B N 1
ATOM 5845 C CA . ALA B 1 288 ? 15.528 4.370 28.417 1.00 83.71 284 ALA B CA 1
ATOM 5846 C C . ALA B 1 288 ? 15.982 4.393 29.878 1.00 83.71 284 ALA B C 1
ATOM 5847 O O . ALA B 1 288 ? 17.164 4.214 30.176 1.00 83.71 284 ALA B O 1
ATOM 5849 N N . LYS B 1 289 ? 15.043 4.639 30.783 1.00 62.30 285 LYS B N 1
ATOM 5850 C CA . LYS B 1 289 ? 15.276 4.420 32.208 1.00 62.30 285 LYS B CA 1
ATOM 5851 C C . LYS B 1 289 ? 15.268 2.909 32.489 1.00 62.30 285 LYS B C 1
ATOM 5852 O O . LYS B 1 289 ? 15.177 2.092 31.566 1.00 62.30 285 LYS B O 1
ATOM 5858 N N . GLY B 1 290 ? 15.359 2.521 33.751 1.00 72.78 286 GLY B N 1
ATOM 5859 C CA . GLY B 1 290 ? 15.408 1.103 34.063 1.00 72.78 286 GLY B CA 1
ATOM 5860 C C . GLY B 1 290 ? 14.034 0.468 34.169 1.00 72.78 286 GLY B C 1
ATOM 5861 O O . GLY B 1 290 ? 13.819 -0.407 35.011 1.00 72.78 286 GLY B O 1
ATOM 5862 N N . ASN B 1 291 ? 13.106 0.893 33.313 1.00 43.46 287 ASN B N 1
ATOM 5863 C CA . ASN B 1 291 ? 11.705 0.477 33.446 1.00 43.46 287 ASN B CA 1
ATOM 5864 C 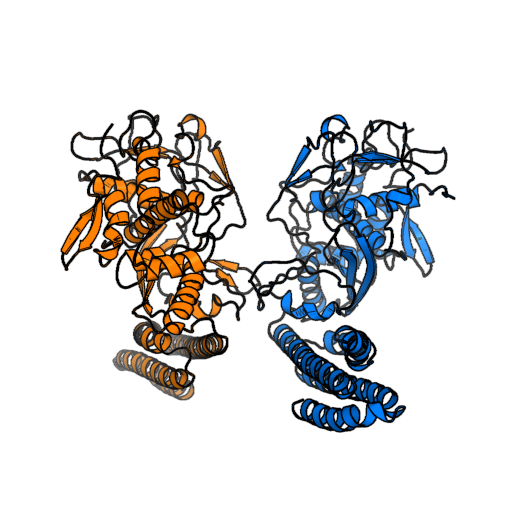C . ASN B 1 291 ? 11.216 -0.600 32.466 1.00 43.46 287 ASN B C 1
ATOM 5865 O O . ASN B 1 291 ? 11.288 -0.436 31.248 1.00 43.46 287 ASN B O 1
ATOM 5870 N N . LEU B 1 292 ? 10.698 -1.692 33.013 1.00 48.33 288 LEU B N 1
ATOM 5871 C CA . LEU B 1 292 ? 10.215 -2.797 32.196 1.00 48.33 288 LEU B CA 1
ATOM 5872 C C . LEU B 1 292 ? 8.885 -2.487 31.499 1.00 48.33 288 LEU B C 1
ATOM 5873 O O . LEU B 1 292 ? 7.902 -2.095 32.138 1.00 48.33 288 LEU B O 1
ATOM 5878 N N . LEU B 1 293 ? 8.869 -2.658 30.181 1.00 43.35 289 LEU B N 1
ATOM 5879 C CA . LEU B 1 293 ? 7.661 -2.460 29.387 1.00 43.35 289 LEU B CA 1
ATOM 5880 C C . LEU B 1 293 ? 7.339 -3.763 28.674 1.00 43.35 289 LEU B C 1
ATOM 5881 O O . LEU B 1 293 ? 8.257 -4.517 28.335 1.00 43.35 289 LEU B O 1
ATOM 5886 N N . VAL B 1 294 ? 6.054 -4.025 28.433 1.00 32.78 290 VAL B N 1
ATOM 5887 C CA . VAL B 1 294 ? 5.675 -5.196 27.652 1.00 32.78 290 VAL B CA 1
ATOM 5888 C C . VAL B 1 294 ? 6.096 -5.018 26.192 1.00 32.78 290 VAL B C 1
ATOM 5889 O O . VAL B 1 294 ? 6.070 -3.891 25.661 1.00 32.78 290 VAL B O 1
ATOM 5893 N N . LEU B 1 295 ? 6.539 -6.104 25.557 1.00 30.27 291 LEU B N 1
ATOM 5894 C CA . LEU B 1 295 ? 6.727 -6.083 24.105 1.00 30.27 291 LEU B CA 1
ATOM 5895 C C . LEU B 1 295 ? 5.369 -5.915 23.460 1.00 30.27 291 LEU B C 1
ATOM 5896 O O . LEU B 1 295 ? 4.401 -6.600 23.826 1.00 30.27 291 LEU B O 1
ATOM 5901 N N . ARG B 1 296 ? 5.284 -4.973 22.529 1.00 36.29 292 ARG B N 1
ATOM 5902 C CA . ARG B 1 296 ? 4.003 -4.610 21.947 1.00 36.29 292 ARG B CA 1
ATOM 5903 C C . ARG B 1 296 ? 4.130 -4.525 20.440 1.00 36.29 292 ARG B C 1
ATOM 5904 O O . ARG B 1 296 ? 5.160 -4.112 19.918 1.00 36.29 292 ARG B O 1
ATOM 5912 N N . LEU B 1 297 ? 3.079 -4.928 19.738 1.00 41.04 293 LEU B N 1
ATOM 5913 C CA . LEU B 1 297 ? 3.060 -4.829 18.287 1.00 41.04 293 LEU B CA 1
ATOM 5914 C C . LEU B 1 297 ? 2.817 -3.374 17.905 1.00 41.04 293 LEU B C 1
ATOM 5915 O O . LEU B 1 297 ? 1.885 -2.737 18.402 1.00 41.04 293 LEU B O 1
ATOM 5920 N N . SER B 1 298 ? 3.663 -2.838 17.037 1.00 46.94 294 SER B N 1
ATOM 5921 C CA . SER B 1 298 ? 3.477 -1.458 16.605 1.00 46.94 294 SER B CA 1
ATOM 5922 C C . SER B 1 298 ? 3.263 -1.350 15.100 1.00 46.94 294 SER B C 1
ATOM 5923 O O . SER B 1 298 ? 3.674 -2.222 14.327 1.00 46.94 294 SER B O 1
ATOM 5926 N N . GLU B 1 299 ? 2.595 -0.280 14.697 1.00 71.67 295 GLU B N 1
ATOM 5927 C CA . GLU B 1 299 ? 2.419 0.020 13.305 1.00 71.67 295 GLU B CA 1
ATOM 5928 C C . GLU B 1 299 ? 3.714 0.605 12.830 1.00 71.67 295 GLU B C 1
ATOM 5929 O O . GLU B 1 299 ? 4.262 1.507 13.424 1.00 71.67 295 GLU B O 1
ATOM 5935 N N . GLU B 1 300 ? 4.257 0.078 11.743 1.00 61.74 296 GLU B N 1
ATOM 5936 C CA . GLU B 1 300 ? 5.514 0.623 11.217 1.00 61.74 296 GLU B CA 1
ATOM 5937 C C . GLU B 1 300 ? 6.726 0.545 12.180 1.00 61.74 296 GLU B C 1
ATOM 5938 O O . GLU B 1 300 ? 7.492 1.506 12.324 1.00 61.74 296 GLU B O 1
ATOM 5944 N N . ARG B 1 301 ? 6.880 -0.600 12.838 1.00 52.92 297 ARG B N 1
ATOM 5945 C CA . ARG B 1 301 ? 8.148 -0.993 13.448 1.00 52.92 297 ARG B CA 1
ATOM 5946 C C . ARG B 1 301 ? 8.161 -2.503 13.525 1.00 52.92 297 ARG B C 1
ATOM 5947 O O . ARG B 1 301 ? 7.327 -3.097 14.195 1.00 52.92 297 ARG B O 1
ATOM 5955 N N . SER B 1 302 ? 9.096 -3.127 12.821 1.00 42.37 298 SER B N 1
ATOM 5956 C CA . SER B 1 302 ? 9.195 -4.581 12.817 1.00 42.37 298 SER B CA 1
ATOM 5957 C C . SER B 1 302 ? 9.316 -5.095 14.245 1.00 42.37 298 SER B C 1
ATOM 5958 O O . SER B 1 302 ? 10.103 -4.577 15.044 1.00 42.37 298 SER B O 1
ATOM 5961 N N . PHE B 1 303 ? 8.529 -6.111 14.571 1.00 36.26 299 PHE B N 1
ATOM 5962 C CA . PHE B 1 303 ? 8.500 -6.621 15.936 1.00 36.26 299 PHE B CA 1
ATOM 5963 C C . PHE B 1 303 ? 9.824 -7.269 16.370 1.00 36.26 299 PHE B C 1
ATOM 5964 O O . PHE B 1 303 ? 10.232 -7.156 17.524 1.00 36.26 299 PHE B O 1
ATOM 5972 N N . TRP B 1 304 ? 10.495 -7.938 15.443 1.00 37.19 300 TRP B N 1
ATOM 5973 C CA . TRP B 1 304 ? 11.757 -8.599 15.769 1.00 37.19 300 TRP B CA 1
ATOM 5974 C C . TRP B 1 304 ? 12.851 -7.626 16.206 1.00 37.19 300 TRP B C 1
ATOM 5975 O O . TRP B 1 304 ? 13.894 -8.050 16.689 1.00 37.19 300 TRP B O 1
ATOM 5986 N N . ARG B 1 305 ? 12.633 -6.331 16.040 1.00 45.08 301 ARG B N 1
ATOM 5987 C CA . ARG B 1 305 ? 13.624 -5.373 16.516 1.00 45.08 301 ARG B CA 1
ATOM 5988 C C . ARG B 1 305 ? 13.667 -5.309 18.048 1.00 45.08 301 ARG B C 1
ATOM 5989 O O . ARG B 1 305 ? 14.599 -4.751 18.622 1.00 45.08 301 ARG B O 1
ATOM 5997 N N . ASP B 1 306 ? 12.662 -5.893 18.700 1.00 42.81 302 ASP B N 1
ATOM 5998 C CA . ASP B 1 306 ? 12.648 -6.003 20.156 1.00 42.81 302 ASP B CA 1
ATOM 5999 C C . ASP B 1 306 ? 13.223 -7.331 20.674 1.00 42.81 302 ASP B C 1
ATOM 6000 O O . ASP B 1 306 ? 13.173 -7.594 21.871 1.00 42.81 302 ASP B O 1
ATOM 6005 N N . PHE B 1 307 ? 13.766 -8.169 19.792 1.00 39.96 303 PHE B N 1
ATOM 6006 C CA . PHE B 1 307 ? 14.160 -9.515 20.223 1.00 39.96 303 PHE B CA 1
ATOM 6007 C C . PHE B 1 307 ? 15.439 -9.613 21.097 1.00 39.96 303 PHE B C 1
ATOM 6008 O O . PHE B 1 307 ? 15.644 -10.599 21.804 1.00 39.96 303 PHE B O 1
ATOM 6016 N N . SER B 1 308 ? 16.302 -8.607 21.033 1.00 34.54 304 SER B N 1
ATOM 6017 C CA . SER B 1 308 ? 17.489 -8.594 21.875 1.00 34.54 304 SER B CA 1
ATOM 6018 C C . SER B 1 308 ? 17.138 -8.006 23.246 1.00 34.54 304 SER B C 1
ATOM 6019 O O . SER B 1 308 ? 17.583 -8.504 24.279 1.00 34.54 304 SER B O 1
ATOM 6022 N N . ALA B 1 309 ? 16.312 -6.962 23.232 1.00 36.56 305 ALA B N 1
ATOM 6023 C CA . ALA B 1 309 ? 15.919 -6.252 24.442 1.00 36.56 305 ALA B CA 1
ATOM 6024 C C . ALA B 1 309 ? 15.097 -7.099 25.411 1.00 36.56 305 ALA B C 1
ATOM 6025 O O . ALA B 1 309 ? 15.106 -6.850 26.612 1.00 36.56 305 ALA B O 1
ATOM 6027 N N . MET B 1 310 ? 14.406 -8.111 24.905 1.00 41.55 306 MET B N 1
ATOM 6028 C CA . MET B 1 310 ? 13.593 -8.959 25.774 1.00 41.55 306 MET B CA 1
ATOM 6029 C C . MET B 1 310 ? 14.417 -10.033 26.490 1.00 41.55 306 MET B C 1
ATOM 6030 O O . MET B 1 310 ? 13.919 -10.710 27.397 1.00 41.55 306 MET B O 1
ATOM 6035 N N . LEU B 1 311 ? 15.661 -10.218 26.059 1.00 32.94 307 LEU B N 1
ATOM 6036 C CA . LEU B 1 311 ? 16.504 -11.279 26.612 1.00 32.94 307 LEU B CA 1
ATOM 6037 C C . LEU B 1 311 ? 17.130 -10.810 27.928 1.00 32.94 307 LEU B C 1
ATOM 6038 O O . LEU B 1 311 ? 17.393 -9.623 28.081 1.00 32.94 307 LEU B O 1
ATOM 6043 N N . PRO B 1 312 ? 17.367 -11.736 28.878 1.00 46.29 308 PRO B N 1
ATOM 6044 C CA . PRO B 1 312 ? 17.904 -11.358 30.198 1.00 46.29 308 PRO B CA 1
ATOM 6045 C C . PRO B 1 312 ? 19.257 -10.649 30.121 1.00 46.29 308 PRO B C 1
ATOM 6046 O O . PRO B 1 312 ? 19.581 -9.826 30.986 1.00 46.29 308 PRO B O 1
ATOM 6050 N N . ARG B 1 313 ? 20.039 -10.954 29.094 1.00 41.89 309 ARG B N 1
ATOM 6051 C CA . ARG B 1 313 ? 21.351 -10.342 28.989 1.00 41.89 309 ARG B CA 1
ATOM 6052 C C . ARG B 1 313 ? 21.178 -8.832 28.882 1.00 41.89 309 ARG B C 1
ATOM 6053 O O . ARG B 1 313 ? 22.101 -8.072 29.158 1.00 41.89 309 ARG B O 1
ATOM 6061 N N . GLN B 1 314 ? 19.983 -8.398 28.493 1.00 38.12 310 GLN B N 1
ATOM 6062 C CA . GLN B 1 314 ? 19.717 -6.967 28.402 1.00 38.12 310 GLN B CA 1
ATOM 6063 C C . GLN B 1 314 ? 18.731 -6.490 29.451 1.00 38.12 310 GLN B C 1
ATOM 6064 O O . GLN B 1 314 ? 18.277 -5.349 29.413 1.00 38.12 310 GLN B O 1
ATOM 6070 N N . GLY B 1 315 ? 18.424 -7.365 30.401 1.00 36.69 311 GLY B N 1
ATOM 6071 C CA . GLY B 1 315 ? 17.532 -7.016 31.482 1.00 36.69 311 GLY B CA 1
ATOM 6072 C C . GLY B 1 315 ? 16.088 -7.184 31.075 1.00 36.69 311 GLY B C 1
ATOM 6073 O O . GLY B 1 315 ? 15.185 -6.760 31.789 1.00 36.69 311 GLY B O 1
ATOM 6074 N N . GLY B 1 316 ? 15.869 -7.795 29.913 1.00 34.82 312 GLY B N 1
ATOM 6075 C CA . GLY B 1 316 ? 14.525 -8.089 29.458 1.00 34.82 312 GLY B CA 1
ATOM 6076 C C . GLY B 1 316 ? 13.995 -9.331 30.140 1.00 34.82 312 GLY B C 1
ATOM 6077 O O . GLY B 1 316 ? 14.765 -10.062 30.770 1.00 34.82 312 GLY B O 1
ATOM 6078 N N . LYS B 1 317 ? 12.689 -9.566 30.018 1.00 47.32 313 LYS B N 1
ATOM 6079 C CA . LYS B 1 317 ? 12.046 -10.772 30.543 1.00 47.32 313 LYS B CA 1
ATOM 6080 C C . LYS B 1 317 ? 11.397 -11.539 29.395 1.00 47.32 313 LYS B C 1
ATOM 6081 O O . LYS B 1 317 ? 10.369 -11.105 28.856 1.00 47.32 313 LYS B O 1
ATOM 6087 N N . VAL B 1 318 ? 11.978 -12.676 29.020 1.00 34.83 314 VAL B N 1
ATOM 6088 C CA . VAL B 1 318 ? 11.417 -13.479 27.938 1.00 34.83 314 VAL B CA 1
ATOM 6089 C C . VAL B 1 318 ? 10.071 -14.039 28.369 1.00 34.83 314 VAL B C 1
ATOM 6090 O O . VAL B 1 318 ? 9.859 -14.303 29.549 1.00 34.83 314 VAL B O 1
ATOM 6094 N N . ALA B 1 319 ? 9.149 -14.185 27.424 1.00 31.80 315 ALA B N 1
ATOM 6095 C CA . ALA B 1 319 ? 7.874 -14.823 27.722 1.00 31.80 315 ALA B CA 1
ATOM 6096 C C . ALA B 1 319 ? 8.118 -16.236 28.258 1.00 31.80 315 ALA B C 1
ATOM 6097 O O . ALA B 1 319 ? 8.940 -16.985 27.726 1.00 31.80 315 ALA B O 1
ATOM 6099 N N . ALA B 1 320 ? 7.390 -16.589 29.309 1.00 31.93 316 ALA B N 1
ATOM 6100 C CA . ALA B 1 320 ? 7.489 -17.900 29.929 1.00 31.93 316 ALA B CA 1
ATOM 6101 C C . ALA B 1 320 ? 7.254 -19.042 28.923 1.00 31.93 316 ALA B C 1
ATOM 6102 O O . ALA B 1 320 ? 7.900 -20.100 29.013 1.00 31.93 316 ALA B O 1
ATOM 6104 N N . THR B 1 321 ? 6.337 -18.842 27.970 1.00 33.94 317 THR B N 1
ATOM 6105 C CA . THR B 1 321 ? 6.056 -19.891 26.983 1.00 33.94 317 THR B CA 1
ATOM 6106 C C . THR B 1 321 ? 7.261 -20.151 26.081 1.00 33.94 317 THR B C 1
ATOM 6107 O O . THR B 1 321 ? 7.595 -21.292 25.805 1.00 33.94 317 THR B O 1
ATOM 6111 N N . LEU B 1 322 ? 7.910 -19.086 25.632 1.00 36.59 318 LEU B N 1
ATOM 6112 C CA . LEU B 1 322 ? 9.139 -19.215 24.851 1.00 36.59 318 LEU B CA 1
ATOM 6113 C C . LEU B 1 322 ? 10.280 -19.831 25.679 1.00 36.59 318 LEU B C 1
ATOM 6114 O O . LEU B 1 322 ? 10.996 -20.703 25.198 1.00 36.59 318 LEU B O 1
ATOM 6119 N N . GLU B 1 323 ? 10.437 -19.384 26.924 1.00 39.82 319 GLU B N 1
ATOM 6120 C CA . GLU B 1 323 ? 11.456 -19.948 27.819 1.00 39.82 319 GLU B CA 1
ATOM 6121 C C . GLU B 1 323 ? 11.260 -21.464 27.974 1.00 39.82 319 GLU B C 1
ATOM 6122 O O . GLU B 1 323 ? 12.181 -22.258 27.764 1.00 39.82 319 GLU B O 1
ATOM 6128 N N . HIS B 1 324 ? 10.040 -21.847 28.322 1.00 35.22 320 HIS B N 1
ATOM 6129 C CA . HIS B 1 324 ? 9.645 -23.244 28.441 1.00 35.22 320 HIS B CA 1
ATOM 6130 C C . HIS B 1 324 ? 9.781 -24.045 27.149 1.00 35.22 320 HIS B C 1
ATOM 6131 O O . HIS B 1 324 ? 10.286 -25.169 27.164 1.00 35.22 320 HIS B O 1
ATOM 6138 N N . ALA B 1 325 ? 9.338 -23.486 26.028 1.00 35.96 321 ALA B N 1
ATOM 6139 C CA . ALA B 1 325 ? 9.479 -24.177 24.752 1.00 35.96 321 ALA B CA 1
ATOM 6140 C C . ALA B 1 325 ? 10.955 -24.390 24.471 1.00 35.96 321 ALA B C 1
ATOM 6141 O O . ALA B 1 325 ? 11.371 -25.462 24.055 1.00 35.96 321 ALA B O 1
ATOM 6143 N N . GLU B 1 326 ? 11.739 -23.345 24.697 1.00 44.03 322 GLU B N 1
ATOM 6144 C CA . GLU B 1 326 ? 13.173 -23.397 24.486 1.00 44.03 322 GLU B CA 1
ATOM 6145 C C . GLU B 1 326 ? 13.797 -24.532 25.296 1.00 44.03 322 GLU B C 1
ATOM 6146 O O . GLU B 1 326 ? 14.585 -25.323 24.777 1.00 44.03 322 GLU B O 1
ATOM 6152 N N . ASN B 1 327 ? 13.430 -24.611 26.571 1.00 44.36 323 ASN B N 1
ATOM 6153 C CA . ASN B 1 327 ? 13.968 -25.611 27.478 1.00 44.36 323 ASN B CA 1
ATOM 6154 C C . ASN B 1 327 ? 13.490 -27.006 27.142 1.00 44.36 323 ASN B C 1
ATOM 6155 O O . ASN B 1 327 ? 14.251 -27.972 27.224 1.00 44.36 323 ASN B O 1
ATOM 6160 N N . LEU B 1 328 ? 12.219 -27.115 26.779 1.00 50.54 324 LEU B N 1
ATOM 6161 C CA . LEU B 1 328 ? 11.654 -28.389 26.366 1.00 50.54 324 LEU B CA 1
ATOM 6162 C C . LEU B 1 328 ? 12.322 -28.851 25.069 1.00 50.54 324 LEU B C 1
ATOM 6163 O O . LEU B 1 328 ? 12.646 -30.026 24.909 1.00 50.54 324 LEU B O 1
ATOM 6168 N N . GLN B 1 329 ? 12.545 -27.922 24.146 1.00 48.80 325 GLN B N 1
ATOM 6169 C CA . GLN B 1 329 ? 13.235 -28.247 22.902 1.00 48.80 325 GLN B CA 1
ATOM 6170 C C . GLN B 1 329 ? 14.668 -28.690 23.200 1.00 48.80 325 GLN B C 1
ATOM 6171 O O . GLN B 1 329 ? 15.176 -29.634 22.601 1.00 48.80 325 GLN B O 1
ATOM 6177 N N . GLY B 1 330 ? 15.318 -27.998 24.128 1.00 72.75 326 GLY B N 1
ATOM 6178 C CA . GLY B 1 330 ? 16.676 -28.336 24.509 1.00 72.75 326 GLY B CA 1
ATOM 6179 C C . GLY B 1 330 ? 16.770 -29.711 25.147 1.00 72.75 326 GLY B C 1
ATOM 6180 O O . GLY B 1 330 ? 17.829 -30.338 25.133 1.00 72.75 326 GLY B O 1
ATOM 6181 N N . GLU B 1 331 ? 15.658 -30.178 25.710 1.00 66.36 327 GLU B N 1
ATOM 6182 C CA . GLU B 1 331 ? 15.604 -31.493 26.337 1.00 66.36 327 GLU B CA 1
ATOM 6183 C C . GLU B 1 331 ? 15.153 -32.557 25.346 1.00 66.36 327 GLU B C 1
ATOM 6184 O O . GLU B 1 331 ? 15.412 -33.736 25.546 1.00 66.36 327 GLU B O 1
ATOM 6190 N N . LEU B 1 332 ? 14.483 -32.144 24.276 1.00 72.84 328 LEU B N 1
ATOM 6191 C CA . LEU B 1 332 ? 14.092 -33.081 23.231 1.00 72.84 328 LEU B CA 1
ATOM 6192 C C . LEU B 1 332 ? 15.248 -33.333 22.273 1.00 72.84 328 LEU B C 1
ATOM 6193 O O . LEU B 1 332 ? 15.372 -34.420 21.709 1.00 72.84 328 LEU B O 1
ATOM 6198 N N . GLU B 1 333 ? 16.087 -32.324 22.077 1.00 102.97 329 GLU B N 1
ATOM 6199 C CA . GLU B 1 333 ? 17.219 -32.469 21.174 1.00 102.97 329 GLU B CA 1
ATOM 6200 C C . GLU B 1 333 ? 18.277 -33.375 21.790 1.00 102.97 329 GLU B C 1
ATOM 6201 O O . GLU B 1 333 ? 18.933 -34.137 21.083 1.00 102.97 329 GLU B O 1
ATOM 6207 N N . ASP B 1 334 ? 18.427 -33.296 23.109 1.00 109.38 330 ASP B N 1
ATOM 6208 C CA . ASP B 1 334 ? 19.422 -34.097 23.821 1.00 109.38 330 ASP B CA 1
ATOM 6209 C C . ASP B 1 334 ? 19.091 -35.584 23.777 1.00 109.38 330 ASP B C 1
ATOM 6210 O O . ASP B 1 334 ? 19.988 -36.428 23.770 1.00 109.38 330 ASP B O 1
ATOM 6215 N N . GLU B 1 335 ? 17.802 -35.902 23.751 1.00 77.02 331 GLU B N 1
ATOM 6216 C CA . GLU B 1 335 ? 17.369 -37.276 23.522 1.00 77.02 331 GLU B CA 1
ATOM 6217 C C . GLU B 1 335 ? 17.283 -37.540 22.026 1.00 77.02 331 GLU B C 1
ATOM 6218 O O . GLU B 1 335 ? 16.765 -38.571 21.598 1.00 77.02 331 GLU B O 1
ATOM 6224 N N . GLY B 1 336 ? 17.789 -36.600 21.233 1.00 85.21 332 GLY B N 1
ATOM 6225 C CA . GLY B 1 336 ? 17.737 -36.740 19.791 1.00 85.21 332 GLY B CA 1
ATOM 6226 C C . GLY B 1 336 ? 16.328 -36.978 19.290 1.00 85.21 332 GLY B C 1
ATOM 6227 O O . GLY B 1 336 ? 15.958 -38.110 18.986 1.00 85.21 332 GLY B O 1
ATOM 6228 N N . LEU B 1 337 ? 15.539 -35.909 19.202 1.00 132.11 333 LEU B N 1
ATOM 6229 C CA . LEU B 1 337 ? 14.149 -36.021 18.762 1.00 132.11 333 LEU B CA 1
ATOM 6230 C C . LEU B 1 337 ? 13.688 -34.883 17.838 1.00 132.11 333 LEU B C 1
ATOM 6231 O O . LEU B 1 337 ? 14.232 -33.777 17.866 1.00 132.11 333 LEU B O 1
ATOM 6236 N N . GLU B 1 338 ? 12.680 -35.185 17.020 1.00 136.68 334 GLU B N 1
ATOM 6237 C CA . GLU B 1 338 ? 12.024 -34.217 16.148 1.00 136.68 334 GLU B CA 1
ATOM 6238 C C . GLU B 1 338 ? 11.294 -33.208 17.031 1.00 136.68 334 GLU B C 1
ATOM 6239 O O . GLU B 1 338 ? 11.121 -33.455 18.225 1.00 136.68 334 GLU B O 1
ATOM 6245 N N . GLY B 1 339 ? 10.910 -32.058 16.483 1.00 121.35 335 GLY B N 1
ATOM 6246 C CA . GLY B 1 339 ? 11.222 -31.680 15.119 1.00 121.35 335 GLY B CA 1
ATOM 6247 C C . GLY B 1 339 ? 11.094 -30.181 14.950 1.00 121.35 335 GLY B C 1
ATOM 6248 O O . GLY B 1 339 ? 11.787 -29.414 15.622 1.00 121.35 335 GLY B O 1
ATOM 6249 N N . ARG B 1 340 ? 10.200 -29.759 14.061 1.00 76.60 336 ARG B N 1
ATOM 6250 C CA . ARG B 1 340 ? 10.010 -28.333 13.800 1.00 76.60 336 ARG B CA 1
ATOM 6251 C C . ARG B 1 340 ? 9.277 -27.632 14.944 1.00 76.60 336 ARG B C 1
ATOM 6252 O O . ARG B 1 340 ? 8.144 -27.986 15.283 1.00 76.60 336 ARG B O 1
ATOM 6260 N N . ILE B 1 341 ? 9.935 -26.639 15.535 1.00 43.67 337 ILE B N 1
ATOM 6261 C CA . ILE B 1 341 ? 9.274 -25.737 16.468 1.00 43.67 337 ILE B CA 1
ATOM 6262 C C . ILE B 1 341 ? 9.358 -24.316 15.940 1.00 43.67 337 ILE B C 1
ATOM 6263 O O . ILE B 1 341 ? 10.441 -23.838 15.597 1.00 43.67 337 ILE B O 1
ATOM 6268 N N . THR B 1 342 ? 8.211 -23.644 15.865 1.00 39.50 338 THR B N 1
ATOM 6269 C CA . THR B 1 342 ? 8.183 -22.247 15.462 1.00 39.50 338 THR B CA 1
ATOM 6270 C C . THR B 1 342 ? 7.597 -21.374 16.559 1.00 39.50 338 THR B C 1
ATOM 6271 O O . THR B 1 342 ? 7.019 -21.862 17.538 1.00 39.50 338 THR B O 1
ATOM 6275 N N . LEU B 1 343 ? 7.741 -20.072 16.368 1.00 40.52 339 LEU B N 1
ATOM 6276 C CA . LEU B 1 343 ? 7.219 -19.099 17.297 1.00 40.52 339 LEU B CA 1
ATOM 6277 C C . LEU B 1 343 ? 6.220 -18.233 16.560 1.00 40.52 339 LEU B C 1
ATOM 6278 O O . LEU B 1 343 ? 6.587 -17.496 15.630 1.00 40.52 339 LEU B O 1
ATOM 6283 N N . ARG B 1 344 ? 4.951 -18.341 16.945 1.00 33.26 340 ARG B N 1
ATOM 6284 C CA . ARG B 1 344 ? 3.947 -17.419 16.443 1.00 33.26 340 ARG B CA 1
ATOM 6285 C C . ARG B 1 344 ? 3.748 -16.256 17.415 1.00 33.26 340 ARG B C 1
ATOM 6286 O O . ARG B 1 344 ? 3.745 -16.431 18.642 1.00 33.26 340 ARG B O 1
ATOM 6294 N N . VAL B 1 345 ? 3.616 -15.057 16.866 1.00 32.37 341 VAL B N 1
ATOM 6295 C CA . VAL B 1 345 ? 3.347 -13.894 17.682 1.00 32.37 341 VAL B CA 1
ATOM 6296 C C . VAL B 1 345 ? 1.961 -13.423 17.317 1.00 32.37 341 VAL B C 1
ATOM 6297 O O . VAL B 1 345 ? 1.654 -13.254 16.143 1.00 32.37 341 VAL B O 1
ATOM 6301 N N . LEU B 1 346 ? 1.106 -13.264 18.314 1.00 35.91 342 LEU B N 1
ATOM 6302 C CA . LEU B 1 346 ? -0.287 -12.944 18.066 1.00 35.91 342 LEU B CA 1
ATOM 6303 C C . LEU B 1 346 ? -0.670 -11.725 18.884 1.00 35.91 342 LEU B C 1
ATOM 6304 O O . LEU B 1 346 ? -0.335 -11.632 20.062 1.00 35.91 342 LEU B O 1
ATOM 6309 N N . GLY B 1 347 ? -1.385 -10.787 18.286 1.00 36.08 343 GLY B N 1
ATOM 6310 C CA . GLY B 1 347 ? -1.778 -9.608 19.025 1.00 36.08 343 GLY B CA 1
ATOM 6311 C C . GLY B 1 347 ? -2.370 -8.529 18.154 1.00 36.08 343 GLY B C 1
ATOM 6312 O O . GLY B 1 347 ? -2.515 -8.692 16.943 1.00 36.08 343 GLY B O 1
ATOM 6313 N N . GLN B 1 348 ? -2.724 -7.421 18.784 1.00 41.33 344 GLN B N 1
ATOM 6314 C CA . GLN B 1 348 ? -3.338 -6.327 18.075 1.00 41.33 344 GLN B CA 1
ATOM 6315 C C . GLN B 1 348 ? -2.513 -5.071 18.260 1.00 41.33 344 GLN B C 1
ATOM 6316 O O . GLN B 1 348 ? -1.916 -4.851 19.314 1.00 41.33 344 GLN B O 1
ATOM 6322 N N . VAL B 1 349 ? -2.422 -4.281 17.201 1.00 40.48 345 VAL B N 1
ATOM 6323 C CA . VAL B 1 349 ? -1.810 -2.973 17.291 1.00 40.48 345 VAL B CA 1
ATOM 6324 C C . VAL B 1 349 ? -2.915 -2.026 17.741 1.00 40.48 345 VAL B C 1
ATOM 6325 O O . VAL B 1 349 ? -4.011 -2.033 17.176 1.00 40.48 345 VAL B O 1
ATOM 6329 N N . SER B 1 350 ? -2.648 -1.231 18.770 1.00 42.12 346 SER B N 1
ATOM 6330 C CA . SER B 1 350 ? -3.684 -0.378 19.338 1.00 42.12 346 SER B CA 1
ATOM 6331 C C . SER B 1 350 ? -3.177 1.001 19.728 1.00 42.12 346 SER B C 1
ATOM 6332 O O . SER B 1 350 ? -1.987 1.215 19.931 1.00 42.12 346 SER B O 1
ATOM 6335 N N . ASP B 1 351 ? -4.101 1.941 19.838 1.00 55.14 347 ASP B N 1
ATOM 6336 C CA . ASP B 1 351 ? -3.767 3.276 20.295 1.00 55.14 347 ASP B CA 1
ATOM 6337 C C . ASP B 1 351 ? -4.889 3.719 21.217 1.00 55.14 347 ASP B C 1
ATOM 6338 O O . ASP B 1 351 ? -5.986 4.046 20.761 1.00 55.14 347 ASP B O 1
ATOM 6343 N N . GLN B 1 352 ? -4.613 3.709 22.516 1.00 43.40 348 GLN B N 1
ATOM 6344 C CA . GLN B 1 352 ? -5.651 3.958 23.509 1.00 43.40 348 GLN B CA 1
ATOM 6345 C C . GLN B 1 352 ? -6.884 3.131 23.187 1.00 43.40 348 GLN B C 1
ATOM 6346 O O . GLN B 1 352 ? -6.791 1.923 23.010 1.00 43.40 348 GLN B O 1
ATOM 6352 N N . ALA B 1 353 ? -8.035 3.783 23.093 1.00 40.56 349 ALA B N 1
ATOM 6353 C CA . ALA B 1 353 ? -9.284 3.066 22.862 1.00 40.56 349 ALA B CA 1
ATOM 6354 C C . ALA B 1 353 ? -9.408 2.381 21.488 1.00 40.56 349 ALA B C 1
ATOM 6355 O O . ALA B 1 353 ? -10.286 1.539 21.294 1.00 40.56 349 ALA B O 1
ATOM 6357 N N . LYS B 1 354 ? -8.568 2.731 20.522 1.00 44.43 350 LYS B N 1
ATOM 6358 C CA . LYS B 1 354 ? -8.746 2.099 19.211 1.00 44.43 350 LYS B CA 1
ATOM 6359 C C . LYS B 1 354 ? -7.702 1.035 18.822 1.00 44.43 350 LYS B C 1
ATOM 6360 O O . LYS B 1 354 ? -6.522 1.095 19.217 1.00 44.43 350 LYS B O 1
ATOM 6366 N N . VAL B 1 355 ? -8.181 0.046 18.069 1.00 41.69 351 VAL B N 1
ATOM 6367 C CA . VAL B 1 355 ? -7.350 -1.004 17.513 1.00 41.69 351 VAL B CA 1
ATOM 6368 C C . VAL B 1 355 ? -7.025 -0.664 16.058 1.00 41.69 351 VAL B C 1
ATOM 6369 O O . VAL B 1 355 ? -7.923 -0.502 15.242 1.00 41.69 351 VAL B O 1
ATOM 6373 N N . LEU B 1 356 ? -5.742 -0.564 15.735 1.00 49.11 352 LEU B N 1
ATOM 6374 C CA . LEU B 1 356 ? -5.319 -0.169 14.399 1.00 49.11 352 LEU B CA 1
ATOM 6375 C C . LEU B 1 356 ? -5.148 -1.354 13.450 1.00 49.11 352 LEU B C 1
ATOM 6376 O O . LEU B 1 356 ? -5.251 -1.194 12.242 1.00 49.11 352 LEU B O 1
ATOM 6381 N N . ASP B 1 357 ? -4.873 -2.536 13.993 1.00 40.44 353 ASP B N 1
ATOM 6382 C CA . ASP B 1 357 ? -4.578 -3.705 13.175 1.00 40.44 353 ASP B CA 1
ATOM 6383 C C . ASP B 1 357 ? -4.528 -4.941 14.066 1.00 40.44 353 ASP B C 1
ATOM 6384 O O . ASP B 1 357 ? -4.226 -4.833 15.251 1.00 40.44 353 ASP B O 1
ATOM 6389 N N . ILE B 1 358 ? -4.838 -6.108 13.504 1.00 42.98 354 ILE B N 1
ATOM 6390 C CA . ILE B 1 358 ? -4.551 -7.392 14.155 1.00 42.98 354 ILE B CA 1
ATOM 6391 C C . ILE B 1 358 ? -3.513 -8.177 13.339 1.00 42.98 354 ILE B C 1
ATOM 6392 O O . ILE B 1 358 ? -3.659 -8.332 12.126 1.00 42.98 354 ILE B O 1
ATOM 6397 N N . ARG B 1 359 ? -2.466 -8.659 14.006 1.00 39.67 355 ARG B N 1
ATOM 6398 C CA . ARG B 1 359 ? -1.325 -9.276 13.330 1.00 39.67 355 ARG B CA 1
ATOM 6399 C C . ARG B 1 359 ? -0.963 -10.672 13.833 1.00 39.67 355 ARG B C 1
ATOM 6400 O O . ARG B 1 359 ? -1.044 -10.961 15.034 1.00 39.67 355 ARG B O 1
ATOM 6408 N N . ARG B 1 360 ? -0.562 -11.529 12.893 1.00 37.29 356 ARG B N 1
ATOM 6409 C CA . ARG B 1 360 ? 0.067 -12.807 13.192 1.00 37.29 356 ARG B CA 1
ATOM 6410 C C . ARG B 1 360 ? 1.440 -12.772 12.554 1.00 37.29 356 ARG B C 1
ATOM 6411 O O . ARG B 1 360 ? 1.597 -12.328 11.421 1.00 37.29 356 ARG B O 1
ATOM 6419 N N . GLU B 1 361 ? 2.450 -13.193 13.301 1.00 37.95 357 GLU B N 1
ATOM 6420 C CA . GLU B 1 361 ? 3.804 -13.255 12.779 1.00 37.95 357 GLU B CA 1
ATOM 6421 C C . GLU B 1 361 ? 4.390 -14.607 13.131 1.00 37.95 357 GLU B C 1
ATOM 6422 O O . GLU B 1 361 ? 4.055 -15.193 14.159 1.00 37.95 357 GLU B O 1
ATOM 6428 N N . VAL B 1 362 ? 5.254 -15.111 12.264 1.00 41.68 358 VAL B N 1
ATOM 6429 C CA . VAL B 1 362 ? 5.835 -16.418 12.483 1.00 41.68 358 VAL B CA 1
ATOM 6430 C C . VAL B 1 362 ? 7.350 -16.328 12.337 1.00 41.68 358 VAL B C 1
ATOM 6431 O O . VAL B 1 362 ? 7.867 -15.759 11.380 1.00 41.68 358 VAL B O 1
ATOM 6435 N N . TYR B 1 363 ? 8.051 -16.860 13.324 1.00 32.63 359 TYR B N 1
ATOM 6436 C CA . TYR B 1 363 ? 9.500 -16.842 13.347 1.00 32.63 359 TYR B CA 1
ATOM 6437 C C . TYR B 1 363 ? 9.954 -18.253 13.620 1.00 32.63 359 TYR B C 1
ATOM 6438 O O . TYR B 1 363 ? 9.188 -19.066 14.149 1.00 32.63 359 TYR B O 1
ATOM 6447 N N . PRO B 1 364 ? 11.199 -18.565 13.250 1.00 50.28 360 PRO B N 1
ATOM 6448 C CA . PRO B 1 364 ? 11.760 -19.846 13.675 1.00 50.28 360 PRO B CA 1
ATOM 6449 C C . PRO B 1 364 ? 12.024 -19.780 15.180 1.00 50.28 360 PRO B C 1
ATOM 6450 O O . PRO B 1 364 ? 12.133 -18.684 15.714 1.00 50.28 360 PRO B O 1
ATOM 6454 N N . LEU B 1 365 ? 12.105 -20.916 15.859 1.00 45.62 361 LEU B N 1
ATOM 6455 C CA . LEU B 1 365 ? 12.506 -20.921 17.261 1.00 45.62 361 LEU B CA 1
ATOM 6456 C C . LEU B 1 365 ? 13.797 -21.720 17.407 1.00 45.62 361 LEU B C 1
ATOM 6457 O O . LEU B 1 365 ? 13.759 -22.911 17.704 1.00 45.62 361 LEU B O 1
ATOM 6462 N N . PRO B 1 366 ? 14.950 -21.070 17.178 1.00 57.74 362 PRO B N 1
ATOM 6463 C CA . PRO B 1 366 ? 16.245 -21.769 17.202 1.00 57.74 362 PRO B CA 1
ATOM 6464 C C . PRO B 1 366 ? 16.514 -22.412 18.569 1.00 57.74 362 PRO B C 1
ATOM 6465 O O . PRO B 1 366 ? 16.286 -21.784 19.602 1.00 57.74 362 PRO B O 1
ATOM 6469 N N . SER B 1 367 ? 16.989 -23.653 18.566 1.00 96.28 363 SER B N 1
ATOM 6470 C CA . SER B 1 367 ? 17.077 -24.448 19.792 1.00 96.28 363 SER B CA 1
ATOM 6471 C C . SER B 1 367 ? 17.994 -23.879 20.877 1.00 96.28 363 SER B C 1
ATOM 6472 O O . SER B 1 367 ? 17.920 -24.296 22.033 1.00 96.28 363 SER B O 1
ATOM 6475 N N . GLY B 1 368 ? 18.848 -22.929 20.512 1.00 60.02 364 GLY B N 1
ATOM 6476 C CA . GLY B 1 368 ? 19.826 -22.405 21.444 1.00 60.02 364 GLY B CA 1
ATOM 6477 C C . GLY B 1 368 ? 19.719 -20.910 21.671 1.00 60.02 364 GLY B C 1
ATOM 6478 O O . GLY B 1 368 ? 20.696 -20.261 22.061 1.00 60.02 364 GLY B O 1
ATOM 6479 N N . LEU B 1 369 ? 18.527 -20.366 21.442 1.00 60.97 365 LEU B N 1
ATOM 6480 C CA . LEU B 1 369 ? 18.281 -18.933 21.585 1.00 60.97 365 LEU B CA 1
ATOM 6481 C C . LEU B 1 369 ? 18.741 -18.342 22.928 1.00 60.97 365 LEU B C 1
ATOM 6482 O O . LEU B 1 369 ? 19.251 -17.222 22.970 1.00 60.97 365 LEU B O 1
ATOM 6487 N N . LEU B 1 370 ? 18.580 -19.090 24.016 1.00 65.35 366 LEU B N 1
ATOM 6488 C CA . LEU B 1 370 ? 18.846 -18.541 25.347 1.00 65.35 366 LEU B CA 1
ATOM 6489 C C . LEU B 1 370 ? 20.217 -18.895 25.933 1.00 65.35 366 LEU B C 1
ATOM 6490 O O . LEU B 1 370 ? 20.399 -18.902 27.156 1.00 65.35 366 LEU B O 1
ATOM 6495 N N . THR B 1 371 ? 21.172 -19.185 25.055 1.00 54.41 367 THR B N 1
ATOM 6496 C CA . THR B 1 371 ? 22.565 -19.292 25.457 1.00 54.41 367 THR B CA 1
ATOM 6497 C C . THR B 1 371 ? 23.222 -17.923 25.298 1.00 54.41 367 THR B C 1
ATOM 6498 O O . THR B 1 371 ? 22.778 -17.108 24.487 1.00 54.41 367 THR B O 1
ATOM 6502 N N . PRO B 1 372 ? 24.276 -17.664 26.087 1.00 52.16 368 PRO B N 1
ATOM 6503 C CA . PRO B 1 372 ? 24.993 -16.384 26.073 1.00 52.16 368 PRO B CA 1
ATOM 6504 C C . PRO B 1 372 ? 25.555 -16.013 24.704 1.00 52.16 368 PRO B C 1
ATOM 6505 O O . PRO B 1 372 ? 25.517 -14.842 24.351 1.00 52.16 368 PRO B O 1
ATOM 6509 N N . LYS B 1 373 ? 26.068 -16.980 23.952 1.00 55.41 369 LYS B N 1
ATOM 6510 C CA . LYS B 1 373 ? 26.591 -16.714 22.639 1.00 55.41 369 LYS B CA 1
ATOM 6511 C C . LYS B 1 373 ? 25.506 -16.328 21.654 1.00 55.41 369 LYS B C 1
ATOM 6512 O O . LYS B 1 373 ? 25.636 -15.400 20.889 1.00 55.41 369 LYS B O 1
ATOM 6518 N N . ALA B 1 374 ? 24.404 -17.073 21.688 1.00 54.57 370 ALA B N 1
ATOM 6519 C CA . ALA B 1 374 ? 23.228 -16.716 20.901 1.00 54.57 370 ALA B CA 1
ATOM 6520 C C . ALA B 1 374 ? 22.730 -15.323 21.269 1.00 54.57 370 ALA B C 1
ATOM 6521 O O . ALA B 1 374 ? 22.374 -14.531 20.393 1.00 54.57 370 ALA B O 1
ATOM 6523 N N . GLU B 1 375 ? 22.704 -15.020 22.564 1.00 54.52 371 GLU B N 1
ATOM 6524 C CA . GLU B 1 375 ? 22.239 -13.711 23.023 1.00 54.52 371 GLU B CA 1
ATOM 6525 C C . GLU B 1 375 ? 23.216 -12.602 22.618 1.00 54.52 371 GLU B C 1
ATOM 6526 O O . GLU B 1 375 ? 22.818 -11.453 22.410 1.00 54.52 371 GLU B O 1
ATOM 6532 N N . GLU B 1 376 ? 24.491 -12.955 22.489 1.00 68.94 372 GLU B N 1
ATOM 6533 C CA . GLU B 1 376 ? 25.489 -11.999 22.020 1.00 68.94 372 GLU B CA 1
ATOM 6534 C C . GLU B 1 376 ? 25.401 -11.802 20.505 1.00 68.94 372 GLU B C 1
ATOM 6535 O O . GLU B 1 376 ? 25.424 -10.666 20.020 1.00 68.94 372 GLU B O 1
ATOM 6541 N N . ASN B 1 377 ? 25.298 -12.905 19.763 1.00 47.26 373 ASN B N 1
ATOM 6542 C CA . ASN B 1 377 ? 25.081 -12.826 18.321 1.00 47.26 373 ASN B CA 1
ATOM 6543 C C . ASN B 1 377 ? 23.858 -11.969 17.982 1.00 47.26 373 ASN B C 1
ATOM 6544 O O . ASN B 1 377 ? 23.894 -11.142 17.059 1.00 47.26 373 ASN B O 1
ATOM 6549 N N . LEU B 1 378 ? 22.780 -12.158 18.742 1.00 45.22 374 LEU B N 1
ATOM 6550 C CA . LEU B 1 378 ? 21.541 -11.432 18.486 1.00 45.22 374 LEU B CA 1
ATOM 6551 C C . LEU B 1 378 ? 21.699 -9.929 18.706 1.00 45.22 374 LEU B C 1
ATOM 6552 O O . LEU B 1 378 ? 21.230 -9.123 17.901 1.00 45.22 374 LEU B O 1
ATOM 6557 N N . GLU B 1 379 ? 22.373 -9.552 19.788 1.00 42.54 375 GLU B N 1
ATOM 6558 C CA . GLU B 1 379 ? 22.643 -8.138 20.059 1.00 42.54 375 GLU B CA 1
ATOM 6559 C C . GLU B 1 379 ? 23.537 -7.485 18.995 1.00 42.54 375 GLU B C 1
ATOM 6560 O O . GLU B 1 379 ? 23.242 -6.394 18.510 1.00 42.54 375 GLU B O 1
ATOM 6566 N N . LYS B 1 380 ? 24.632 -8.148 18.636 1.00 45.06 376 LYS B N 1
ATOM 6567 C CA . LYS B 1 380 ? 25.522 -7.626 17.592 1.00 45.06 376 LYS B CA 1
ATOM 6568 C C . LYS B 1 380 ? 24.720 -7.318 16.326 1.00 45.06 376 LYS B C 1
ATOM 6569 O O . LYS B 1 380 ? 24.802 -6.212 15.775 1.00 45.06 376 LYS B O 1
ATOM 6575 N N . ALA B 1 381 ? 23.929 -8.303 15.893 1.00 47.74 377 ALA B N 1
ATOM 6576 C CA . ALA B 1 381 ? 23.071 -8.171 14.710 1.00 47.74 377 ALA B CA 1
ATOM 6577 C C . ALA B 1 381 ? 22.066 -7.020 14.800 1.00 47.74 377 ALA B C 1
ATOM 6578 O O . ALA B 1 381 ? 21.919 -6.250 13.851 1.00 47.74 377 ALA B O 1
ATOM 6580 N N . LEU B 1 382 ? 21.373 -6.897 15.931 1.00 42.48 378 LEU B N 1
ATOM 6581 C CA . LEU B 1 382 ? 20.393 -5.821 16.075 1.00 42.48 378 LEU B CA 1
ATOM 6582 C C . LEU B 1 382 ? 21.045 -4.436 16.143 1.00 42.48 378 LEU B C 1
ATOM 6583 O O . LEU B 1 382 ? 20.538 -3.479 15.564 1.00 42.48 378 LEU B O 1
ATOM 6588 N N . LYS B 1 383 ? 22.175 -4.328 16.833 1.00 44.36 379 LYS B N 1
ATOM 6589 C CA . LYS B 1 383 ? 22.924 -3.073 16.835 1.00 44.36 379 LYS B CA 1
ATOM 6590 C C . LYS B 1 383 ? 23.375 -2.677 15.413 1.00 44.36 379 LYS B C 1
ATOM 6591 O O . LYS B 1 383 ? 23.198 -1.532 14.996 1.00 44.36 379 LYS B O 1
ATOM 6597 N N . MET B 1 384 ? 23.944 -3.625 14.671 1.00 47.69 380 MET B N 1
ATOM 6598 C CA . MET B 1 384 ? 24.312 -3.364 13.279 1.00 47.69 380 MET B CA 1
ATOM 6599 C C . MET B 1 384 ? 23.142 -2.781 12.477 1.00 47.69 380 MET B C 1
ATOM 6600 O O . MET B 1 384 ? 23.259 -1.708 11.880 1.00 47.69 380 MET B O 1
ATOM 6605 N N . ALA B 1 385 ? 22.015 -3.488 12.470 1.00 38.31 381 ALA B N 1
ATOM 6606 C CA . ALA B 1 385 ? 20.850 -3.038 11.719 1.00 38.31 381 ALA B CA 1
ATOM 6607 C C . ALA B 1 385 ? 20.331 -1.695 12.222 1.00 38.31 381 ALA B C 1
ATOM 6608 O O . ALA B 1 385 ? 19.965 -0.833 11.419 1.00 38.31 381 ALA B O 1
ATOM 6610 N N . GLU B 1 386 ? 20.310 -1.501 13.540 1.00 39.82 382 GLU B N 1
ATOM 6611 C CA . GLU B 1 386 ? 19.835 -0.225 14.086 1.00 39.82 382 GLU B CA 1
ATOM 6612 C C . GLU B 1 386 ? 20.774 0.918 13.721 1.00 39.82 382 GLU B C 1
ATOM 6613 O O . GLU B 1 386 ? 20.327 2.004 13.379 1.00 39.82 382 GLU B O 1
ATOM 6619 N N . GLU B 1 387 ? 22.077 0.678 13.796 1.00 44.67 383 GLU B N 1
ATOM 6620 C CA . GLU B 1 387 ? 23.041 1.736 13.500 1.00 44.67 383 GLU B CA 1
ATOM 6621 C C . GLU B 1 387 ? 22.957 2.192 12.041 1.00 44.67 383 GLU B C 1
ATOM 6622 O O . GLU B 1 387 ? 22.798 3.386 11.755 1.00 44.67 383 GLU B O 1
ATOM 6628 N N . LEU B 1 388 ? 23.061 1.235 11.124 1.00 48.84 384 LEU B N 1
ATOM 6629 C CA . LEU B 1 388 ? 22.859 1.524 9.710 1.00 48.84 384 LEU B CA 1
ATOM 6630 C C . LEU B 1 388 ? 21.482 2.158 9.528 1.00 48.84 384 LEU B C 1
ATOM 6631 O O . LEU B 1 388 ? 21.298 3.063 8.708 1.00 48.84 384 LEU B O 1
ATOM 6636 N N . GLY B 1 389 ? 20.525 1.693 10.326 1.00 45.29 385 GLY B N 1
ATOM 6637 C CA . GLY B 1 389 ? 19.176 2.233 10.306 1.00 45.29 385 GLY B CA 1
ATOM 6638 C C . GLY B 1 389 ? 19.105 3.731 10.528 1.00 45.29 385 GLY B C 1
ATOM 6639 O O . GLY B 1 389 ? 18.444 4.441 9.779 1.00 45.29 385 GLY B O 1
ATOM 6640 N N . GLN B 1 390 ? 19.783 4.219 11.561 1.00 43.02 386 GLN B N 1
ATOM 6641 C CA . GLN B 1 390 ? 19.746 5.644 11.884 1.00 43.02 386 GLN B CA 1
ATOM 6642 C C . GLN B 1 390 ? 20.518 6.470 10.861 1.00 43.02 386 GLN B C 1
ATOM 6643 O O . GLN B 1 390 ? 20.165 7.614 10.577 1.00 43.02 386 GLN B O 1
ATOM 6649 N N . GLY B 1 391 ? 21.578 5.879 10.321 1.00 47.34 387 GLY B N 1
ATOM 6650 C CA . GLY B 1 391 ? 22.361 6.509 9.278 1.00 47.34 387 GLY B CA 1
ATOM 6651 C C . GLY B 1 391 ? 21.568 6.726 8.000 1.00 47.34 387 GLY B C 1
ATOM 6652 O O . GLY B 1 391 ? 21.687 7.779 7.366 1.00 47.34 387 GLY B O 1
ATOM 6653 N N . LEU B 1 392 ? 20.763 5.736 7.615 1.00 46.51 388 LEU B N 1
ATOM 6654 C CA . LEU B 1 392 ? 19.868 5.894 6.463 1.00 46.51 388 LEU B CA 1
ATOM 6655 C C . LEU B 1 392 ? 18.798 6.930 6.768 1.00 46.51 388 LEU B C 1
ATOM 6656 O O . LEU B 1 392 ? 18.427 7.724 5.896 1.00 46.51 388 LEU B O 1
ATOM 6661 N N . LYS B 1 393 ? 18.312 6.925 8.010 1.00 42.45 389 LYS B N 1
ATOM 6662 C CA . LYS B 1 393 ? 17.316 7.897 8.448 1.00 42.45 389 LYS B CA 1
ATOM 6663 C C . LYS B 1 393 ? 17.885 9.307 8.367 1.00 42.45 389 LYS B C 1
ATOM 6664 O O . LYS B 1 393 ? 17.207 10.251 7.966 1.00 42.45 389 LYS B O 1
ATOM 6670 N N . HIS B 1 394 ? 19.144 9.454 8.748 1.00 41.67 390 HIS B N 1
ATOM 6671 C CA . HIS B 1 394 ? 19.770 10.767 8.684 1.00 41.67 390 HIS B CA 1
ATOM 6672 C C . HIS B 1 394 ? 19.870 11.189 7.226 1.00 41.67 390 HIS B C 1
ATOM 6673 O O . HIS B 1 394 ? 19.405 12.262 6.836 1.00 41.67 390 HIS B O 1
ATOM 6680 N N . LEU B 1 395 ? 20.470 10.315 6.426 1.00 52.26 391 LEU B N 1
ATOM 6681 C CA . LEU B 1 395 ? 20.607 10.531 4.994 1.00 52.26 391 LEU B CA 1
ATOM 6682 C C . LEU B 1 395 ? 19.281 10.976 4.361 1.00 52.26 391 LEU B C 1
ATOM 6683 O O . LEU B 1 395 ? 19.245 11.939 3.591 1.00 52.26 391 LEU B O 1
ATOM 6688 N N . ALA B 1 396 ? 18.193 10.290 4.703 1.00 46.18 392 ALA B N 1
ATOM 6689 C CA . ALA B 1 396 ? 16.876 10.642 4.175 1.00 46.18 392 ALA B CA 1
ATOM 6690 C C . ALA B 1 396 ? 16.506 12.084 4.510 1.00 46.18 392 ALA B C 1
ATOM 6691 O O . ALA B 1 396 ? 15.903 12.795 3.697 1.00 46.18 392 ALA B O 1
ATOM 6693 N N . GLN B 1 397 ? 16.871 12.512 5.715 1.00 46.73 393 GLN B N 1
ATOM 6694 C CA . GLN B 1 397 ? 16.612 13.879 6.148 1.00 46.73 393 GLN B CA 1
ATOM 6695 C C . GLN B 1 397 ? 17.488 14.875 5.387 1.00 46.73 393 GLN B C 1
ATOM 6696 O O . GLN B 1 397 ? 17.021 15.935 4.978 1.00 46.73 393 GLN B O 1
ATOM 6702 N N . GLU B 1 398 ? 18.758 14.535 5.196 1.00 52.07 394 GLU B N 1
ATOM 6703 C CA . GLU B 1 398 ? 19.663 15.426 4.475 1.00 52.07 394 GLU B CA 1
ATOM 6704 C C . GLU B 1 398 ? 19.213 15.642 3.034 1.00 52.07 394 GLU B C 1
ATOM 6705 O O . GLU B 1 398 ? 19.268 16.757 2.514 1.00 52.07 394 GLU B O 1
ATOM 6711 N N . VAL B 1 399 ? 18.756 14.567 2.402 1.00 58.85 395 VAL B N 1
ATOM 6712 C CA . VAL B 1 399 ? 18.281 14.618 1.031 1.00 58.85 395 VAL B CA 1
ATOM 6713 C C . VAL B 1 399 ? 17.030 15.481 0.880 1.00 58.85 395 VAL B C 1
ATOM 6714 O O . VAL B 1 399 ? 16.879 16.200 -0.107 1.00 58.85 395 VAL B O 1
ATOM 6718 N N . ALA B 1 400 ? 16.125 15.408 1.850 1.00 54.33 396 ALA B N 1
ATOM 6719 C CA . ALA B 1 400 ? 14.885 16.172 1.764 1.00 54.33 396 ALA B CA 1
ATOM 6720 C C . ALA B 1 400 ? 15.163 17.653 1.934 1.00 54.33 396 ALA B C 1
ATOM 6721 O O . ALA B 1 400 ? 14.493 18.488 1.330 1.00 54.33 396 ALA B O 1
ATOM 6723 N N . LYS B 1 401 ? 16.153 17.978 2.760 1.00 59.67 397 LYS B N 1
ATOM 6724 C CA . LYS B 1 401 ? 16.554 19.365 2.949 1.00 59.67 397 LYS B CA 1
ATOM 6725 C C . LYS B 1 401 ? 17.120 19.916 1.646 1.00 59.67 397 LYS B C 1
ATOM 6726 O O . LYS B 1 401 ? 16.728 20.991 1.183 1.00 59.67 397 LYS B O 1
ATOM 6732 N N . ALA B 1 402 ? 18.040 19.158 1.056 1.00 57.62 398 ALA B N 1
ATOM 6733 C CA . ALA B 1 402 ? 18.742 19.577 -0.151 1.00 57.62 398 ALA B CA 1
ATOM 6734 C C . ALA B 1 402 ? 17.808 19.725 -1.349 1.00 57.62 398 ALA B C 1
ATOM 6735 O O . ALA B 1 402 ? 18.143 20.391 -2.323 1.00 57.62 398 ALA B O 1
ATOM 6737 N N . VAL B 1 403 ? 16.635 19.109 -1.271 1.00 58.86 399 VAL B N 1
ATOM 6738 C CA . VAL B 1 403 ? 15.669 19.182 -2.356 1.00 58.86 399 VAL B CA 1
ATOM 6739 C C . VAL B 1 403 ? 14.768 20.417 -2.261 1.00 58.86 399 VAL B C 1
ATOM 6740 O O . VAL B 1 403 ? 14.620 21.162 -3.234 1.00 58.86 399 VAL B O 1
ATOM 6744 N N . VAL B 1 404 ? 14.170 20.636 -1.094 1.00 60.07 400 VAL B N 1
ATOM 6745 C CA . VAL B 1 404 ? 13.327 21.811 -0.876 1.00 60.07 400 VAL B CA 1
ATOM 6746 C C . VAL B 1 404 ? 14.068 23.124 -1.160 1.00 60.07 400 VAL B C 1
ATOM 6747 O O . VAL B 1 404 ? 15.001 23.503 -0.443 1.00 60.07 400 VAL B O 1
ATOM 6751 N N . PRO B 1 428 ? 11.180 6.443 0.886 1.00 52.62 424 PRO B N 1
ATOM 6752 C CA . PRO B 1 428 ? 11.383 5.163 0.195 1.00 52.62 424 PRO B CA 1
ATOM 6753 C C . PRO B 1 428 ? 12.587 4.432 0.763 1.00 52.62 424 PRO B C 1
ATOM 6754 O O . PRO B 1 428 ? 12.643 3.199 0.749 1.00 52.62 424 PRO B O 1
ATOM 6758 N N . LEU B 1 429 ? 13.552 5.200 1.258 1.00 45.97 425 LEU B N 1
ATOM 6759 C CA . LEU B 1 429 ? 14.817 4.643 1.725 1.00 45.97 425 LEU B CA 1
ATOM 6760 C C . LEU B 1 429 ? 14.661 3.793 2.978 1.00 45.97 425 LEU B C 1
ATOM 6761 O O . LEU B 1 429 ? 15.164 2.677 3.039 1.00 45.97 425 LEU B O 1
ATOM 6766 N N . GLU B 1 430 ? 13.978 4.329 3.987 1.00 40.39 426 GLU B N 1
ATOM 6767 C CA . GLU B 1 430 ? 13.838 3.624 5.254 1.00 40.39 426 GLU B CA 1
ATOM 6768 C C . GLU B 1 430 ? 12.865 2.456 5.117 1.00 40.39 426 GLU B C 1
ATOM 6769 O O . GLU B 1 430 ? 13.167 1.325 5.503 1.00 40.39 426 GLU B O 1
ATOM 6775 N N . ARG B 1 431 ? 11.696 2.729 4.559 1.00 40.65 427 ARG B N 1
ATOM 6776 C CA . ARG B 1 431 ? 10.689 1.687 4.434 1.00 40.65 427 ARG B CA 1
ATOM 6777 C C . ARG B 1 431 ? 11.289 0.437 3.805 1.00 40.65 427 ARG B C 1
ATOM 6778 O O . ARG B 1 431 ? 11.127 -0.670 4.319 1.00 40.65 427 ARG B O 1
ATOM 6786 N N . LEU B 1 432 ? 12.005 0.624 2.702 1.00 40.29 428 LEU B N 1
ATOM 6787 C CA . LEU B 1 432 ? 12.626 -0.491 1.992 1.00 40.29 428 LEU B CA 1
ATOM 6788 C C . LEU B 1 432 ? 13.726 -1.191 2.786 1.00 40.29 428 LEU B C 1
ATOM 6789 O O . LEU B 1 432 ? 13.776 -2.411 2.830 1.00 40.29 428 LEU B O 1
ATOM 6794 N N . TYR B 1 433 ? 14.619 -0.430 3.401 1.00 41.80 429 TYR B N 1
ATOM 6795 C CA . TYR B 1 433 ? 15.641 -1.028 4.260 1.00 41.80 429 TYR B CA 1
ATOM 6796 C C . TYR B 1 433 ? 15.037 -2.056 5.228 1.00 41.80 429 TYR B C 1
ATOM 6797 O O . TYR B 1 433 ? 15.444 -3.224 5.248 1.00 41.80 429 TYR B O 1
ATOM 6806 N N . TRP B 1 434 ? 14.067 -1.625 6.035 1.00 37.95 430 TRP B N 1
ATOM 6807 C CA . TRP B 1 434 ? 13.448 -2.521 7.012 1.00 37.95 430 TRP B CA 1
ATOM 6808 C C . TRP B 1 434 ? 12.617 -3.622 6.341 1.00 37.95 430 TRP B C 1
ATOM 6809 O O . TRP B 1 434 ? 12.620 -4.774 6.787 1.00 37.95 430 TRP B O 1
ATOM 6820 N N . HIS B 1 435 ? 11.922 -3.266 5.260 1.00 43.06 431 HIS B N 1
ATOM 6821 C CA . HIS B 1 435 ? 11.128 -4.247 4.536 1.00 43.06 431 HIS B CA 1
ATOM 6822 C C . HIS B 1 435 ? 11.997 -5.439 4.171 1.00 43.06 431 HIS B C 1
ATOM 6823 O O . HIS B 1 435 ? 11.610 -6.586 4.383 1.00 43.06 431 HIS B O 1
ATOM 6830 N N . ALA B 1 436 ? 13.188 -5.172 3.643 1.00 44.92 432 ALA B N 1
ATOM 6831 C CA . ALA B 1 436 ? 14.085 -6.257 3.260 1.00 44.92 432 ALA B CA 1
ATOM 6832 C C . ALA B 1 436 ? 14.620 -7.000 4.478 1.00 44.92 432 ALA B C 1
ATOM 6833 O O . ALA B 1 436 ? 14.834 -8.212 4.432 1.00 44.92 432 ALA B O 1
ATOM 6835 N N . LEU B 1 437 ? 14.852 -6.280 5.569 1.00 35.89 433 LEU B N 1
ATOM 6836 C CA . LEU B 1 437 ? 15.357 -6.933 6.776 1.00 35.89 433 LEU B CA 1
ATOM 6837 C C . LEU B 1 437 ? 14.326 -7.897 7.367 1.00 35.89 433 LEU B C 1
ATOM 6838 O O . LEU B 1 437 ? 14.684 -8.954 7.898 1.00 35.89 433 LEU B O 1
ATOM 6843 N N . ASP B 1 438 ? 13.051 -7.537 7.249 1.00 40.20 434 ASP B N 1
ATOM 6844 C CA . ASP B 1 438 ? 11.966 -8.437 7.634 1.00 40.20 434 ASP B CA 1
ATOM 6845 C C . ASP B 1 438 ? 12.100 -9.744 6.894 1.00 40.20 434 ASP B C 1
ATOM 6846 O O . ASP B 1 438 ? 11.772 -10.803 7.425 1.00 40.20 434 ASP B O 1
ATOM 6851 N N . GLY B 1 439 ? 12.576 -9.666 5.654 1.00 42.47 435 GLY B N 1
ATOM 6852 C CA . GLY B 1 439 ? 12.739 -10.848 4.836 1.00 42.47 435 GLY B CA 1
ATOM 6853 C C . GLY B 1 439 ? 13.940 -11.670 5.261 1.00 42.47 435 GLY B C 1
ATOM 6854 O O . GLY B 1 439 ? 13.911 -12.902 5.241 1.00 42.47 435 GLY B O 1
ATOM 6855 N N . ALA B 1 440 ? 15.004 -10.989 5.659 1.00 54.61 436 ALA B N 1
ATOM 6856 C CA . ALA B 1 440 ? 16.251 -11.668 5.978 1.00 54.61 436 ALA B CA 1
ATOM 6857 C C . ALA B 1 440 ? 16.312 -12.153 7.425 1.00 54.61 436 ALA B C 1
ATOM 6858 O O . ALA B 1 440 ? 16.966 -13.157 7.719 1.00 54.61 436 ALA B O 1
ATOM 6860 N N . PHE B 1 441 ? 15.634 -11.449 8.329 1.00 36.11 437 PHE B N 1
ATOM 6861 C CA . PHE B 1 441 ? 15.751 -11.766 9.751 1.00 36.11 437 PHE B CA 1
ATOM 6862 C C . PHE B 1 441 ? 15.527 -13.225 10.120 1.00 36.11 437 PHE B C 1
ATOM 6863 O O . PHE B 1 441 ? 16.354 -13.819 10.819 1.00 36.11 437 PHE B O 1
ATOM 6871 N N . PRO B 1 442 ? 14.390 -13.805 9.700 1.00 46.36 438 PRO B N 1
ATOM 6872 C CA . PRO B 1 442 ? 14.119 -15.194 10.108 1.00 46.36 438 PRO B CA 1
ATOM 6873 C C . PRO B 1 442 ? 15.177 -16.155 9.585 1.00 46.36 438 PRO B C 1
ATOM 6874 O O . PRO B 1 442 ? 15.458 -17.171 10.222 1.00 46.36 438 PRO B O 1
ATOM 6878 N N . ARG B 1 443 ? 15.757 -15.818 8.437 1.00 48.04 439 ARG B N 1
ATOM 6879 C CA . ARG B 1 443 ? 16.867 -16.567 7.856 1.00 48.04 439 ARG B CA 1
ATOM 6880 C C . ARG B 1 443 ? 18.064 -16.552 8.807 1.00 48.04 439 ARG B C 1
ATOM 6881 O O . ARG B 1 443 ? 18.717 -17.575 9.036 1.00 48.04 439 ARG B O 1
ATOM 6889 N N . PHE B 1 444 ? 18.334 -15.380 9.363 1.00 45.63 440 PHE B N 1
ATOM 6890 C CA . PHE B 1 444 ? 19.384 -15.210 10.352 1.00 45.63 440 PHE B CA 1
ATOM 6891 C C . PHE B 1 444 ? 19.017 -15.847 11.697 1.00 45.63 440 PHE B C 1
ATOM 6892 O O . PHE B 1 444 ? 19.750 -16.687 12.220 1.00 45.63 440 PHE B O 1
ATOM 6900 N N . PHE B 1 445 ? 17.878 -15.437 12.250 1.00 46.23 441 PHE B N 1
ATOM 6901 C CA . PHE B 1 445 ? 17.404 -15.907 13.551 1.00 46.23 441 PHE B CA 1
ATOM 6902 C C . PHE B 1 445 ? 17.449 -17.434 13.685 1.00 46.23 441 PHE B C 1
ATOM 6903 O O . PHE B 1 445 ? 17.729 -17.963 14.764 1.00 46.23 441 PHE B O 1
ATOM 6911 N N . ALA B 1 446 ? 17.175 -18.144 12.595 1.00 51.49 442 ALA B N 1
ATOM 6912 C CA . ALA B 1 446 ? 17.235 -19.601 12.631 1.00 51.49 442 ALA B CA 1
ATOM 6913 C C . ALA B 1 446 ? 18.661 -20.126 12.897 1.00 51.49 442 ALA B C 1
ATOM 6914 O O . ALA B 1 446 ? 18.843 -21.211 13.472 1.00 51.49 442 ALA B O 1
ATOM 6916 N N . ARG B 1 447 ? 19.668 -19.350 12.498 1.00 69.75 443 ARG B N 1
ATOM 6917 C CA . ARG B 1 447 ? 21.063 -19.730 12.720 1.00 69.75 443 ARG B CA 1
ATOM 6918 C C . ARG B 1 447 ? 21.738 -18.844 13.770 1.00 69.75 443 ARG B C 1
ATOM 6919 O O . ARG B 1 447 ? 22.958 -18.700 13.775 1.00 69.75 443 ARG B O 1
ATOM 6927 N N . VAL B 1 448 ? 20.943 -18.265 14.666 1.00 54.60 444 VAL B N 1
ATOM 6928 C CA . VAL B 1 448 ? 21.433 -17.240 15.584 1.00 54.60 444 VAL B CA 1
ATOM 6929 C C . VAL B 1 448 ? 22.688 -17.624 16.372 1.00 54.60 444 VAL B C 1
ATOM 6930 O O . VAL B 1 448 ? 23.596 -16.807 16.519 1.00 54.60 444 VAL B O 1
ATOM 6934 N N . GLU B 1 449 ? 22.753 -18.853 16.875 1.00 88.59 445 GLU B N 1
ATOM 6935 C CA . GLU B 1 449 ? 23.878 -19.244 17.727 1.00 88.59 445 GLU B CA 1
ATOM 6936 C C . GLU B 1 449 ? 25.161 -19.568 16.953 1.00 88.59 445 GLU B C 1
ATOM 6937 O O . GLU B 1 449 ? 26.011 -20.311 17.437 1.00 88.59 445 GLU B O 1
ATOM 6943 N N . GLU B 1 450 ? 25.291 -19.006 15.755 1.00 78.97 446 GLU B N 1
ATOM 6944 C CA . GLU B 1 450 ? 26.525 -19.093 14.983 1.00 78.97 446 GLU B CA 1
ATOM 6945 C C . GLU B 1 450 ? 27.019 -17.689 14.686 1.00 78.97 446 GLU B C 1
ATOM 6946 O O . GLU B 1 450 ? 26.274 -16.880 14.136 1.00 78.97 446 GLU B O 1
ATOM 6952 N N . GLU B 1 451 ? 28.266 -17.387 15.036 1.00 110.80 447 GLU B N 1
ATOM 6953 C CA . GLU B 1 451 ? 28.833 -16.104 14.643 1.00 110.80 447 GLU B CA 1
ATOM 6954 C C . GLU B 1 451 ? 28.941 -16.080 13.124 1.00 110.80 447 GLU B C 1
ATOM 6955 O O . GLU B 1 451 ? 28.883 -15.020 12.501 1.00 110.80 447 GLU B O 1
ATOM 6961 N N . ALA B 1 452 ? 29.089 -17.265 12.538 1.00 102.73 448 ALA B N 1
ATOM 6962 C CA . ALA B 1 452 ? 29.104 -17.410 11.088 1.00 102.73 448 ALA B CA 1
ATOM 6963 C C . ALA B 1 452 ? 27.852 -16.786 10.483 1.00 102.73 448 ALA B C 1
ATOM 6964 O O . ALA B 1 452 ? 27.814 -16.478 9.291 1.00 102.73 448 ALA B O 1
ATOM 6966 N N . SER B 1 453 ? 26.829 -16.599 11.314 1.00 84.81 449 SER B N 1
ATOM 6967 C CA . SER B 1 453 ? 25.565 -16.025 10.865 1.00 84.81 449 SER B CA 1
ATOM 6968 C C . SER B 1 453 ? 25.619 -14.501 10.854 1.00 84.81 449 SER B C 1
ATOM 6969 O O . SER B 1 453 ? 24.786 -13.849 10.222 1.00 84.81 449 SER B O 1
ATOM 6972 N N . LEU B 1 454 ? 26.601 -13.937 11.552 1.00 53.56 450 LEU B N 1
ATOM 6973 C CA . LEU B 1 454 ? 26.781 -12.489 11.594 1.00 53.56 450 LEU B CA 1
ATOM 6974 C C . LEU B 1 454 ? 27.296 -11.940 10.269 1.00 53.56 450 LEU B C 1
ATOM 6975 O O . LEU B 1 454 ? 26.998 -10.802 9.898 1.00 53.56 450 LEU B O 1
ATOM 6980 N N . ASP B 1 455 ? 28.076 -12.753 9.561 1.00 76.08 451 ASP B N 1
ATOM 6981 C CA . ASP B 1 455 ? 28.541 -12.394 8.228 1.00 76.08 451 ASP B CA 1
ATOM 6982 C C . ASP B 1 455 ? 27.352 -12.427 7.280 1.00 76.08 451 ASP B C 1
ATOM 6983 O O . ASP B 1 455 ? 27.155 -11.513 6.475 1.00 76.08 451 ASP B O 1
ATOM 6988 N N . LEU B 1 456 ? 26.555 -13.486 7.393 1.00 80.57 452 LEU B N 1
ATOM 6989 C CA . LEU B 1 456 ? 25.335 -13.626 6.611 1.00 80.57 452 LEU B CA 1
ATOM 6990 C C . LEU B 1 456 ? 24.442 -12.406 6.832 1.00 80.57 452 LEU B C 1
ATOM 6991 O O . LEU B 1 456 ? 23.786 -11.922 5.905 1.00 80.57 452 LEU B O 1
ATOM 6996 N N . TRP B 1 457 ? 24.430 -11.906 8.065 1.00 48.08 453 TRP B N 1
ATOM 6997 C CA . TRP B 1 457 ? 23.605 -10.763 8.406 1.00 48.08 453 TRP B CA 1
ATOM 6998 C C . TRP B 1 457 ? 24.176 -9.502 7.773 1.00 48.08 453 TRP B C 1
ATOM 6999 O O . TRP B 1 457 ? 23.445 -8.701 7.187 1.00 48.08 453 TRP B O 1
ATOM 7010 N N . ARG B 1 458 ? 25.489 -9.335 7.882 1.00 63.14 454 ARG B N 1
ATOM 7011 C CA . ARG B 1 458 ? 26.148 -8.160 7.322 1.00 63.14 454 ARG B CA 1
ATOM 7012 C C . ARG B 1 458 ? 25.844 -8.049 5.828 1.00 63.14 454 ARG B C 1
ATOM 7013 O O . ARG B 1 458 ? 25.544 -6.964 5.327 1.00 63.14 454 ARG B O 1
ATOM 7021 N N . GLU B 1 459 ? 25.906 -9.176 5.122 1.00 55.83 455 GLU B N 1
ATOM 7022 C CA . GLU B 1 459 ? 25.556 -9.182 3.704 1.00 55.83 455 GLU B CA 1
ATOM 7023 C C . GLU B 1 459 ? 24.111 -8.737 3.494 1.00 55.83 455 GLU B C 1
ATOM 7024 O O . GLU B 1 459 ? 23.821 -7.966 2.574 1.00 55.83 455 GLU B O 1
ATOM 7030 N N . ALA B 1 460 ? 23.212 -9.216 4.353 1.00 57.77 456 ALA B N 1
ATOM 7031 C CA . ALA B 1 460 ? 21.800 -8.828 4.292 1.00 57.77 456 ALA B CA 1
ATOM 7032 C C . ALA B 1 460 ? 21.619 -7.318 4.450 1.00 57.77 456 ALA B C 1
ATOM 7033 O O . ALA B 1 460 ? 20.851 -6.699 3.716 1.00 57.77 456 ALA B O 1
ATOM 7035 N N . LEU B 1 461 ? 22.330 -6.726 5.404 1.00 43.16 457 LEU B N 1
ATOM 7036 C CA . LEU B 1 461 ? 22.236 -5.280 5.620 1.00 43.16 457 LEU B CA 1
ATOM 7037 C C . LEU B 1 461 ? 22.709 -4.489 4.400 1.00 43.16 457 LEU B C 1
ATOM 7038 O O . LEU B 1 461 ? 22.033 -3.566 3.947 1.00 43.16 457 LEU B O 1
ATOM 7043 N N . ARG B 1 462 ? 23.877 -4.850 3.876 1.00 49.62 458 ARG B N 1
ATOM 7044 C CA . ARG B 1 462 ? 24.428 -4.171 2.706 1.00 49.62 458 ARG B CA 1
ATOM 7045 C C . ARG B 1 462 ? 23.430 -4.232 1.569 1.00 49.62 458 ARG B C 1
ATOM 7046 O O . ARG B 1 462 ? 23.090 -3.210 0.967 1.00 49.62 458 ARG B O 1
ATOM 7054 N N . GLY B 1 463 ? 22.943 -5.438 1.294 1.00 54.66 459 GLY B N 1
ATOM 7055 C CA . GLY B 1 463 ? 21.938 -5.644 0.268 1.00 54.66 459 GLY B CA 1
ATOM 7056 C C . GLY B 1 463 ? 20.701 -4.807 0.516 1.00 54.66 459 GLY B C 1
ATOM 7057 O O . GLY B 1 463 ? 20.190 -4.155 -0.402 1.00 54.66 459 GLY B O 1
ATOM 7058 N N . ALA B 1 464 ? 20.220 -4.815 1.758 1.00 45.29 460 ALA B N 1
ATOM 7059 C CA . ALA B 1 464 ? 19.044 -4.031 2.122 1.00 45.29 460 ALA B CA 1
ATOM 7060 C C . ALA B 1 464 ? 19.272 -2.551 1.842 1.00 45.29 460 ALA B C 1
ATOM 7061 O O . ALA B 1 464 ? 18.431 -1.881 1.230 1.00 45.29 460 ALA B O 1
ATOM 7063 N N . ALA B 1 465 ? 20.417 -2.045 2.292 1.00 53.06 461 ALA B N 1
ATOM 7064 C CA . ALA B 1 465 ? 20.776 -0.648 2.077 1.00 53.06 461 ALA B CA 1
ATOM 7065 C C . ALA B 1 465 ? 20.893 -0.318 0.580 1.00 53.06 461 ALA B C 1
ATOM 7066 O O . ALA B 1 465 ? 20.299 0.654 0.101 1.00 53.06 461 ALA B O 1
ATOM 7068 N N . LEU B 1 466 ? 21.653 -1.129 -0.152 1.00 53.76 462 LEU B N 1
ATOM 7069 C CA . LEU B 1 466 ? 21.821 -0.923 -1.592 1.00 53.76 462 LEU B CA 1
ATOM 7070 C C . LEU B 1 466 ? 20.479 -0.870 -2.311 1.00 53.76 462 LEU B C 1
ATOM 7071 O O . LEU B 1 466 ? 20.236 0.018 -3.136 1.00 53.76 462 LEU B O 1
ATOM 7076 N N . GLU B 1 467 ? 19.606 -1.820 -1.990 1.00 48.36 463 GLU B N 1
ATOM 7077 C CA . GLU B 1 467 ? 18.290 -1.877 -2.605 1.00 48.36 463 GLU B CA 1
ATOM 7078 C C . GLU B 1 467 ? 17.499 -0.606 -2.308 1.00 48.36 463 GLU B C 1
ATOM 7079 O O . GLU B 1 467 ? 16.887 -0.008 -3.202 1.00 48.36 463 GLU B O 1
ATOM 7085 N N . ALA B 1 468 ? 17.527 -0.180 -1.050 1.00 47.17 464 ALA B N 1
ATOM 7086 C CA . ALA B 1 468 ? 16.728 0.966 -0.622 1.00 47.17 464 ALA B CA 1
ATOM 7087 C C . ALA B 1 468 ? 17.252 2.259 -1.244 1.00 47.17 464 ALA B C 1
ATOM 7088 O O . ALA B 1 468 ? 16.473 3.154 -1.610 1.00 47.17 464 ALA B O 1
ATOM 7090 N N . TRP B 1 469 ? 18.574 2.355 -1.361 1.00 44.20 465 TRP B N 1
ATOM 7091 C CA . TRP B 1 469 ? 19.194 3.547 -1.943 1.00 44.20 465 TRP B CA 1
ATOM 7092 C C . TRP B 1 469 ? 18.870 3.689 -3.443 1.00 44.20 465 TRP B C 1
ATOM 7093 O O . TRP B 1 469 ? 18.411 4.749 -3.891 1.00 44.20 465 TRP B O 1
ATOM 7104 N N . LYS B 1 470 ? 19.087 2.611 -4.199 1.00 62.59 466 LYS B N 1
ATOM 7105 C CA . LYS B 1 470 ? 18.721 2.554 -5.616 1.00 62.59 466 LYS B CA 1
ATOM 7106 C C . LYS B 1 470 ? 17.318 3.097 -5.887 1.00 62.59 466 LYS B C 1
ATOM 7107 O O . LYS B 1 470 ? 17.116 3.880 -6.816 1.00 62.59 466 LYS B O 1
ATOM 7113 N N . ALA B 1 471 ? 16.346 2.683 -5.080 1.00 43.17 467 ALA B N 1
ATOM 7114 C CA . ALA B 1 471 ? 14.979 3.140 -5.282 1.00 43.17 467 ALA B CA 1
ATOM 7115 C C . ALA B 1 471 ? 14.857 4.622 -4.959 1.00 43.17 467 ALA B C 1
ATOM 7116 O O . ALA B 1 471 ? 13.978 5.322 -5.475 1.00 43.17 467 ALA B O 1
ATOM 7118 N N . THR B 1 472 ? 15.739 5.104 -4.094 1.00 36.59 468 THR B N 1
ATOM 7119 C CA . THR B 1 472 ? 15.784 6.532 -3.821 1.00 36.59 468 THR B CA 1
ATOM 7120 C C . THR B 1 472 ? 16.509 7.221 -4.987 1.00 36.59 468 THR B C 1
ATOM 7121 O O . THR B 1 472 ? 16.135 8.322 -5.399 1.00 36.59 468 THR B O 1
ATOM 7125 N N . ARG B 1 473 ? 17.535 6.564 -5.524 1.00 46.96 469 ARG B N 1
ATOM 7126 C CA . ARG B 1 473 ? 18.193 7.057 -6.733 1.00 46.96 469 ARG B CA 1
ATOM 7127 C C . ARG B 1 473 ? 17.192 7.193 -7.871 1.00 46.96 469 ARG B C 1
ATOM 7128 O O . ARG B 1 473 ? 17.170 8.215 -8.558 1.00 46.96 469 ARG B O 1
ATOM 7136 N N . ARG B 1 474 ? 16.362 6.166 -8.067 1.00 57.58 470 ARG B N 1
ATOM 7137 C CA . ARG B 1 474 ? 15.335 6.199 -9.106 1.00 57.58 470 ARG B CA 1
ATOM 7138 C C . ARG B 1 474 ? 14.423 7.398 -8.942 1.00 57.58 470 ARG B C 1
ATOM 7139 O O . ARG B 1 474 ? 14.102 8.069 -9.917 1.00 57.58 470 ARG B O 1
ATOM 7147 N N . PHE B 1 475 ? 13.993 7.678 -7.720 1.00 70.01 471 PHE B N 1
ATOM 7148 C CA . PHE B 1 475 ? 13.184 8.870 -7.510 1.00 70.01 471 PHE B CA 1
ATOM 7149 C C . PHE B 1 475 ? 13.993 10.139 -7.793 1.00 70.01 471 PHE B C 1
ATOM 7150 O O . PHE B 1 475 ? 13.535 11.042 -8.502 1.00 70.01 471 PHE B O 1
ATOM 7158 N N . LEU B 1 476 ? 15.201 10.204 -7.246 1.00 75.27 472 LEU B N 1
ATOM 7159 C CA . LEU B 1 476 ? 15.983 11.433 -7.322 1.00 75.27 472 LEU B CA 1
ATOM 7160 C C . LEU B 1 476 ? 16.333 11.840 -8.758 1.00 75.27 472 LEU B C 1
ATOM 7161 O O . LEU B 1 476 ? 16.468 13.025 -9.049 1.00 75.27 472 LEU B O 1
ATOM 7166 N N . GLY B 1 477 ? 16.452 10.865 -9.654 1.00 71.10 473 GLY B N 1
ATOM 7167 C CA . GLY B 1 477 ? 16.892 11.135 -11.013 1.00 71.10 473 GLY B CA 1
ATOM 7168 C C . GLY B 1 477 ? 15.793 11.381 -12.036 1.00 71.10 473 GLY B C 1
ATOM 7169 O O . GLY B 1 477 ? 15.923 10.971 -13.191 1.00 71.10 473 GLY B O 1
ATOM 7170 N N . THR B 1 478 ? 14.725 12.066 -11.629 1.00 54.61 474 THR B N 1
ATOM 7171 C CA . THR B 1 478 ? 13.584 12.293 -12.514 1.00 54.61 474 THR B CA 1
ATOM 7172 C C . THR B 1 478 ? 13.235 13.765 -12.646 1.00 54.61 474 THR B C 1
ATOM 7173 O O . THR B 1 478 ? 12.238 14.127 -13.279 1.00 54.61 474 THR B O 1
ATOM 7177 N N . GLY B 1 479 ? 14.043 14.618 -12.031 1.00 43.95 475 GLY B N 1
ATOM 7178 C CA . GLY B 1 479 ? 13.818 16.051 -12.115 1.00 43.95 475 GLY B CA 1
ATOM 7179 C C . GLY B 1 479 ? 15.122 16.760 -11.846 1.00 43.95 475 GLY B C 1
ATOM 7180 O O . GLY B 1 479 ? 15.881 16.353 -10.961 1.00 43.95 475 GLY B O 1
ATOM 7181 N N . ALA B 1 480 ? 15.398 17.804 -12.619 1.00 52.12 476 ALA B N 1
ATOM 7182 C CA . ALA B 1 480 ? 16.642 18.547 -12.461 1.00 52.12 476 ALA B CA 1
ATOM 7183 C C . ALA B 1 480 ? 16.896 18.974 -11.003 1.00 52.12 476 ALA B C 1
ATOM 7184 O O . ALA B 1 480 ? 18.020 18.888 -10.503 1.00 52.12 476 ALA B O 1
ATOM 7186 N N . ARG B 1 481 ? 15.848 19.410 -10.316 1.00 59.93 477 ARG B N 1
ATOM 7187 C CA . ARG B 1 481 ? 16.008 19.952 -8.968 1.00 59.93 477 ARG B CA 1
ATOM 7188 C C . ARG B 1 481 ? 16.384 18.928 -7.885 1.00 59.93 477 ARG B C 1
ATOM 7189 O O . ARG B 1 481 ? 16.671 19.308 -6.757 1.00 59.93 477 ARG B O 1
ATOM 7197 N N . HIS B 1 482 ? 16.392 17.642 -8.222 1.00 61.06 478 HIS B N 1
ATOM 7198 C CA . HIS B 1 482 ? 16.703 16.606 -7.236 1.00 61.06 478 HIS B CA 1
ATOM 7199 C C . HIS B 1 482 ? 18.148 16.115 -7.298 1.00 61.06 478 HIS B C 1
ATOM 7200 O O . HIS B 1 482 ? 18.550 15.269 -6.498 1.00 61.06 478 HIS B O 1
ATOM 7207 N N . LEU B 1 483 ? 18.927 16.639 -8.242 1.00 66.09 479 LEU B N 1
ATOM 7208 C CA . LEU B 1 483 ? 20.288 16.150 -8.459 1.00 66.09 479 LEU B CA 1
ATOM 7209 C C . LEU B 1 483 ? 21.266 16.588 -7.375 1.00 66.09 479 LEU B C 1
ATOM 7210 O O . LEU B 1 483 ? 22.184 15.844 -7.022 1.00 66.09 479 LEU B O 1
ATOM 7215 N N . LYS B 1 484 ? 21.084 17.802 -6.866 1.00 77.33 480 LYS B N 1
ATOM 7216 C CA . LYS B 1 484 ? 21.913 18.287 -5.767 1.00 77.33 480 LYS B CA 1
ATOM 7217 C C . LYS B 1 484 ? 21.856 17.288 -4.609 1.00 77.33 480 LYS B C 1
ATOM 7218 O O . LYS B 1 484 ? 22.890 16.830 -4.111 1.00 77.33 480 LYS B O 1
ATOM 7224 N N . ALA B 1 485 ? 20.638 16.940 -4.202 1.00 56.15 481 ALA B N 1
ATOM 7225 C CA . ALA B 1 485 ? 20.432 15.919 -3.186 1.00 56.15 481 ALA B CA 1
ATOM 7226 C C . ALA B 1 485 ? 21.112 14.611 -3.576 1.00 56.15 481 ALA B C 1
ATOM 7227 O O . ALA B 1 485 ? 21.765 13.977 -2.750 1.00 56.15 481 ALA B O 1
ATOM 7229 N N . LEU B 1 486 ? 20.969 14.216 -4.838 1.00 57.42 482 LEU B N 1
ATOM 7230 C CA . LEU B 1 486 ? 21.529 12.946 -5.312 1.00 57.42 482 LEU B CA 1
ATOM 7231 C C . LEU B 1 486 ? 23.054 12.874 -5.218 1.00 57.42 482 LEU B C 1
ATOM 7232 O O . LEU B 1 486 ? 23.606 11.831 -4.865 1.00 57.42 482 LEU B O 1
ATOM 7237 N N . ALA B 1 487 ? 23.731 13.972 -5.539 1.00 55.48 483 ALA B N 1
ATOM 7238 C CA . ALA B 1 487 ? 25.193 14.009 -5.467 1.00 55.48 483 ALA B CA 1
ATOM 7239 C C . ALA B 1 487 ? 25.681 13.872 -4.028 1.00 55.48 483 ALA B C 1
ATOM 7240 O O . ALA B 1 487 ? 26.580 13.073 -3.744 1.00 55.48 483 ALA B O 1
ATOM 7242 N N . GLN B 1 488 ? 25.089 14.662 -3.130 1.00 57.51 484 GLN B N 1
ATOM 7243 C CA . GLN B 1 488 ? 25.407 14.612 -1.704 1.00 57.51 484 GLN B CA 1
ATOM 7244 C C . GLN B 1 488 ? 25.022 13.260 -1.131 1.00 57.51 484 GLN B C 1
ATOM 7245 O O . GLN B 1 488 ? 25.830 12.586 -0.495 1.00 57.51 484 GLN B O 1
ATOM 7251 N N . GLY B 1 489 ? 23.773 12.872 -1.359 1.00 51.83 485 GLY B N 1
ATOM 7252 C CA . GLY B 1 489 ? 23.286 11.589 -0.900 1.00 51.83 485 GLY B CA 1
ATOM 7253 C C . GLY B 1 489 ? 24.235 10.472 -1.274 1.00 51.83 485 GLY B C 1
ATOM 7254 O O . GLY B 1 489 ? 24.608 9.660 -0.427 1.00 51.83 485 GLY B O 1
ATOM 7255 N N . GLU B 1 490 ? 24.637 10.433 -2.542 1.00 52.12 486 GLU B N 1
ATOM 7256 C CA . GLU B 1 490 ? 25.526 9.375 -3.012 1.00 52.12 486 GLU B CA 1
ATOM 7257 C C . GLU B 1 490 ? 26.814 9.344 -2.189 1.00 52.12 486 GLU B C 1
ATOM 7258 O O . GLU B 1 490 ? 27.274 8.275 -1.785 1.00 52.12 486 GLU B O 1
ATOM 7264 N N . GLN B 1 491 ? 27.386 10.515 -1.927 1.00 59.31 487 GLN B N 1
ATOM 7265 C CA . GLN B 1 491 ? 28.604 10.589 -1.124 1.00 59.31 487 GLN B CA 1
ATOM 7266 C C . GLN B 1 491 ? 28.372 10.106 0.306 1.00 59.31 487 GLN B C 1
ATOM 7267 O O . GLN B 1 491 ? 29.164 9.320 0.833 1.00 59.31 487 GLN B O 1
ATOM 7273 N N . GLU B 1 492 ? 27.279 10.555 0.923 1.00 50.07 488 GLU B N 1
ATOM 7274 C CA . GLU B 1 492 ? 26.964 10.150 2.297 1.00 50.07 488 GLU B CA 1
ATOM 7275 C C . GLU B 1 492 ? 26.698 8.653 2.414 1.00 50.07 488 GLU B C 1
ATOM 7276 O O . GLU B 1 492 ? 27.122 8.001 3.380 1.00 50.07 488 GLU B O 1
ATOM 7282 N N . PHE B 1 493 ? 25.999 8.112 1.423 1.00 49.73 489 PHE B N 1
ATOM 7283 C CA . PHE B 1 493 ? 25.680 6.691 1.415 1.00 49.73 489 PHE B CA 1
ATOM 7284 C C . PHE B 1 493 ? 26.928 5.832 1.233 1.00 49.73 489 PHE B C 1
ATOM 7285 O O . PHE B 1 493 ? 27.036 4.753 1.815 1.00 49.73 489 PHE B O 1
ATOM 7293 N N . GLY B 1 494 ? 27.863 6.305 0.414 1.00 59.22 490 GLY B N 1
ATOM 7294 C CA . GLY B 1 494 ? 29.124 5.605 0.231 1.00 59.22 490 GLY B CA 1
ATOM 7295 C C . GLY B 1 494 ? 29.890 5.545 1.542 1.00 59.22 490 GLY B C 1
ATOM 7296 O O . GLY B 1 494 ? 30.403 4.494 1.936 1.00 59.22 490 GLY B O 1
ATOM 7297 N N . ARG B 1 495 ? 29.960 6.684 2.224 1.00 63.63 491 ARG B N 1
ATOM 7298 C CA . ARG B 1 495 ? 30.585 6.749 3.534 1.00 63.63 491 ARG B CA 1
ATOM 7299 C C . ARG B 1 495 ? 29.921 5.740 4.471 1.00 63.63 491 ARG B C 1
ATOM 7300 O O . ARG B 1 495 ? 30.582 4.901 5.086 1.00 63.63 491 ARG B O 1
ATOM 7308 N N . LEU B 1 496 ? 28.600 5.819 4.558 1.00 66.45 492 LEU B N 1
ATOM 7309 C CA . LEU B 1 496 ? 27.835 4.987 5.479 1.00 66.45 492 LEU B CA 1
ATOM 7310 C C . LEU B 1 496 ? 28.209 3.503 5.423 1.00 66.45 492 LEU B C 1
ATOM 7311 O O . LEU B 1 496 ? 28.086 2.791 6.415 1.00 66.45 492 LEU B O 1
ATOM 7316 N N . LEU B 1 497 ? 28.672 3.038 4.268 1.00 83.50 493 LEU B N 1
ATOM 7317 C CA . LEU B 1 497 ? 29.059 1.637 4.128 1.00 83.50 493 LEU B CA 1
ATOM 7318 C C . LEU B 1 497 ? 30.552 1.431 4.374 1.00 83.50 493 LEU B C 1
ATOM 7319 O O . LEU B 1 497 ? 31.390 2.111 3.782 1.00 83.50 493 LEU B O 1
#

Sequence (919 aa):
LEKFNLIDEPWIPVLKGGRVVEVGIGEALLRAHEFARIETPSPLEEAVLHRLLLAVLHRALSGPRCPEDVLDWWRKGGFPQDPIRDYLNRFRRDRFFLFHPEAPFLQVADLPEENPLPWSKLLPELANLPKATYAQAARALLVHQAFAPGGLLRRYGVGSAKDAPVARPALFLPTGQNLLETLLLNLVPYTPEDDAPIWEVPPLRLGDLEGARTKWPLTGRTRVYTWPARGVRLLDEGDGVRFMGYGPGVEPLEATHRDPMVAQRRLDAKGNLLVLRLSEERSFWRDFSAMLPRQGGKVAATLEHAEENLQGELEDEGLEGRITLRVLGQVSDQAKVLDIRREVYPLPSGLLTPKAEENLEKALKMAEELGQGLKHLAQEVAKAVVYLEELTKLANSLPLERLYWHALDGAFPRFFARVEEEASLDLWREALRGAALEAWKATRRFLGTGARHLKALAQGEQEFGRLLGELEKFNLIDEPWIPVLKGGRVVEVGIGEALLRAHEFARIETPSPLEEAVLHRLLLAVLHRALSGPRCPEDVLDWWRKGGFPQDPIRDYLNRFRDRFFLFHPEAPFLQVADLPEENPLPWSKLLPELNLPKATYAQAARALLVHQAFAPGGLLRRYGVGSAKDAPVARPALFLPTGQNLLETLLLNLVPYTPEDDAPIWEVPPLRLGDLEGARTKWPLTGRTRVYTWPARGVRLLDEGDGVRFMGYGPGVEPLEATHRDPMVAQRLDAKGNLLVLRLSEERSFWRDFSAMLPRQGGKVAATLEHAENLQGELEDEGLEGRITLRVLGQVSDQAKVLDIRREVYPLPSGLLTPKAEENLEKALKMAEELGQGLKHLAQEVAKAVVPLERLYWHALDGAFPRFFARVEEEASLDLWREALRGAALEAWKATRRFLGTGARHLKALAQGEQEFGRLL